Protein 1HAE (pdb70)

Nearest PDB structures (foldseek):
  1haf-assembly1_A  TM=8.073E-01  e=5.995E-12  Homo sapiens
  3u7u-assembly4_J  TM=8.120E-01  e=2.442E-07  Homo sapiens
  1hrf-assembly1_A  TM=5.792E-01  e=6.539E-08  Homo sapiens
  1hre-assembly1_A  TM=5.621E-01  e=4.535E-08  Homo sapiens
  8fqc-assembly1_H1  TM=3.188E-01  e=6.246E+00  Agrobacterium phage Milano

Organism: Homo sapiens (NCBI:txid9606)

Secondary structure (DSSP, 8-state):
-EEEEPPHHHHTTS-TT-EEEEEESSSSS--EEEE--TTEESTTS-EE--SS-TT-TTSTT--

Radius of gyration: 15.49 Å; Cα contacts (8 Å, |Δi|>4): 99; chains: 1; bounding box: 23×26×45 Å

CATH classification: 2.10.25.10

GO terms:
  GO:0005515 protein binding (F, IPI)
  GO:0016151 nickel cation binding (F, IPI)
  GO:0008270 zinc ion binding (F, IPI)
  GO:0005576 extracellular region (C, IDA)
  GO:0038130 ERBB4 signaling pathway (P, IDA)
  GO:0038133 ERBB2-ERBB3 signaling pathway (P, IDA)
  GO:0038135 ERBB2-ERBB4 signaling pathway (P, IDA)
  GO:0038138 ERBB4-ERBB4 signaling pathway (P, IDA)
  GO:0003712 transcription coregulator activity (F, IDA)
  GO:0030296 protein tyrosine kinase activator activity (F, IDA)
  GO:0045892 negative regulation of DNA-templated transcription (P, IDA)
  GO:0048018 receptor ligand activity (F, IDA)
  GO:0005178 integrin binding (F, IDA)
  GO:0043125 ErbB-3 class receptor binding (F, IDA)
  GO:0038127 ERBB signaling pathway (P, IMP)
  GO:0032148 activation of protein kinase B activity (P, IMP)
  GO:0008284 positive regulation of cell population proliferation (P, IMP)
  GO:0070374 positive regulation of ERK1 and ERK2 cascade (P, IMP)
  GO:0005576 extracellular region (C, TAS)
  GO:0003222 ventricular trabecula myocardium morphogenesis (P, IDA)

Structure (mmCIF, N/CA/C/O backbone):
data_1HAE
#
_entry.id   1HAE
#
_cell.length_a   1.000
_cell.length_b   1.000
_cell.length_c   1.000
_cell.angle_alpha   90.00
_cell.angle_beta   90.00
_cell.angle_gamma   90.00
#
_symmetry.space_group_name_H-M   'P 1'
#
loop_
_atom_site.group_PDB
_atom_site.id
_atom_site.type_symbol
_atom_site.label_atom_id
_atom_site.label_alt_id
_atom_site.label_comp_id
_atom_site.label_asym_id
_atom_site.label_entity_id
_atom_site.label_seq_id
_atom_site.pdbx_PDB_ins_code
_atom_site.Cartn_x
_atom_site.Cartn_y
_atom_site.Cartn_z
_atom_site.occupancy
_atom_site.B_iso_or_equiv
_atom_site.auth_seq_id
_atom_site.auth_comp_id
_atom_site.auth_asym_id
_atom_site.auth_atom_id
_atom_site.pdbx_PDB_model_num
ATOM 1 N N . SER A 1 1 ? -13.302 -10.703 -11.720 1.00 0.00 1 SER A N 1
ATOM 2 C CA . SER A 1 1 ? -12.736 -9.553 -10.989 1.00 0.00 1 SER A CA 1
ATOM 3 C C . SER A 1 1 ? -11.947 -10.002 -9.754 1.00 0.00 1 SER A C 1
ATOM 4 O O . SER A 1 1 ? -12.076 -9.410 -8.684 1.00 0.00 1 SER A O 1
ATOM 14 N N . HIS A 1 2 ? -11.134 -11.055 -9.903 1.00 0.00 2 HIS A N 1
ATOM 15 C CA . HIS A 1 2 ? -10.371 -11.634 -8.803 1.00 0.00 2 HIS A CA 1
ATOM 16 C C . HIS A 1 2 ? -9.079 -10.842 -8.597 1.00 0.00 2 HIS A C 1
ATOM 17 O O . HIS A 1 2 ? -8.537 -10.282 -9.546 1.00 0.00 2 HIS A O 1
ATOM 31 N N . LEU A 1 3 ? -8.578 -10.807 -7.359 1.00 0.00 3 LEU A N 1
ATOM 32 C CA . LEU A 1 3 ? -7.387 -10.062 -6.991 1.00 0.00 3 LEU A CA 1
ATOM 33 C C . LEU A 1 3 ? -6.162 -10.952 -7.187 1.00 0.00 3 LEU A C 1
ATOM 34 O O . LEU A 1 3 ? -5.727 -11.632 -6.259 1.00 0.00 3 LEU A O 1
ATOM 50 N N . VAL A 1 4 ? -5.608 -10.940 -8.404 1.00 0.00 4 VAL A N 1
ATOM 51 C CA . VAL A 1 4 ? -4.417 -11.710 -8.741 1.00 0.00 4 VAL A CA 1
ATOM 52 C C . VAL A 1 4 ? -3.194 -10.847 -8.453 1.00 0.00 4 VAL A C 1
ATOM 53 O O . VAL A 1 4 ? -3.190 -9.659 -8.770 1.00 0.00 4 VAL A O 1
ATOM 66 N N . LYS A 1 5 ? -2.167 -11.435 -7.829 1.00 0.00 5 LYS A N 1
ATOM 67 C CA . LYS A 1 5 ? -0.987 -10.706 -7.399 1.00 0.00 5 LYS A CA 1
ATOM 68 C C . LYS A 1 5 ? -0.240 -10.136 -8.605 1.00 0.00 5 LYS A C 1
ATOM 69 O O . LYS A 1 5 ? -0.088 -10.813 -9.622 1.00 0.00 5 LYS A O 1
ATOM 88 N N . CYS A 1 6 ? 0.215 -8.885 -8.485 1.00 0.00 6 CYS A N 1
ATOM 89 C CA . CYS A 1 6 ? 0.931 -8.182 -9.540 1.00 0.00 6 CYS A CA 1
ATOM 90 C C . CYS A 1 6 ? 2.245 -8.896 -9.863 1.00 0.00 6 CYS A C 1
ATOM 91 O O . CYS A 1 6 ? 2.936 -9.358 -8.956 1.00 0.00 6 CYS A O 1
ATOM 98 N N . ALA A 1 7 ? 2.591 -8.975 -11.155 1.00 0.00 7 ALA A N 1
ATOM 99 C CA . ALA A 1 7 ? 3.868 -9.523 -11.601 1.00 0.00 7 ALA A CA 1
ATOM 100 C C . ALA A 1 7 ? 4.993 -8.615 -11.099 1.00 0.00 7 ALA A C 1
ATOM 101 O O . ALA A 1 7 ? 4.732 -7.469 -10.754 1.00 0.00 7 ALA A O 1
ATOM 108 N N . GLU A 1 8 ? 6.236 -9.103 -11.047 1.00 0.00 8 GLU A N 1
ATOM 109 C CA . GLU A 1 8 ? 7.358 -8.356 -10.481 1.00 0.00 8 GLU A CA 1
ATOM 110 C C . GLU A 1 8 ? 7.544 -6.956 -11.078 1.00 0.00 8 GLU A C 1
ATOM 111 O O . GLU A 1 8 ? 7.823 -6.009 -10.344 1.00 0.00 8 GLU A O 1
ATOM 123 N N . LYS A 1 9 ? 7.372 -6.819 -12.396 1.00 0.00 9 LYS A N 1
ATOM 124 C CA . LYS A 1 9 ? 7.424 -5.537 -13.091 1.00 0.00 9 LYS A CA 1
ATOM 125 C C . LYS A 1 9 ? 6.394 -4.531 -12.549 1.00 0.00 9 LYS A C 1
ATOM 126 O O . LYS A 1 9 ? 6.618 -3.324 -12.625 1.00 0.00 9 LYS A O 1
ATOM 145 N N . GLU A 1 10 ? 5.276 -5.028 -12.006 1.00 0.00 10 GLU A N 1
ATOM 146 C CA . GLU A 1 10 ? 4.164 -4.250 -11.478 1.00 0.00 10 GLU A CA 1
ATOM 147 C C . GLU A 1 10 ? 4.091 -4.276 -9.949 1.00 0.00 10 GLU A C 1
ATOM 148 O O . GLU A 1 10 ? 3.412 -3.420 -9.393 1.00 0.00 10 GLU A O 1
ATOM 160 N N . LYS A 1 11 ? 4.737 -5.219 -9.245 1.00 0.00 11 LYS A N 1
ATOM 161 C CA . LYS A 1 11 ? 4.574 -5.306 -7.794 1.00 0.00 11 LYS A CA 1
ATOM 162 C C . LYS A 1 11 ? 5.122 -4.069 -7.077 1.00 0.00 11 LYS A C 1
ATOM 163 O O . LYS A 1 11 ? 4.727 -3.780 -5.950 1.00 0.00 11 LYS A O 1
ATOM 182 N N . THR A 1 12 ? 6.018 -3.335 -7.747 1.00 0.00 12 THR A N 1
ATOM 183 C CA . THR A 1 12 ? 6.605 -2.102 -7.251 1.00 0.00 12 THR A CA 1
ATOM 184 C C . THR A 1 12 ? 5.631 -0.924 -7.344 1.00 0.00 12 THR A C 1
ATOM 185 O O . THR A 1 12 ? 5.883 0.115 -6.738 1.00 0.00 12 THR A O 1
ATOM 196 N N . PHE A 1 13 ? 4.526 -1.080 -8.089 1.00 0.00 13 PHE A N 1
ATOM 197 C CA . PHE A 1 13 ? 3.457 -0.099 -8.213 1.00 0.00 13 PHE A CA 1
ATOM 198 C C . PHE A 1 13 ? 2.984 0.398 -6.844 1.00 0.00 13 PHE A C 1
ATOM 199 O O . PHE A 1 13 ? 2.566 1.546 -6.729 1.00 0.00 13 PHE A O 1
ATOM 216 N N . CYS A 1 14 ? 3.065 -0.454 -5.814 1.00 0.00 14 CYS A N 1
ATOM 217 C CA . CYS A 1 14 ? 2.744 -0.101 -4.440 1.00 0.00 14 CYS A CA 1
ATOM 218 C C . CYS A 1 14 ? 3.931 -0.478 -3.566 1.00 0.00 14 CYS A C 1
ATOM 219 O O . CYS A 1 14 ? 4.329 -1.640 -3.515 1.00 0.00 14 CYS A O 1
ATOM 226 N N . VAL A 1 15 ? 4.497 0.532 -2.899 1.00 0.00 15 VAL A N 1
ATOM 227 C CA . VAL A 1 15 ? 5.708 0.423 -2.102 1.00 0.00 15 VAL A CA 1
ATOM 228 C C . VAL A 1 15 ? 5.378 0.241 -0.616 1.00 0.00 15 VAL A C 1
ATOM 229 O O . VAL A 1 15 ? 4.224 0.018 -0.253 1.00 0.00 15 VAL A O 1
ATOM 242 N N . ASN A 1 16 ? 6.409 0.328 0.238 1.00 0.00 16 ASN A N 1
ATOM 243 C CA . ASN A 1 16 ? 6.320 0.195 1.689 1.00 0.00 16 ASN A CA 1
ATOM 244 C C . ASN A 1 16 ? 5.607 -1.100 2.086 1.00 0.00 16 ASN A C 1
ATOM 245 O O . ASN A 1 16 ? 4.712 -1.096 2.928 1.00 0.00 16 ASN A O 1
ATOM 256 N N . GLY A 1 17 ? 6.015 -2.212 1.461 1.00 0.00 17 GLY A N 1
ATOM 257 C CA . GLY A 1 17 ? 5.444 -3.530 1.692 1.00 0.00 17 GLY A CA 1
ATOM 258 C C . GLY A 1 17 ? 4.007 -3.660 1.181 1.00 0.00 17 GLY A C 1
ATOM 259 O O . GLY A 1 17 ? 3.303 -4.579 1.598 1.00 0.00 17 GLY A O 1
ATOM 263 N N . GLY A 1 18 ? 3.558 -2.758 0.297 1.00 0.00 18 GLY A N 1
ATOM 264 C CA . GLY A 1 18 ? 2.193 -2.762 -0.195 1.00 0.00 18 GLY A CA 1
ATOM 265 C C . GLY A 1 18 ? 1.935 -3.975 -1.085 1.00 0.00 18 GLY A C 1
ATOM 266 O O . GLY A 1 18 ? 2.589 -4.133 -2.115 1.00 0.00 18 GLY A O 1
ATOM 270 N N . GLU A 1 19 ? 0.988 -4.832 -0.682 1.00 0.00 19 GLU A N 1
ATOM 271 C CA . GLU A 1 19 ? 0.705 -6.083 -1.369 1.00 0.00 19 GLU A CA 1
ATOM 272 C C . GLU A 1 19 ? -0.159 -5.787 -2.594 1.00 0.00 19 GLU A C 1
ATOM 273 O O . GLU A 1 19 ? -1.377 -5.669 -2.487 1.00 0.00 19 GLU A O 1
ATOM 285 N N . CYS A 1 20 ? 0.493 -5.651 -3.752 1.00 0.00 20 CYS A N 1
ATOM 286 C CA . CYS A 1 20 ? -0.120 -5.266 -5.013 1.00 0.00 20 CYS A CA 1
ATOM 287 C C . CYS A 1 20 ? -0.892 -6.422 -5.645 1.00 0.00 20 CYS A C 1
ATOM 288 O O . CYS A 1 20 ? -0.345 -7.512 -5.817 1.00 0.00 20 CYS A O 1
ATOM 295 N N . PHE A 1 21 ? -2.156 -6.164 -6.000 1.00 0.00 21 PHE A N 1
ATOM 296 C CA . PHE A 1 21 ? -3.018 -7.079 -6.735 1.00 0.00 21 PHE A CA 1
ATOM 297 C C . PHE A 1 21 ? -3.628 -6.307 -7.903 1.00 0.00 21 PHE A C 1
ATOM 298 O O . PHE A 1 21 ? -3.518 -5.082 -7.974 1.00 0.00 21 PHE A O 1
ATOM 315 N N . MET A 1 22 ? -4.264 -7.037 -8.820 1.00 0.00 22 MET A N 1
ATOM 316 C CA . MET A 1 22 ? -4.867 -6.510 -10.032 1.00 0.00 22 MET A CA 1
ATOM 317 C C . MET A 1 22 ? -6.240 -7.155 -10.189 1.00 0.00 22 MET A C 1
ATOM 318 O O . MET A 1 22 ? -6.388 -8.346 -9.917 1.00 0.00 22 MET A O 1
ATOM 332 N N . VAL A 1 23 ? -7.241 -6.372 -10.609 1.00 0.00 23 VAL A N 1
ATOM 333 C CA . VAL A 1 23 ? -8.616 -6.840 -10.700 1.00 0.00 23 VAL A CA 1
ATOM 334 C C . VAL A 1 23 ? -8.783 -7.553 -12.046 1.00 0.00 23 VAL A C 1
ATOM 335 O O . VAL A 1 23 ? -9.051 -6.925 -13.070 1.00 0.00 23 VAL A O 1
ATOM 348 N N . LYS A 1 24 ? -8.602 -8.877 -12.028 1.00 0.00 24 LYS A N 1
ATOM 349 C CA . LYS A 1 24 ? -8.597 -9.741 -13.193 1.00 0.00 24 LYS A CA 1
ATOM 350 C C . LYS A 1 24 ? -10.000 -9.920 -13.781 1.00 0.00 24 LYS A C 1
ATOM 351 O O . LYS A 1 24 ? -10.770 -10.766 -13.327 1.00 0.00 24 LYS A O 1
ATOM 370 N N . ASP A 1 25 ? -10.310 -9.122 -14.807 1.00 0.00 25 ASP A N 1
ATOM 371 C CA . ASP A 1 25 ? -11.533 -9.203 -15.594 1.00 0.00 25 ASP A CA 1
ATOM 372 C C . ASP A 1 25 ? -11.260 -8.564 -16.954 1.00 0.00 25 ASP A C 1
ATOM 373 O O . ASP A 1 25 ? -10.485 -7.613 -17.049 1.00 0.00 25 ASP A O 1
ATOM 382 N N . LEU A 1 26 ? -11.890 -9.100 -18.004 1.00 0.00 26 LEU A N 1
ATOM 383 C CA . LEU A 1 26 ? -11.662 -8.685 -19.381 1.00 0.00 26 LEU A CA 1
ATOM 384 C C . LEU A 1 26 ? -12.470 -7.425 -19.699 1.00 0.00 26 LEU A C 1
ATOM 385 O O . LEU A 1 26 ? -13.412 -7.465 -20.489 1.00 0.00 26 LEU A O 1
ATOM 401 N N . SER A 1 27 ? -12.089 -6.302 -19.078 1.00 0.00 27 SER A N 1
ATOM 402 C CA . SER A 1 27 ? -12.674 -4.996 -19.340 1.00 0.00 27 SER A CA 1
ATOM 403 C C . SER A 1 27 ? -11.636 -3.903 -19.094 1.00 0.00 27 SER A C 1
ATOM 404 O O . SER A 1 27 ? -11.330 -3.120 -19.991 1.00 0.00 27 SER A O 1
ATOM 412 N N . ASN A 1 28 ? -11.097 -3.856 -17.872 1.00 0.00 28 ASN A N 1
ATOM 413 C CA . ASN A 1 28 ? -10.130 -2.851 -17.462 1.00 0.00 28 ASN A CA 1
ATOM 414 C C . ASN A 1 28 ? -8.752 -3.142 -18.073 1.00 0.00 28 ASN A C 1
ATOM 415 O O . ASN A 1 28 ? -8.461 -4.298 -18.376 1.00 0.00 28 ASN A O 1
ATOM 426 N N . PRO A 1 29 ? -7.892 -2.123 -18.246 1.00 0.00 29 PRO A N 1
ATOM 427 C CA . PRO A 1 29 ? -6.525 -2.308 -18.708 1.00 0.00 29 PRO A CA 1
ATOM 428 C C . PRO A 1 29 ? -5.736 -3.194 -17.736 1.00 0.00 29 PRO A C 1
ATOM 429 O O . PRO A 1 29 ? -5.298 -4.278 -18.115 1.00 0.00 29 PRO A O 1
ATOM 440 N N . SER A 1 30 ? -5.567 -2.722 -16.492 1.00 0.00 30 SER A N 1
ATOM 441 C CA . SER A 1 30 ? -4.825 -3.354 -15.406 1.00 0.00 30 SER A CA 1
ATOM 442 C C . SER A 1 30 ? -5.084 -2.540 -14.133 1.00 0.00 30 SER A C 1
ATOM 443 O O . SER A 1 30 ? -4.143 -2.055 -13.506 1.00 0.00 30 SER A O 1
ATOM 451 N N . ARG A 1 31 ? -6.357 -2.368 -13.750 1.00 0.00 31 ARG A N 1
ATOM 452 C CA . ARG A 1 31 ? -6.701 -1.585 -12.569 1.00 0.00 31 ARG A CA 1
ATOM 453 C C . ARG A 1 31 ? -6.192 -2.312 -11.323 1.00 0.00 31 ARG A C 1
ATOM 454 O O . ARG A 1 31 ? -6.467 -3.497 -11.130 1.00 0.00 31 ARG A O 1
ATOM 475 N N . TYR A 1 32 ? -5.425 -1.591 -10.501 1.00 0.00 32 TYR A N 1
ATOM 476 C CA . TYR A 1 32 ? -4.752 -2.130 -9.332 1.00 0.00 32 TYR A CA 1
ATOM 477 C C . TYR A 1 32 ? -5.607 -2.047 -8.072 1.00 0.00 32 TYR A C 1
ATOM 478 O O . TYR A 1 32 ? -6.514 -1.223 -7.966 1.00 0.00 32 TYR A O 1
ATOM 496 N N . LEU A 1 33 ? -5.282 -2.922 -7.116 1.00 0.00 33 LEU A N 1
ATOM 497 C CA . LEU A 1 33 ? -5.864 -2.988 -5.788 1.00 0.00 33 LEU A CA 1
ATOM 498 C C . LEU A 1 33 ? -4.729 -3.422 -4.867 1.00 0.00 33 LEU A C 1
ATOM 499 O O . LEU A 1 33 ? -4.278 -4.562 -4.952 1.00 0.00 33 LEU A O 1
ATOM 515 N N . CYS A 1 34 ? -4.251 -2.516 -4.008 1.00 0.00 34 CYS A N 1
ATOM 516 C CA . CYS A 1 34 ? -3.102 -2.763 -3.151 1.00 0.00 34 CYS A CA 1
ATOM 517 C C . CYS A 1 34 ? -3.533 -2.865 -1.692 1.00 0.00 34 CYS A C 1
ATOM 518 O O . CYS A 1 34 ? -4.041 -1.896 -1.131 1.00 0.00 34 CYS A O 1
ATOM 525 N N . LYS A 1 35 ? -3.320 -4.036 -1.080 1.00 0.00 35 LYS A N 1
ATOM 526 C CA . LYS A 1 35 ? -3.568 -4.243 0.337 1.00 0.00 35 LYS A CA 1
ATOM 527 C C . LYS A 1 35 ? -2.332 -3.707 1.057 1.00 0.00 35 LYS A C 1
ATOM 528 O O . LYS A 1 35 ? -1.400 -4.450 1.367 1.00 0.00 35 LYS A O 1
ATOM 547 N N . CYS A 1 36 ? -2.323 -2.389 1.286 1.00 0.00 36 CYS A N 1
ATOM 548 C CA . CYS A 1 36 ? -1.186 -1.688 1.854 1.00 0.00 36 CYS A CA 1
ATOM 549 C C . CYS A 1 36 ? -1.059 -1.909 3.355 1.00 0.00 36 CYS A C 1
ATOM 550 O O . CYS A 1 36 ? -2.010 -2.311 4.023 1.00 0.00 36 CYS A O 1
ATOM 557 N N . GLN A 1 37 ? 0.145 -1.644 3.871 1.00 0.00 37 GLN A N 1
ATOM 558 C CA . GLN A 1 37 ? 0.463 -1.821 5.276 1.00 0.00 37 GLN A CA 1
ATOM 559 C C . GLN A 1 37 ? -0.278 -0.760 6.096 1.00 0.00 37 GLN A C 1
ATOM 560 O O . GLN A 1 37 ? -0.547 0.327 5.582 1.00 0.00 37 GLN A O 1
ATOM 574 N N . PRO A 1 38 ? -0.633 -1.058 7.356 1.00 0.00 38 PRO A N 1
ATOM 575 C CA . PRO A 1 38 ? -1.398 -0.154 8.196 1.00 0.00 38 PRO A CA 1
ATOM 576 C C . PRO A 1 38 ? -0.583 1.104 8.490 1.00 0.00 38 PRO A C 1
ATOM 577 O O . PRO A 1 38 ? 0.439 1.039 9.171 1.00 0.00 38 PRO A O 1
ATOM 588 N N . GLY A 1 39 ? -1.049 2.242 7.964 1.00 0.00 39 GLY A N 1
ATOM 589 C CA . GLY A 1 39 ? -0.468 3.554 8.179 1.00 0.00 39 GLY A CA 1
ATOM 590 C C . GLY A 1 39 ? 0.245 4.085 6.936 1.00 0.00 39 GLY A C 1
ATOM 591 O O . GLY A 1 39 ? 1.313 4.681 7.065 1.00 0.00 39 GLY A O 1
ATOM 595 N N . PHE A 1 40 ? -0.345 3.886 5.747 1.00 0.00 40 PHE A N 1
ATOM 596 C CA . PHE A 1 40 ? 0.150 4.427 4.486 1.00 0.00 40 PHE A CA 1
ATOM 597 C C . PHE A 1 40 ? -1.011 4.969 3.656 1.00 0.00 40 PHE A C 1
ATOM 598 O O . PHE A 1 40 ? -2.148 4.524 3.803 1.00 0.00 40 PHE A O 1
ATOM 615 N N . THR A 1 41 ? -0.706 5.943 2.790 1.00 0.00 41 THR A N 1
ATOM 616 C CA . THR A 1 41 ? -1.660 6.618 1.927 1.00 0.00 41 THR A CA 1
ATOM 617 C C . THR A 1 41 ? -0.976 7.041 0.625 1.00 0.00 41 THR A C 1
ATOM 618 O O . THR A 1 41 ? 0.253 7.064 0.525 1.00 0.00 41 THR A O 1
ATOM 629 N N . GLY A 1 42 ? -1.807 7.374 -0.368 1.00 0.00 42 GLY A N 1
ATOM 630 C CA . GLY A 1 42 ? -1.404 7.701 -1.724 1.00 0.00 42 GLY A CA 1
ATOM 631 C C . GLY A 1 42 ? -1.714 6.510 -2.628 1.00 0.00 42 GLY A C 1
ATOM 632 O O . GLY A 1 42 ? -1.864 5.387 -2.145 1.00 0.00 42 GLY A O 1
ATOM 636 N N . ALA A 1 43 ? -1.810 6.754 -3.940 1.00 0.00 43 ALA A N 1
ATOM 637 C CA . ALA A 1 43 ? -2.112 5.728 -4.932 1.00 0.00 43 ALA A CA 1
ATOM 638 C C . ALA A 1 43 ? -1.140 4.549 -4.832 1.00 0.00 43 ALA A C 1
ATOM 639 O O . ALA A 1 43 ? -1.549 3.396 -4.952 1.00 0.00 43 ALA A O 1
ATOM 646 N N . ARG A 1 44 ? 0.143 4.855 -4.606 1.00 0.00 44 ARG A N 1
ATOM 647 C CA . ARG A 1 44 ? 1.218 3.883 -4.493 1.00 0.00 44 ARG A CA 1
ATOM 648 C C . ARG A 1 44 ? 1.586 3.588 -3.029 1.00 0.00 44 ARG A C 1
ATOM 649 O O . ARG A 1 44 ? 2.585 2.913 -2.789 1.00 0.00 44 ARG A O 1
ATOM 670 N N . CYS A 1 45 ? 0.802 4.079 -2.054 1.00 0.00 45 CYS A N 1
ATOM 671 C CA . CYS A 1 45 ? 1.050 3.894 -0.623 1.00 0.00 45 CYS A CA 1
ATOM 672 C C . CYS A 1 45 ? 2.473 4.323 -0.257 1.00 0.00 45 CYS A C 1
ATOM 673 O O . CYS A 1 45 ? 3.201 3.604 0.424 1.00 0.00 45 CYS A O 1
ATOM 680 N N . THR A 1 46 ? 2.850 5.512 -0.736 1.00 0.00 46 THR A N 1
ATOM 681 C CA . THR A 1 46 ? 4.170 6.104 -0.624 1.00 0.00 46 THR A CA 1
ATOM 682 C C . THR A 1 46 ? 4.296 6.897 0.674 1.00 0.00 46 THR A C 1
ATOM 683 O O . THR A 1 46 ? 5.328 6.814 1.339 1.00 0.00 46 THR A O 1
ATOM 694 N N . GLU A 1 47 ? 3.257 7.662 1.035 1.00 0.00 47 GLU A N 1
ATOM 695 C CA . GLU A 1 47 ? 3.300 8.546 2.188 1.00 0.00 47 GLU A CA 1
ATOM 696 C C . GLU A 1 47 ? 2.835 7.788 3.424 1.00 0.00 47 GLU A C 1
ATOM 697 O O . GLU A 1 47 ? 1.748 7.218 3.418 1.00 0.00 47 GLU A O 1
ATOM 709 N N . ASN A 1 48 ? 3.651 7.788 4.483 1.00 0.00 48 ASN A N 1
ATOM 710 C CA . ASN A 1 48 ? 3.278 7.203 5.761 1.00 0.00 48 ASN A CA 1
ATOM 711 C C . ASN A 1 48 ? 2.340 8.168 6.492 1.00 0.00 48 ASN A C 1
ATOM 712 O O . ASN A 1 48 ? 2.425 9.380 6.294 1.00 0.00 48 ASN A O 1
ATOM 723 N N . VAL A 1 49 ? 1.454 7.630 7.336 1.00 0.00 49 VAL A N 1
ATOM 724 C CA . VAL A 1 49 ? 0.523 8.399 8.159 1.00 0.00 49 VAL A CA 1
ATOM 725 C C . VAL A 1 49 ? 0.545 7.850 9.591 1.00 0.00 49 VAL A C 1
ATOM 726 O O . VAL A 1 49 ? 1.061 6.752 9.800 1.00 0.00 49 VAL A O 1
ATOM 739 N N . PRO A 1 50 ? 0.017 8.594 10.582 1.00 0.00 50 PRO A N 1
ATOM 740 C CA . PRO A 1 50 ? 0.081 8.228 11.990 1.00 0.00 50 PRO A CA 1
ATOM 741 C C . PRO A 1 50 ? -0.430 6.821 12.312 1.00 0.00 50 PRO A C 1
ATOM 742 O O . PRO A 1 50 ? -1.629 6.551 12.269 1.00 0.00 50 PRO A O 1
ATOM 753 N N . MET A 1 51 ? 0.512 5.935 12.642 1.00 0.00 51 MET A N 1
ATOM 754 C CA . MET A 1 51 ? 0.266 4.574 13.105 1.00 0.00 51 MET A CA 1
ATOM 755 C C . MET A 1 51 ? -0.053 4.668 14.599 1.00 0.00 51 MET A C 1
ATOM 756 O O . MET A 1 51 ? -1.002 4.064 15.093 1.00 0.00 51 MET A O 1
ATOM 770 N N . LYS A 1 52 ? 0.777 5.457 15.287 1.00 0.00 52 LYS A N 1
ATOM 771 C CA . LYS A 1 52 ? 0.685 5.837 16.688 1.00 0.00 52 LYS A CA 1
ATOM 772 C C . LYS A 1 52 ? 0.092 7.250 16.752 1.00 0.00 52 LYS A C 1
ATOM 773 O O . LYS A 1 52 ? -0.407 7.753 15.745 1.00 0.00 52 LYS A O 1
ATOM 792 N N . VAL A 1 53 ? 0.155 7.907 17.918 1.00 0.00 53 VAL A N 1
ATOM 793 C CA . VAL A 1 53 ? -0.264 9.299 18.066 1.00 0.00 53 VAL A CA 1
ATOM 794 C C . VAL A 1 53 ? 0.963 10.136 17.701 1.00 0.00 53 VAL A C 1
ATOM 795 O O . VAL A 1 53 ? 1.511 10.865 18.525 1.00 0.00 53 VAL A O 1
ATOM 808 N N . GLN A 1 54 ? 1.371 9.978 16.433 1.00 0.00 54 GLN A N 1
ATOM 809 C CA . GLN A 1 54 ? 2.553 10.516 15.777 1.00 0.00 54 GLN A CA 1
ATOM 810 C C . GLN A 1 54 ? 2.497 12.041 15.707 1.00 0.00 54 GLN A C 1
ATOM 811 O O . GLN A 1 54 ? 2.280 12.637 14.653 1.00 0.00 54 GLN A O 1
ATOM 825 N N . ASN A 1 55 ? 2.699 12.648 16.874 1.00 0.00 55 ASN A N 1
ATOM 826 C CA . ASN A 1 55 ? 2.592 14.072 17.144 1.00 0.00 55 ASN A CA 1
ATOM 827 C C . ASN A 1 55 ? 3.028 14.320 18.588 1.00 0.00 55 ASN A C 1
ATOM 828 O O . ASN A 1 55 ? 3.738 15.287 18.859 1.00 0.00 55 ASN A O 1
ATOM 839 N N . GLN A 1 56 ? 2.624 13.439 19.513 1.00 0.00 56 GLN A N 1
ATOM 840 C CA . GLN A 1 56 ? 3.049 13.472 20.902 1.00 0.00 56 GLN A CA 1
ATOM 841 C C . GLN A 1 56 ? 4.397 12.758 20.989 1.00 0.00 56 GLN A C 1
ATOM 842 O O . GLN A 1 56 ? 4.519 11.691 21.585 1.00 0.00 56 GLN A O 1
ATOM 856 N N . GLU A 1 57 ? 5.415 13.371 20.385 1.00 0.00 57 GLU A N 1
ATOM 857 C CA . GLU A 1 57 ? 6.779 12.860 20.368 1.00 0.00 57 GLU A CA 1
ATOM 858 C C . GLU A 1 57 ? 7.343 12.790 21.790 1.00 0.00 57 GLU A C 1
ATOM 859 O O . GLU A 1 57 ? 8.177 11.936 22.085 1.00 0.00 57 GLU A O 1
ATOM 871 N N . LYS A 1 58 ? 6.872 13.683 22.670 1.00 0.00 58 LYS A N 1
ATOM 872 C CA . LYS A 1 58 ? 7.210 13.699 24.083 1.00 0.00 58 LYS A CA 1
ATOM 873 C C . LYS A 1 58 ? 6.689 12.448 24.792 1.00 0.00 58 LYS A C 1
ATOM 874 O O . LYS A 1 58 ? 7.355 11.937 25.691 1.00 0.00 58 LYS A O 1
ATOM 893 N N . ALA A 1 59 ? 5.501 11.962 24.403 1.00 0.00 59 ALA A N 1
ATOM 894 C CA . ALA A 1 59 ? 4.899 10.786 25.012 1.00 0.00 59 ALA A CA 1
ATOM 895 C C . ALA A 1 59 ? 5.747 9.546 24.735 1.00 0.00 59 ALA A C 1
ATOM 896 O O . ALA A 1 59 ? 6.545 9.513 23.798 1.00 0.00 59 ALA A O 1
ATOM 903 N N . GLU A 1 60 ? 5.558 8.520 25.570 1.00 0.00 60 GLU A N 1
ATOM 904 C CA . GLU A 1 60 ? 6.329 7.284 25.560 1.00 0.00 60 GLU A CA 1
ATOM 905 C C . GLU A 1 60 ? 5.836 6.329 24.464 1.00 0.00 60 GLU A C 1
ATOM 906 O O . GLU A 1 60 ? 5.653 5.137 24.706 1.00 0.00 60 GLU A O 1
ATOM 918 N N . GLU A 1 61 ? 5.633 6.858 23.252 1.00 0.00 61 GLU A N 1
ATOM 919 C CA . GLU A 1 61 ? 5.273 6.103 22.063 1.00 0.00 61 GLU A CA 1
ATOM 920 C C . GLU A 1 61 ? 6.542 5.733 21.291 1.00 0.00 61 GLU A C 1
ATOM 921 O O . GLU A 1 61 ? 6.606 4.668 20.679 1.00 0.00 61 GLU A O 1
ATOM 933 N N . LEU A 1 62 ? 7.551 6.613 21.330 1.00 0.00 62 LEU A N 1
ATOM 934 C CA . LEU A 1 62 ? 8.841 6.406 20.693 1.00 0.00 62 LEU A CA 1
ATOM 935 C C . LEU A 1 62 ? 9.668 5.408 21.504 1.00 0.00 62 LEU A C 1
ATOM 936 O O . LEU A 1 62 ? 10.272 4.503 20.931 1.00 0.00 62 LEU A O 1
ATOM 952 N N . TYR A 1 63 ? 9.696 5.587 22.832 1.00 0.00 63 TYR A N 1
ATOM 953 C CA . TYR A 1 63 ? 10.489 4.788 23.758 1.00 0.00 63 TYR A CA 1
ATOM 954 C C . TYR A 1 63 ? 9.695 4.551 25.042 1.00 0.00 63 TYR A C 1
ATOM 955 O O . TYR A 1 63 ? 9.718 3.398 25.525 1.00 0.00 63 TYR A O 1
ATOM 974 N N . SER A 1 1 ? -12.572 -12.297 -12.964 1.00 0.00 1 SER A N 2
ATOM 975 C CA . SER A 1 1 ? -12.207 -10.905 -12.639 1.00 0.00 1 SER A CA 2
ATOM 976 C C . SER A 1 1 ? -11.820 -10.743 -11.166 1.00 0.00 1 SER A C 2
ATOM 977 O O . SER A 1 1 ? -12.212 -9.772 -10.521 1.00 0.00 1 SER A O 2
ATOM 987 N N . HIS A 1 2 ? -11.050 -11.702 -10.636 1.00 0.00 2 HIS A N 2
ATOM 988 C CA . HIS A 1 2 ? -10.621 -11.723 -9.245 1.00 0.00 2 HIS A CA 2
ATOM 989 C C . HIS A 1 2 ? -9.282 -10.992 -9.087 1.00 0.00 2 HIS A C 2
ATOM 990 O O . HIS A 1 2 ? -8.673 -10.571 -10.071 1.00 0.00 2 HIS A O 2
ATOM 1004 N N . LEU A 1 3 ? -8.826 -10.848 -7.839 1.00 0.00 3 LEU A N 2
ATOM 1005 C CA . LEU A 1 3 ? -7.597 -10.160 -7.484 1.00 0.00 3 LEU A CA 2
ATOM 1006 C C . LEU A 1 3 ? -6.449 -11.164 -7.506 1.00 0.00 3 LEU A C 2
ATOM 1007 O O . LEU A 1 3 ? -6.398 -12.062 -6.668 1.00 0.00 3 LEU A O 2
ATOM 1023 N N . VAL A 1 4 ? -5.529 -10.995 -8.462 1.00 0.00 4 VAL A N 2
ATOM 1024 C CA . VAL A 1 4 ? -4.319 -11.800 -8.586 1.00 0.00 4 VAL A CA 2
ATOM 1025 C C . VAL A 1 4 ? -3.125 -10.911 -8.266 1.00 0.00 4 VAL A C 2
ATOM 1026 O O . VAL A 1 4 ? -3.163 -9.714 -8.545 1.00 0.00 4 VAL A O 2
ATOM 1039 N N . LYS A 1 5 ? -2.073 -11.489 -7.676 1.00 0.00 5 LYS A N 2
ATOM 1040 C CA . LYS A 1 5 ? -0.886 -10.737 -7.308 1.00 0.00 5 LYS A CA 2
ATOM 1041 C C . LYS A 1 5 ? -0.216 -10.168 -8.557 1.00 0.00 5 LYS A C 2
ATOM 1042 O O . LYS A 1 5 ? -0.006 -10.883 -9.536 1.00 0.00 5 LYS A O 2
ATOM 1061 N N . CYS A 1 6 ? 0.104 -8.872 -8.503 1.00 0.00 6 CYS A N 2
ATOM 1062 C CA . CYS A 1 6 ? 0.778 -8.143 -9.573 1.00 0.00 6 CYS A CA 2
ATOM 1063 C C . CYS A 1 6 ? 2.071 -8.852 -9.989 1.00 0.00 6 CYS A C 2
ATOM 1064 O O . CYS A 1 6 ? 2.815 -9.332 -9.135 1.00 0.00 6 CYS A O 2
ATOM 1071 N N . ALA A 1 7 ? 2.341 -8.904 -11.301 1.00 0.00 7 ALA A N 2
ATOM 1072 C CA . ALA A 1 7 ? 3.582 -9.452 -11.841 1.00 0.00 7 ALA A CA 2
ATOM 1073 C C . ALA A 1 7 ? 4.773 -8.610 -11.375 1.00 0.00 7 ALA A C 2
ATOM 1074 O O . ALA A 1 7 ? 4.587 -7.484 -10.934 1.00 0.00 7 ALA A O 2
ATOM 1081 N N . GLU A 1 8 ? 5.998 -9.139 -11.464 1.00 0.00 8 GLU A N 2
ATOM 1082 C CA . GLU A 1 8 ? 7.195 -8.475 -10.958 1.00 0.00 8 GLU A CA 2
ATOM 1083 C C . GLU A 1 8 ? 7.465 -7.097 -11.574 1.00 0.00 8 GLU A C 2
ATOM 1084 O O . GLU A 1 8 ? 8.049 -6.239 -10.917 1.00 0.00 8 GLU A O 2
ATOM 1096 N N . LYS A 1 9 ? 7.045 -6.871 -12.822 1.00 0.00 9 LYS A N 2
ATOM 1097 C CA . LYS A 1 9 ? 7.154 -5.565 -13.460 1.00 0.00 9 LYS A CA 2
ATOM 1098 C C . LYS A 1 9 ? 6.216 -4.550 -12.788 1.00 0.00 9 LYS A C 2
ATOM 1099 O O . LYS A 1 9 ? 6.479 -3.350 -12.821 1.00 0.00 9 LYS A O 2
ATOM 1118 N N . GLU A 1 10 ? 5.127 -5.044 -12.188 1.00 0.00 10 GLU A N 2
ATOM 1119 C CA . GLU A 1 10 ? 4.053 -4.275 -11.581 1.00 0.00 10 GLU A CA 2
ATOM 1120 C C . GLU A 1 10 ? 4.069 -4.328 -10.051 1.00 0.00 10 GLU A C 2
ATOM 1121 O O . GLU A 1 10 ? 3.400 -3.504 -9.435 1.00 0.00 10 GLU A O 2
ATOM 1133 N N . LYS A 1 11 ? 4.784 -5.269 -9.413 1.00 0.00 11 LYS A N 2
ATOM 1134 C CA . LYS A 1 11 ? 4.738 -5.412 -7.958 1.00 0.00 11 LYS A CA 2
ATOM 1135 C C . LYS A 1 11 ? 5.244 -4.151 -7.249 1.00 0.00 11 LYS A C 2
ATOM 1136 O O . LYS A 1 11 ? 4.892 -3.900 -6.099 1.00 0.00 11 LYS A O 2
ATOM 1155 N N . THR A 1 12 ? 6.064 -3.360 -7.952 1.00 0.00 12 THR A N 2
ATOM 1156 C CA . THR A 1 12 ? 6.645 -2.121 -7.464 1.00 0.00 12 THR A CA 2
ATOM 1157 C C . THR A 1 12 ? 5.643 -0.964 -7.496 1.00 0.00 12 THR A C 2
ATOM 1158 O O . THR A 1 12 ? 5.902 0.071 -6.884 1.00 0.00 12 THR A O 2
ATOM 1169 N N . PHE A 1 13 ? 4.509 -1.131 -8.194 1.00 0.00 13 PHE A N 2
ATOM 1170 C CA . PHE A 1 13 ? 3.430 -0.156 -8.280 1.00 0.00 13 PHE A CA 2
ATOM 1171 C C . PHE A 1 13 ? 3.007 0.349 -6.897 1.00 0.00 13 PHE A C 2
ATOM 1172 O O . PHE A 1 13 ? 2.571 1.490 -6.777 1.00 0.00 13 PHE A O 2
ATOM 1189 N N . CYS A 1 14 ? 3.151 -0.486 -5.861 1.00 0.00 14 CYS A N 2
ATOM 1190 C CA . CYS A 1 14 ? 2.895 -0.117 -4.478 1.00 0.00 14 CYS A CA 2
ATOM 1191 C C . CYS A 1 14 ? 4.113 -0.496 -3.646 1.00 0.00 14 CYS A C 2
ATOM 1192 O O . CYS A 1 14 ? 4.735 -1.529 -3.892 1.00 0.00 14 CYS A O 2
ATOM 1199 N N . VAL A 1 15 ? 4.451 0.362 -2.678 1.00 0.00 15 VAL A N 2
ATOM 1200 C CA . VAL A 1 15 ? 5.645 0.243 -1.853 1.00 0.00 15 VAL A CA 2
ATOM 1201 C C . VAL A 1 15 ? 5.283 0.126 -0.367 1.00 0.00 15 VAL A C 2
ATOM 1202 O O . VAL A 1 15 ? 4.120 -0.077 -0.018 1.00 0.00 15 VAL A O 2
ATOM 1215 N N . ASN A 1 16 ? 6.298 0.242 0.502 1.00 0.00 16 ASN A N 2
ATOM 1216 C CA . ASN A 1 16 ? 6.190 0.159 1.955 1.00 0.00 16 ASN A CA 2
ATOM 1217 C C . ASN A 1 16 ? 5.452 -1.109 2.389 1.00 0.00 16 ASN A C 2
ATOM 1218 O O . ASN A 1 16 ? 4.551 -1.060 3.224 1.00 0.00 16 ASN A O 2
ATOM 1229 N N . GLY A 1 17 ? 5.848 -2.248 1.807 1.00 0.00 17 GLY A N 2
ATOM 1230 C CA . GLY A 1 17 ? 5.298 -3.557 2.120 1.00 0.00 17 GLY A CA 2
ATOM 1231 C C . GLY A 1 17 ? 3.871 -3.769 1.610 1.00 0.00 17 GLY A C 2
ATOM 1232 O O . GLY A 1 17 ? 3.280 -4.804 1.915 1.00 0.00 17 GLY A O 2
ATOM 1236 N N . GLY A 1 18 ? 3.303 -2.819 0.853 1.00 0.00 18 GLY A N 2
ATOM 1237 C CA . GLY A 1 18 ? 1.935 -2.928 0.377 1.00 0.00 18 GLY A CA 2
ATOM 1238 C C . GLY A 1 18 ? 1.841 -3.957 -0.743 1.00 0.00 18 GLY A C 2
ATOM 1239 O O . GLY A 1 18 ? 2.453 -3.774 -1.795 1.00 0.00 18 GLY A O 2
ATOM 1243 N N . GLU A 1 19 ? 1.081 -5.036 -0.513 1.00 0.00 19 GLU A N 2
ATOM 1244 C CA . GLU A 1 19 ? 1.001 -6.140 -1.460 1.00 0.00 19 GLU A CA 2
ATOM 1245 C C . GLU A 1 19 ? 0.040 -5.771 -2.591 1.00 0.00 19 GLU A C 2
ATOM 1246 O O . GLU A 1 19 ? -1.149 -5.560 -2.362 1.00 0.00 19 GLU A O 2
ATOM 1258 N N . CYS A 1 20 ? 0.585 -5.686 -3.805 1.00 0.00 20 CYS A N 2
ATOM 1259 C CA . CYS A 1 20 ? -0.097 -5.254 -5.014 1.00 0.00 20 CYS A CA 2
ATOM 1260 C C . CYS A 1 20 ? -0.888 -6.398 -5.641 1.00 0.00 20 CYS A C 2
ATOM 1261 O O . CYS A 1 20 ? -0.343 -7.481 -5.855 1.00 0.00 20 CYS A O 2
ATOM 1268 N N . PHE A 1 21 ? -2.164 -6.140 -5.951 1.00 0.00 21 PHE A N 2
ATOM 1269 C CA . PHE A 1 21 ? -3.039 -7.052 -6.674 1.00 0.00 21 PHE A CA 2
ATOM 1270 C C . PHE A 1 21 ? -3.622 -6.293 -7.862 1.00 0.00 21 PHE A C 2
ATOM 1271 O O . PHE A 1 21 ? -3.584 -5.063 -7.894 1.00 0.00 21 PHE A O 2
ATOM 1288 N N . MET A 1 22 ? -4.155 -7.033 -8.839 1.00 0.00 22 MET A N 2
ATOM 1289 C CA . MET A 1 22 ? -4.670 -6.483 -10.080 1.00 0.00 22 MET A CA 2
ATOM 1290 C C . MET A 1 22 ? -5.919 -7.250 -10.506 1.00 0.00 22 MET A C 2
ATOM 1291 O O . MET A 1 22 ? -5.993 -8.466 -10.326 1.00 0.00 22 MET A O 2
ATOM 1305 N N . VAL A 1 23 ? -6.895 -6.527 -11.069 1.00 0.00 23 VAL A N 2
ATOM 1306 C CA . VAL A 1 23 ? -8.120 -7.093 -11.608 1.00 0.00 23 VAL A CA 2
ATOM 1307 C C . VAL A 1 23 ? -7.858 -7.430 -13.075 1.00 0.00 23 VAL A C 2
ATOM 1308 O O . VAL A 1 23 ? -7.920 -6.549 -13.932 1.00 0.00 23 VAL A O 2
ATOM 1321 N N . LYS A 1 24 ? -7.561 -8.704 -13.363 1.00 0.00 24 LYS A N 2
ATOM 1322 C CA . LYS A 1 24 ? -7.184 -9.181 -14.693 1.00 0.00 24 LYS A CA 2
ATOM 1323 C C . LYS A 1 24 ? -8.379 -9.365 -15.642 1.00 0.00 24 LYS A C 2
ATOM 1324 O O . LYS A 1 24 ? -8.420 -10.300 -16.439 1.00 0.00 24 LYS A O 2
ATOM 1343 N N . ASP A 1 25 ? -9.347 -8.449 -15.572 1.00 0.00 25 ASP A N 2
ATOM 1344 C CA . ASP A 1 25 ? -10.536 -8.445 -16.409 1.00 0.00 25 ASP A CA 2
ATOM 1345 C C . ASP A 1 25 ? -10.210 -7.867 -17.789 1.00 0.00 25 ASP A C 2
ATOM 1346 O O . ASP A 1 25 ? -9.282 -7.074 -17.941 1.00 0.00 25 ASP A O 2
ATOM 1355 N N . LEU A 1 26 ? -10.989 -8.277 -18.794 1.00 0.00 26 LEU A N 2
ATOM 1356 C CA . LEU A 1 26 ? -10.841 -7.849 -20.176 1.00 0.00 26 LEU A CA 2
ATOM 1357 C C . LEU A 1 26 ? -11.146 -6.357 -20.343 1.00 0.00 26 LEU A C 2
ATOM 1358 O O . LEU A 1 26 ? -10.469 -5.678 -21.112 1.00 0.00 26 LEU A O 2
ATOM 1374 N N . SER A 1 27 ? -12.147 -5.839 -19.619 1.00 0.00 27 SER A N 2
ATOM 1375 C CA . SER A 1 27 ? -12.619 -4.468 -19.770 1.00 0.00 27 SER A CA 2
ATOM 1376 C C . SER A 1 27 ? -11.876 -3.470 -18.875 1.00 0.00 27 SER A C 2
ATOM 1377 O O . SER A 1 27 ? -12.498 -2.579 -18.299 1.00 0.00 27 SER A O 2
ATOM 1385 N N . ASN A 1 28 ? -10.548 -3.603 -18.774 1.00 0.00 28 ASN A N 2
ATOM 1386 C CA . ASN A 1 28 ? -9.679 -2.673 -18.062 1.00 0.00 28 ASN A CA 2
ATOM 1387 C C . ASN A 1 28 ? -8.215 -3.043 -18.321 1.00 0.00 28 ASN A C 2
ATOM 1388 O O . ASN A 1 28 ? -7.910 -4.226 -18.459 1.00 0.00 28 ASN A O 2
ATOM 1399 N N . PRO A 1 29 ? -7.301 -2.060 -18.393 1.00 0.00 29 PRO A N 2
ATOM 1400 C CA . PRO A 1 29 ? -5.900 -2.311 -18.685 1.00 0.00 29 PRO A CA 2
ATOM 1401 C C . PRO A 1 29 ? -5.199 -2.999 -17.511 1.00 0.00 29 PRO A C 2
ATOM 1402 O O . PRO A 1 29 ? -4.638 -4.079 -17.686 1.00 0.00 29 PRO A O 2
ATOM 1413 N N . SER A 1 30 ? -5.220 -2.375 -16.326 1.00 0.00 30 SER A N 2
ATOM 1414 C CA . SER A 1 30 ? -4.520 -2.827 -15.132 1.00 0.00 30 SER A CA 2
ATOM 1415 C C . SER A 1 30 ? -5.091 -2.081 -13.924 1.00 0.00 30 SER A C 2
ATOM 1416 O O . SER A 1 30 ? -4.404 -1.261 -13.318 1.00 0.00 30 SER A O 2
ATOM 1424 N N . ARG A 1 31 ? -6.352 -2.362 -13.571 1.00 0.00 31 ARG A N 2
ATOM 1425 C CA . ARG A 1 31 ? -6.970 -1.799 -12.377 1.00 0.00 31 ARG A CA 2
ATOM 1426 C C . ARG A 1 31 ? -6.337 -2.444 -11.146 1.00 0.00 31 ARG A C 2
ATOM 1427 O O . ARG A 1 31 ? -6.589 -3.614 -10.861 1.00 0.00 31 ARG A O 2
ATOM 1448 N N . TYR A 1 32 ? -5.512 -1.672 -10.431 1.00 0.00 32 TYR A N 2
ATOM 1449 C CA . TYR A 1 32 ? -4.760 -2.134 -9.277 1.00 0.00 32 TYR A CA 2
ATOM 1450 C C . TYR A 1 32 ? -5.553 -1.955 -7.984 1.00 0.00 32 TYR A C 2
ATOM 1451 O O . TYR A 1 32 ? -6.420 -1.089 -7.882 1.00 0.00 32 TYR A O 2
ATOM 1469 N N . LEU A 1 33 ? -5.222 -2.791 -6.996 1.00 0.00 33 LEU A N 2
ATOM 1470 C CA . LEU A 1 33 ? -5.749 -2.751 -5.642 1.00 0.00 33 LEU A CA 2
ATOM 1471 C C . LEU A 1 33 ? -4.625 -3.268 -4.752 1.00 0.00 33 LEU A C 2
ATOM 1472 O O . LEU A 1 33 ? -4.242 -4.430 -4.867 1.00 0.00 33 LEU A O 2
ATOM 1488 N N . CYS A 1 34 ? -4.084 -2.407 -3.885 1.00 0.00 34 CYS A N 2
ATOM 1489 C CA . CYS A 1 34 ? -2.950 -2.738 -3.039 1.00 0.00 34 CYS A CA 2
ATOM 1490 C C . CYS A 1 34 ? -3.390 -2.835 -1.585 1.00 0.00 34 CYS A C 2
ATOM 1491 O O . CYS A 1 34 ? -3.930 -1.875 -1.037 1.00 0.00 34 CYS A O 2
ATOM 1498 N N . LYS A 1 35 ? -3.153 -3.995 -0.963 1.00 0.00 35 LYS A N 2
ATOM 1499 C CA . LYS A 1 35 ? -3.409 -4.204 0.451 1.00 0.00 35 LYS A CA 2
ATOM 1500 C C . LYS A 1 35 ? -2.199 -3.633 1.189 1.00 0.00 35 LYS A C 2
ATOM 1501 O O . LYS A 1 35 ? -1.229 -4.340 1.465 1.00 0.00 35 LYS A O 2
ATOM 1520 N N . CYS A 1 36 ? -2.267 -2.325 1.467 1.00 0.00 36 CYS A N 2
ATOM 1521 C CA . CYS A 1 36 ? -1.185 -1.558 2.059 1.00 0.00 36 CYS A CA 2
ATOM 1522 C C . CYS A 1 36 ? -1.071 -1.783 3.561 1.00 0.00 36 CYS A C 2
ATOM 1523 O O . CYS A 1 36 ? -2.032 -2.180 4.218 1.00 0.00 36 CYS A O 2
ATOM 1530 N N . GLN A 1 37 ? 0.129 -1.528 4.091 1.00 0.00 37 GLN A N 2
ATOM 1531 C CA . GLN A 1 37 ? 0.442 -1.726 5.493 1.00 0.00 37 GLN A CA 2
ATOM 1532 C C . GLN A 1 37 ? -0.221 -0.628 6.334 1.00 0.00 37 GLN A C 2
ATOM 1533 O O . GLN A 1 37 ? -0.542 0.435 5.801 1.00 0.00 37 GLN A O 2
ATOM 1547 N N . PRO A 1 38 ? -0.434 -0.863 7.641 1.00 0.00 38 PRO A N 2
ATOM 1548 C CA . PRO A 1 38 ? -0.977 0.128 8.556 1.00 0.00 38 PRO A CA 2
ATOM 1549 C C . PRO A 1 38 ? -0.208 1.451 8.509 1.00 0.00 38 PRO A C 2
ATOM 1550 O O . PRO A 1 38 ? 1.007 1.471 8.704 1.00 0.00 38 PRO A O 2
ATOM 1561 N N . GLY A 1 39 ? -0.921 2.552 8.248 1.00 0.00 39 GLY A N 2
ATOM 1562 C CA . GLY A 1 39 ? -0.375 3.893 8.278 1.00 0.00 39 GLY A CA 2
ATOM 1563 C C . GLY A 1 39 ? 0.289 4.305 6.968 1.00 0.00 39 GLY A C 2
ATOM 1564 O O . GLY A 1 39 ? 1.401 4.827 7.005 1.00 0.00 39 GLY A O 2
ATOM 1568 N N . PHE A 1 40 ? -0.380 4.088 5.824 1.00 0.00 40 PHE A N 2
ATOM 1569 C CA . PHE A 1 40 ? 0.086 4.542 4.517 1.00 0.00 40 PHE A CA 2
ATOM 1570 C C . PHE A 1 40 ? -1.088 5.042 3.683 1.00 0.00 40 PHE A C 2
ATOM 1571 O O . PHE A 1 40 ? -2.209 4.557 3.826 1.00 0.00 40 PHE A O 2
ATOM 1588 N N . THR A 1 41 ? -0.810 6.022 2.815 1.00 0.00 41 THR A N 2
ATOM 1589 C CA . THR A 1 41 ? -1.771 6.619 1.903 1.00 0.00 41 THR A CA 2
ATOM 1590 C C . THR A 1 41 ? -1.072 7.028 0.603 1.00 0.00 41 THR A C 2
ATOM 1591 O O . THR A 1 41 ? 0.157 7.006 0.502 1.00 0.00 41 THR A O 2
ATOM 1602 N N . GLY A 1 42 ? -1.890 7.399 -0.386 1.00 0.00 42 GLY A N 2
ATOM 1603 C CA . GLY A 1 42 ? -1.473 7.716 -1.740 1.00 0.00 42 GLY A CA 2
ATOM 1604 C C . GLY A 1 42 ? -1.739 6.496 -2.620 1.00 0.00 42 GLY A C 2
ATOM 1605 O O . GLY A 1 42 ? -1.856 5.379 -2.115 1.00 0.00 42 GLY A O 2
ATOM 1609 N N . ALA A 1 43 ? -1.837 6.708 -3.938 1.00 0.00 43 ALA A N 2
ATOM 1610 C CA . ALA A 1 43 ? -2.136 5.656 -4.906 1.00 0.00 43 ALA A CA 2
ATOM 1611 C C . ALA A 1 43 ? -1.170 4.474 -4.778 1.00 0.00 43 ALA A C 2
ATOM 1612 O O . ALA A 1 43 ? -1.584 3.322 -4.887 1.00 0.00 43 ALA A O 2
ATOM 1619 N N . ARG A 1 44 ? 0.111 4.777 -4.542 1.00 0.00 44 ARG A N 2
ATOM 1620 C CA . ARG A 1 44 ? 1.185 3.803 -4.426 1.00 0.00 44 ARG A CA 2
ATOM 1621 C C . ARG A 1 44 ? 1.549 3.506 -2.961 1.00 0.00 44 ARG A C 2
ATOM 1622 O O . ARG A 1 44 ? 2.519 2.789 -2.717 1.00 0.00 44 ARG A O 2
ATOM 1643 N N . CYS A 1 45 ? 0.794 4.042 -1.987 1.00 0.00 45 CYS A N 2
ATOM 1644 C CA . CYS A 1 45 ? 1.046 3.873 -0.555 1.00 0.00 45 CYS A CA 2
ATOM 1645 C C . CYS A 1 45 ? 2.481 4.262 -0.194 1.00 0.00 45 CYS A C 2
ATOM 1646 O O . CYS A 1 45 ? 3.177 3.545 0.521 1.00 0.00 45 CYS A O 2
ATOM 1653 N N . THR A 1 46 ? 2.903 5.420 -0.712 1.00 0.00 46 THR A N 2
ATOM 1654 C CA . THR A 1 46 ? 4.220 6.010 -0.542 1.00 0.00 46 THR A CA 2
ATOM 1655 C C . THR A 1 46 ? 4.274 6.878 0.713 1.00 0.00 46 THR A C 2
ATOM 1656 O O . THR A 1 46 ? 5.297 6.900 1.396 1.00 0.00 46 THR A O 2
ATOM 1667 N N . GLU A 1 47 ? 3.180 7.588 1.017 1.00 0.00 47 GLU A N 2
ATOM 1668 C CA . GLU A 1 47 ? 3.134 8.547 2.107 1.00 0.00 47 GLU A CA 2
ATOM 1669 C C . GLU A 1 47 ? 2.713 7.865 3.403 1.00 0.00 47 GLU A C 2
ATOM 1670 O O . GLU A 1 47 ? 1.576 7.414 3.515 1.00 0.00 47 GLU A O 2
ATOM 1682 N N . ASN A 1 48 ? 3.621 7.802 4.383 1.00 0.00 48 ASN A N 2
ATOM 1683 C CA . ASN A 1 48 ? 3.316 7.279 5.707 1.00 0.00 48 ASN A CA 2
ATOM 1684 C C . ASN A 1 48 ? 2.386 8.250 6.439 1.00 0.00 48 ASN A C 2
ATOM 1685 O O . ASN A 1 48 ? 2.510 9.463 6.269 1.00 0.00 48 ASN A O 2
ATOM 1696 N N . VAL A 1 49 ? 1.461 7.721 7.251 1.00 0.00 49 VAL A N 2
ATOM 1697 C CA . VAL A 1 49 ? 0.527 8.510 8.047 1.00 0.00 49 VAL A CA 2
ATOM 1698 C C . VAL A 1 49 ? 0.297 7.859 9.417 1.00 0.00 49 VAL A C 2
ATOM 1699 O O . VAL A 1 49 ? 0.342 6.635 9.526 1.00 0.00 49 VAL A O 2
ATOM 1712 N N . PRO A 1 50 ? 0.045 8.663 10.466 1.00 0.00 50 PRO A N 2
ATOM 1713 C CA . PRO A 1 50 ? -0.210 8.185 11.814 1.00 0.00 50 PRO A CA 2
ATOM 1714 C C . PRO A 1 50 ? -1.685 7.805 11.982 1.00 0.00 50 PRO A C 2
ATOM 1715 O O . PRO A 1 50 ? -2.563 8.650 11.808 1.00 0.00 50 PRO A O 2
ATOM 1726 N N . MET A 1 51 ? -1.947 6.537 12.330 1.00 0.00 51 MET A N 2
ATOM 1727 C CA . MET A 1 51 ? -3.278 6.020 12.639 1.00 0.00 51 MET A CA 2
ATOM 1728 C C . MET A 1 51 ? -3.369 5.583 14.107 1.00 0.00 51 MET A C 2
ATOM 1729 O O . MET A 1 51 ? -4.404 5.770 14.745 1.00 0.00 51 MET A O 2
ATOM 1743 N N . LYS A 1 52 ? -2.284 5.009 14.645 1.00 0.00 52 LYS A N 2
ATOM 1744 C CA . LYS A 1 52 ? -2.209 4.543 16.023 1.00 0.00 52 LYS A CA 2
ATOM 1745 C C . LYS A 1 52 ? -2.476 5.688 16.998 1.00 0.00 52 LYS A C 2
ATOM 1746 O O . LYS A 1 52 ? -3.274 5.539 17.922 1.00 0.00 52 LYS A O 2
ATOM 1765 N N . VAL A 1 53 ? -1.809 6.829 16.784 1.00 0.00 53 VAL A N 2
ATOM 1766 C CA . VAL A 1 53 ? -1.974 8.023 17.602 1.00 0.00 53 VAL A CA 2
ATOM 1767 C C . VAL A 1 53 ? -3.029 8.940 16.977 1.00 0.00 53 VAL A C 2
ATOM 1768 O O . VAL A 1 53 ? -2.894 10.162 16.989 1.00 0.00 53 VAL A O 2
ATOM 1781 N N . GLN A 1 54 ? -4.086 8.322 16.437 1.00 0.00 54 GLN A N 2
ATOM 1782 C CA . GLN A 1 54 ? -5.196 8.986 15.767 1.00 0.00 54 GLN A CA 2
ATOM 1783 C C . GLN A 1 54 ? -6.515 8.443 16.312 1.00 0.00 54 GLN A C 2
ATOM 1784 O O . GLN A 1 54 ? -7.406 9.215 16.663 1.00 0.00 54 GLN A O 2
ATOM 1798 N N . ASN A 1 55 ? -6.623 7.109 16.402 1.00 0.00 55 ASN A N 2
ATOM 1799 C CA . ASN A 1 55 ? -7.768 6.431 17.002 1.00 0.00 55 ASN A CA 2
ATOM 1800 C C . ASN A 1 55 ? -7.977 6.837 18.468 1.00 0.00 55 ASN A C 2
ATOM 1801 O O . ASN A 1 55 ? -9.053 6.609 19.013 1.00 0.00 55 ASN A O 2
ATOM 1812 N N . GLN A 1 56 ? -6.960 7.437 19.104 1.00 0.00 56 GLN A N 2
ATOM 1813 C CA . GLN A 1 56 ? -7.019 7.963 20.461 1.00 0.00 56 GLN A CA 2
ATOM 1814 C C . GLN A 1 56 ? -8.153 8.982 20.599 1.00 0.00 56 GLN A C 2
ATOM 1815 O O . GLN A 1 56 ? -8.865 8.977 21.600 1.00 0.00 56 GLN A O 2
ATOM 1829 N N . GLU A 1 57 ? -8.314 9.852 19.593 1.00 0.00 57 GLU A N 2
ATOM 1830 C CA . GLU A 1 57 ? -9.344 10.880 19.570 1.00 0.00 57 GLU A CA 2
ATOM 1831 C C . GLU A 1 57 ? -10.737 10.245 19.542 1.00 0.00 57 GLU A C 2
ATOM 1832 O O . GLU A 1 57 ? -11.638 10.689 20.249 1.00 0.00 57 GLU A O 2
ATOM 1844 N N . LYS A 1 58 ? -10.913 9.202 18.725 1.00 0.00 58 LYS A N 2
ATOM 1845 C CA . LYS A 1 58 ? -12.174 8.485 18.610 1.00 0.00 58 LYS A CA 2
ATOM 1846 C C . LYS A 1 58 ? -12.473 7.782 19.938 1.00 0.00 58 LYS A C 2
ATOM 1847 O O . LYS A 1 58 ? -13.592 7.853 20.441 1.00 0.00 58 LYS A O 2
ATOM 1866 N N . ALA A 1 59 ? -11.457 7.124 20.511 1.00 0.00 59 ALA A N 2
ATOM 1867 C CA . ALA A 1 59 ? -11.529 6.427 21.788 1.00 0.00 59 ALA A CA 2
ATOM 1868 C C . ALA A 1 59 ? -11.235 7.364 22.969 1.00 0.00 59 ALA A C 2
ATOM 1869 O O . ALA A 1 59 ? -10.714 6.918 23.989 1.00 0.00 59 ALA A O 2
ATOM 1876 N N . GLU A 1 60 ? -11.572 8.656 22.846 1.00 0.00 60 GLU A N 2
ATOM 1877 C CA . GLU A 1 60 ? -11.415 9.632 23.916 1.00 0.00 60 GLU A CA 2
ATOM 1878 C C . GLU A 1 60 ? -12.536 9.422 24.928 1.00 0.00 60 GLU A C 2
ATOM 1879 O O . GLU A 1 60 ? -12.304 9.140 26.102 1.00 0.00 60 GLU A O 2
ATOM 1891 N N . GLU A 1 61 ? -13.756 9.583 24.416 1.00 0.00 61 GLU A N 2
ATOM 1892 C CA . GLU A 1 61 ? -15.042 9.565 25.079 1.00 0.00 61 GLU A CA 2
ATOM 1893 C C . GLU A 1 61 ? -16.029 9.732 23.924 1.00 0.00 61 GLU A C 2
ATOM 1894 O O . GLU A 1 61 ? -15.669 10.282 22.881 1.00 0.00 61 GLU A O 2
ATOM 1906 N N . LEU A 1 62 ? -17.263 9.257 24.079 1.00 0.00 62 LEU A N 2
ATOM 1907 C CA . LEU A 1 62 ? -18.277 9.398 23.049 1.00 0.00 62 LEU A CA 2
ATOM 1908 C C . LEU A 1 62 ? -18.860 10.812 23.115 1.00 0.00 62 LEU A C 2
ATOM 1909 O O . LEU A 1 62 ? -20.013 10.994 23.502 1.00 0.00 62 LEU A O 2
ATOM 1925 N N . TYR A 1 63 ? -18.054 11.811 22.722 1.00 0.00 63 TYR A N 2
ATOM 1926 C CA . TYR A 1 63 ? -18.457 13.214 22.743 1.00 0.00 63 TYR A CA 2
ATOM 1927 C C . TYR A 1 63 ? -19.135 13.593 21.424 1.00 0.00 63 TYR A C 2
ATOM 1928 O O . TYR A 1 63 ? -19.952 14.539 21.463 1.00 0.00 63 TYR A O 2
ATOM 1947 N N . SER A 1 1 ? -12.978 -8.898 -11.491 1.00 0.00 1 SER A N 3
ATOM 1948 C CA . SER A 1 1 ? -13.539 -10.211 -11.134 1.00 0.00 1 SER A CA 3
ATOM 1949 C C . SER A 1 1 ? -12.670 -10.933 -10.103 1.00 0.00 1 SER A C 3
ATOM 1950 O O . SER A 1 1 ? -13.191 -11.432 -9.108 1.00 0.00 1 SER A O 3
ATOM 1960 N N . HIS A 1 2 ? -11.353 -10.985 -10.346 1.00 0.00 2 HIS A N 3
ATOM 1961 C CA . HIS A 1 2 ? -10.392 -11.673 -9.494 1.00 0.00 2 HIS A CA 3
ATOM 1962 C C . HIS A 1 2 ? -9.178 -10.773 -9.267 1.00 0.00 2 HIS A C 3
ATOM 1963 O O . HIS A 1 2 ? -8.638 -10.213 -10.218 1.00 0.00 2 HIS A O 3
ATOM 1977 N N . LEU A 1 3 ? -8.740 -10.649 -8.009 1.00 0.00 3 LEU A N 3
ATOM 1978 C CA . LEU A 1 3 ? -7.542 -9.910 -7.644 1.00 0.00 3 LEU A CA 3
ATOM 1979 C C . LEU A 1 3 ? -6.366 -10.879 -7.713 1.00 0.00 3 LEU A C 3
ATOM 1980 O O . LEU A 1 3 ? -6.194 -11.709 -6.822 1.00 0.00 3 LEU A O 3
ATOM 1996 N N . VAL A 1 4 ? -5.564 -10.761 -8.777 1.00 0.00 4 VAL A N 3
ATOM 1997 C CA . VAL A 1 4 ? -4.365 -11.562 -8.982 1.00 0.00 4 VAL A CA 3
ATOM 1998 C C . VAL A 1 4 ? -3.161 -10.738 -8.536 1.00 0.00 4 VAL A C 3
ATOM 1999 O O . VAL A 1 4 ? -3.095 -9.547 -8.830 1.00 0.00 4 VAL A O 3
ATOM 2012 N N . LYS A 1 5 ? -2.220 -11.356 -7.813 1.00 0.00 5 LYS A N 3
ATOM 2013 C CA . LYS A 1 5 ? -1.060 -10.662 -7.272 1.00 0.00 5 LYS A CA 3
ATOM 2014 C C . LYS A 1 5 ? -0.227 -10.103 -8.431 1.00 0.00 5 LYS A C 3
ATOM 2015 O O . LYS A 1 5 ? 0.139 -10.849 -9.338 1.00 0.00 5 LYS A O 3
ATOM 2034 N N . CYS A 1 6 ? 0.046 -8.791 -8.402 1.00 0.00 6 CYS A N 3
ATOM 2035 C CA . CYS A 1 6 ? 0.814 -8.079 -9.420 1.00 0.00 6 CYS A CA 3
ATOM 2036 C C . CYS A 1 6 ? 2.130 -8.803 -9.718 1.00 0.00 6 CYS A C 3
ATOM 2037 O O . CYS A 1 6 ? 2.846 -9.189 -8.794 1.00 0.00 6 CYS A O 3
ATOM 2044 N N . ALA A 1 7 ? 2.448 -8.975 -11.007 1.00 0.00 7 ALA A N 3
ATOM 2045 C CA . ALA A 1 7 ? 3.712 -9.553 -11.449 1.00 0.00 7 ALA A CA 3
ATOM 2046 C C . ALA A 1 7 ? 4.878 -8.661 -11.016 1.00 0.00 7 ALA A C 3
ATOM 2047 O O . ALA A 1 7 ? 4.672 -7.501 -10.678 1.00 0.00 7 ALA A O 3
ATOM 2054 N N . GLU A 1 8 ? 6.103 -9.199 -11.023 1.00 0.00 8 GLU A N 3
ATOM 2055 C CA . GLU A 1 8 ? 7.298 -8.516 -10.537 1.00 0.00 8 GLU A CA 3
ATOM 2056 C C . GLU A 1 8 ? 7.567 -7.147 -11.174 1.00 0.00 8 GLU A C 3
ATOM 2057 O O . GLU A 1 8 ? 8.220 -6.310 -10.554 1.00 0.00 8 GLU A O 3
ATOM 2069 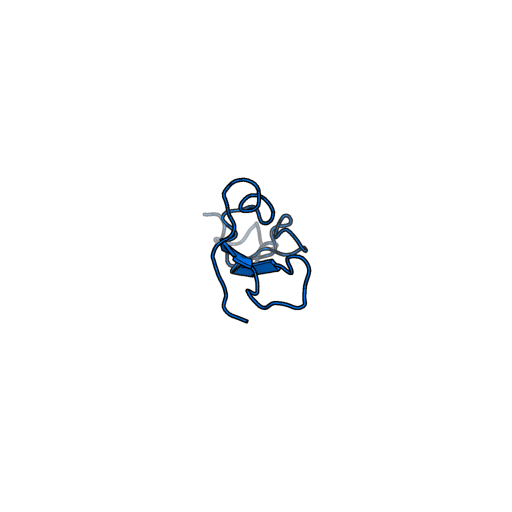N N . LYS A 1 9 ? 7.075 -6.903 -12.393 1.00 0.00 9 LYS A N 3
ATOM 2070 C CA . LYS A 1 9 ? 7.185 -5.595 -13.030 1.00 0.00 9 LYS A CA 3
ATOM 2071 C C . LYS A 1 9 ? 6.375 -4.556 -12.249 1.00 0.00 9 LYS A C 3
ATOM 2072 O O . LYS A 1 9 ? 6.795 -3.407 -12.125 1.00 0.00 9 LYS A O 3
ATOM 2091 N N . GLU A 1 10 ? 5.213 -4.977 -11.736 1.00 0.00 10 GLU A N 3
ATOM 2092 C CA . GLU A 1 10 ? 4.239 -4.136 -11.055 1.00 0.00 10 GLU A CA 3
ATOM 2093 C C . GLU A 1 10 ? 4.119 -4.406 -9.553 1.00 0.00 10 GLU A C 3
ATOM 2094 O O . GLU A 1 10 ? 3.339 -3.712 -8.906 1.00 0.00 10 GLU A O 3
ATOM 2106 N N . LYS A 1 11 ? 4.856 -5.359 -8.960 1.00 0.00 11 LYS A N 3
ATOM 2107 C CA . LYS A 1 11 ? 4.816 -5.535 -7.508 1.00 0.00 11 LYS A CA 3
ATOM 2108 C C . LYS A 1 11 ? 5.245 -4.247 -6.790 1.00 0.00 11 LYS A C 3
ATOM 2109 O O . LYS A 1 11 ? 4.814 -3.985 -5.669 1.00 0.00 11 LYS A O 3
ATOM 2128 N N . THR A 1 12 ? 6.086 -3.446 -7.457 1.00 0.00 12 THR A N 3
ATOM 2129 C CA . THR A 1 12 ? 6.611 -2.184 -6.967 1.00 0.00 12 THR A CA 3
ATOM 2130 C C . THR A 1 12 ? 5.602 -1.040 -7.092 1.00 0.00 12 THR A C 3
ATOM 2131 O O . THR A 1 12 ? 5.818 0.009 -6.487 1.00 0.00 12 THR A O 3
ATOM 2142 N N . PHE A 1 13 ? 4.515 -1.222 -7.860 1.00 0.00 13 PHE A N 3
ATOM 2143 C CA . PHE A 1 13 ? 3.456 -0.230 -8.025 1.00 0.00 13 PHE A CA 3
ATOM 2144 C C . PHE A 1 13 ? 2.960 0.296 -6.675 1.00 0.00 13 PHE A C 3
ATOM 2145 O O . PHE A 1 13 ? 2.553 1.450 -6.584 1.00 0.00 13 PHE A O 3
ATOM 2162 N N . CYS A 1 14 ? 3.008 -0.542 -5.634 1.00 0.00 14 CYS A N 3
ATOM 2163 C CA . CYS A 1 14 ? 2.677 -0.172 -4.269 1.00 0.00 14 CYS A CA 3
ATOM 2164 C C . CYS A 1 14 ? 3.879 -0.532 -3.412 1.00 0.00 14 CYS A C 3
ATOM 2165 O O . CYS A 1 14 ? 4.279 -1.693 -3.343 1.00 0.00 14 CYS A O 3
ATOM 2172 N N . VAL A 1 15 ? 4.452 0.492 -2.777 1.00 0.00 15 VAL A N 3
ATOM 2173 C CA . VAL A 1 15 ? 5.680 0.389 -2.008 1.00 0.00 15 VAL A CA 3
ATOM 2174 C C . VAL A 1 15 ? 5.408 0.039 -0.537 1.00 0.00 15 VAL A C 3
ATOM 2175 O O . VAL A 1 15 ? 4.336 -0.466 -0.207 1.00 0.00 15 VAL A O 3
ATOM 2188 N N . ASN A 1 16 ? 6.401 0.278 0.337 1.00 0.00 16 ASN A N 3
ATOM 2189 C CA . ASN A 1 16 ? 6.432 -0.063 1.763 1.00 0.00 16 ASN A CA 3
ATOM 2190 C C . ASN A 1 16 ? 6.217 -1.569 1.995 1.00 0.00 16 ASN A C 3
ATOM 2191 O O . ASN A 1 16 ? 5.932 -1.985 3.115 1.00 0.00 16 ASN A O 3
ATOM 2202 N N . GLY A 1 17 ? 6.360 -2.394 0.949 1.00 0.00 17 GLY A N 3
ATOM 2203 C CA . GLY A 1 17 ? 6.076 -3.817 1.004 1.00 0.00 17 GLY A CA 3
ATOM 2204 C C . GLY A 1 17 ? 4.566 -4.067 1.041 1.00 0.00 17 GLY A C 3
ATOM 2205 O O . GLY A 1 17 ? 4.117 -4.981 1.728 1.00 0.00 17 GLY A O 3
ATOM 2209 N N . GLY A 1 18 ? 3.784 -3.264 0.305 1.00 0.00 18 GLY A N 3
ATOM 2210 C CA . GLY A 1 18 ? 2.348 -3.445 0.167 1.00 0.00 18 GLY A CA 3
ATOM 2211 C C . GLY A 1 18 ? 2.038 -4.621 -0.759 1.00 0.00 18 GLY A C 3
ATOM 2212 O O . GLY A 1 18 ? 2.733 -4.822 -1.755 1.00 0.00 18 GLY A O 3
ATOM 2216 N N . GLU A 1 19 ? 0.995 -5.397 -0.435 1.00 0.00 19 GLU A N 3
ATOM 2217 C CA . GLU A 1 19 ? 0.594 -6.551 -1.232 1.00 0.00 19 GLU A CA 3
ATOM 2218 C C . GLU A 1 19 ? -0.230 -6.060 -2.423 1.00 0.00 19 GLU A C 3
ATOM 2219 O O . GLU A 1 19 ? -1.430 -5.842 -2.295 1.00 0.00 19 GLU A O 3
ATOM 2231 N N . CYS A 1 20 ? 0.419 -5.881 -3.577 1.00 0.00 20 CYS A N 3
ATOM 2232 C CA . CYS A 1 20 ? -0.197 -5.370 -4.794 1.00 0.00 20 CYS A CA 3
ATOM 2233 C C . CYS A 1 20 ? -1.001 -6.453 -5.508 1.00 0.00 20 CYS A C 3
ATOM 2234 O O . CYS A 1 20 ? -0.489 -7.552 -5.717 1.00 0.00 20 CYS A O 3
ATOM 2241 N N . PHE A 1 21 ? -2.246 -6.139 -5.892 1.00 0.00 21 PHE A N 3
ATOM 2242 C CA . PHE A 1 21 ? -3.093 -7.006 -6.699 1.00 0.00 21 PHE A CA 3
ATOM 2243 C C . PHE A 1 21 ? -3.618 -6.193 -7.879 1.00 0.00 21 PHE A C 3
ATOM 2244 O O . PHE A 1 21 ? -3.601 -4.963 -7.857 1.00 0.00 21 PHE A O 3
ATOM 2261 N N . MET A 1 22 ? -4.080 -6.905 -8.908 1.00 0.00 22 MET A N 3
ATOM 2262 C CA . MET A 1 22 ? -4.589 -6.356 -10.149 1.00 0.00 22 MET A CA 3
ATOM 2263 C C . MET A 1 22 ? -5.974 -6.948 -10.378 1.00 0.00 22 MET A C 3
ATOM 2264 O O . MET A 1 22 ? -6.141 -8.165 -10.304 1.00 0.00 22 MET A O 3
ATOM 2278 N N . VAL A 1 23 ? -6.960 -6.086 -10.644 1.00 0.00 23 VAL A N 3
ATOM 2279 C CA . VAL A 1 23 ? -8.339 -6.486 -10.863 1.00 0.00 23 VAL A CA 3
ATOM 2280 C C . VAL A 1 23 ? -8.441 -7.080 -12.266 1.00 0.00 23 VAL A C 3
ATOM 2281 O O . VAL A 1 23 ? -8.670 -6.364 -13.240 1.00 0.00 23 VAL A O 3
ATOM 2294 N N . LYS A 1 24 ? -8.263 -8.402 -12.357 1.00 0.00 24 LYS A N 3
ATOM 2295 C CA . LYS A 1 24 ? -8.426 -9.165 -13.570 1.00 0.00 24 LYS A CA 3
ATOM 2296 C C . LYS A 1 24 ? -9.921 -9.133 -13.883 1.00 0.00 24 LYS A C 3
ATOM 2297 O O . LYS A 1 24 ? -10.710 -9.846 -13.264 1.00 0.00 24 LYS A O 3
ATOM 2316 N N . ASP A 1 25 ? -10.297 -8.274 -14.835 1.00 0.00 25 ASP A N 3
ATOM 2317 C CA . ASP A 1 25 ? -11.656 -8.117 -15.316 1.00 0.00 25 ASP A CA 3
ATOM 2318 C C . ASP A 1 25 ? -11.591 -7.645 -16.764 1.00 0.00 25 ASP A C 3
ATOM 2319 O O . ASP A 1 25 ? -10.723 -6.844 -17.111 1.00 0.00 25 ASP A O 3
ATOM 2328 N N . LEU A 1 26 ? -12.510 -8.129 -17.607 1.00 0.00 26 LEU A N 3
ATOM 2329 C CA . LEU A 1 26 ? -12.554 -7.791 -19.023 1.00 0.00 26 LEU A CA 3
ATOM 2330 C C . LEU A 1 26 ? -13.300 -6.462 -19.217 1.00 0.00 26 LEU A C 3
ATOM 2331 O O . LEU A 1 26 ? -14.160 -6.346 -20.089 1.00 0.00 26 LEU A O 3
ATOM 2347 N N . SER A 1 27 ? -12.967 -5.452 -18.401 1.00 0.00 27 SER A N 3
ATOM 2348 C CA . SER A 1 27 ? -13.507 -4.102 -18.503 1.00 0.00 27 SER A CA 3
ATOM 2349 C C . SER A 1 27 ? -12.503 -3.056 -18.004 1.00 0.00 27 SER A C 3
ATOM 2350 O O . SER A 1 27 ? -12.906 -1.947 -17.658 1.00 0.00 27 SER A O 3
ATOM 2358 N N . ASN A 1 28 ? -11.204 -3.388 -17.970 1.00 0.00 28 ASN A N 3
ATOM 2359 C CA . ASN A 1 28 ? -10.153 -2.464 -17.567 1.00 0.00 28 ASN A CA 3
ATOM 2360 C C . ASN A 1 28 ? -8.780 -2.996 -17.996 1.00 0.00 28 ASN A C 3
ATOM 2361 O O . ASN A 1 28 ? -8.595 -4.212 -18.017 1.00 0.00 28 ASN A O 3
ATOM 2372 N N . PRO A 1 29 ? -7.807 -2.124 -18.327 1.00 0.00 29 PRO A N 3
ATOM 2373 C CA . PRO A 1 29 ? -6.446 -2.538 -18.639 1.00 0.00 29 PRO A CA 3
ATOM 2374 C C . PRO A 1 29 ? -5.796 -3.295 -17.476 1.00 0.00 29 PRO A C 3
ATOM 2375 O O . PRO A 1 29 ? -5.403 -4.448 -17.637 1.00 0.00 29 PRO A O 3
ATOM 2386 N N . SER A 1 30 ? -5.683 -2.640 -16.311 1.00 0.00 30 SER A N 3
ATOM 2387 C CA . SER A 1 30 ? -4.996 -3.169 -15.142 1.00 0.00 30 SER A CA 3
ATOM 2388 C C . SER A 1 30 ? -5.249 -2.266 -13.930 1.00 0.00 30 SER A C 3
ATOM 2389 O O . SER A 1 30 ? -4.308 -1.747 -13.331 1.00 0.00 30 SER A O 3
ATOM 2397 N N . ARG A 1 31 ? -6.522 -2.080 -13.554 1.00 0.00 31 ARG A N 3
ATOM 2398 C CA . ARG A 1 31 ? -6.874 -1.331 -12.353 1.00 0.00 31 ARG A CA 3
ATOM 2399 C C . ARG A 1 31 ? -6.317 -2.069 -11.136 1.00 0.00 31 ARG A C 3
ATOM 2400 O O . ARG A 1 31 ? -6.650 -3.230 -10.918 1.00 0.00 31 ARG A O 3
ATOM 2421 N N . TYR A 1 32 ? -5.458 -1.398 -10.363 1.00 0.00 32 TYR A N 3
ATOM 2422 C CA . TYR A 1 32 ? -4.762 -1.993 -9.233 1.00 0.00 32 TYR A CA 3
ATOM 2423 C C . TYR A 1 32 ? -5.539 -1.803 -7.931 1.00 0.00 32 TYR A C 3
ATOM 2424 O O . TYR A 1 32 ? -6.288 -0.841 -7.775 1.00 0.00 32 TYR A O 3
ATOM 2442 N N . LEU A 1 33 ? -5.334 -2.740 -7.001 1.00 0.00 33 LEU A N 3
ATOM 2443 C CA . LEU A 1 33 ? -5.873 -2.724 -5.650 1.00 0.00 33 LEU A CA 3
ATOM 2444 C C . LEU A 1 33 ? -4.776 -3.302 -4.763 1.00 0.00 33 LEU A C 3
ATOM 2445 O O . LEU A 1 33 ? -4.388 -4.454 -4.943 1.00 0.00 33 LEU A O 3
ATOM 2461 N N . CYS A 1 34 ? -4.263 -2.501 -3.823 1.00 0.00 34 CYS A N 3
ATOM 2462 C CA . CYS A 1 34 ? -3.137 -2.874 -2.982 1.00 0.00 34 CYS A CA 3
ATOM 2463 C C . CYS A 1 34 ? -3.529 -2.963 -1.512 1.00 0.00 34 CYS A C 3
ATOM 2464 O O . CYS A 1 34 ? -4.097 -2.023 -0.958 1.00 0.00 34 CYS A O 3
ATOM 2471 N N . LYS A 1 35 ? -3.201 -4.097 -0.885 1.00 0.00 35 LYS A N 3
ATOM 2472 C CA . LYS A 1 35 ? -3.376 -4.323 0.537 1.00 0.00 35 LYS A CA 3
ATOM 2473 C C . LYS A 1 35 ? -2.129 -3.729 1.199 1.00 0.00 35 LYS A C 3
ATOM 2474 O O . LYS A 1 35 ? -1.224 -4.452 1.615 1.00 0.00 35 LYS A O 3
ATOM 2493 N N . CYS A 1 36 ? -2.075 -2.393 1.253 1.00 0.00 36 CYS A N 3
ATOM 2494 C CA . CYS A 1 36 ? -0.920 -1.660 1.750 1.00 0.00 36 CYS A CA 3
ATOM 2495 C C . CYS A 1 36 ? -0.750 -1.865 3.250 1.00 0.00 36 CYS A C 3
ATOM 2496 O O . CYS A 1 36 ? -1.673 -2.298 3.940 1.00 0.00 36 CYS A O 3
ATOM 2503 N N . GLN A 1 37 ? 0.453 -1.566 3.748 1.00 0.00 37 GLN A N 3
ATOM 2504 C CA . GLN A 1 37 ? 0.804 -1.817 5.132 1.00 0.00 37 GLN A CA 3
ATOM 2505 C C . GLN A 1 37 ? 0.153 -0.767 6.041 1.00 0.00 37 GLN A C 3
ATOM 2506 O O . GLN A 1 37 ? -0.209 0.307 5.561 1.00 0.00 37 GLN A O 3
ATOM 2520 N N . PRO A 1 38 ? -0.018 -1.059 7.342 1.00 0.00 38 PRO A N 3
ATOM 2521 C CA . PRO A 1 38 ? -0.630 -0.144 8.289 1.00 0.00 38 PRO A CA 3
ATOM 2522 C C . PRO A 1 38 ? 0.061 1.221 8.321 1.00 0.00 38 PRO A C 3
ATOM 2523 O O . PRO A 1 38 ? 1.240 1.316 8.656 1.00 0.00 38 PRO A O 3
ATOM 2534 N N . GLY A 1 39 ? -0.687 2.270 7.966 1.00 0.00 39 GLY A N 3
ATOM 2535 C CA . GLY A 1 39 ? -0.243 3.647 8.044 1.00 0.00 39 GLY A CA 3
ATOM 2536 C C . GLY A 1 39 ? 0.351 4.164 6.739 1.00 0.00 39 GLY A C 3
ATOM 2537 O O . GLY A 1 39 ? 1.420 4.770 6.772 1.00 0.00 39 GLY A O 3
ATOM 2541 N N . PHE A 1 40 ? -0.332 3.946 5.604 1.00 0.00 40 PHE A N 3
ATOM 2542 C CA . PHE A 1 40 ? 0.067 4.489 4.309 1.00 0.00 40 PHE A CA 3
ATOM 2543 C C . PHE A 1 40 ? -1.158 4.912 3.504 1.00 0.00 40 PHE A C 3
ATOM 2544 O O . PHE A 1 40 ? -2.228 4.319 3.635 1.00 0.00 40 PHE A O 3
ATOM 2561 N N . THR A 1 41 ? -0.981 5.942 2.668 1.00 0.00 41 THR A N 3
ATOM 2562 C CA . THR A 1 41 ? -1.995 6.456 1.761 1.00 0.00 41 THR A CA 3
ATOM 2563 C C . THR A 1 41 ? -1.332 6.978 0.482 1.00 0.00 41 THR A C 3
ATOM 2564 O O . THR A 1 41 ? -0.105 7.047 0.387 1.00 0.00 41 THR A O 3
ATOM 2575 N N . GLY A 1 42 ? -2.165 7.336 -0.500 1.00 0.00 42 GLY A N 3
ATOM 2576 C CA . GLY A 1 42 ? -1.751 7.750 -1.831 1.00 0.00 42 GLY A CA 3
ATOM 2577 C C . GLY A 1 42 ? -1.906 6.572 -2.793 1.00 0.00 42 GLY A C 3
ATOM 2578 O O . GLY A 1 42 ? -2.032 5.427 -2.361 1.00 0.00 42 GLY A O 3
ATOM 2582 N N . ALA A 1 43 ? -1.900 6.857 -4.102 1.00 0.00 43 ALA A N 3
ATOM 2583 C CA . ALA A 1 43 ? -2.112 5.867 -5.154 1.00 0.00 43 ALA A CA 3
ATOM 2584 C C . ALA A 1 43 ? -1.166 4.672 -5.016 1.00 0.00 43 ALA A C 3
ATOM 2585 O O . ALA A 1 43 ? -1.600 3.525 -5.109 1.00 0.00 43 ALA A O 3
ATOM 2592 N N . ARG A 1 44 ? 0.123 4.953 -4.788 1.00 0.00 44 ARG A N 3
ATOM 2593 C CA . ARG A 1 44 ? 1.168 3.952 -4.626 1.00 0.00 44 ARG A CA 3
ATOM 2594 C C . ARG A 1 44 ? 1.513 3.714 -3.146 1.00 0.00 44 ARG A C 3
ATOM 2595 O O . ARG A 1 44 ? 2.520 3.068 -2.855 1.00 0.00 44 ARG A O 3
ATOM 2616 N N . CYS A 1 45 ? 0.688 4.225 -2.215 1.00 0.00 45 CYS A N 3
ATOM 2617 C CA . CYS A 1 45 ? 0.861 4.073 -0.773 1.00 0.00 45 CYS A CA 3
ATOM 2618 C C . CYS A 1 45 ? 2.216 4.597 -0.295 1.00 0.00 45 CYS A C 3
ATOM 2619 O O . CYS A 1 45 ? 2.799 4.026 0.615 1.00 0.00 45 CYS A O 3
ATOM 2626 N N . THR A 1 46 ? 2.738 5.679 -0.883 1.00 0.00 46 THR A N 3
ATOM 2627 C CA . THR A 1 46 ? 4.058 6.187 -0.527 1.00 0.00 46 THR A CA 3
ATOM 2628 C C . THR A 1 46 ? 4.006 7.103 0.697 1.00 0.00 46 THR A C 3
ATOM 2629 O O . THR A 1 46 ? 5.007 7.234 1.399 1.00 0.00 46 THR A O 3
ATOM 2640 N N . GLU A 1 47 ? 2.852 7.729 0.960 1.00 0.00 47 GLU A N 3
ATOM 2641 C CA . GLU A 1 47 ? 2.717 8.719 2.013 1.00 0.00 47 GLU A CA 3
ATOM 2642 C C . GLU A 1 47 ? 2.354 8.043 3.329 1.00 0.00 47 GLU A C 3
ATOM 2643 O O . GLU A 1 47 ? 1.226 7.587 3.500 1.00 0.00 47 GLU A O 3
ATOM 2655 N N . ASN A 1 48 ? 3.314 7.993 4.259 1.00 0.00 48 ASN A N 3
ATOM 2656 C CA . ASN A 1 48 ? 3.101 7.454 5.592 1.00 0.00 48 ASN A CA 3
ATOM 2657 C C . ASN A 1 48 ? 2.112 8.326 6.369 1.00 0.00 48 ASN A C 3
ATOM 2658 O O . ASN A 1 48 ? 2.149 9.552 6.265 1.00 0.00 48 ASN A O 3
ATOM 2669 N N . VAL A 1 49 ? 1.231 7.685 7.143 1.00 0.00 49 VAL A N 3
ATOM 2670 C CA . VAL A 1 49 ? 0.227 8.331 7.980 1.00 0.00 49 VAL A CA 3
ATOM 2671 C C . VAL A 1 49 ? 0.097 7.549 9.292 1.00 0.00 49 VAL A C 3
ATOM 2672 O O . VAL A 1 49 ? 0.370 6.351 9.315 1.00 0.00 49 VAL A O 3
ATOM 2685 N N . PRO A 1 50 ? -0.314 8.202 10.393 1.00 0.00 50 PRO A N 3
ATOM 2686 C CA . PRO A 1 50 ? -0.461 7.566 11.695 1.00 0.00 50 PRO A CA 3
ATOM 2687 C C . PRO A 1 50 ? -1.726 6.701 11.790 1.00 0.00 50 PRO A C 3
ATOM 2688 O O . PRO A 1 50 ? -1.844 5.914 12.727 1.00 0.00 50 PRO A O 3
ATOM 2699 N N . MET A 1 51 ? -2.665 6.855 10.843 1.00 0.00 51 MET A N 3
ATOM 2700 C CA . MET A 1 51 ? -3.969 6.207 10.833 1.00 0.00 51 MET A CA 3
ATOM 2701 C C . MET A 1 51 ? -4.765 6.725 12.036 1.00 0.00 51 MET A C 3
ATOM 2702 O O . MET A 1 51 ? -5.329 5.956 12.813 1.00 0.00 51 MET A O 3
ATOM 2716 N N . LYS A 1 52 ? -4.781 8.056 12.181 1.00 0.00 52 LYS A N 3
ATOM 2717 C CA . LYS A 1 52 ? -5.378 8.761 13.301 1.00 0.00 52 LYS A CA 3
ATOM 2718 C C . LYS A 1 52 ? -5.372 10.261 13.017 1.00 0.00 52 LYS A C 3
ATOM 2719 O O . LYS A 1 52 ? -4.718 10.719 12.079 1.00 0.00 52 LYS A O 3
ATOM 2738 N N . VAL A 1 53 ? -6.092 11.019 13.850 1.00 0.00 53 VAL A N 3
ATOM 2739 C CA . VAL A 1 53 ? -6.102 12.470 13.803 1.00 0.00 53 VAL A CA 3
ATOM 2740 C C . VAL A 1 53 ? -5.020 12.907 14.795 1.00 0.00 53 VAL A C 3
ATOM 2741 O O . VAL A 1 53 ? -5.116 12.605 15.985 1.00 0.00 53 VAL A O 3
ATOM 2754 N N . GLN A 1 54 ? -3.984 13.586 14.292 1.00 0.00 54 GLN A N 3
ATOM 2755 C CA . GLN A 1 54 ? -2.799 13.998 15.038 1.00 0.00 54 GLN A CA 3
ATOM 2756 C C . GLN A 1 54 ? -3.116 15.013 16.142 1.00 0.00 54 GLN A C 3
ATOM 2757 O O . GLN A 1 54 ? -2.916 16.213 15.973 1.00 0.00 54 GLN A O 3
ATOM 2771 N N . ASN A 1 55 ? -3.593 14.493 17.278 1.00 0.00 55 ASN A N 3
ATOM 2772 C CA . ASN A 1 55 ? -3.901 15.198 18.519 1.00 0.00 55 ASN A CA 3
ATOM 2773 C C . ASN A 1 55 ? -4.396 14.192 19.564 1.00 0.00 55 ASN A C 3
ATOM 2774 O O . ASN A 1 55 ? -4.102 14.348 20.747 1.00 0.00 55 ASN A O 3
ATOM 2785 N N . GLN A 1 56 ? -5.145 13.168 19.117 1.00 0.00 56 GLN A N 3
ATOM 2786 C CA . GLN A 1 56 ? -5.800 12.162 19.947 1.00 0.00 56 GLN A CA 3
ATOM 2787 C C . GLN A 1 56 ? -4.844 11.438 20.898 1.00 0.00 56 GLN A C 3
ATOM 2788 O O . GLN A 1 56 ? -5.295 10.903 21.909 1.00 0.00 56 GLN A O 3
ATOM 2802 N N . GLU A 1 57 ? -3.540 11.419 20.588 1.00 0.00 57 GLU A N 3
ATOM 2803 C CA . GLU A 1 57 ? -2.508 10.865 21.455 1.00 0.00 57 GLU A CA 3
ATOM 2804 C C . GLU A 1 57 ? -2.633 11.454 22.865 1.00 0.00 57 GLU A C 3
ATOM 2805 O O . GLU A 1 57 ? -2.516 10.727 23.849 1.00 0.00 57 GLU A O 3
ATOM 2817 N N . LYS A 1 58 ? -2.881 12.768 22.948 1.00 0.00 58 LYS A N 3
ATOM 2818 C CA . LYS A 1 58 ? -3.145 13.478 24.190 1.00 0.00 58 LYS A CA 3
ATOM 2819 C C . LYS A 1 58 ? -4.662 13.601 24.353 1.00 0.00 58 LYS A C 3
ATOM 2820 O O . LYS A 1 58 ? -5.200 13.204 25.384 1.00 0.00 58 LYS A O 3
ATOM 2839 N N . ALA A 1 59 ? -5.333 14.164 23.334 1.00 0.00 59 ALA A N 3
ATOM 2840 C CA . ALA A 1 59 ? -6.766 14.446 23.259 1.00 0.00 59 ALA A CA 3
ATOM 2841 C C . ALA A 1 59 ? -7.165 15.627 24.148 1.00 0.00 59 ALA A C 3
ATOM 2842 O O . ALA A 1 59 ? -7.815 16.560 23.680 1.00 0.00 59 ALA A O 3
ATOM 2849 N N . GLU A 1 60 ? -6.761 15.594 25.425 1.00 0.00 60 GLU A N 3
ATOM 2850 C CA . GLU A 1 60 ? -6.982 16.655 26.399 1.00 0.00 60 GLU A CA 3
ATOM 2851 C C . GLU A 1 60 ? -6.415 18.004 25.939 1.00 0.00 60 GLU A C 3
ATOM 2852 O O . GLU A 1 60 ? -6.834 19.039 26.451 1.00 0.00 60 GLU A O 3
ATOM 2864 N N . GLU A 1 61 ? -5.476 18.006 24.980 1.00 0.00 61 GLU A N 3
ATOM 2865 C CA . GLU A 1 61 ? -4.948 19.228 24.388 1.00 0.00 61 GLU A CA 3
ATOM 2866 C C . GLU A 1 61 ? -6.063 20.098 23.789 1.00 0.00 61 GLU A C 3
ATOM 2867 O O . GLU A 1 61 ? -5.937 21.321 23.774 1.00 0.00 61 GLU A O 3
ATOM 2879 N N . LEU A 1 62 ? -7.152 19.477 23.312 1.00 0.00 62 LEU A N 3
ATOM 2880 C CA . LEU A 1 62 ? -8.321 20.189 22.818 1.00 0.00 62 LEU A CA 3
ATOM 2881 C C . LEU A 1 62 ? -9.022 20.913 23.970 1.00 0.00 62 LEU A C 3
ATOM 2882 O O . LEU A 1 62 ? -9.288 22.109 23.871 1.00 0.00 62 LEU A O 3
ATOM 2898 N N . TYR A 1 63 ? -9.327 20.179 25.051 1.00 0.00 63 TYR A N 3
ATOM 2899 C CA . TYR A 1 63 ? -10.059 20.681 26.207 1.00 0.00 63 TYR A CA 3
ATOM 2900 C C . TYR A 1 63 ? -9.551 19.989 27.472 1.00 0.00 63 TYR A C 3
ATOM 2901 O O . TYR A 1 63 ? -9.052 20.714 28.360 1.00 0.00 63 TYR A O 3
ATOM 2920 N N . SER A 1 1 ? -13.779 -10.764 -10.694 1.00 0.00 1 SER A N 4
ATOM 2921 C CA . SER A 1 1 ? -12.989 -9.720 -10.015 1.00 0.00 1 SER A CA 4
ATOM 2922 C C . SER A 1 1 ? -11.952 -10.307 -9.049 1.00 0.00 1 SER A C 4
ATOM 2923 O O . SER A 1 1 ? -11.710 -9.749 -7.980 1.00 0.00 1 SER A O 4
ATOM 2933 N N . HIS A 1 2 ? -11.335 -11.433 -9.432 1.00 0.00 2 HIS A N 4
ATOM 2934 C CA . HIS A 1 2 ? -10.288 -12.088 -8.663 1.00 0.00 2 HIS A CA 4
ATOM 2935 C C . HIS A 1 2 ? -9.070 -11.168 -8.559 1.00 0.00 2 HIS A C 4
ATOM 2936 O O . HIS A 1 2 ? -8.626 -10.607 -9.559 1.00 0.00 2 HIS A O 4
ATOM 2950 N N . LEU A 1 3 ? -8.539 -11.026 -7.340 1.00 0.00 3 LEU A N 4
ATOM 2951 C CA . LEU A 1 3 ? -7.375 -10.214 -7.043 1.00 0.00 3 LEU A CA 4
ATOM 2952 C C . LEU A 1 3 ? -6.127 -11.082 -7.201 1.00 0.00 3 LEU A C 4
ATOM 2953 O O . LEU A 1 3 ? -5.731 -11.781 -6.270 1.00 0.00 3 LEU A O 4
ATOM 2969 N N . VAL A 1 4 ? -5.515 -11.033 -8.389 1.00 0.00 4 VAL A N 4
ATOM 2970 C CA . VAL A 1 4 ? -4.296 -11.773 -8.697 1.00 0.00 4 VAL A CA 4
ATOM 2971 C C . VAL A 1 4 ? -3.103 -10.881 -8.381 1.00 0.00 4 VAL A C 4
ATOM 2972 O O . VAL A 1 4 ? -3.170 -9.678 -8.620 1.00 0.00 4 VAL A O 4
ATOM 2985 N N . LYS A 1 5 ? -2.016 -11.444 -7.844 1.00 0.00 5 LYS A N 4
ATOM 2986 C CA . LYS A 1 5 ? -0.856 -10.636 -7.508 1.00 0.00 5 LYS A CA 4
ATOM 2987 C C . LYS A 1 5 ? -0.215 -10.042 -8.758 1.00 0.00 5 LYS A C 4
ATOM 2988 O O . LYS A 1 5 ? -0.087 -10.702 -9.789 1.00 0.00 5 LYS A O 4
ATOM 3007 N N . CYS A 1 6 ? 0.177 -8.773 -8.629 1.00 0.00 6 CYS A N 4
ATOM 3008 C CA . CYS A 1 6 ? 0.850 -8.002 -9.665 1.00 0.00 6 CYS A CA 4
ATOM 3009 C C . CYS A 1 6 ? 2.150 -8.684 -10.092 1.00 0.00 6 CYS A C 4
ATOM 3010 O O . CYS A 1 6 ? 2.888 -9.194 -9.249 1.00 0.00 6 CYS A O 4
ATOM 3017 N N . ALA A 1 7 ? 2.432 -8.681 -11.402 1.00 0.00 7 ALA A N 4
ATOM 3018 C CA . ALA A 1 7 ? 3.684 -9.193 -11.946 1.00 0.00 7 ALA A CA 4
ATOM 3019 C C . ALA A 1 7 ? 4.849 -8.374 -11.388 1.00 0.00 7 ALA A C 4
ATOM 3020 O O . ALA A 1 7 ? 4.651 -7.233 -10.987 1.00 0.00 7 ALA A O 4
ATOM 3027 N N . GLU A 1 8 ? 6.056 -8.946 -11.357 1.00 0.00 8 GLU A N 4
ATOM 3028 C CA . GLU A 1 8 ? 7.239 -8.339 -10.757 1.00 0.00 8 GLU A CA 4
ATOM 3029 C C . GLU A 1 8 ? 7.524 -6.897 -11.188 1.00 0.00 8 GLU A C 4
ATOM 3030 O O . GLU A 1 8 ? 7.924 -6.084 -10.357 1.00 0.00 8 GLU A O 4
ATOM 3042 N N . LYS A 1 9 ? 7.316 -6.566 -12.466 1.00 0.00 9 LYS A N 4
ATOM 3043 C CA . LYS A 1 9 ? 7.452 -5.197 -12.949 1.00 0.00 9 LYS A CA 4
ATOM 3044 C C . LYS A 1 9 ? 6.539 -4.261 -12.148 1.00 0.00 9 LYS A C 4
ATOM 3045 O O . LYS A 1 9 ? 6.945 -3.162 -11.776 1.00 0.00 9 LYS A O 4
ATOM 3064 N N . GLU A 1 10 ? 5.310 -4.717 -11.882 1.00 0.00 10 GLU A N 4
ATOM 3065 C CA . GLU A 1 10 ? 4.261 -3.952 -11.232 1.00 0.00 10 GLU A CA 4
ATOM 3066 C C . GLU A 1 10 ? 4.106 -4.249 -9.740 1.00 0.00 10 GLU A C 4
ATOM 3067 O O . GLU A 1 10 ? 3.320 -3.554 -9.103 1.00 0.00 10 GLU A O 4
ATOM 3079 N N . LYS A 1 11 ? 4.814 -5.223 -9.145 1.00 0.00 11 LYS A N 4
ATOM 3080 C CA . LYS A 1 11 ? 4.720 -5.402 -7.698 1.00 0.00 11 LYS A CA 4
ATOM 3081 C C . LYS A 1 11 ? 5.255 -4.163 -6.969 1.00 0.00 11 LYS A C 4
ATOM 3082 O O . LYS A 1 11 ? 4.886 -3.906 -5.825 1.00 0.00 11 LYS A O 4
ATOM 3101 N N . THR A 1 12 ? 6.108 -3.388 -7.654 1.00 0.00 12 THR A N 4
ATOM 3102 C CA . THR A 1 12 ? 6.663 -2.136 -7.170 1.00 0.00 12 THR A CA 4
ATOM 3103 C C . THR A 1 12 ? 5.652 -0.987 -7.223 1.00 0.00 12 THR A C 4
ATOM 3104 O O . THR A 1 12 ? 5.888 0.041 -6.591 1.00 0.00 12 THR A O 4
ATOM 3115 N N . PHE A 1 13 ? 4.543 -1.144 -7.965 1.00 0.00 13 PHE A N 4
ATOM 3116 C CA . PHE A 1 13 ? 3.491 -0.139 -8.078 1.00 0.00 13 PHE A CA 4
ATOM 3117 C C . PHE A 1 13 ? 3.024 0.347 -6.703 1.00 0.00 13 PHE A C 4
ATOM 3118 O O . PHE A 1 13 ? 2.618 1.497 -6.576 1.00 0.00 13 PHE A O 4
ATOM 3135 N N . CYS A 1 14 ? 3.092 -0.517 -5.684 1.00 0.00 14 CYS A N 4
ATOM 3136 C CA . CYS A 1 14 ? 2.739 -0.180 -4.314 1.00 0.00 14 CYS A CA 4
ATOM 3137 C C . CYS A 1 14 ? 3.896 -0.581 -3.413 1.00 0.00 14 CYS A C 4
ATOM 3138 O O . CYS A 1 14 ? 4.195 -1.763 -3.254 1.00 0.00 14 CYS A O 4
ATOM 3145 N N . VAL A 1 15 ? 4.548 0.436 -2.843 1.00 0.00 15 VAL A N 4
ATOM 3146 C CA . VAL A 1 15 ? 5.750 0.306 -2.040 1.00 0.00 15 VAL A CA 4
ATOM 3147 C C . VAL A 1 15 ? 5.409 0.126 -0.555 1.00 0.00 15 VAL A C 4
ATOM 3148 O O . VAL A 1 15 ? 4.247 -0.067 -0.197 1.00 0.00 15 VAL A O 4
ATOM 3161 N N . ASN A 1 16 ? 6.437 0.180 0.304 1.00 0.00 16 ASN A N 4
ATOM 3162 C CA . ASN A 1 16 ? 6.338 0.053 1.755 1.00 0.00 16 ASN A CA 4
ATOM 3163 C C . ASN A 1 16 ? 5.589 -1.220 2.158 1.00 0.00 16 ASN A C 4
ATOM 3164 O O . ASN A 1 16 ? 4.699 -1.189 3.007 1.00 0.00 16 ASN A O 4
ATOM 3175 N N . GLY A 1 17 ? 5.960 -2.344 1.533 1.00 0.00 17 GLY A N 4
ATOM 3176 C CA . GLY A 1 17 ? 5.353 -3.644 1.774 1.00 0.00 17 GLY A CA 4
ATOM 3177 C C . GLY A 1 17 ? 3.909 -3.733 1.276 1.00 0.00 17 GLY A C 4
ATOM 3178 O O . GLY A 1 17 ? 3.182 -4.629 1.701 1.00 0.00 17 GLY A O 4
ATOM 3182 N N . GLY A 1 18 ? 3.480 -2.821 0.391 1.00 0.00 18 GLY A N 4
ATOM 3183 C CA . GLY A 1 18 ? 2.115 -2.798 -0.097 1.00 0.00 18 GLY A CA 4
ATOM 3184 C C . GLY A 1 18 ? 1.846 -3.984 -1.019 1.00 0.00 18 GLY A C 4
ATOM 3185 O O . GLY A 1 18 ? 2.507 -4.129 -2.046 1.00 0.00 18 GLY A O 4
ATOM 3189 N N . GLU A 1 19 ? 0.880 -4.833 -0.647 1.00 0.00 19 GLU A N 4
ATOM 3190 C CA . GLU A 1 19 ? 0.582 -6.058 -1.374 1.00 0.00 19 GLU A CA 4
ATOM 3191 C C . GLU A 1 19 ? -0.263 -5.718 -2.600 1.00 0.00 19 GLU A C 4
ATOM 3192 O O . GLU A 1 19 ? -1.478 -5.566 -2.497 1.00 0.00 19 GLU A O 4
ATOM 3204 N N . CYS A 1 20 ? 0.398 -5.589 -3.755 1.00 0.00 20 CYS A N 4
ATOM 3205 C CA . CYS A 1 20 ? -0.209 -5.189 -5.014 1.00 0.00 20 CYS A CA 4
ATOM 3206 C C . CYS A 1 20 ? -0.983 -6.344 -5.648 1.00 0.00 20 CYS A C 4
ATOM 3207 O O . CYS A 1 20 ? -0.431 -7.431 -5.823 1.00 0.00 20 CYS A O 4
ATOM 3214 N N . PHE A 1 21 ? -2.251 -6.094 -6.001 1.00 0.00 21 PHE A N 4
ATOM 3215 C CA . PHE A 1 21 ? -3.092 -7.030 -6.735 1.00 0.00 21 PHE A CA 4
ATOM 3216 C C . PHE A 1 21 ? -3.702 -6.296 -7.928 1.00 0.00 21 PHE A C 4
ATOM 3217 O O . PHE A 1 21 ? -3.739 -5.067 -7.952 1.00 0.00 21 PHE A O 4
ATOM 3234 N N . MET A 1 22 ? -4.177 -7.069 -8.909 1.00 0.00 22 MET A N 4
ATOM 3235 C CA . MET A 1 22 ? -4.833 -6.600 -10.119 1.00 0.00 22 MET A CA 4
ATOM 3236 C C . MET A 1 22 ? -6.199 -7.272 -10.181 1.00 0.00 22 MET A C 4
ATOM 3237 O O . MET A 1 22 ? -6.312 -8.449 -9.841 1.00 0.00 22 MET A O 4
ATOM 3251 N N . VAL A 1 23 ? -7.232 -6.535 -10.603 1.00 0.00 23 VAL A N 4
ATOM 3252 C CA . VAL A 1 23 ? -8.591 -7.068 -10.616 1.00 0.00 23 VAL A CA 4
ATOM 3253 C C . VAL A 1 23 ? -8.797 -7.835 -11.922 1.00 0.00 23 VAL A C 4
ATOM 3254 O O . VAL A 1 23 ? -8.364 -7.372 -12.973 1.00 0.00 23 VAL A O 4
ATOM 3267 N N . LYS A 1 24 ? -9.454 -8.999 -11.878 1.00 0.00 24 LYS A N 4
ATOM 3268 C CA . LYS A 1 24 ? -9.797 -9.751 -13.075 1.00 0.00 24 LYS A CA 4
ATOM 3269 C C . LYS A 1 24 ? -10.995 -9.075 -13.754 1.00 0.00 24 LYS A C 4
ATOM 3270 O O . LYS A 1 24 ? -12.136 -9.495 -13.571 1.00 0.00 24 LYS A O 4
ATOM 3289 N N . ASP A 1 25 ? -10.723 -8.014 -14.524 1.00 0.00 25 ASP A N 4
ATOM 3290 C CA . ASP A 1 25 ? -11.730 -7.179 -15.164 1.00 0.00 25 ASP A CA 4
ATOM 3291 C C . ASP A 1 25 ? -11.200 -6.674 -16.506 1.00 0.00 25 ASP A C 4
ATOM 3292 O O . ASP A 1 25 ? -10.473 -5.685 -16.554 1.00 0.00 25 ASP A O 4
ATOM 3301 N N . LEU A 1 26 ? -11.581 -7.343 -17.600 1.00 0.00 26 LEU A N 4
ATOM 3302 C CA . LEU A 1 26 ? -11.204 -6.942 -18.948 1.00 0.00 26 LEU A CA 4
ATOM 3303 C C . LEU A 1 26 ? -12.026 -5.717 -19.360 1.00 0.00 26 LEU A C 4
ATOM 3304 O O . LEU A 1 26 ? -13.017 -5.829 -20.079 1.00 0.00 26 LEU A O 4
ATOM 3320 N N . SER A 1 27 ? -11.600 -4.543 -18.884 1.00 0.00 27 SER A N 4
ATOM 3321 C CA . SER A 1 27 ? -12.198 -3.252 -19.190 1.00 0.00 27 SER A CA 4
ATOM 3322 C C . SER A 1 27 ? -11.103 -2.187 -19.156 1.00 0.00 27 SER A C 4
ATOM 3323 O O . SER A 1 27 ? -10.913 -1.461 -20.129 1.00 0.00 27 SER A O 4
ATOM 3331 N N . ASN A 1 28 ? -10.378 -2.117 -18.033 1.00 0.00 28 ASN A N 4
ATOM 3332 C CA . ASN A 1 28 ? -9.222 -1.241 -17.849 1.00 0.00 28 ASN A CA 4
ATOM 3333 C C . ASN A 1 28 ? -7.961 -2.059 -18.185 1.00 0.00 28 ASN A C 4
ATOM 3334 O O . ASN A 1 28 ? -8.073 -3.265 -18.403 1.00 0.00 28 ASN A O 4
ATOM 3345 N N . PRO A 1 29 ? -6.761 -1.458 -18.245 1.00 0.00 29 PRO A N 4
ATOM 3346 C CA . PRO A 1 29 ? -5.547 -2.147 -18.673 1.00 0.00 29 PRO A CA 4
ATOM 3347 C C . PRO A 1 29 ? -4.852 -2.967 -17.580 1.00 0.00 29 PRO A C 4
ATOM 3348 O O . PRO A 1 29 ? -4.183 -3.948 -17.897 1.00 0.00 29 PRO A O 4
ATOM 3359 N N . SER A 1 30 ? -4.988 -2.563 -16.312 1.00 0.00 30 SER A N 4
ATOM 3360 C CA . SER A 1 30 ? -4.315 -3.147 -15.160 1.00 0.00 30 SER A CA 4
ATOM 3361 C C . SER A 1 30 ? -4.778 -2.327 -13.965 1.00 0.00 30 SER A C 4
ATOM 3362 O O . SER A 1 30 ? -4.081 -1.444 -13.470 1.00 0.00 30 SER A O 4
ATOM 3370 N N . ARG A 1 31 ? -6.003 -2.622 -13.548 1.00 0.00 31 ARG A N 4
ATOM 3371 C CA . ARG A 1 31 ? -6.723 -1.927 -12.507 1.00 0.00 31 ARG A CA 4
ATOM 3372 C C . ARG A 1 31 ? -6.212 -2.494 -11.184 1.00 0.00 31 ARG A C 4
ATOM 3373 O O . ARG A 1 31 ? -6.476 -3.645 -10.843 1.00 0.00 31 ARG A O 4
ATOM 3394 N N . TYR A 1 32 ? -5.465 -1.668 -10.450 1.00 0.00 32 TYR A N 4
ATOM 3395 C CA . TYR A 1 32 ? -4.783 -2.064 -9.230 1.00 0.00 32 TYR A CA 4
ATOM 3396 C C . TYR A 1 32 ? -5.640 -1.898 -7.981 1.00 0.00 32 TYR A C 4
ATOM 3397 O O . TYR A 1 32 ? -6.467 -0.993 -7.885 1.00 0.00 32 TYR A O 4
ATOM 3415 N N . LEU A 1 33 ? -5.402 -2.801 -7.024 1.00 0.00 33 LEU A N 4
ATOM 3416 C CA . LEU A 1 33 ? -5.988 -2.816 -5.697 1.00 0.00 33 LEU A CA 4
ATOM 3417 C C . LEU A 1 33 ? -4.870 -3.300 -4.778 1.00 0.00 33 LEU A C 4
ATOM 3418 O O . LEU A 1 33 ? -4.504 -4.473 -4.818 1.00 0.00 33 LEU A O 4
ATOM 3434 N N . CYS A 1 34 ? -4.310 -2.387 -3.977 1.00 0.00 34 CYS A N 4
ATOM 3435 C CA . CYS A 1 34 ? -3.167 -2.665 -3.124 1.00 0.00 34 CYS A CA 4
ATOM 3436 C C . CYS A 1 34 ? -3.600 -2.749 -1.666 1.00 0.00 34 CYS A C 4
ATOM 3437 O O . CYS A 1 34 ? -4.102 -1.770 -1.114 1.00 0.00 34 CYS A O 4
ATOM 3444 N N . LYS A 1 35 ? -3.395 -3.914 -1.042 1.00 0.00 35 LYS A N 4
ATOM 3445 C CA . LYS A 1 35 ? -3.650 -4.108 0.376 1.00 0.00 35 LYS A CA 4
ATOM 3446 C C . LYS A 1 35 ? -2.403 -3.612 1.106 1.00 0.00 35 LYS A C 4
ATOM 3447 O O . LYS A 1 35 ? -1.491 -4.383 1.407 1.00 0.00 35 LYS A O 4
ATOM 3466 N N . CYS A 1 36 ? -2.364 -2.298 1.353 1.00 0.00 36 CYS A N 4
ATOM 3467 C CA . CYS A 1 36 ? -1.214 -1.625 1.934 1.00 0.00 36 CYS A CA 4
ATOM 3468 C C . CYS A 1 36 ? -1.144 -1.795 3.445 1.00 0.00 36 CYS A C 4
ATOM 3469 O O . CYS A 1 36 ? -2.135 -2.121 4.097 1.00 0.00 36 CYS A O 4
ATOM 3476 N N . GLN A 1 37 ? 0.057 -1.575 3.991 1.00 0.00 37 GLN A N 4
ATOM 3477 C CA . GLN A 1 37 ? 0.332 -1.749 5.407 1.00 0.00 37 GLN A CA 4
ATOM 3478 C C . GLN A 1 37 ? -0.367 -0.635 6.195 1.00 0.00 37 GLN A C 4
ATOM 3479 O O . GLN A 1 37 ? -0.513 0.472 5.675 1.00 0.00 37 GLN A O 4
ATOM 3493 N N . PRO A 1 38 ? -0.819 -0.907 7.432 1.00 0.00 38 PRO A N 4
ATOM 3494 C CA . PRO A 1 38 ? -1.589 0.038 8.224 1.00 0.00 38 PRO A CA 4
ATOM 3495 C C . PRO A 1 38 ? -0.734 1.232 8.642 1.00 0.00 38 PRO A C 4
ATOM 3496 O O . PRO A 1 38 ? 0.026 1.164 9.607 1.00 0.00 38 PRO A O 4
ATOM 3507 N N . GLY A 1 39 ? -0.888 2.324 7.887 1.00 0.00 39 GLY A N 4
ATOM 3508 C CA . GLY A 1 39 ? -0.204 3.590 8.083 1.00 0.00 39 GLY A CA 4
ATOM 3509 C C . GLY A 1 39 ? 0.482 4.071 6.807 1.00 0.00 39 GLY A C 4
ATOM 3510 O O . GLY A 1 39 ? 1.597 4.580 6.879 1.00 0.00 39 GLY A O 4
ATOM 3514 N N . PHE A 1 40 ? -0.184 3.923 5.652 1.00 0.00 40 PHE A N 4
ATOM 3515 C CA . PHE A 1 40 ? 0.281 4.427 4.366 1.00 0.00 40 PHE A CA 4
ATOM 3516 C C . PHE A 1 40 ? -0.911 4.904 3.543 1.00 0.00 40 PHE A C 4
ATOM 3517 O O . PHE A 1 40 ? -2.004 4.352 3.653 1.00 0.00 40 PHE A O 4
ATOM 3534 N N . THR A 1 41 ? -0.682 5.934 2.721 1.00 0.00 41 THR A N 4
ATOM 3535 C CA . THR A 1 41 ? -1.675 6.515 1.833 1.00 0.00 41 THR A CA 4
ATOM 3536 C C . THR A 1 41 ? -1.003 6.981 0.538 1.00 0.00 41 THR A C 4
ATOM 3537 O O . THR A 1 41 ? 0.224 7.076 0.451 1.00 0.00 41 THR A O 4
ATOM 3548 N N . GLY A 1 42 ? -1.841 7.258 -0.466 1.00 0.00 42 GLY A N 4
ATOM 3549 C CA . GLY A 1 42 ? -1.446 7.608 -1.819 1.00 0.00 42 GLY A CA 4
ATOM 3550 C C . GLY A 1 42 ? -1.704 6.409 -2.728 1.00 0.00 42 GLY A C 4
ATOM 3551 O O . GLY A 1 42 ? -1.812 5.280 -2.251 1.00 0.00 42 GLY A O 4
ATOM 3555 N N . ALA A 1 43 ? -1.801 6.655 -4.040 1.00 0.00 43 ALA A N 4
ATOM 3556 C CA . ALA A 1 43 ? -2.061 5.623 -5.039 1.00 0.00 43 ALA A CA 4
ATOM 3557 C C . ALA A 1 43 ? -1.060 4.468 -4.932 1.00 0.00 43 ALA A C 4
ATOM 3558 O O . ALA A 1 43 ? -1.438 3.307 -5.078 1.00 0.00 43 ALA A O 4
ATOM 3565 N N . ARG A 1 44 ? 0.209 4.804 -4.670 1.00 0.00 44 ARG A N 4
ATOM 3566 C CA . ARG A 1 44 ? 1.307 3.859 -4.550 1.00 0.00 44 ARG A CA 4
ATOM 3567 C C . ARG A 1 44 ? 1.698 3.595 -3.087 1.00 0.00 44 ARG A C 4
ATOM 3568 O O . ARG A 1 44 ? 2.723 2.959 -2.847 1.00 0.00 44 ARG A O 4
ATOM 3589 N N . CYS A 1 45 ? 0.905 4.066 -2.110 1.00 0.00 45 CYS A N 4
ATOM 3590 C CA . CYS A 1 45 ? 1.152 3.873 -0.679 1.00 0.00 45 CYS A CA 4
ATOM 3591 C C . CYS A 1 45 ? 2.569 4.305 -0.291 1.00 0.00 45 CYS A C 4
ATOM 3592 O O . CYS A 1 45 ? 3.278 3.596 0.420 1.00 0.00 45 CYS A O 4
ATOM 3599 N N . THR A 1 46 ? 2.964 5.483 -0.781 1.00 0.00 46 THR A N 4
ATOM 3600 C CA . THR A 1 46 ? 4.277 6.083 -0.603 1.00 0.00 46 THR A CA 4
ATOM 3601 C C . THR A 1 46 ? 4.325 6.930 0.666 1.00 0.00 46 THR A C 4
ATOM 3602 O O . THR A 1 46 ? 5.341 6.932 1.360 1.00 0.00 46 THR A O 4
ATOM 3613 N N . GLU A 1 47 ? 3.233 7.642 0.972 1.00 0.00 47 GLU A N 4
ATOM 3614 C CA . GLU A 1 47 ? 3.192 8.580 2.079 1.00 0.00 47 GLU A CA 4
ATOM 3615 C C . GLU A 1 47 ? 2.759 7.873 3.358 1.00 0.00 47 GLU A C 4
ATOM 3616 O O . GLU A 1 47 ? 1.600 7.490 3.492 1.00 0.00 47 GLU A O 4
ATOM 3628 N N . ASN A 1 48 ? 3.697 7.710 4.298 1.00 0.00 48 ASN A N 4
ATOM 3629 C CA . ASN A 1 48 ? 3.415 7.153 5.613 1.00 0.00 48 ASN A CA 4
ATOM 3630 C C . ASN A 1 48 ? 2.471 8.077 6.386 1.00 0.00 48 ASN A C 4
ATOM 3631 O O . ASN A 1 48 ? 2.564 9.298 6.259 1.00 0.00 48 ASN A O 4
ATOM 3642 N N . VAL A 1 49 ? 1.570 7.494 7.184 1.00 0.00 49 VAL A N 4
ATOM 3643 C CA . VAL A 1 49 ? 0.628 8.227 8.020 1.00 0.00 49 VAL A CA 4
ATOM 3644 C C . VAL A 1 49 ? 0.343 7.448 9.305 1.00 0.00 49 VAL A C 4
ATOM 3645 O O . VAL A 1 49 ? 0.481 6.227 9.329 1.00 0.00 49 VAL A O 4
ATOM 3658 N N . PRO A 1 50 ? -0.069 8.143 10.377 1.00 0.00 50 PRO A N 4
ATOM 3659 C CA . PRO A 1 50 ? -0.483 7.519 11.618 1.00 0.00 50 PRO A CA 4
ATOM 3660 C C . PRO A 1 50 ? -1.918 7.005 11.459 1.00 0.00 50 PRO A C 4
ATOM 3661 O O . PRO A 1 50 ? -2.874 7.710 11.771 1.00 0.00 50 PRO A O 4
ATOM 3672 N N . MET A 1 51 ? -2.071 5.772 10.970 1.00 0.00 51 MET A N 4
ATOM 3673 C CA . MET A 1 51 ? -3.370 5.118 10.858 1.00 0.00 51 MET A CA 4
ATOM 3674 C C . MET A 1 51 ? -3.696 4.473 12.203 1.00 0.00 51 MET A C 4
ATOM 3675 O O . MET A 1 51 ? -4.590 4.928 12.912 1.00 0.00 51 MET A O 4
ATOM 3689 N N . LYS A 1 52 ? -2.950 3.419 12.553 1.00 0.00 52 LYS A N 4
ATOM 3690 C CA . LYS A 1 52 ? -3.054 2.754 13.843 1.00 0.00 52 LYS A CA 4
ATOM 3691 C C . LYS A 1 52 ? -2.374 3.563 14.953 1.00 0.00 52 LYS A C 4
ATOM 3692 O O . LYS A 1 52 ? -2.689 3.357 16.124 1.00 0.00 52 LYS A O 4
ATOM 3711 N N . VAL A 1 53 ? -1.453 4.478 14.603 1.00 0.00 53 VAL A N 4
ATOM 3712 C CA . VAL A 1 53 ? -0.715 5.289 15.566 1.00 0.00 53 VAL A CA 4
ATOM 3713 C C . VAL A 1 53 ? -1.573 6.495 15.971 1.00 0.00 53 VAL A C 4
ATOM 3714 O O . VAL A 1 53 ? -1.150 7.645 15.894 1.00 0.00 53 VAL A O 4
ATOM 3727 N N . GLN A 1 54 ? -2.796 6.199 16.418 1.00 0.00 54 GLN A N 4
ATOM 3728 C CA . GLN A 1 54 ? -3.768 7.129 16.960 1.00 0.00 54 GLN A CA 4
ATOM 3729 C C . GLN A 1 54 ? -4.217 6.647 18.344 1.00 0.00 54 GLN A C 4
ATOM 3730 O O . GLN A 1 54 ? -5.042 7.305 18.972 1.00 0.00 54 GLN A O 4
ATOM 3744 N N . ASN A 1 55 ? -3.689 5.507 18.825 1.00 0.00 55 ASN A N 4
ATOM 3745 C CA . ASN A 1 55 ? -4.066 4.939 20.112 1.00 0.00 55 ASN A CA 4
ATOM 3746 C C . ASN A 1 55 ? -2.909 4.144 20.723 1.00 0.00 55 ASN A C 4
ATOM 3747 O O . ASN A 1 55 ? -2.949 2.917 20.787 1.00 0.00 55 ASN A O 4
ATOM 3758 N N . GLN A 1 56 ? -1.879 4.861 21.191 1.00 0.00 56 GLN A N 4
ATOM 3759 C CA . GLN A 1 56 ? -0.752 4.268 21.898 1.00 0.00 56 GLN A CA 4
ATOM 3760 C C . GLN A 1 56 ? -1.167 4.011 23.349 1.00 0.00 56 GLN A C 4
ATOM 3761 O O . GLN A 1 56 ? -1.285 2.861 23.766 1.00 0.00 56 GLN A O 4
ATOM 3775 N N . GLU A 1 57 ? -1.389 5.096 24.104 1.00 0.00 57 GLU A N 4
ATOM 3776 C CA . GLU A 1 57 ? -1.829 5.079 25.494 1.00 0.00 57 GLU A CA 4
ATOM 3777 C C . GLU A 1 57 ? -2.795 6.246 25.710 1.00 0.00 57 GLU A C 4
ATOM 3778 O O . GLU A 1 57 ? -3.960 6.035 26.039 1.00 0.00 57 GLU A O 4
ATOM 3790 N N . LYS A 1 58 ? -2.303 7.476 25.509 1.00 0.00 58 LYS A N 4
ATOM 3791 C CA . LYS A 1 58 ? -3.090 8.700 25.578 1.00 0.00 58 LYS A CA 4
ATOM 3792 C C . LYS A 1 58 ? -4.222 8.677 24.550 1.00 0.00 58 LYS A C 4
ATOM 3793 O O . LYS A 1 58 ? -5.358 9.014 24.875 1.00 0.00 58 LYS A O 4
ATOM 3812 N N . ALA A 1 59 ? -3.896 8.286 23.312 1.00 0.00 59 ALA A N 4
ATOM 3813 C CA . ALA A 1 59 ? -4.820 8.212 22.191 1.00 0.00 59 ALA A CA 4
ATOM 3814 C C . ALA A 1 59 ? -5.401 9.589 21.867 1.00 0.00 59 ALA A C 4
ATOM 3815 O O . ALA A 1 59 ? -6.607 9.810 21.963 1.00 0.00 59 ALA A O 4
ATOM 3822 N N . GLU A 1 60 ? -4.510 10.509 21.479 1.00 0.00 60 GLU A N 4
ATOM 3823 C CA . GLU A 1 60 ? -4.821 11.874 21.077 1.00 0.00 60 GLU A CA 4
ATOM 3824 C C . GLU A 1 60 ? -5.523 12.664 22.188 1.00 0.00 60 GLU A C 4
ATOM 3825 O O . GLU A 1 60 ? -6.403 13.476 21.908 1.00 0.00 60 GLU A O 4
ATOM 3837 N N . GLU A 1 61 ? -5.129 12.433 23.448 1.00 0.00 61 GLU A N 4
ATOM 3838 C CA . GLU A 1 61 ? -5.685 13.124 24.605 1.00 0.00 61 GLU A CA 4
ATOM 3839 C C . GLU A 1 61 ? -5.362 14.616 24.525 1.00 0.00 61 GLU A C 4
ATOM 3840 O O . GLU A 1 61 ? -6.260 15.454 24.589 1.00 0.00 61 GLU A O 4
ATOM 3852 N N . LEU A 1 62 ? -4.070 14.935 24.394 1.00 0.00 62 LEU A N 4
ATOM 3853 C CA . LEU A 1 62 ? -3.571 16.300 24.370 1.00 0.00 62 LEU A CA 4
ATOM 3854 C C . LEU A 1 62 ? -3.902 16.954 23.029 1.00 0.00 62 LEU A C 4
ATOM 3855 O O . LEU A 1 62 ? -4.461 18.049 22.999 1.00 0.00 62 LEU A O 4
ATOM 3871 N N . TYR A 1 63 ? -3.550 16.278 21.927 1.00 0.00 63 TYR A N 4
ATOM 3872 C CA . TYR A 1 63 ? -3.767 16.746 20.565 1.00 0.00 63 TYR A CA 4
ATOM 3873 C C . TYR A 1 63 ? -4.052 15.546 19.664 1.00 0.00 63 TYR A C 4
ATOM 3874 O O . TYR A 1 63 ? -5.079 15.594 18.952 1.00 0.00 63 TYR A O 4
ATOM 3893 N N . SER A 1 1 ? -14.895 -10.612 -9.139 1.00 0.00 1 SER A N 5
ATOM 3894 C CA . SER A 1 1 ? -13.558 -10.053 -9.396 1.00 0.00 1 SER A CA 5
ATOM 3895 C C . SER A 1 1 ? -12.461 -10.942 -8.809 1.00 0.00 1 SER A C 5
ATOM 3896 O O . SER A 1 1 ? -12.311 -11.011 -7.591 1.00 0.00 1 SER A O 5
ATOM 3906 N N . HIS A 1 2 ? -11.696 -11.613 -9.676 1.00 0.00 2 HIS A N 5
ATOM 3907 C CA . HIS A 1 2 ? -10.548 -12.413 -9.285 1.00 0.00 2 HIS A CA 5
ATOM 3908 C C . HIS A 1 2 ? -9.353 -11.482 -9.080 1.00 0.00 2 HIS A C 5
ATOM 3909 O O . HIS A 1 2 ? -8.893 -10.851 -10.031 1.00 0.00 2 HIS A O 5
ATOM 3923 N N . LEU A 1 3 ? -8.847 -11.415 -7.842 1.00 0.00 3 LEU A N 5
ATOM 3924 C CA . LEU A 1 3 ? -7.655 -10.659 -7.489 1.00 0.00 3 LEU A CA 5
ATOM 3925 C C . LEU A 1 3 ? -6.469 -11.617 -7.466 1.00 0.00 3 LEU A C 5
ATOM 3926 O O . LEU A 1 3 ? -6.461 -12.558 -6.674 1.00 0.00 3 LEU A O 5
ATOM 3942 N N . VAL A 1 4 ? -5.477 -11.369 -8.328 1.00 0.00 4 VAL A N 5
ATOM 3943 C CA . VAL A 1 4 ? -4.226 -12.122 -8.361 1.00 0.00 4 VAL A CA 5
ATOM 3944 C C . VAL A 1 4 ? -3.090 -11.144 -8.083 1.00 0.00 4 VAL A C 5
ATOM 3945 O O . VAL A 1 4 ? -3.199 -9.973 -8.437 1.00 0.00 4 VAL A O 5
ATOM 3958 N N . LYS A 1 5 ? -2.013 -11.600 -7.432 1.00 0.00 5 LYS A N 5
ATOM 3959 C CA . LYS A 1 5 ? -0.901 -10.735 -7.080 1.00 0.00 5 LYS A CA 5
ATOM 3960 C C . LYS A 1 5 ? -0.225 -10.204 -8.347 1.00 0.00 5 LYS A C 5
ATOM 3961 O O . LYS A 1 5 ? -0.036 -10.950 -9.308 1.00 0.00 5 LYS A O 5
ATOM 3980 N N . CYS A 1 6 ? 0.124 -8.913 -8.347 1.00 0.00 6 CYS A N 5
ATOM 3981 C CA . CYS A 1 6 ? 0.765 -8.253 -9.480 1.00 0.00 6 CYS A CA 5
ATOM 3982 C C . CYS A 1 6 ? 2.106 -8.915 -9.804 1.00 0.00 6 CYS A C 5
ATOM 3983 O O . CYS A 1 6 ? 2.830 -9.327 -8.898 1.00 0.00 6 CYS A O 5
ATOM 3990 N N . ALA A 1 7 ? 2.439 -9.004 -11.100 1.00 0.00 7 ALA A N 5
ATOM 3991 C CA . ALA A 1 7 ? 3.726 -9.510 -11.565 1.00 0.00 7 ALA A CA 5
ATOM 3992 C C . ALA A 1 7 ? 4.855 -8.632 -11.023 1.00 0.00 7 ALA A C 5
ATOM 3993 O O . ALA A 1 7 ? 4.627 -7.465 -10.729 1.00 0.00 7 ALA A O 5
ATOM 4000 N N . GLU A 1 8 ? 6.065 -9.184 -10.889 1.00 0.00 8 GLU A N 5
ATOM 4001 C CA . GLU A 1 8 ? 7.220 -8.522 -10.287 1.00 0.00 8 GLU A CA 5
ATOM 4002 C C . GLU A 1 8 ? 7.527 -7.117 -10.817 1.00 0.00 8 GLU A C 5
ATOM 4003 O O . GLU A 1 8 ? 7.932 -6.252 -10.045 1.00 0.00 8 GLU A O 5
ATOM 4015 N N . LYS A 1 9 ? 7.343 -6.874 -12.118 1.00 0.00 9 LYS A N 5
ATOM 4016 C CA . LYS A 1 9 ? 7.503 -5.541 -12.686 1.00 0.00 9 LYS A CA 5
ATOM 4017 C C . LYS A 1 9 ? 6.534 -4.565 -12.008 1.00 0.00 9 LYS A C 5
ATOM 4018 O O . LYS A 1 9 ? 6.906 -3.444 -11.667 1.00 0.00 9 LYS A O 5
ATOM 4037 N N . GLU A 1 10 ? 5.292 -5.017 -11.814 1.00 0.00 10 GLU A N 5
ATOM 4038 C CA . GLU A 1 10 ? 4.185 -4.238 -11.294 1.00 0.00 10 GLU A CA 5
ATOM 4039 C C . GLU A 1 10 ? 3.978 -4.390 -9.784 1.00 0.00 10 GLU A C 5
ATOM 4040 O O . GLU A 1 10 ? 3.189 -3.627 -9.236 1.00 0.00 10 GLU A O 5
ATOM 4052 N N . LYS A 1 11 ? 4.651 -5.318 -9.082 1.00 0.00 11 LYS A N 5
ATOM 4053 C CA . LYS A 1 11 ? 4.504 -5.381 -7.627 1.00 0.00 11 LYS A CA 5
ATOM 4054 C C . LYS A 1 11 ? 5.058 -4.113 -6.964 1.00 0.00 11 LYS A C 5
ATOM 4055 O O . LYS A 1 11 ? 4.697 -3.799 -5.832 1.00 0.00 11 LYS A O 5
ATOM 4074 N N . THR A 1 12 ? 5.917 -3.380 -7.686 1.00 0.00 12 THR A N 5
ATOM 4075 C CA . THR A 1 12 ? 6.478 -2.110 -7.256 1.00 0.00 12 THR A CA 5
ATOM 4076 C C . THR A 1 12 ? 5.453 -0.974 -7.321 1.00 0.00 12 THR A C 5
ATOM 4077 O O . THR A 1 12 ? 5.681 0.072 -6.717 1.00 0.00 12 THR A O 5
ATOM 4088 N N . PHE A 1 13 ? 4.338 -1.172 -8.044 1.00 0.00 13 PHE A N 5
ATOM 4089 C CA . PHE A 1 13 ? 3.268 -0.198 -8.226 1.00 0.00 13 PHE A CA 5
ATOM 4090 C C . PHE A 1 13 ? 2.793 0.405 -6.900 1.00 0.00 13 PHE A C 5
ATOM 4091 O O . PHE A 1 13 ? 2.325 1.540 -6.885 1.00 0.00 13 PHE A O 5
ATOM 4108 N N . CYS A 1 14 ? 2.924 -0.339 -5.796 1.00 0.00 14 CYS A N 5
ATOM 4109 C CA . CYS A 1 14 ? 2.619 0.132 -4.455 1.00 0.00 14 CYS A CA 5
ATOM 4110 C C . CYS A 1 14 ? 3.806 -0.212 -3.567 1.00 0.00 14 CYS A C 5
ATOM 4111 O O . CYS A 1 14 ? 4.160 -1.379 -3.415 1.00 0.00 14 CYS A O 5
ATOM 4118 N N . VAL A 1 15 ? 4.424 0.830 -3.003 1.00 0.00 15 VAL A N 5
ATOM 4119 C CA . VAL A 1 15 ? 5.644 0.734 -2.221 1.00 0.00 15 VAL A CA 5
ATOM 4120 C C . VAL A 1 15 ? 5.345 0.511 -0.734 1.00 0.00 15 VAL A C 5
ATOM 4121 O O . VAL A 1 15 ? 4.199 0.268 -0.356 1.00 0.00 15 VAL A O 5
ATOM 4134 N N . ASN A 1 16 ? 6.392 0.575 0.102 1.00 0.00 16 ASN A N 5
ATOM 4135 C CA . ASN A 1 16 ? 6.342 0.346 1.543 1.00 0.00 16 ASN A CA 5
ATOM 4136 C C . ASN A 1 16 ? 5.655 -0.981 1.875 1.00 0.00 16 ASN A C 5
ATOM 4137 O O . ASN A 1 16 ? 4.801 -1.051 2.757 1.00 0.00 16 ASN A O 5
ATOM 4148 N N . GLY A 1 17 ? 6.039 -2.037 1.148 1.00 0.00 17 GLY A N 5
ATOM 4149 C CA . GLY A 1 17 ? 5.489 -3.373 1.306 1.00 0.00 17 GLY A CA 5
ATOM 4150 C C . GLY A 1 17 ? 4.027 -3.473 0.867 1.00 0.00 17 GLY A C 5
ATOM 4151 O O . GLY A 1 17 ? 3.338 -4.398 1.293 1.00 0.00 17 GLY A O 5
ATOM 4155 N N . GLY A 1 18 ? 3.540 -2.542 0.034 1.00 0.00 18 GLY A N 5
ATOM 4156 C CA . GLY A 1 18 ? 2.158 -2.548 -0.409 1.00 0.00 18 GLY A CA 5
ATOM 4157 C C . GLY A 1 18 ? 1.886 -3.749 -1.311 1.00 0.00 18 GLY A C 5
ATOM 4158 O O . GLY A 1 18 ? 2.481 -3.865 -2.381 1.00 0.00 18 GLY A O 5
ATOM 4162 N N . GLU A 1 19 ? 0.991 -4.645 -0.873 1.00 0.00 19 GLU A N 5
ATOM 4163 C CA . GLU A 1 19 ? 0.708 -5.893 -1.567 1.00 0.00 19 GLU A CA 5
ATOM 4164 C C . GLU A 1 19 ? -0.235 -5.622 -2.738 1.00 0.00 19 GLU A C 5
ATOM 4165 O O . GLU A 1 19 ? -1.449 -5.569 -2.565 1.00 0.00 19 GLU A O 5
ATOM 4177 N N . CYS A 1 20 ? 0.343 -5.440 -3.928 1.00 0.00 20 CYS A N 5
ATOM 4178 C CA . CYS A 1 20 ? -0.365 -5.131 -5.161 1.00 0.00 20 CYS A CA 5
ATOM 4179 C C . CYS A 1 20 ? -1.083 -6.364 -5.706 1.00 0.00 20 CYS A C 5
ATOM 4180 O O . CYS A 1 20 ? -0.484 -7.434 -5.807 1.00 0.00 20 CYS A O 5
ATOM 4187 N N . PHE A 1 21 ? -2.361 -6.196 -6.068 1.00 0.00 21 PHE A N 5
ATOM 4188 C CA . PHE A 1 21 ? -3.181 -7.204 -6.728 1.00 0.00 21 PHE A CA 5
ATOM 4189 C C . PHE A 1 21 ? -3.823 -6.551 -7.949 1.00 0.00 21 PHE A C 5
ATOM 4190 O O . PHE A 1 21 ? -3.868 -5.324 -8.033 1.00 0.00 21 PHE A O 5
ATOM 4207 N N . MET A 1 22 ? -4.309 -7.368 -8.890 1.00 0.00 22 MET A N 5
ATOM 4208 C CA . MET A 1 22 ? -4.857 -6.910 -10.161 1.00 0.00 22 MET A CA 5
ATOM 4209 C C . MET A 1 22 ? -6.158 -7.650 -10.476 1.00 0.00 22 MET A C 5
ATOM 4210 O O . MET A 1 22 ? -6.251 -8.863 -10.272 1.00 0.00 22 MET A O 5
ATOM 4224 N N . VAL A 1 23 ? -7.148 -6.892 -10.967 1.00 0.00 23 VAL A N 5
ATOM 4225 C CA . VAL A 1 23 ? -8.452 -7.370 -11.400 1.00 0.00 23 VAL A CA 5
ATOM 4226 C C . VAL A 1 23 ? -8.370 -7.588 -12.912 1.00 0.00 23 VAL A C 5
ATOM 4227 O O . VAL A 1 23 ? -8.723 -6.704 -13.693 1.00 0.00 23 VAL A O 5
ATOM 4240 N N . LYS A 1 24 ? -7.892 -8.771 -13.313 1.00 0.00 24 LYS A N 5
ATOM 4241 C CA . LYS A 1 24 ? -7.653 -9.139 -14.708 1.00 0.00 24 LYS A CA 5
ATOM 4242 C C . LYS A 1 24 ? -8.835 -9.920 -15.290 1.00 0.00 24 LYS A C 5
ATOM 4243 O O . LYS A 1 24 ? -8.664 -10.858 -16.068 1.00 0.00 24 LYS A O 5
ATOM 4262 N N . ASP A 1 25 ? -10.046 -9.517 -14.902 1.00 0.00 25 ASP A N 5
ATOM 4263 C CA . ASP A 1 25 ? -11.291 -10.178 -15.261 1.00 0.00 25 ASP A CA 5
ATOM 4264 C C . ASP A 1 25 ? -11.797 -9.676 -16.613 1.00 0.00 25 ASP A C 5
ATOM 4265 O O . ASP A 1 25 ? -11.280 -8.700 -17.154 1.00 0.00 25 ASP A O 5
ATOM 4274 N N . LEU A 1 26 ? -12.827 -10.345 -17.147 1.00 0.00 26 LEU A N 5
ATOM 4275 C CA . LEU A 1 26 ? -13.499 -9.964 -18.382 1.00 0.00 26 LEU A CA 5
ATOM 4276 C C . LEU A 1 26 ? -14.442 -8.797 -18.071 1.00 0.00 26 LEU A C 5
ATOM 4277 O O . LEU A 1 26 ? -15.664 -8.927 -18.130 1.00 0.00 26 LEU A O 5
ATOM 4293 N N . SER A 1 27 ? -13.845 -7.655 -17.716 1.00 0.00 27 SER A N 5
ATOM 4294 C CA . SER A 1 27 ? -14.523 -6.446 -17.276 1.00 0.00 27 SER A CA 5
ATOM 4295 C C . SER A 1 27 ? -13.687 -5.226 -17.661 1.00 0.00 27 SER A C 5
ATOM 4296 O O . SER A 1 27 ? -14.218 -4.253 -18.191 1.00 0.00 27 SER A O 5
ATOM 4304 N N . ASN A 1 28 ? -12.378 -5.287 -17.385 1.00 0.00 28 ASN A N 5
ATOM 4305 C CA . ASN A 1 28 ? -11.419 -4.227 -17.659 1.00 0.00 28 ASN A CA 5
ATOM 4306 C C . ASN A 1 28 ? -10.050 -4.858 -17.963 1.00 0.00 28 ASN A C 5
ATOM 4307 O O . ASN A 1 28 ? -9.894 -6.064 -17.776 1.00 0.00 28 ASN A O 5
ATOM 4318 N N . PRO A 1 29 ? -9.051 -4.073 -18.407 1.00 0.00 29 PRO A N 5
ATOM 4319 C CA . PRO A 1 29 ? -7.697 -4.553 -18.649 1.00 0.00 29 PRO A CA 5
ATOM 4320 C C . PRO A 1 29 ? -7.062 -5.207 -17.411 1.00 0.00 29 PRO A C 5
ATOM 4321 O O . PRO A 1 29 ? -6.960 -6.430 -17.367 1.00 0.00 29 PRO A O 5
ATOM 4332 N N . SER A 1 30 ? -6.632 -4.406 -16.423 1.00 0.00 30 SER A N 5
ATOM 4333 C CA . SER A 1 30 ? -5.920 -4.846 -15.223 1.00 0.00 30 SER A CA 5
ATOM 4334 C C . SER A 1 30 ? -5.814 -3.675 -14.238 1.00 0.00 30 SER A C 5
ATOM 4335 O O . SER A 1 30 ? -4.721 -3.173 -13.975 1.00 0.00 30 SER A O 5
ATOM 4343 N N . ARG A 1 31 ? -6.951 -3.242 -13.684 1.00 0.00 31 ARG A N 5
ATOM 4344 C CA . ARG A 1 31 ? -6.992 -2.213 -12.653 1.00 0.00 31 ARG A CA 5
ATOM 4345 C C . ARG A 1 31 ? -6.445 -2.798 -11.353 1.00 0.00 31 ARG A C 5
ATOM 4346 O O . ARG A 1 31 ? -6.761 -3.934 -10.999 1.00 0.00 31 ARG A O 5
ATOM 4367 N N . TYR A 1 32 ? -5.608 -2.020 -10.661 1.00 0.00 32 TYR A N 5
ATOM 4368 C CA . TYR A 1 32 ? -4.908 -2.462 -9.468 1.00 0.00 32 TYR A CA 5
ATOM 4369 C C . TYR A 1 32 ? -5.680 -2.167 -8.184 1.00 0.00 32 TYR A C 5
ATOM 4370 O O . TYR A 1 32 ? -6.445 -1.208 -8.106 1.00 0.00 32 TYR A O 5
ATOM 4388 N N . LEU A 1 33 ? -5.447 -3.020 -7.181 1.00 0.00 33 LEU A N 5
ATOM 4389 C CA . LEU A 1 33 ? -5.985 -2.930 -5.833 1.00 0.00 33 LEU A CA 5
ATOM 4390 C C . LEU A 1 33 ? -4.848 -3.339 -4.901 1.00 0.00 33 LEU A C 5
ATOM 4391 O O . LEU A 1 33 ? -4.437 -4.498 -4.908 1.00 0.00 33 LEU A O 5
ATOM 4407 N N . CYS A 1 34 ? -4.326 -2.387 -4.120 1.00 0.00 34 CYS A N 5
ATOM 4408 C CA . CYS A 1 34 ? -3.173 -2.604 -3.261 1.00 0.00 34 CYS A CA 5
ATOM 4409 C C . CYS A 1 34 ? -3.586 -2.726 -1.800 1.00 0.00 34 CYS A C 5
ATOM 4410 O O . CYS A 1 34 ? -4.109 -1.774 -1.221 1.00 0.00 34 CYS A O 5
ATOM 4417 N N . LYS A 1 35 ? -3.336 -3.897 -1.207 1.00 0.00 35 LYS A N 5
ATOM 4418 C CA . LYS A 1 35 ? -3.554 -4.138 0.208 1.00 0.00 35 LYS A CA 5
ATOM 4419 C C . LYS A 1 35 ? -2.316 -3.594 0.921 1.00 0.00 35 LYS A C 5
ATOM 4420 O O . LYS A 1 35 ? -1.369 -4.328 1.203 1.00 0.00 35 LYS A O 5
ATOM 4439 N N . CYS A 1 36 ? -2.318 -2.280 1.172 1.00 0.00 36 CYS A N 5
ATOM 4440 C CA . CYS A 1 36 ? -1.176 -1.588 1.743 1.00 0.00 36 CYS A CA 5
ATOM 4441 C C . CYS A 1 36 ? -1.072 -1.819 3.243 1.00 0.00 36 CYS A C 5
ATOM 4442 O O . CYS A 1 36 ? -2.060 -2.125 3.907 1.00 0.00 36 CYS A O 5
ATOM 4449 N N . GLN A 1 37 ? 0.150 -1.681 3.766 1.00 0.00 37 GLN A N 5
ATOM 4450 C CA . GLN A 1 37 ? 0.446 -1.933 5.165 1.00 0.00 37 GLN A CA 5
ATOM 4451 C C . GLN A 1 37 ? -0.215 -0.851 6.028 1.00 0.00 37 GLN A C 5
ATOM 4452 O O . GLN A 1 37 ? -0.401 0.271 5.554 1.00 0.00 37 GLN A O 5
ATOM 4466 N N . PRO A 1 38 ? -0.593 -1.169 7.278 1.00 0.00 38 PRO A N 5
ATOM 4467 C CA . PRO A 1 38 ? -1.314 -0.253 8.144 1.00 0.00 38 PRO A CA 5
ATOM 4468 C C . PRO A 1 38 ? -0.451 0.965 8.464 1.00 0.00 38 PRO A C 5
ATOM 4469 O O . PRO A 1 38 ? 0.544 0.857 9.179 1.00 0.00 38 PRO A O 5
ATOM 4480 N N . GLY A 1 39 ? -0.849 2.117 7.917 1.00 0.00 39 GLY A N 5
ATOM 4481 C CA . GLY A 1 39 ? -0.192 3.395 8.114 1.00 0.00 39 GLY A CA 5
ATOM 4482 C C . GLY A 1 39 ? 0.489 3.887 6.845 1.00 0.00 39 GLY A C 5
ATOM 4483 O O . GLY A 1 39 ? 1.603 4.400 6.922 1.00 0.00 39 GLY A O 5
ATOM 4487 N N . PHE A 1 40 ? -0.173 3.749 5.687 1.00 0.00 40 PHE A N 5
ATOM 4488 C CA . PHE A 1 40 ? 0.309 4.276 4.418 1.00 0.00 40 PHE A CA 5
ATOM 4489 C C . PHE A 1 40 ? -0.857 4.786 3.582 1.00 0.00 40 PHE A C 5
ATOM 4490 O O . PHE A 1 40 ? -1.942 4.206 3.600 1.00 0.00 40 PHE A O 5
ATOM 4507 N N . THR A 1 41 ? -0.612 5.879 2.853 1.00 0.00 41 THR A N 5
ATOM 4508 C CA . THR A 1 41 ? -1.568 6.506 1.955 1.00 0.00 41 THR A CA 5
ATOM 4509 C C . THR A 1 41 ? -0.817 7.168 0.797 1.00 0.00 41 THR A C 5
ATOM 4510 O O . THR A 1 41 ? 0.413 7.145 0.745 1.00 0.00 41 THR A O 5
ATOM 4521 N N . GLY A 1 42 ? -1.574 7.753 -0.135 1.00 0.00 42 GLY A N 5
ATOM 4522 C CA . GLY A 1 42 ? -1.064 8.335 -1.364 1.00 0.00 42 GLY A CA 5
ATOM 4523 C C . GLY A 1 42 ? -1.300 7.363 -2.518 1.00 0.00 42 GLY A C 5
ATOM 4524 O O . GLY A 1 42 ? -1.663 6.207 -2.296 1.00 0.00 42 GLY A O 5
ATOM 4528 N N . ALA A 1 43 ? -1.092 7.840 -3.752 1.00 0.00 43 ALA A N 5
ATOM 4529 C CA . ALA A 1 43 ? -1.366 7.102 -4.981 1.00 0.00 43 ALA A CA 5
ATOM 4530 C C . ALA A 1 43 ? -0.766 5.693 -4.978 1.00 0.00 43 ALA A C 5
ATOM 4531 O O . ALA A 1 43 ? -1.414 4.755 -5.437 1.00 0.00 43 ALA A O 5
ATOM 4538 N N . ARG A 1 44 ? 0.464 5.555 -4.467 1.00 0.00 44 ARG A N 5
ATOM 4539 C CA . ARG A 1 44 ? 1.203 4.300 -4.436 1.00 0.00 44 ARG A CA 5
ATOM 4540 C C . ARG A 1 44 ? 1.597 3.923 -3.000 1.00 0.00 44 ARG A C 5
ATOM 4541 O O . ARG A 1 44 ? 2.588 3.221 -2.810 1.00 0.00 44 ARG A O 5
ATOM 4562 N N . CYS A 1 45 ? 0.832 4.374 -1.991 1.00 0.00 45 CYS A N 5
ATOM 4563 C CA . CYS A 1 45 ? 1.080 4.083 -0.576 1.00 0.00 45 CYS A CA 5
ATOM 4564 C C . CYS A 1 45 ? 2.491 4.518 -0.165 1.00 0.00 45 CYS A C 5
ATOM 4565 O O . CYS A 1 45 ? 3.230 3.760 0.459 1.00 0.00 45 CYS A O 5
ATOM 4572 N N . THR A 1 46 ? 2.849 5.753 -0.534 1.00 0.00 46 THR A N 5
ATOM 4573 C CA . THR A 1 46 ? 4.163 6.351 -0.352 1.00 0.00 46 THR A CA 5
ATOM 4574 C C . THR A 1 46 ? 4.265 7.097 0.979 1.00 0.00 46 THR A C 5
ATOM 4575 O O . THR A 1 46 ? 5.314 7.059 1.620 1.00 0.00 46 THR A O 5
ATOM 4586 N N . GLU A 1 47 ? 3.182 7.768 1.392 1.00 0.00 47 GLU A N 5
ATOM 4587 C CA . GLU A 1 47 ? 3.172 8.620 2.569 1.00 0.00 47 GLU A CA 5
ATOM 4588 C C . GLU A 1 47 ? 2.807 7.820 3.816 1.00 0.00 47 GLU A C 5
ATOM 4589 O O . GLU A 1 47 ? 1.679 7.350 3.937 1.00 0.00 47 GLU A O 5
ATOM 4601 N N . ASN A 1 48 ? 3.764 7.685 4.742 1.00 0.00 48 ASN A N 5
ATOM 4602 C CA . ASN A 1 48 ? 3.550 7.04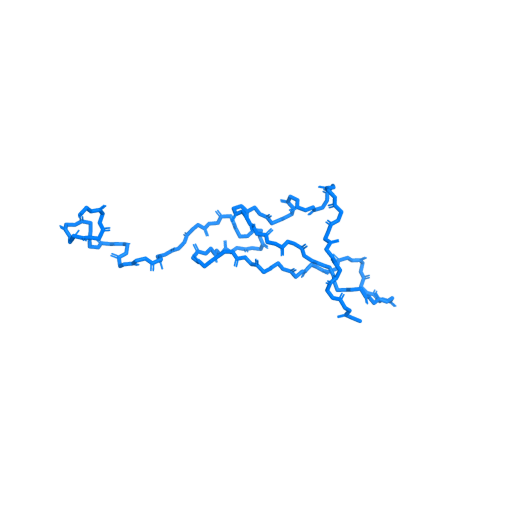7 6.031 1.00 0.00 48 ASN A CA 5
ATOM 4603 C C . ASN A 1 48 ? 2.633 7.919 6.892 1.00 0.00 48 ASN A C 5
ATOM 4604 O O . ASN A 1 48 ? 2.817 9.134 6.950 1.00 0.00 48 ASN A O 5
ATOM 4615 N N . VAL A 1 49 ? 1.650 7.296 7.552 1.00 0.00 49 VAL A N 5
ATOM 4616 C CA . VAL A 1 49 ? 0.651 7.960 8.381 1.00 0.00 49 VAL A CA 5
ATOM 4617 C C . VAL A 1 49 ? 0.291 7.065 9.574 1.00 0.00 49 VAL A C 5
ATOM 4618 O O . VAL A 1 49 ? 0.504 5.858 9.504 1.00 0.00 49 VAL A O 5
ATOM 4631 N N . PRO A 1 50 ? -0.249 7.627 10.670 1.00 0.00 50 PRO A N 5
ATOM 4632 C CA . PRO A 1 50 ? -0.728 6.864 11.812 1.00 0.00 50 PRO A CA 5
ATOM 4633 C C . PRO A 1 50 ? -2.169 6.408 11.538 1.00 0.00 50 PRO A C 5
ATOM 4634 O O . PRO A 1 50 ? -2.366 5.606 10.627 1.00 0.00 50 PRO A O 5
ATOM 4645 N N . MET A 1 51 ? -3.157 6.905 12.305 1.00 0.00 51 MET A N 5
ATOM 4646 C CA . MET A 1 51 ? -4.575 6.560 12.223 1.00 0.00 51 MET A CA 5
ATOM 4647 C C . MET A 1 51 ? -4.775 5.070 11.937 1.00 0.00 51 MET A C 5
ATOM 4648 O O . MET A 1 51 ? -5.293 4.692 10.889 1.00 0.00 51 MET A O 5
ATOM 4662 N N . LYS A 1 52 ? -4.370 4.221 12.891 1.00 0.00 52 LYS A N 5
ATOM 4663 C CA . LYS A 1 52 ? -4.361 2.765 12.758 1.00 0.00 52 LYS A CA 5
ATOM 4664 C C . LYS A 1 52 ? -5.739 2.109 12.867 1.00 0.00 52 LYS A C 5
ATOM 4665 O O . LYS A 1 52 ? -5.859 0.978 13.336 1.00 0.00 52 LYS A O 5
ATOM 4684 N N . VAL A 1 53 ? -6.776 2.807 12.398 1.00 0.00 53 VAL A N 5
ATOM 4685 C CA . VAL A 1 53 ? -8.138 2.300 12.298 1.00 0.00 53 VAL A CA 5
ATOM 4686 C C . VAL A 1 53 ? -8.216 1.692 10.890 1.00 0.00 53 VAL A C 5
ATOM 4687 O O . VAL A 1 53 ? -9.074 2.035 10.079 1.00 0.00 53 VAL A O 5
ATOM 4700 N N . GLN A 1 54 ? -7.264 0.791 10.620 1.00 0.00 54 GLN A N 5
ATOM 4701 C CA . GLN A 1 54 ? -7.007 0.131 9.352 1.00 0.00 54 GLN A CA 5
ATOM 4702 C C . GLN A 1 54 ? -7.033 -1.374 9.597 1.00 0.00 54 GLN A C 5
ATOM 4703 O O . GLN A 1 54 ? -7.711 -2.109 8.885 1.00 0.00 54 GLN A O 5
ATOM 4717 N N . ASN A 1 55 ? -6.295 -1.814 10.624 1.00 0.00 55 ASN A N 5
ATOM 4718 C CA . ASN A 1 55 ? -6.256 -3.191 11.101 1.00 0.00 55 ASN A CA 5
ATOM 4719 C C . ASN A 1 55 ? -7.313 -3.381 12.197 1.00 0.00 55 ASN A C 5
ATOM 4720 O O . ASN A 1 55 ? -6.984 -3.755 13.322 1.00 0.00 55 ASN A O 5
ATOM 4731 N N . GLN A 1 56 ? -8.589 -3.118 11.880 1.00 0.00 56 GLN A N 5
ATOM 4732 C CA . GLN A 1 56 ? -9.659 -3.158 12.873 1.00 0.00 56 GLN A CA 5
ATOM 4733 C C . GLN A 1 56 ? -9.913 -4.601 13.316 1.00 0.00 56 GLN A C 5
ATOM 4734 O O . GLN A 1 56 ? -9.750 -4.929 14.489 1.00 0.00 56 GLN A O 5
ATOM 4748 N N . GLU A 1 57 ? -10.310 -5.451 12.362 1.00 0.00 57 GLU A N 5
ATOM 4749 C CA . GLU A 1 57 ? -10.578 -6.866 12.568 1.00 0.00 57 GLU A CA 5
ATOM 4750 C C . GLU A 1 57 ? -10.641 -7.531 11.194 1.00 0.00 57 GLU A C 5
ATOM 4751 O O . GLU A 1 57 ? -9.754 -8.303 10.834 1.00 0.00 57 GLU A O 5
ATOM 4763 N N . LYS A 1 58 ? -11.682 -7.206 10.418 1.00 0.00 58 LYS A N 5
ATOM 4764 C CA . LYS A 1 58 ? -11.901 -7.676 9.062 1.00 0.00 58 LYS A CA 5
ATOM 4765 C C . LYS A 1 58 ? -11.063 -6.863 8.064 1.00 0.00 58 LYS A C 5
ATOM 4766 O O . LYS A 1 58 ? -11.570 -6.414 7.038 1.00 0.00 58 LYS A O 5
ATOM 4785 N N . ALA A 1 59 ? -9.777 -6.671 8.376 1.00 0.00 59 ALA A N 5
ATOM 4786 C CA . ALA A 1 59 ? -8.866 -5.841 7.608 1.00 0.00 59 ALA A CA 5
ATOM 4787 C C . ALA A 1 59 ? -8.221 -6.659 6.493 1.00 0.00 59 ALA A C 5
ATOM 4788 O O . ALA A 1 59 ? -8.413 -6.357 5.317 1.00 0.00 59 ALA A O 5
ATOM 4795 N N . GLU A 1 60 ? -7.452 -7.690 6.872 1.00 0.00 60 GLU A N 5
ATOM 4796 C CA . GLU A 1 60 ? -6.742 -8.593 5.969 1.00 0.00 60 GLU A CA 5
ATOM 4797 C C . GLU A 1 60 ? -5.758 -7.863 5.041 1.00 0.00 60 GLU A C 5
ATOM 4798 O O . GLU A 1 60 ? -5.337 -8.418 4.027 1.00 0.00 60 GLU A O 5
ATOM 4810 N N . GLU A 1 61 ? -5.377 -6.627 5.390 1.00 0.00 61 GLU A N 5
ATOM 4811 C CA . GLU A 1 61 ? -4.483 -5.795 4.597 1.00 0.00 61 GLU A CA 5
ATOM 4812 C C . GLU A 1 61 ? -3.058 -6.359 4.572 1.00 0.00 61 GLU A C 5
ATOM 4813 O O . GLU A 1 61 ? -2.308 -6.106 3.633 1.00 0.00 61 GLU A O 5
ATOM 4825 N N . LEU A 1 62 ? -2.699 -7.135 5.603 1.00 0.00 62 LEU A N 5
ATOM 4826 C CA . LEU A 1 62 ? -1.432 -7.843 5.707 1.00 0.00 62 LEU A CA 5
ATOM 4827 C C . LEU A 1 62 ? -1.346 -9.022 4.730 1.00 0.00 62 LEU A C 5
ATOM 4828 O O . LEU A 1 62 ? -0.285 -9.638 4.633 1.00 0.00 62 LEU A O 5
ATOM 4844 N N . TYR A 1 63 ? -2.440 -9.345 4.023 1.00 0.00 63 TYR A N 5
ATOM 4845 C CA . TYR A 1 63 ? -2.525 -10.474 3.105 1.00 0.00 63 TYR A CA 5
ATOM 4846 C C . TYR A 1 63 ? -2.923 -9.976 1.712 1.00 0.00 63 TYR A C 5
ATOM 4847 O O . TYR A 1 63 ? -2.504 -8.850 1.364 1.00 0.00 63 TYR A O 5
ATOM 4866 N N . SER A 1 1 ? -11.932 -10.353 -12.805 1.00 0.00 1 SER A N 6
ATOM 4867 C CA . SER A 1 1 ? -12.340 -11.676 -12.300 1.00 0.00 1 SER A CA 6
ATOM 4868 C C . SER A 1 1 ? -11.999 -11.835 -10.820 1.00 0.00 1 SER A C 6
ATOM 4869 O O . SER A 1 1 ? -12.896 -12.040 -10.004 1.00 0.00 1 SER A O 6
ATOM 4879 N N . HIS A 1 2 ? -10.708 -11.735 -10.476 1.00 0.00 2 HIS A N 6
ATOM 4880 C CA . HIS A 1 2 ? -10.252 -11.765 -9.094 1.00 0.00 2 HIS A CA 6
ATOM 4881 C C . HIS A 1 2 ? -8.931 -11.005 -8.951 1.00 0.00 2 HIS A C 6
ATOM 4882 O O . HIS A 1 2 ? -8.352 -10.557 -9.939 1.00 0.00 2 HIS A O 6
ATOM 4896 N N . LEU A 1 3 ? -8.473 -10.884 -7.701 1.00 0.00 3 LEU A N 6
ATOM 4897 C CA . LEU A 1 3 ? -7.307 -10.126 -7.285 1.00 0.00 3 LEU A CA 6
ATOM 4898 C C . LEU A 1 3 ? -6.065 -11.014 -7.328 1.00 0.00 3 LEU A C 6
ATOM 4899 O O . LEU A 1 3 ? -5.717 -11.642 -6.328 1.00 0.00 3 LEU A O 6
ATOM 4915 N N . VAL A 1 4 ? -5.393 -11.066 -8.482 1.00 0.00 4 VAL A N 6
ATOM 4916 C CA . VAL A 1 4 ? -4.187 -11.869 -8.652 1.00 0.00 4 VAL A CA 6
ATOM 4917 C C . VAL A 1 4 ? -2.970 -11.011 -8.310 1.00 0.00 4 VAL A C 6
ATOM 4918 O O . VAL A 1 4 ? -2.959 -9.820 -8.611 1.00 0.00 4 VAL A O 6
ATOM 4931 N N . LYS A 1 5 ? -1.955 -11.609 -7.677 1.00 0.00 5 LYS A N 6
ATOM 4932 C CA . LYS A 1 5 ? -0.742 -10.916 -7.263 1.00 0.00 5 LYS A CA 6
ATOM 4933 C C . LYS A 1 5 ? -0.076 -10.239 -8.466 1.00 0.00 5 LYS A C 6
ATOM 4934 O O . LYS A 1 5 ? 0.100 -10.869 -9.508 1.00 0.00 5 LYS A O 6
ATOM 4953 N N . CYS A 1 6 ? 0.284 -8.957 -8.318 1.00 0.00 6 CYS A N 6
ATOM 4954 C CA . CYS A 1 6 ? 0.958 -8.190 -9.358 1.00 0.00 6 CYS A CA 6
ATOM 4955 C C . CYS A 1 6 ? 2.283 -8.858 -9.732 1.00 0.00 6 CYS A C 6
ATOM 4956 O O . CYS A 1 6 ? 3.049 -9.245 -8.849 1.00 0.00 6 CYS A O 6
ATOM 4963 N N . ALA A 1 7 ? 2.553 -8.984 -11.038 1.00 0.00 7 ALA A N 6
ATOM 4964 C CA . ALA A 1 7 ? 3.819 -9.500 -11.546 1.00 0.00 7 ALA A CA 6
ATOM 4965 C C . ALA A 1 7 ? 4.958 -8.551 -11.164 1.00 0.00 7 ALA A C 6
ATOM 4966 O O . ALA A 1 7 ? 4.706 -7.412 -10.790 1.00 0.00 7 ALA A O 6
ATOM 4973 N N . GLU A 1 8 ? 6.210 -9.013 -11.251 1.00 0.00 8 GLU A N 6
ATOM 4974 C CA . GLU A 1 8 ? 7.389 -8.266 -10.822 1.00 0.00 8 GLU A CA 6
ATOM 4975 C C . GLU A 1 8 ? 7.526 -6.869 -11.440 1.00 0.00 8 GLU A C 6
ATOM 4976 O O . GLU A 1 8 ? 8.055 -5.969 -10.793 1.00 0.00 8 GLU A O 6
ATOM 4988 N N . LYS A 1 9 ? 7.057 -6.674 -12.677 1.00 0.00 9 LYS A N 6
ATOM 4989 C CA . LYS A 1 9 ? 7.043 -5.358 -13.306 1.00 0.00 9 LYS A CA 6
ATOM 4990 C C . LYS A 1 9 ? 6.149 -4.384 -12.528 1.00 0.00 9 LYS A C 6
ATOM 4991 O O . LYS A 1 9 ? 6.430 -3.188 -12.492 1.0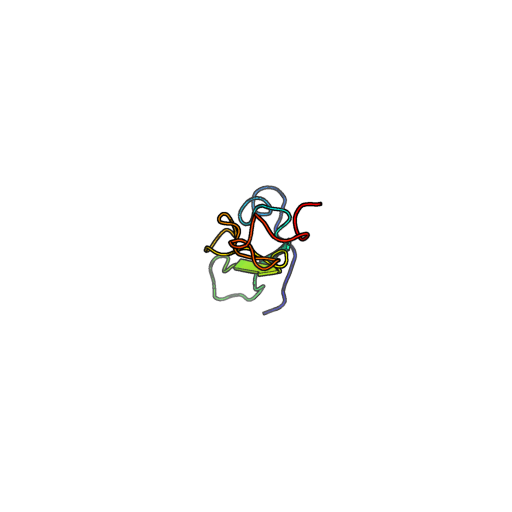0 0.00 9 LYS A O 6
ATOM 5010 N N . GLU A 1 10 ? 5.076 -4.902 -11.917 1.00 0.00 10 GLU A N 6
ATOM 5011 C CA . GLU A 1 10 ? 4.052 -4.138 -11.225 1.00 0.00 10 GLU A CA 6
ATOM 5012 C C . GLU A 1 10 ? 4.031 -4.347 -9.708 1.00 0.00 10 GLU A C 6
ATOM 5013 O O . GLU A 1 10 ? 3.269 -3.650 -9.044 1.00 0.00 10 GLU A O 6
ATOM 5025 N N . LYS A 1 11 ? 4.828 -5.258 -9.126 1.00 0.00 11 LYS A N 6
ATOM 5026 C CA . LYS A 1 11 ? 4.842 -5.417 -7.671 1.00 0.00 11 LYS A CA 6
ATOM 5027 C C . LYS A 1 11 ? 5.256 -4.113 -6.977 1.00 0.00 11 LYS A C 6
ATOM 5028 O O . LYS A 1 11 ? 4.884 -3.873 -5.830 1.00 0.00 11 LYS A O 6
ATOM 5047 N N . THR A 1 12 ? 6.016 -3.272 -7.689 1.00 0.00 12 THR A N 6
ATOM 5048 C CA . THR A 1 12 ? 6.506 -1.989 -7.217 1.00 0.00 12 THR A CA 6
ATOM 5049 C C . THR A 1 12 ? 5.447 -0.888 -7.304 1.00 0.00 12 THR A C 6
ATOM 5050 O O . THR A 1 12 ? 5.641 0.169 -6.707 1.00 0.00 12 THR A O 6
ATOM 5061 N N . PHE A 1 13 ? 4.344 -1.116 -8.035 1.00 0.00 13 PHE A N 6
ATOM 5062 C CA . PHE A 1 13 ? 3.245 -0.166 -8.187 1.00 0.00 13 PHE A CA 6
ATOM 5063 C C . PHE A 1 13 ? 2.771 0.372 -6.833 1.00 0.00 13 PHE A C 6
ATOM 5064 O O . PHE A 1 13 ? 2.333 1.516 -6.752 1.00 0.00 13 PHE A O 6
ATOM 5081 N N . CYS A 1 14 ? 2.879 -0.444 -5.777 1.00 0.00 14 CYS A N 6
ATOM 5082 C CA . CYS A 1 14 ? 2.574 -0.056 -4.410 1.00 0.00 14 CYS A CA 6
ATOM 5083 C C . CYS A 1 14 ? 3.752 -0.466 -3.540 1.00 0.00 14 CYS A C 6
ATOM 5084 O O . CYS A 1 14 ? 4.058 -1.650 -3.411 1.00 0.00 14 CYS A O 6
ATOM 5091 N N . VAL A 1 15 ? 4.414 0.540 -2.964 1.00 0.00 15 VAL A N 6
ATOM 5092 C CA . VAL A 1 15 ? 5.634 0.388 -2.191 1.00 0.00 15 VAL A CA 6
ATOM 5093 C C . VAL A 1 15 ? 5.330 0.158 -0.704 1.00 0.00 15 VAL A C 6
ATOM 5094 O O . VAL A 1 15 ? 4.180 -0.061 -0.324 1.00 0.00 15 VAL A O 6
ATOM 5107 N N . ASN A 1 16 ? 6.380 0.197 0.129 1.00 0.00 16 ASN A N 6
ATOM 5108 C CA . ASN A 1 16 ? 6.323 0.037 1.579 1.00 0.00 16 ASN A CA 6
ATOM 5109 C C . ASN A 1 16 ? 5.582 -1.241 1.981 1.00 0.00 16 ASN A C 6
ATOM 5110 O O . ASN A 1 16 ? 4.734 -1.225 2.872 1.00 0.00 16 ASN A O 6
ATOM 5121 N N . GLY A 1 17 ? 5.913 -2.351 1.311 1.00 0.00 17 GLY A N 6
ATOM 5122 C CA . GLY A 1 17 ? 5.319 -3.655 1.560 1.00 0.00 17 GLY A CA 6
ATOM 5123 C C . GLY A 1 17 ? 3.849 -3.737 1.144 1.00 0.00 17 GLY A C 6
ATOM 5124 O O . GLY A 1 17 ? 3.147 -4.637 1.602 1.00 0.00 17 GLY A O 6
ATOM 5128 N N . GLY A 1 18 ? 3.371 -2.816 0.294 1.00 0.00 18 GLY A N 6
ATOM 5129 C CA . GLY A 1 18 ? 1.984 -2.802 -0.135 1.00 0.00 18 GLY A CA 6
ATOM 5130 C C . GLY A 1 18 ? 1.663 -4.033 -0.979 1.00 0.00 18 GLY A C 6
ATOM 5131 O O . GLY A 1 18 ? 2.323 -4.277 -1.988 1.00 0.00 18 GLY A O 6
ATOM 5135 N N . GLU A 1 19 ? 0.656 -4.811 -0.559 1.00 0.00 19 GLU A N 6
ATOM 5136 C CA . GLU A 1 19 ? 0.303 -6.068 -1.203 1.00 0.00 19 GLU A CA 6
ATOM 5137 C C . GLU A 1 19 ? -0.516 -5.782 -2.452 1.00 0.00 19 GLU A C 6
ATOM 5138 O O . GLU A 1 19 ? -1.741 -5.709 -2.411 1.00 0.00 19 GLU A O 6
ATOM 5150 N N . CYS A 1 20 ? 0.205 -5.615 -3.558 1.00 0.00 20 CYS A N 6
ATOM 5151 C CA . CYS A 1 20 ? -0.331 -5.256 -4.860 1.00 0.00 20 CYS A CA 6
ATOM 5152 C C . CYS A 1 20 ? -1.051 -6.436 -5.504 1.00 0.00 20 CYS A C 6
ATOM 5153 O O . CYS A 1 20 ? -0.474 -7.516 -5.631 1.00 0.00 20 CYS A O 6
ATOM 5160 N N . PHE A 1 21 ? -2.303 -6.216 -5.918 1.00 0.00 21 PHE A N 6
ATOM 5161 C CA . PHE A 1 21 ? -3.097 -7.175 -6.671 1.00 0.00 21 PHE A CA 6
ATOM 5162 C C . PHE A 1 21 ? -3.648 -6.463 -7.902 1.00 0.00 21 PHE A C 6
ATOM 5163 O O . PHE A 1 21 ? -3.660 -5.234 -7.964 1.00 0.00 21 PHE A O 6
ATOM 5180 N N . MET A 1 22 ? -4.097 -7.253 -8.878 1.00 0.00 22 MET A N 6
ATOM 5181 C CA . MET A 1 22 ? -4.565 -6.804 -10.176 1.00 0.00 22 MET A CA 6
ATOM 5182 C C . MET A 1 22 ? -5.875 -7.520 -10.479 1.00 0.00 22 MET A C 6
ATOM 5183 O O . MET A 1 22 ? -5.962 -8.733 -10.287 1.00 0.00 22 MET A O 6
ATOM 5197 N N . VAL A 1 23 ? -6.890 -6.784 -10.948 1.00 0.00 23 VAL A N 6
ATOM 5198 C CA . VAL A 1 23 ? -8.151 -7.395 -11.338 1.00 0.00 23 VAL A CA 6
ATOM 5199 C C . VAL A 1 23 ? -7.986 -7.990 -12.736 1.00 0.00 23 VAL A C 6
ATOM 5200 O O . VAL A 1 23 ? -7.673 -7.261 -13.677 1.00 0.00 23 VAL A O 6
ATOM 5213 N N . LYS A 1 24 ? -8.210 -9.303 -12.877 1.00 0.00 24 LYS A N 6
ATOM 5214 C CA . LYS A 1 24 ? -8.175 -9.990 -14.168 1.00 0.00 24 LYS A CA 6
ATOM 5215 C C . LYS A 1 24 ? -9.509 -9.798 -14.893 1.00 0.00 24 LYS A C 6
ATOM 5216 O O . LYS A 1 24 ? -10.219 -10.754 -15.194 1.00 0.00 24 LYS A O 6
ATOM 5235 N N . ASP A 1 25 ? -9.830 -8.531 -15.160 1.00 0.00 25 ASP A N 6
ATOM 5236 C CA . ASP A 1 25 ? -11.074 -8.074 -15.761 1.00 0.00 25 ASP A CA 6
ATOM 5237 C C . ASP A 1 25 ? -10.824 -7.669 -17.214 1.00 0.00 25 ASP A C 6
ATOM 5238 O O . ASP A 1 25 ? -9.995 -6.799 -17.478 1.00 0.00 25 ASP A O 6
ATOM 5247 N N . LEU A 1 26 ? -11.558 -8.290 -18.147 1.00 0.00 26 LEU A N 6
ATOM 5248 C CA . LEU A 1 26 ? -11.440 -8.039 -19.578 1.00 0.00 26 LEU A CA 6
ATOM 5249 C C . LEU A 1 26 ? -12.295 -6.827 -19.975 1.00 0.00 26 LEU A C 6
ATOM 5250 O O . LEU A 1 26 ? -13.208 -6.931 -20.792 1.00 0.00 26 LEU A O 6
ATOM 5266 N N . SER A 1 27 ? -11.994 -5.671 -19.374 1.00 0.00 27 SER A N 6
ATOM 5267 C CA . SER A 1 27 ? -12.604 -4.384 -19.688 1.00 0.00 27 SER A CA 6
ATOM 5268 C C . SER A 1 27 ? -11.576 -3.296 -19.385 1.00 0.00 27 SER A C 6
ATOM 5269 O O . SER A 1 27 ? -11.234 -2.499 -20.257 1.00 0.00 27 SER A O 6
ATOM 5277 N N . ASN A 1 28 ? -11.071 -3.281 -18.145 1.00 0.00 28 ASN A N 6
ATOM 5278 C CA . ASN A 1 28 ? -10.003 -2.387 -17.728 1.00 0.00 28 ASN A CA 6
ATOM 5279 C C . ASN A 1 28 ? -8.689 -2.836 -18.371 1.00 0.00 28 ASN A C 6
ATOM 5280 O O . ASN A 1 28 ? -8.540 -4.014 -18.698 1.00 0.00 28 ASN A O 6
ATOM 5291 N N . PRO A 1 29 ? -7.723 -1.921 -18.543 1.00 0.00 29 PRO A N 6
ATOM 5292 C CA . PRO A 1 29 ? -6.399 -2.257 -19.039 1.00 0.00 29 PRO A CA 6
ATOM 5293 C C . PRO A 1 29 ? -5.676 -3.195 -18.066 1.00 0.00 29 PRO A C 6
ATOM 5294 O O . PRO A 1 29 ? -4.946 -4.070 -18.520 1.00 0.00 29 PRO A O 6
ATOM 5305 N N . SER A 1 30 ? -5.899 -3.003 -16.753 1.00 0.00 30 SER A N 6
ATOM 5306 C CA . SER A 1 30 ? -5.363 -3.749 -15.615 1.00 0.00 30 SER A CA 6
ATOM 5307 C C . SER A 1 30 ? -5.450 -2.828 -14.398 1.00 0.00 30 SER A C 6
ATOM 5308 O O . SER A 1 30 ? -4.434 -2.301 -13.948 1.00 0.00 30 SER A O 6
ATOM 5316 N N . ARG A 1 31 ? -6.661 -2.622 -13.862 1.00 0.00 31 ARG A N 6
ATOM 5317 C CA . ARG A 1 31 ? -6.818 -1.819 -12.658 1.00 0.00 31 ARG A CA 6
ATOM 5318 C C . ARG A 1 31 ? -6.258 -2.589 -11.460 1.00 0.00 31 ARG A C 6
ATOM 5319 O O . ARG A 1 31 ? -6.405 -3.809 -11.376 1.00 0.00 31 ARG A O 6
ATOM 5340 N N . TYR A 1 32 ? -5.599 -1.862 -10.552 1.00 0.00 32 TYR A N 6
ATOM 5341 C CA . TYR A 1 32 ? -4.902 -2.423 -9.406 1.00 0.00 32 TYR A CA 6
ATOM 5342 C C . TYR A 1 32 ? -5.671 -2.182 -8.110 1.00 0.00 32 TYR A C 6
ATOM 5343 O O . TYR A 1 32 ? -6.470 -1.252 -8.009 1.00 0.00 32 TYR A O 6
ATOM 5361 N N . LEU A 1 33 ? -5.404 -3.041 -7.122 1.00 0.00 33 LEU A N 6
ATOM 5362 C CA . LEU A 1 33 ? -5.957 -2.980 -5.778 1.00 0.00 33 LEU A CA 6
ATOM 5363 C C . LEU A 1 33 ? -4.835 -3.397 -4.833 1.00 0.00 33 LEU A C 6
ATOM 5364 O O . LEU A 1 33 ? -4.382 -4.539 -4.890 1.00 0.00 33 LEU A O 6
ATOM 5380 N N . CYS A 1 34 ? -4.379 -2.470 -3.984 1.00 0.00 34 CYS A N 6
ATOM 5381 C CA . CYS A 1 34 ? -3.244 -2.678 -3.098 1.00 0.00 34 CYS A CA 6
ATOM 5382 C C . CYS A 1 34 ? -3.686 -2.734 -1.641 1.00 0.00 34 CYS A C 6
ATOM 5383 O O . CYS A 1 34 ? -4.204 -1.749 -1.114 1.00 0.00 34 CYS A O 6
ATOM 5390 N N . LYS A 1 35 ? -3.467 -3.881 -0.988 1.00 0.00 35 LYS A N 6
ATOM 5391 C CA . LYS A 1 35 ? -3.723 -4.050 0.433 1.00 0.00 35 LYS A CA 6
ATOM 5392 C C . LYS A 1 35 ? -2.504 -3.490 1.165 1.00 0.00 35 LYS A C 6
ATOM 5393 O O . LYS A 1 35 ? -1.611 -4.230 1.579 1.00 0.00 35 LYS A O 6
ATOM 5412 N N . CYS A 1 36 ? -2.463 -2.159 1.293 1.00 0.00 36 CYS A N 6
ATOM 5413 C CA . CYS A 1 36 ? -1.326 -1.455 1.864 1.00 0.00 36 CYS A CA 6
ATOM 5414 C C . CYS A 1 36 ? -1.235 -1.659 3.370 1.00 0.00 36 CYS A C 6
ATOM 5415 O O . CYS A 1 36 ? -2.226 -1.957 4.034 1.00 0.00 36 CYS A O 6
ATOM 5422 N N . GLN A 1 37 ? -0.016 -1.508 3.894 1.00 0.00 37 GLN A N 6
ATOM 5423 C CA . GLN A 1 37 ? 0.286 -1.764 5.291 1.00 0.00 37 GLN A CA 6
ATOM 5424 C C . GLN A 1 37 ? -0.349 -0.663 6.148 1.00 0.00 37 GLN A C 6
ATOM 5425 O O . GLN A 1 37 ? -0.479 0.468 5.678 1.00 0.00 37 GLN A O 6
ATOM 5439 N N . PRO A 1 38 ? -0.768 -0.973 7.387 1.00 0.00 38 PRO A N 6
ATOM 5440 C CA . PRO A 1 38 ? -1.478 -0.038 8.244 1.00 0.00 38 PRO A CA 6
ATOM 5441 C C . PRO A 1 38 ? -0.575 1.133 8.627 1.00 0.00 38 PRO A C 6
ATOM 5442 O O . PRO A 1 38 ? 0.296 1.005 9.485 1.00 0.00 38 PRO A O 6
ATOM 5453 N N . GLY A 1 39 ? -0.808 2.269 7.965 1.00 0.00 39 GLY A N 6
ATOM 5454 C CA . GLY A 1 39 ? -0.097 3.520 8.165 1.00 0.00 39 GLY A CA 6
ATOM 5455 C C . GLY A 1 39 ? 0.547 4.023 6.876 1.00 0.00 39 GLY A C 6
ATOM 5456 O O . GLY A 1 39 ? 1.671 4.518 6.922 1.00 0.00 39 GLY A O 6
ATOM 5460 N N . PHE A 1 40 ? -0.157 3.913 5.739 1.00 0.00 40 PHE A N 6
ATOM 5461 C CA . PHE A 1 40 ? 0.284 4.451 4.459 1.00 0.00 40 PHE A CA 6
ATOM 5462 C C . PHE A 1 40 ? -0.907 5.003 3.685 1.00 0.00 40 PHE A C 6
ATOM 5463 O O . PHE A 1 40 ? -2.022 4.497 3.806 1.00 0.00 40 PHE A O 6
ATOM 5480 N N . THR A 1 41 ? -0.651 6.047 2.889 1.00 0.00 41 THR A N 6
ATOM 5481 C CA . THR A 1 41 ? -1.621 6.678 2.010 1.00 0.00 41 THR A CA 6
ATOM 5482 C C . THR A 1 41 ? -0.919 7.171 0.741 1.00 0.00 41 THR A C 6
ATOM 5483 O O . THR A 1 41 ? 0.302 7.073 0.612 1.00 0.00 41 THR A O 6
ATOM 5494 N N . GLY A 1 42 ? -1.714 7.698 -0.194 1.00 0.00 42 GLY A N 6
ATOM 5495 C CA . GLY A 1 42 ? -1.269 8.119 -1.511 1.00 0.00 42 GLY A CA 6
ATOM 5496 C C . GLY A 1 42 ? -1.522 6.985 -2.504 1.00 0.00 42 GLY A C 6
ATOM 5497 O O . GLY A 1 42 ? -1.693 5.833 -2.104 1.00 0.00 42 GLY A O 6
ATOM 5501 N N . ALA A 1 43 ? -1.554 7.318 -3.800 1.00 0.00 43 ALA A N 6
ATOM 5502 C CA . ALA A 1 43 ? -1.886 6.392 -4.879 1.00 0.00 43 ALA A CA 6
ATOM 5503 C C . ALA A 1 43 ? -1.074 5.095 -4.808 1.00 0.00 43 ALA A C 6
ATOM 5504 O O . ALA A 1 43 ? -1.630 4.012 -4.978 1.00 0.00 43 ALA A O 6
ATOM 5511 N N . ARG A 1 44 ? 0.235 5.218 -4.557 1.00 0.00 44 ARG A N 6
ATOM 5512 C CA . ARG A 1 44 ? 1.171 4.103 -4.503 1.00 0.00 44 ARG A CA 6
ATOM 5513 C C . ARG A 1 44 ? 1.593 3.775 -3.063 1.00 0.00 44 ARG A C 6
ATOM 5514 O O . ARG A 1 44 ? 2.588 3.078 -2.870 1.00 0.00 44 ARG A O 6
ATOM 5535 N N . CYS A 1 45 ? 0.852 4.261 -2.053 1.00 0.00 45 CYS A N 6
ATOM 5536 C CA . CYS A 1 45 ? 1.117 4.006 -0.637 1.00 0.00 45 CYS A CA 6
ATOM 5537 C C . CYS A 1 45 ? 2.551 4.387 -0.257 1.00 0.00 45 CYS A C 6
ATOM 5538 O O . CYS A 1 45 ? 3.257 3.631 0.407 1.00 0.00 45 CYS A O 6
ATOM 5545 N N . THR A 1 46 ? 2.963 5.579 -0.700 1.00 0.00 46 THR A N 6
ATOM 5546 C CA . THR A 1 46 ? 4.286 6.157 -0.522 1.00 0.00 46 THR A CA 6
ATOM 5547 C C . THR A 1 46 ? 4.367 6.983 0.762 1.00 0.00 46 THR A C 6
ATOM 5548 O O . THR A 1 46 ? 5.409 6.997 1.417 1.00 0.00 46 THR A O 6
ATOM 5559 N N . GLU A 1 47 ? 3.273 7.664 1.125 1.00 0.00 47 GLU A N 6
ATOM 5560 C CA . GLU A 1 47 ? 3.237 8.586 2.246 1.00 0.00 47 GLU A CA 6
ATOM 5561 C C . GLU A 1 47 ? 2.874 7.845 3.529 1.00 0.00 47 GLU A C 6
ATOM 5562 O O . GLU A 1 47 ? 1.723 7.459 3.712 1.00 0.00 47 GLU A O 6
ATOM 5574 N N . ASN A 1 48 ? 3.858 7.660 4.417 1.00 0.00 48 ASN A N 6
ATOM 5575 C CA . ASN A 1 48 ? 3.639 7.068 5.730 1.00 0.00 48 ASN A CA 6
ATOM 5576 C C . ASN A 1 48 ? 2.768 7.995 6.582 1.00 0.00 48 ASN A C 6
ATOM 5577 O O . ASN A 1 48 ? 2.933 9.214 6.531 1.00 0.00 48 ASN A O 6
ATOM 5588 N N . VAL A 1 49 ? 1.841 7.418 7.353 1.00 0.00 49 VAL A N 6
ATOM 5589 C CA . VAL A 1 49 ? 0.894 8.148 8.188 1.00 0.00 49 VAL A CA 6
ATOM 5590 C C . VAL A 1 49 ? 0.494 7.294 9.396 1.00 0.00 49 VAL A C 6
ATOM 5591 O O . VAL A 1 49 ? 0.702 6.084 9.374 1.00 0.00 49 VAL A O 6
ATOM 5604 N N . PRO A 1 50 ? -0.085 7.889 10.454 1.00 0.00 50 PRO A N 6
ATOM 5605 C CA . PRO A 1 50 ? -0.607 7.140 11.590 1.00 0.00 50 PRO A CA 6
ATOM 5606 C C . PRO A 1 50 ? -1.850 6.330 11.184 1.00 0.00 50 PRO A C 6
ATOM 5607 O O . PRO A 1 50 ? -2.057 5.227 11.687 1.00 0.00 50 PRO A O 6
ATOM 5618 N N . MET A 1 51 ? -2.662 6.894 10.274 1.00 0.00 51 MET A N 6
ATOM 5619 C CA . MET A 1 51 ? -3.840 6.301 9.646 1.00 0.00 51 MET A CA 6
ATOM 5620 C C . MET A 1 51 ? -5.005 6.111 10.619 1.00 0.00 51 MET A C 6
ATOM 5621 O O . MET A 1 51 ? -6.008 6.811 10.500 1.00 0.00 51 MET A O 6
ATOM 5635 N N . LYS A 1 52 ? -4.891 5.176 11.569 1.00 0.00 52 LYS A N 6
ATOM 5636 C CA . LYS A 1 52 ? -5.935 4.959 12.561 1.00 0.00 52 LYS A CA 6
ATOM 5637 C C . LYS A 1 52 ? -5.816 5.936 13.730 1.00 0.00 52 LYS A C 6
ATOM 5638 O O . LYS A 1 52 ? -6.842 6.311 14.297 1.00 0.00 52 LYS A O 6
ATOM 5657 N N . VAL A 1 53 ? -4.592 6.368 14.083 1.00 0.00 53 VAL A N 6
ATOM 5658 C CA . VAL A 1 53 ? -4.363 7.382 15.112 1.00 0.00 53 VAL A CA 6
ATOM 5659 C C . VAL A 1 53 ? -4.578 8.757 14.471 1.00 0.00 53 VAL A C 6
ATOM 5660 O O . VAL A 1 53 ? -3.692 9.609 14.438 1.00 0.00 53 VAL A O 6
ATOM 5673 N N . GLN A 1 54 ? -5.791 8.934 13.946 1.00 0.00 54 GLN A N 6
ATOM 5674 C CA . GLN A 1 54 ? -6.320 10.132 13.327 1.00 0.00 54 GLN A CA 6
ATOM 5675 C C . GLN A 1 54 ? -7.691 10.437 13.932 1.00 0.00 54 GLN A C 6
ATOM 5676 O O . GLN A 1 54 ? -8.103 11.593 13.930 1.00 0.00 54 GLN A O 6
ATOM 5690 N N . ASN A 1 55 ? -8.403 9.418 14.445 1.00 0.00 55 ASN A N 6
ATOM 5691 C CA . ASN A 1 55 ? -9.765 9.596 14.939 1.00 0.00 55 ASN A CA 6
ATOM 5692 C C . ASN A 1 55 ? -10.180 8.472 15.896 1.00 0.00 55 ASN A C 6
ATOM 5693 O O . ASN A 1 55 ? -11.277 7.929 15.781 1.00 0.00 55 ASN A O 6
ATOM 5704 N N . GLN A 1 56 ? -9.309 8.123 16.850 1.00 0.00 56 GLN A N 6
ATOM 5705 C CA . GLN A 1 56 ? -9.625 7.155 17.892 1.00 0.00 56 GLN A CA 6
ATOM 5706 C C . GLN A 1 56 ? -10.534 7.845 18.911 1.00 0.00 56 GLN A C 6
ATOM 5707 O O . GLN A 1 56 ? -11.690 7.465 19.079 1.00 0.00 56 GLN A O 6
ATOM 5721 N N . GLU A 1 57 ? -9.985 8.867 19.578 1.00 0.00 57 GLU A N 6
ATOM 5722 C CA . GLU A 1 57 ? -10.634 9.693 20.573 1.00 0.00 57 GLU A CA 6
ATOM 5723 C C . GLU A 1 57 ? -10.332 11.163 20.250 1.00 0.00 57 GLU A C 6
ATOM 5724 O O . GLU A 1 57 ? -10.770 11.657 19.213 1.00 0.00 57 GLU A O 6
ATOM 5736 N N . LYS A 1 58 ? -9.569 11.852 21.108 1.00 0.00 58 LYS A N 6
ATOM 5737 C CA . LYS A 1 58 ? -9.111 13.222 20.913 1.00 0.00 58 LYS A CA 6
ATOM 5738 C C . LYS A 1 58 ? -8.214 13.381 19.676 1.00 0.00 58 LYS A C 6
ATOM 5739 O O . LYS A 1 58 ? -7.942 14.509 19.272 1.00 0.00 58 LYS A O 6
ATOM 5758 N N . ALA A 1 59 ? -7.761 12.273 19.070 1.00 0.00 59 ALA A N 6
ATOM 5759 C CA . ALA A 1 59 ? -6.988 12.258 17.835 1.00 0.00 59 ALA A CA 6
ATOM 5760 C C . ALA A 1 59 ? -7.613 13.139 16.748 1.00 0.00 59 ALA A C 6
ATOM 5761 O O . ALA A 1 59 ? -6.889 13.794 16.008 1.00 0.00 59 ALA A O 6
ATOM 5768 N N . GLU A 1 60 ? -8.949 13.168 16.651 1.00 0.00 60 GLU A N 6
ATOM 5769 C CA . GLU A 1 60 ? -9.654 13.986 15.671 1.00 0.00 60 GLU A CA 6
ATOM 5770 C C . GLU A 1 60 ? -9.385 15.484 15.837 1.00 0.00 60 GLU A C 6
ATOM 5771 O O . GLU A 1 60 ? -9.364 16.212 14.848 1.00 0.00 60 GLU A O 6
ATOM 5783 N N . GLU A 1 61 ? -9.170 15.947 17.074 1.00 0.00 61 GLU A N 6
ATOM 5784 C CA . GLU A 1 61 ? -8.812 17.333 17.348 1.00 0.00 61 GLU A CA 6
ATOM 5785 C C . GLU A 1 61 ? -7.429 17.631 16.765 1.00 0.00 61 GLU A C 6
ATOM 5786 O O . GLU A 1 61 ? -7.204 18.713 16.226 1.00 0.00 61 GLU A O 6
ATOM 5798 N N . LEU A 1 62 ? -6.512 16.661 16.866 1.00 0.00 62 LEU A N 6
ATOM 5799 C CA . LEU A 1 62 ? -5.173 16.747 16.304 1.00 0.00 62 LEU A CA 6
ATOM 5800 C C . LEU A 1 62 ? -5.193 16.587 14.780 1.00 0.00 62 LEU A C 6
ATOM 5801 O O . LEU A 1 62 ? -4.322 17.137 14.109 1.00 0.00 62 LEU A O 6
ATOM 5817 N N . TYR A 1 63 ? -6.163 15.835 14.235 1.00 0.00 63 TYR A N 6
ATOM 5818 C CA . TYR A 1 63 ? -6.241 15.513 12.817 1.00 0.00 63 TYR A CA 6
ATOM 5819 C C . TYR A 1 63 ? -7.680 15.683 12.329 1.00 0.00 63 TYR A C 6
ATOM 5820 O O . TYR A 1 63 ? -8.022 16.833 11.975 1.00 0.00 63 TYR A O 6
ATOM 5839 N N . SER A 1 1 ? -12.253 -12.107 -13.252 1.00 0.00 1 SER A N 7
ATOM 5840 C CA . SER A 1 1 ? -12.480 -10.797 -12.618 1.00 0.00 1 SER A CA 7
ATOM 5841 C C . SER A 1 1 ? -12.285 -10.879 -11.104 1.00 0.00 1 SER A C 7
ATOM 5842 O O . SER A 1 1 ? -13.255 -10.920 -10.348 1.00 0.00 1 SER A O 7
ATOM 5852 N N . HIS A 1 2 ? -11.021 -10.911 -10.665 1.00 0.00 2 HIS A N 7
ATOM 5853 C CA . HIS A 1 2 ? -10.661 -11.004 -9.257 1.00 0.00 2 HIS A CA 7
ATOM 5854 C C . HIS A 1 2 ? -9.256 -10.434 -9.049 1.00 0.00 2 HIS A C 7
ATOM 5855 O O . HIS A 1 2 ? -8.566 -10.100 -10.012 1.00 0.00 2 HIS A O 7
ATOM 5869 N N . LEU A 1 3 ? -8.838 -10.339 -7.783 1.00 0.00 3 LEU A N 7
ATOM 5870 C CA . LEU A 1 3 ? -7.572 -9.764 -7.367 1.00 0.00 3 LEU A CA 7
ATOM 5871 C C . LEU A 1 3 ? -6.494 -10.842 -7.365 1.00 0.00 3 LEU A C 7
ATOM 5872 O O . LEU A 1 3 ? -6.426 -11.652 -6.442 1.00 0.00 3 LEU A O 7
ATOM 5888 N N . VAL A 1 4 ? -5.650 -10.833 -8.401 1.00 0.00 4 VAL A N 7
ATOM 5889 C CA . VAL A 1 4 ? -4.495 -11.716 -8.510 1.00 0.00 4 VAL A CA 7
ATOM 5890 C C . VAL A 1 4 ? -3.248 -10.878 -8.249 1.00 0.00 4 VAL A C 7
ATOM 5891 O O . VAL A 1 4 ? -3.222 -9.695 -8.589 1.00 0.00 4 VAL A O 7
ATOM 5904 N N . LYS A 1 5 ? -2.225 -11.489 -7.642 1.00 0.00 5 LYS A N 7
ATOM 5905 C CA . LYS A 1 5 ? -0.978 -10.827 -7.304 1.00 0.00 5 LYS A CA 7
ATOM 5906 C C . LYS A 1 5 ? -0.326 -10.267 -8.571 1.00 0.00 5 LYS A C 7
ATOM 5907 O O . LYS A 1 5 ? -0.189 -10.980 -9.564 1.00 0.00 5 LYS A O 7
ATOM 5926 N N . CYS A 1 6 ? 0.064 -8.988 -8.532 1.00 0.00 6 CYS A N 7
ATOM 5927 C CA . CYS A 1 6 ? 0.690 -8.303 -9.658 1.00 0.00 6 CYS A CA 7
ATOM 5928 C C . CYS A 1 6 ? 2.000 -8.987 -10.051 1.00 0.00 6 CYS A C 7
ATOM 5929 O O . CYS A 1 6 ? 2.737 -9.462 -9.186 1.00 0.00 6 CYS A O 7
ATOM 5936 N N . ALA A 1 7 ? 2.294 -9.026 -11.357 1.00 0.00 7 ALA A N 7
ATOM 5937 C CA . ALA A 1 7 ? 3.558 -9.540 -11.870 1.00 0.00 7 ALA A CA 7
ATOM 5938 C C . ALA A 1 7 ? 4.688 -8.634 -11.377 1.00 0.00 7 ALA A C 7
ATOM 5939 O O . ALA A 1 7 ? 4.441 -7.476 -11.066 1.00 0.00 7 ALA A O 7
ATOM 5946 N N . GLU A 1 8 ? 5.922 -9.141 -11.306 1.00 0.00 8 GLU A N 7
ATOM 5947 C CA . GLU A 1 8 ? 7.055 -8.413 -10.742 1.00 0.00 8 GLU A CA 7
ATOM 5948 C C . GLU A 1 8 ? 7.250 -6.985 -11.264 1.00 0.00 8 GLU A C 7
ATOM 5949 O O . GLU A 1 8 ? 7.449 -6.079 -10.457 1.00 0.00 8 GLU A O 7
ATOM 5961 N N . LYS A 1 9 ? 7.187 -6.758 -12.583 1.00 0.00 9 LYS A N 7
ATOM 5962 C CA . LYS A 1 9 ? 7.350 -5.410 -13.126 1.00 0.00 9 LYS A CA 7
ATOM 5963 C C . LYS A 1 9 ? 6.245 -4.451 -12.661 1.00 0.00 9 LYS A C 7
ATOM 5964 O O . LYS A 1 9 ? 6.451 -3.240 -12.646 1.00 0.00 9 LYS A O 7
ATOM 5983 N N . GLU A 1 10 ? 5.084 -4.997 -12.278 1.00 0.00 10 GLU A N 7
ATOM 5984 C CA . GLU A 1 10 ? 3.938 -4.264 -11.764 1.00 0.00 10 GLU A CA 7
ATOM 5985 C C . GLU A 1 10 ? 3.887 -4.255 -10.235 1.00 0.00 10 GLU A C 7
ATOM 5986 O O . GLU A 1 10 ? 3.281 -3.343 -9.683 1.00 0.00 10 GLU A O 7
ATOM 5998 N N . LYS A 1 11 ? 4.474 -5.235 -9.529 1.00 0.00 11 LYS A N 7
ATOM 5999 C CA . LYS A 1 11 ? 4.332 -5.292 -8.076 1.00 0.00 11 LYS A CA 7
ATOM 6000 C C . LYS A 1 11 ? 5.032 -4.121 -7.383 1.00 0.00 11 LYS A C 7
ATOM 6001 O O . LYS A 1 11 ? 4.727 -3.808 -6.233 1.00 0.00 11 LYS A O 7
ATOM 6020 N N . THR A 1 12 ? 5.951 -3.464 -8.099 1.00 0.00 12 THR A N 7
ATOM 6021 C CA . THR A 1 12 ? 6.646 -2.268 -7.652 1.00 0.00 12 THR A CA 7
ATOM 6022 C C . THR A 1 12 ? 5.710 -1.057 -7.597 1.00 0.00 12 THR A C 7
ATOM 6023 O O . THR A 1 12 ? 6.033 -0.072 -6.935 1.00 0.00 12 THR A O 7
ATOM 6034 N N . PHE A 1 13 ? 4.559 -1.130 -8.282 1.00 0.00 13 PHE A N 7
ATOM 6035 C CA . PHE A 1 13 ? 3.520 -0.110 -8.289 1.00 0.00 13 PHE A CA 7
ATOM 6036 C C . PHE A 1 13 ? 3.128 0.330 -6.875 1.00 0.00 13 PHE A C 7
ATOM 6037 O O . PHE A 1 13 ? 2.699 1.466 -6.700 1.00 0.00 13 PHE A O 7
ATOM 6054 N N . CYS A 1 14 ? 3.278 -0.547 -5.875 1.00 0.00 14 CYS A N 7
ATOM 6055 C CA . CYS A 1 14 ? 3.011 -0.234 -4.480 1.00 0.00 14 CYS A CA 7
ATOM 6056 C C . CYS A 1 14 ? 4.245 -0.579 -3.659 1.00 0.00 14 CYS A C 7
ATOM 6057 O O . CYS A 1 14 ? 4.878 -1.608 -3.889 1.00 0.00 14 CYS A O 7
ATOM 6064 N N . VAL A 1 15 ? 4.583 0.309 -2.718 1.00 0.00 15 VAL A N 7
ATOM 6065 C CA . VAL A 1 15 ? 5.788 0.231 -1.906 1.00 0.00 15 VAL A CA 7
ATOM 6066 C C . VAL A 1 15 ? 5.447 0.088 -0.418 1.00 0.00 15 VAL A C 7
ATOM 6067 O O . VAL A 1 15 ? 4.288 -0.108 -0.053 1.00 0.00 15 VAL A O 7
ATOM 6080 N N . ASN A 1 16 ? 6.478 0.181 0.434 1.00 0.00 16 ASN A N 7
ATOM 6081 C CA . ASN A 1 16 ? 6.389 0.099 1.887 1.00 0.00 16 ASN A CA 7
ATOM 6082 C C . ASN A 1 16 ? 5.661 -1.170 2.333 1.00 0.00 16 ASN A C 7
ATOM 6083 O O . ASN A 1 16 ? 4.788 -1.123 3.197 1.00 0.00 16 ASN A O 7
ATOM 6094 N N . GLY A 1 17 ? 6.028 -2.309 1.731 1.00 0.00 17 GLY A N 7
ATOM 6095 C CA . GLY A 1 17 ? 5.467 -3.613 2.047 1.00 0.00 17 GLY A CA 7
ATOM 6096 C C . GLY A 1 17 ? 4.036 -3.813 1.539 1.00 0.00 17 GLY A C 7
ATOM 6097 O O . GLY A 1 17 ? 3.462 -4.873 1.782 1.00 0.00 17 GLY A O 7
ATOM 6101 N N . GLY A 1 18 ? 3.448 -2.825 0.847 1.00 0.00 18 GLY A N 7
ATOM 6102 C CA . GLY A 1 18 ? 2.086 -2.924 0.352 1.00 0.00 18 GLY A CA 7
ATOM 6103 C C . GLY A 1 18 ? 2.028 -3.904 -0.813 1.00 0.00 18 GLY A C 7
ATOM 6104 O O . GLY A 1 18 ? 2.635 -3.652 -1.853 1.00 0.00 18 GLY A O 7
ATOM 6108 N N . GLU A 1 19 ? 1.311 -5.022 -0.634 1.00 0.00 19 GLU A N 7
ATOM 6109 C CA . GLU A 1 19 ? 1.275 -6.081 -1.634 1.00 0.00 19 GLU A CA 7
ATOM 6110 C C . GLU A 1 19 ? 0.260 -5.730 -2.717 1.00 0.00 19 GLU A C 7
ATOM 6111 O O . GLU A 1 19 ? -0.900 -5.462 -2.420 1.00 0.00 19 GLU A O 7
ATOM 6123 N N . CYS A 1 20 ? 0.717 -5.736 -3.970 1.00 0.00 20 CYS A N 7
ATOM 6124 C CA . CYS A 1 20 ? -0.043 -5.326 -5.139 1.00 0.00 20 CYS A CA 7
ATOM 6125 C C . CYS A 1 20 ? -0.884 -6.465 -5.706 1.00 0.00 20 CYS A C 7
ATOM 6126 O O . CYS A 1 20 ? -0.395 -7.585 -5.855 1.00 0.00 20 CYS A O 7
ATOM 6133 N N . PHE A 1 21 ? -2.145 -6.154 -6.035 1.00 0.00 21 PHE A N 7
ATOM 6134 C CA . PHE A 1 21 ? -3.069 -7.050 -6.715 1.00 0.00 21 PHE A CA 7
ATOM 6135 C C . PHE A 1 21 ? -3.737 -6.249 -7.829 1.00 0.00 21 PHE A C 7
ATOM 6136 O O . PHE A 1 21 ? -3.736 -5.017 -7.786 1.00 0.00 21 PHE A O 7
ATOM 6153 N N . MET A 1 22 ? -4.299 -6.937 -8.829 1.00 0.00 22 MET A N 7
ATOM 6154 C CA . MET A 1 22 ? -4.960 -6.278 -9.946 1.00 0.00 22 MET A CA 7
ATOM 6155 C C . MET A 1 22 ? -6.161 -7.075 -10.448 1.00 0.00 22 MET A C 7
ATOM 6156 O O . MET A 1 22 ? -6.242 -8.286 -10.239 1.00 0.00 22 MET A O 7
ATOM 6170 N N . VAL A 1 23 ? -7.095 -6.364 -11.093 1.00 0.00 23 VAL A N 7
ATOM 6171 C CA . VAL A 1 23 ? -8.366 -6.907 -11.560 1.00 0.00 23 VAL A CA 7
ATOM 6172 C C . VAL A 1 23 ? -8.130 -7.693 -12.853 1.00 0.00 23 VAL A C 7
ATOM 6173 O O . VAL A 1 23 ? -8.041 -7.110 -13.933 1.00 0.00 23 VAL A O 7
ATOM 6186 N N . LYS A 1 24 ? -8.029 -9.022 -12.736 1.00 0.00 24 LYS A N 7
ATOM 6187 C CA . LYS A 1 24 ? -7.692 -9.910 -13.835 1.00 0.00 24 LYS A CA 7
ATOM 6188 C C . LYS A 1 24 ? -8.892 -10.272 -14.715 1.00 0.00 24 LYS A C 7
ATOM 6189 O O . LYS A 1 24 ? -9.588 -11.249 -14.443 1.00 0.00 24 LYS A O 7
ATOM 6208 N N . ASP A 1 25 ? -9.114 -9.491 -15.780 1.00 0.00 25 ASP A N 7
ATOM 6209 C CA . ASP A 1 25 ? -10.123 -9.745 -16.804 1.00 0.00 25 ASP A CA 7
ATOM 6210 C C . ASP A 1 25 ? -9.854 -8.852 -18.015 1.00 0.00 25 ASP A C 7
ATOM 6211 O O . ASP A 1 25 ? -9.130 -7.863 -17.917 1.00 0.00 25 ASP A O 7
ATOM 6220 N N . LEU A 1 26 ? -10.442 -9.216 -19.160 1.00 0.00 26 LEU A N 7
ATOM 6221 C CA . LEU A 1 26 ? -10.243 -8.533 -20.431 1.00 0.00 26 LEU A CA 7
ATOM 6222 C C . LEU A 1 26 ? -11.029 -7.220 -20.523 1.00 0.00 26 LEU A C 7
ATOM 6223 O O . LEU A 1 26 ? -10.758 -6.419 -21.416 1.00 0.00 26 LEU A O 7
ATOM 6239 N N . SER A 1 27 ? -11.990 -6.985 -19.618 1.00 0.00 27 SER A N 7
ATOM 6240 C CA . SER A 1 27 ? -12.877 -5.828 -19.662 1.00 0.00 27 SER A CA 7
ATOM 6241 C C . SER A 1 27 ? -12.310 -4.621 -18.907 1.00 0.00 27 SER A C 7
ATOM 6242 O O . SER A 1 27 ? -13.064 -3.717 -18.551 1.00 0.00 27 SER A O 7
ATOM 6250 N N . ASN A 1 28 ? -10.992 -4.590 -18.674 1.00 0.00 28 ASN A N 7
ATOM 6251 C CA . ASN A 1 28 ? -10.291 -3.476 -18.054 1.00 0.00 28 ASN A CA 7
ATOM 6252 C C . ASN A 1 28 ? -8.786 -3.725 -18.100 1.00 0.00 28 ASN A C 7
ATOM 6253 O O . ASN A 1 28 ? -8.364 -4.868 -18.274 1.00 0.00 28 ASN A O 7
ATOM 6264 N N . PRO A 1 29 ? -7.966 -2.677 -17.928 1.00 0.00 29 PRO A N 7
ATOM 6265 C CA . PRO A 1 29 ? -6.526 -2.820 -17.825 1.00 0.00 29 PRO A CA 7
ATOM 6266 C C . PRO A 1 29 ? -6.197 -3.329 -16.409 1.00 0.00 29 PRO A C 7
ATOM 6267 O O . PRO A 1 29 ? -7.046 -3.898 -15.721 1.00 0.00 29 PRO A O 7
ATOM 6278 N N . SER A 1 30 ? -4.956 -3.117 -15.973 1.00 0.00 30 SER A N 7
ATOM 6279 C CA . SER A 1 30 ? -4.429 -3.547 -14.690 1.00 0.00 30 SER A CA 7
ATOM 6280 C C . SER A 1 30 ? -4.840 -2.552 -13.609 1.00 0.00 30 SER A C 7
ATOM 6281 O O . SER A 1 30 ? -4.001 -1.840 -13.062 1.00 0.00 30 SER A O 7
ATOM 6289 N N . ARG A 1 31 ? -6.142 -2.510 -13.306 1.00 0.00 31 ARG A N 7
ATOM 6290 C CA . ARG A 1 31 ? -6.682 -1.699 -12.227 1.00 0.00 31 ARG A CA 7
ATOM 6291 C C . ARG A 1 31 ? -6.068 -2.222 -10.937 1.00 0.00 31 ARG A C 7
ATOM 6292 O O . ARG A 1 31 ? -6.320 -3.364 -10.557 1.00 0.00 31 ARG A O 7
ATOM 6313 N N . TYR A 1 32 ? -5.265 -1.383 -10.282 1.00 0.00 32 TYR A N 7
ATOM 6314 C CA . TYR A 1 32 ? -4.501 -1.762 -9.107 1.00 0.00 32 TYR A CA 7
ATOM 6315 C C . TYR A 1 32 ? -5.263 -1.552 -7.806 1.00 0.00 32 TYR A C 7
ATOM 6316 O O . TYR A 1 32 ? -5.907 -0.524 -7.603 1.00 0.00 32 TYR A O 7
ATOM 6334 N N . LEU A 1 33 ? -5.156 -2.555 -6.930 1.00 0.00 33 LEU A N 7
ATOM 6335 C CA . LEU A 1 33 ? -5.685 -2.555 -5.578 1.00 0.00 33 LEU A CA 7
ATOM 6336 C C . LEU A 1 33 ? -4.608 -3.217 -4.723 1.00 0.00 33 LEU A C 7
ATOM 6337 O O . LEU A 1 33 ? -4.321 -4.401 -4.895 1.00 0.00 33 LEU A O 7
ATOM 6353 N N . CYS A 1 34 ? -3.997 -2.440 -3.824 1.00 0.00 34 CYS A N 7
ATOM 6354 C CA . CYS A 1 34 ? -2.876 -2.876 -3.008 1.00 0.00 34 CYS A CA 7
ATOM 6355 C C . CYS A 1 34 ? -3.286 -3.013 -1.547 1.00 0.00 34 CYS A C 7
ATOM 6356 O O . CYS A 1 34 ? -3.893 -2.105 -0.982 1.00 0.00 34 CYS A O 7
ATOM 6363 N N . LYS A 1 35 ? -2.939 -4.153 -0.939 1.00 0.00 35 LYS A N 7
ATOM 6364 C CA . LYS A 1 35 ? -3.142 -4.408 0.475 1.00 0.00 35 LYS A CA 7
ATOM 6365 C C . LYS A 1 35 ? -1.967 -3.746 1.193 1.00 0.00 35 LYS A C 7
ATOM 6366 O O . LYS A 1 35 ? -0.947 -4.382 1.468 1.00 0.00 35 LYS A O 7
ATOM 6385 N N . CYS A 1 36 ? -2.121 -2.443 1.455 1.00 0.00 36 CYS A N 7
ATOM 6386 C CA . CYS A 1 36 ? -1.086 -1.605 2.033 1.00 0.00 36 CYS A CA 7
ATOM 6387 C C . CYS A 1 36 ? -0.980 -1.820 3.535 1.00 0.00 36 CYS A C 7
ATOM 6388 O O . CYS A 1 36 ? -1.935 -2.244 4.185 1.00 0.00 36 CYS A O 7
ATOM 6395 N N . GLN A 1 37 ? 0.208 -1.535 4.075 1.00 0.00 37 GLN A N 7
ATOM 6396 C CA . GLN A 1 37 ? 0.530 -1.780 5.467 1.00 0.00 37 GLN A CA 7
ATOM 6397 C C . GLN A 1 37 ? -0.093 -0.690 6.349 1.00 0.00 37 GLN A C 7
ATOM 6398 O O . GLN A 1 37 ? -0.500 0.351 5.833 1.00 0.00 37 GLN A O 7
ATOM 6412 N N . PRO A 1 38 ? -0.192 -0.911 7.671 1.00 0.00 38 PRO A N 7
ATOM 6413 C CA . PRO A 1 38 ? -0.793 0.037 8.594 1.00 0.00 38 PRO A CA 7
ATOM 6414 C C . PRO A 1 38 ? -0.129 1.417 8.558 1.00 0.00 38 PRO A C 7
ATOM 6415 O O . PRO A 1 38 ? 1.067 1.546 8.816 1.00 0.00 38 PRO A O 7
ATOM 6426 N N . GLY A 1 39 ? -0.924 2.444 8.238 1.00 0.00 39 GLY A N 7
ATOM 6427 C CA . GLY A 1 39 ? -0.510 3.835 8.263 1.00 0.00 39 GLY A CA 7
ATOM 6428 C C . GLY A 1 39 ? 0.158 4.321 6.979 1.00 0.00 39 GLY A C 7
ATOM 6429 O O . GLY A 1 39 ? 1.181 4.999 7.061 1.00 0.00 39 GLY A O 7
ATOM 6433 N N . PHE A 1 40 ? -0.418 4.008 5.807 1.00 0.00 40 PHE A N 7
ATOM 6434 C CA . PHE A 1 40 ? 0.060 4.513 4.522 1.00 0.00 40 PHE A CA 7
ATOM 6435 C C . PHE A 1 40 ? -1.093 5.045 3.673 1.00 0.00 40 PHE A C 7
ATOM 6436 O O . PHE A 1 40 ? -2.242 4.647 3.854 1.00 0.00 40 PHE A O 7
ATOM 6453 N N . THR A 1 41 ? -0.763 5.957 2.749 1.00 0.00 41 THR A N 7
ATOM 6454 C CA . THR A 1 41 ? -1.697 6.598 1.837 1.00 0.00 41 THR A CA 7
ATOM 6455 C C . THR A 1 41 ? -0.999 6.938 0.518 1.00 0.00 41 THR A C 7
ATOM 6456 O O . THR A 1 41 ? 0.232 6.994 0.439 1.00 0.00 41 THR A O 7
ATOM 6467 N N . GLY A 1 42 ? -1.823 7.164 -0.510 1.00 0.00 42 GLY A N 7
ATOM 6468 C CA . GLY A 1 42 ? -1.418 7.399 -1.884 1.00 0.00 42 GLY A CA 7
ATOM 6469 C C . GLY A 1 42 ? -1.746 6.158 -2.710 1.00 0.00 42 GLY A C 7
ATOM 6470 O O . GLY A 1 42 ? -1.869 5.063 -2.160 1.00 0.00 42 GLY A O 7
ATOM 6474 N N . ALA A 1 43 ? -1.880 6.324 -4.031 1.00 0.00 43 ALA A N 7
ATOM 6475 C CA . ALA A 1 43 ? -2.149 5.224 -4.953 1.00 0.00 43 ALA A CA 7
ATOM 6476 C C . ALA A 1 43 ? -1.095 4.122 -4.819 1.00 0.00 43 ALA A C 7
ATOM 6477 O O . ALA A 1 43 ? -1.419 2.939 -4.896 1.00 0.00 43 ALA A O 7
ATOM 6484 N N . ARG A 1 44 ? 0.162 4.531 -4.609 1.00 0.00 44 ARG A N 7
ATOM 6485 C CA . ARG A 1 44 ? 1.308 3.652 -4.452 1.00 0.00 44 ARG A CA 7
ATOM 6486 C C . ARG A 1 44 ? 1.647 3.388 -2.975 1.00 0.00 44 ARG A C 7
ATOM 6487 O O . ARG A 1 44 ? 2.610 2.673 -2.699 1.00 0.00 44 ARG A O 7
ATOM 6508 N N . CYS A 1 45 ? 0.880 3.951 -2.026 1.00 0.00 45 CYS A N 7
ATOM 6509 C CA . CYS A 1 45 ? 1.100 3.812 -0.586 1.00 0.00 45 CYS A CA 7
ATOM 6510 C C . CYS A 1 45 ? 2.526 4.214 -0.202 1.00 0.00 45 CYS A C 7
ATOM 6511 O O . CYS A 1 45 ? 3.232 3.485 0.492 1.00 0.00 45 CYS A O 7
ATOM 6518 N N . THR A 1 46 ? 2.929 5.397 -0.677 1.00 0.00 46 THR A N 7
ATOM 6519 C CA . THR A 1 46 ? 4.244 5.988 -0.505 1.00 0.00 46 THR A CA 7
ATOM 6520 C C . THR A 1 46 ? 4.305 6.826 0.770 1.00 0.00 46 THR A C 7
ATOM 6521 O O . THR A 1 46 ? 5.303 6.774 1.486 1.00 0.00 46 THR A O 7
ATOM 6532 N N . GLU A 1 47 ? 3.245 7.597 1.048 1.00 0.00 47 GLU A N 7
ATOM 6533 C CA . GLU A 1 47 ? 3.218 8.534 2.161 1.00 0.00 47 GLU A CA 7
ATOM 6534 C C . GLU A 1 47 ? 2.699 7.854 3.423 1.00 0.00 47 GLU A C 7
ATOM 6535 O O . GLU A 1 47 ? 1.829 6.993 3.341 1.00 0.00 47 GLU A O 7
ATOM 6547 N N . ASN A 1 48 ? 3.232 8.254 4.584 1.00 0.00 48 ASN A N 7
ATOM 6548 C CA . ASN A 1 48 ? 2.811 7.768 5.892 1.00 0.00 48 ASN A CA 7
ATOM 6549 C C . ASN A 1 48 ? 1.630 8.591 6.408 1.00 0.00 48 ASN A C 7
ATOM 6550 O O . ASN A 1 48 ? 1.518 9.773 6.086 1.00 0.00 48 ASN A O 7
ATOM 6561 N N . VAL A 1 49 ? 0.767 7.968 7.222 1.00 0.00 49 VAL A N 7
ATOM 6562 C CA . VAL A 1 49 ? -0.351 8.622 7.898 1.00 0.00 49 VAL A CA 7
ATOM 6563 C C . VAL A 1 49 ? -0.484 8.068 9.322 1.00 0.00 49 VAL A C 7
ATOM 6564 O O . VAL A 1 49 ? -0.137 6.910 9.560 1.00 0.00 49 VAL A O 7
ATOM 6577 N N . PRO A 1 50 ? -0.974 8.880 10.278 1.00 0.00 50 PRO A N 7
ATOM 6578 C CA . PRO A 1 50 ? -1.050 8.522 11.685 1.00 0.00 50 PRO A CA 7
ATOM 6579 C C . PRO A 1 50 ? -2.226 7.586 11.979 1.00 0.00 50 PRO A C 7
ATOM 6580 O O . PRO A 1 50 ? -3.297 8.022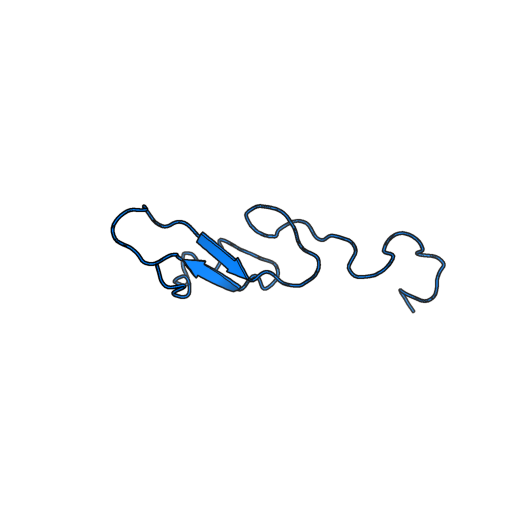 12.397 1.00 0.00 50 PRO A O 7
ATOM 6591 N N . MET A 1 51 ? -1.997 6.290 11.762 1.00 0.00 51 MET A N 7
ATOM 6592 C CA . MET A 1 51 ? -2.915 5.200 12.076 1.00 0.00 51 MET A CA 7
ATOM 6593 C C . MET A 1 51 ? -2.163 4.289 13.044 1.00 0.00 51 MET A C 7
ATOM 6594 O O . MET A 1 51 ? -2.603 4.055 14.168 1.00 0.00 51 MET A O 7
ATOM 6608 N N . LYS A 1 52 ? -1.008 3.796 12.585 1.00 0.00 52 LYS A N 7
ATOM 6609 C CA . LYS A 1 52 ? -0.057 3.009 13.349 1.00 0.00 52 LYS A CA 7
ATOM 6610 C C . LYS A 1 52 ? 0.924 3.995 13.983 1.00 0.00 52 LYS A C 7
ATOM 6611 O O . LYS A 1 52 ? 1.200 5.046 13.403 1.00 0.00 52 LYS A O 7
ATOM 6630 N N . VAL A 1 53 ? 1.458 3.658 15.164 1.00 0.00 53 VAL A N 7
ATOM 6631 C CA . VAL A 1 53 ? 2.488 4.439 15.829 1.00 0.00 53 VAL A CA 7
ATOM 6632 C C . VAL A 1 53 ? 3.829 4.140 15.146 1.00 0.00 53 VAL A C 7
ATOM 6633 O O . VAL A 1 53 ? 4.736 3.556 15.737 1.00 0.00 53 VAL A O 7
ATOM 6646 N N . GLN A 1 54 ? 3.938 4.549 13.876 1.00 0.00 54 GLN A N 7
ATOM 6647 C CA . GLN A 1 54 ? 5.151 4.476 13.071 1.00 0.00 54 GLN A CA 7
ATOM 6648 C C . GLN A 1 54 ? 6.171 5.485 13.604 1.00 0.00 54 GLN A C 7
ATOM 6649 O O . GLN A 1 54 ? 7.367 5.367 13.345 1.00 0.00 54 GLN A O 7
ATOM 6663 N N . ASN A 1 55 ? 5.672 6.483 14.340 1.00 0.00 55 ASN A N 7
ATOM 6664 C CA . ASN A 1 55 ? 6.409 7.610 14.865 1.00 0.00 55 ASN A CA 7
ATOM 6665 C C . ASN A 1 55 ? 5.646 8.168 16.061 1.00 0.00 55 ASN A C 7
ATOM 6666 O O . ASN A 1 55 ? 4.435 7.983 16.180 1.00 0.00 55 ASN A O 7
ATOM 6677 N N . GLN A 1 56 ? 6.368 8.864 16.938 1.00 0.00 56 GLN A N 7
ATOM 6678 C CA . GLN A 1 56 ? 5.802 9.563 18.081 1.00 0.00 56 GLN A CA 7
ATOM 6679 C C . GLN A 1 56 ? 4.976 10.739 17.557 1.00 0.00 56 GLN A C 7
ATOM 6680 O O . GLN A 1 56 ? 3.796 10.861 17.879 1.00 0.00 56 GLN A O 7
ATOM 6694 N N . GLU A 1 57 ? 5.610 11.587 16.737 1.00 0.00 57 GLU A N 7
ATOM 6695 C CA . GLU A 1 57 ? 4.982 12.704 16.047 1.00 0.00 57 GLU A CA 7
ATOM 6696 C C . GLU A 1 57 ? 5.541 12.751 14.624 1.00 0.00 57 GLU A C 7
ATOM 6697 O O . GLU A 1 57 ? 4.825 12.462 13.669 1.00 0.00 57 GLU A O 7
ATOM 6709 N N . LYS A 1 58 ? 6.824 13.114 14.496 1.00 0.00 58 LYS A N 7
ATOM 6710 C CA . LYS A 1 58 ? 7.552 13.171 13.237 1.00 0.00 58 LYS A CA 7
ATOM 6711 C C . LYS A 1 58 ? 8.508 11.979 13.185 1.00 0.00 58 LYS A C 7
ATOM 6712 O O . LYS A 1 58 ? 8.367 11.110 12.328 1.00 0.00 58 LYS A O 7
ATOM 6731 N N . ALA A 1 59 ? 9.478 11.957 14.111 1.00 0.00 59 ALA A N 7
ATOM 6732 C CA . ALA A 1 59 ? 10.525 10.948 14.219 1.00 0.00 59 ALA A CA 7
ATOM 6733 C C . ALA A 1 59 ? 11.310 10.827 12.910 1.00 0.00 59 ALA A C 7
ATOM 6734 O O . ALA A 1 59 ? 11.387 9.756 12.310 1.00 0.00 59 ALA A O 7
ATOM 6741 N N . GLU A 1 60 ? 11.897 11.950 12.478 1.00 0.00 60 GLU A N 7
ATOM 6742 C CA . GLU A 1 60 ? 12.636 12.060 11.227 1.00 0.00 60 GLU A CA 7
ATOM 6743 C C . GLU A 1 60 ? 13.842 11.120 11.182 1.00 0.00 60 GLU A C 7
ATOM 6744 O O . GLU A 1 60 ? 14.195 10.637 10.109 1.00 0.00 60 GLU A O 7
ATOM 6756 N N . GLU A 1 61 ? 14.464 10.864 12.342 1.00 0.00 61 GLU A N 7
ATOM 6757 C CA . GLU A 1 61 ? 15.609 9.975 12.498 1.00 0.00 61 GLU A CA 7
ATOM 6758 C C . GLU A 1 61 ? 15.353 8.594 11.881 1.00 0.00 61 GLU A C 7
ATOM 6759 O O . GLU A 1 61 ? 16.267 7.994 11.321 1.00 0.00 61 GLU A O 7
ATOM 6771 N N . LEU A 1 62 ? 14.113 8.096 11.979 1.00 0.00 62 LEU A N 7
ATOM 6772 C CA . LEU A 1 62 ? 13.718 6.809 11.420 1.00 0.00 62 LEU A CA 7
ATOM 6773 C C . LEU A 1 62 ? 13.870 6.773 9.896 1.00 0.00 62 LEU A C 7
ATOM 6774 O O . LEU A 1 62 ? 14.112 5.705 9.337 1.00 0.00 62 LEU A O 7
ATOM 6790 N N . TYR A 1 63 ? 13.721 7.924 9.228 1.00 0.00 63 TYR A N 7
ATOM 6791 C CA . TYR A 1 63 ? 13.729 8.023 7.775 1.00 0.00 63 TYR A CA 7
ATOM 6792 C C . TYR A 1 63 ? 15.132 8.358 7.269 1.00 0.00 63 TYR A C 7
ATOM 6793 O O . TYR A 1 63 ? 15.534 7.740 6.259 1.00 0.00 63 TYR A O 7
ATOM 6812 N N . SER A 1 1 ? -14.124 -12.944 -13.253 1.00 0.00 1 SER A N 8
ATOM 6813 C CA . SER A 1 1 ? -13.098 -11.970 -12.839 1.00 0.00 1 SER A CA 8
ATOM 6814 C C . SER A 1 1 ? -12.713 -12.142 -11.369 1.00 0.00 1 SER A C 8
ATOM 6815 O O . SER A 1 1 ? -13.522 -12.619 -10.574 1.00 0.00 1 SER A O 8
ATOM 6825 N N . HIS A 1 2 ? -11.480 -11.760 -11.011 1.00 0.00 2 HIS A N 8
ATOM 6826 C CA . HIS A 1 2 ? -10.939 -11.941 -9.666 1.00 0.00 2 HIS A CA 8
ATOM 6827 C C . HIS A 1 2 ? -9.708 -11.054 -9.455 1.00 0.00 2 HIS A C 8
ATOM 6828 O O . HIS A 1 2 ? -9.315 -10.317 -10.356 1.00 0.00 2 HIS A O 8
ATOM 6842 N N . LEU A 1 3 ? -9.098 -11.143 -8.265 1.00 0.00 3 LEU A N 8
ATOM 6843 C CA . LEU A 1 3 ? -7.856 -10.462 -7.916 1.00 0.00 3 LEU A CA 8
ATOM 6844 C C . LEU A 1 3 ? -6.708 -11.467 -7.989 1.00 0.00 3 LEU A C 8
ATOM 6845 O O . LEU A 1 3 ? -6.828 -12.578 -7.474 1.00 0.00 3 LEU A O 8
ATOM 6861 N N . VAL A 1 4 ? -5.602 -11.066 -8.625 1.00 0.00 4 VAL A N 8
ATOM 6862 C CA . VAL A 1 4 ? -4.378 -11.849 -8.739 1.00 0.00 4 VAL A CA 8
ATOM 6863 C C . VAL A 1 4 ? -3.207 -10.943 -8.367 1.00 0.00 4 VAL A C 8
ATOM 6864 O O . VAL A 1 4 ? -3.259 -9.745 -8.632 1.00 0.00 4 VAL A O 8
ATOM 6877 N N . LYS A 1 5 ? -2.157 -11.495 -7.747 1.00 0.00 5 LYS A N 8
ATOM 6878 C CA . LYS A 1 5 ? -0.986 -10.714 -7.372 1.00 0.00 5 LYS A CA 8
ATOM 6879 C C . LYS A 1 5 ? -0.340 -10.096 -8.613 1.00 0.00 5 LYS A C 8
ATOM 6880 O O . LYS A 1 5 ? -0.223 -10.750 -9.648 1.00 0.00 5 LYS A O 8
ATOM 6899 N N . CYS A 1 6 ? 0.070 -8.829 -8.493 1.00 0.00 6 CYS A N 8
ATOM 6900 C CA . CYS A 1 6 ? 0.727 -8.086 -9.561 1.00 0.00 6 CYS A CA 8
ATOM 6901 C C . CYS A 1 6 ? 1.998 -8.804 -10.019 1.00 0.00 6 CYS A C 8
ATOM 6902 O O . CYS A 1 6 ? 2.750 -9.321 -9.192 1.00 0.00 6 CYS A O 8
ATOM 6909 N N . ALA A 1 7 ? 2.243 -8.825 -11.337 1.00 0.00 7 ALA A N 8
ATOM 6910 C CA . ALA A 1 7 ? 3.467 -9.375 -11.909 1.00 0.00 7 ALA A CA 8
ATOM 6911 C C . ALA A 1 7 ? 4.660 -8.530 -11.456 1.00 0.00 7 ALA A C 8
ATOM 6912 O O . ALA A 1 7 ? 4.475 -7.395 -11.040 1.00 0.00 7 ALA A O 8
ATOM 6919 N N . GLU A 1 8 ? 5.881 -9.068 -11.522 1.00 0.00 8 GLU A N 8
ATOM 6920 C CA . GLU A 1 8 ? 7.086 -8.411 -11.024 1.00 0.00 8 GLU A CA 8
ATOM 6921 C C . GLU A 1 8 ? 7.295 -6.976 -11.524 1.00 0.00 8 GLU A C 8
ATOM 6922 O O . GLU A 1 8 ? 7.669 -6.106 -10.740 1.00 0.00 8 GLU A O 8
ATOM 6934 N N . LYS A 1 9 ? 7.050 -6.718 -12.813 1.00 0.00 9 LYS A N 8
ATOM 6935 C CA . LYS A 1 9 ? 7.121 -5.376 -13.385 1.00 0.00 9 LYS A CA 8
ATOM 6936 C C . LYS A 1 9 ? 6.172 -4.413 -12.661 1.00 0.00 9 LYS A C 8
ATOM 6937 O O . LYS A 1 9 ? 6.472 -3.228 -12.529 1.00 0.00 9 LYS A O 8
ATOM 6956 N N . GLU A 1 10 ? 5.030 -4.934 -12.200 1.00 0.00 10 GLU A N 8
ATOM 6957 C CA . GLU A 1 10 ? 3.953 -4.196 -11.568 1.00 0.00 10 GLU A CA 8
ATOM 6958 C C . GLU A 1 10 ? 3.981 -4.276 -10.040 1.00 0.00 10 GLU A C 8
ATOM 6959 O O . GLU A 1 10 ? 3.346 -3.437 -9.409 1.00 0.00 10 GLU A O 8
ATOM 6971 N N . LYS A 1 11 ? 4.665 -5.250 -9.417 1.00 0.00 11 LYS A N 8
ATOM 6972 C CA . LYS A 1 11 ? 4.598 -5.394 -7.964 1.00 0.00 11 LYS A CA 8
ATOM 6973 C C . LYS A 1 11 ? 5.210 -4.196 -7.230 1.00 0.00 11 LYS A C 8
ATOM 6974 O O . LYS A 1 11 ? 4.926 -3.981 -6.054 1.00 0.00 11 LYS A O 8
ATOM 6993 N N . THR A 1 12 ? 6.034 -3.413 -7.937 1.00 0.00 12 THR A N 8
ATOM 6994 C CA . THR A 1 12 ? 6.657 -2.200 -7.435 1.00 0.00 12 THR A CA 8
ATOM 6995 C C . THR A 1 12 ? 5.693 -1.009 -7.450 1.00 0.00 12 THR A C 8
ATOM 6996 O O . THR A 1 12 ? 5.985 0.009 -6.825 1.00 0.00 12 THR A O 8
ATOM 7007 N N . PHE A 1 13 ? 4.554 -1.130 -8.151 1.00 0.00 13 PHE A N 8
ATOM 7008 C CA . PHE A 1 13 ? 3.505 -0.121 -8.216 1.00 0.00 13 PHE A CA 8
ATOM 7009 C C . PHE A 1 13 ? 3.096 0.367 -6.824 1.00 0.00 13 PHE A C 8
ATOM 7010 O O . PHE A 1 13 ? 2.699 1.519 -6.681 1.00 0.00 13 PHE A O 8
ATOM 7027 N N . CYS A 1 14 ? 3.202 -0.496 -5.806 1.00 0.00 14 CYS A N 8
ATOM 7028 C CA . CYS A 1 14 ? 2.937 -0.147 -4.419 1.00 0.00 14 CYS A CA 8
ATOM 7029 C C . CYS A 1 14 ? 4.159 -0.509 -3.586 1.00 0.00 14 CYS A C 8
ATOM 7030 O O . CYS A 1 14 ? 4.767 -1.557 -3.798 1.00 0.00 14 CYS A O 8
ATOM 7037 N N . VAL A 1 15 ? 4.516 0.383 -2.655 1.00 0.00 15 VAL A N 8
ATOM 7038 C CA . VAL A 1 15 ? 5.716 0.286 -1.836 1.00 0.00 15 VAL A CA 8
ATOM 7039 C C . VAL A 1 15 ? 5.363 0.194 -0.347 1.00 0.00 15 VAL A C 8
ATOM 7040 O O . VAL A 1 15 ? 4.204 -0.018 0.009 1.00 0.00 15 VAL A O 8
ATOM 7053 N N . ASN A 1 16 ? 6.379 0.341 0.517 1.00 0.00 16 ASN A N 8
ATOM 7054 C CA . ASN A 1 16 ? 6.276 0.259 1.970 1.00 0.00 16 ASN A CA 8
ATOM 7055 C C . ASN A 1 16 ? 5.571 -1.028 2.403 1.00 0.00 16 ASN A C 8
ATOM 7056 O O . ASN A 1 16 ? 4.666 -1.000 3.233 1.00 0.00 16 ASN A O 8
ATOM 7067 N N . GLY A 1 17 ? 5.994 -2.158 1.823 1.00 0.00 17 GLY A N 8
ATOM 7068 C CA . GLY A 1 17 ? 5.464 -3.478 2.128 1.00 0.00 17 GLY A CA 8
ATOM 7069 C C . GLY A 1 17 ? 4.037 -3.705 1.621 1.00 0.00 17 GLY A C 8
ATOM 7070 O O . GLY A 1 17 ? 3.443 -4.728 1.957 1.00 0.00 17 GLY A O 8
ATOM 7074 N N . GLY A 1 18 ? 3.472 -2.777 0.836 1.00 0.00 18 GLY A N 8
ATOM 7075 C CA . GLY A 1 18 ? 2.100 -2.884 0.374 1.00 0.00 18 GLY A CA 8
ATOM 7076 C C . GLY A 1 18 ? 1.979 -3.945 -0.715 1.00 0.00 18 GLY A C 8
ATOM 7077 O O . GLY A 1 18 ? 2.624 -3.833 -1.757 1.00 0.00 18 GLY A O 8
ATOM 7081 N N . GLU A 1 19 ? 1.158 -4.974 -0.468 1.00 0.00 19 GLU A N 8
ATOM 7082 C CA . GLU A 1 19 ? 1.029 -6.110 -1.368 1.00 0.00 19 GLU A CA 8
ATOM 7083 C C . GLU A 1 19 ? 0.082 -5.753 -2.509 1.00 0.00 19 GLU A C 8
ATOM 7084 O O . GLU A 1 19 ? -1.109 -5.543 -2.299 1.00 0.00 19 GLU A O 8
ATOM 7096 N N . CYS A 1 20 ? 0.642 -5.687 -3.715 1.00 0.00 20 CYS A N 8
ATOM 7097 C CA . CYS A 1 20 ? -0.029 -5.264 -4.934 1.00 0.00 20 CYS A CA 8
ATOM 7098 C C . CYS A 1 20 ? -0.831 -6.406 -5.555 1.00 0.00 20 CYS A C 8
ATOM 7099 O O . CYS A 1 20 ? -0.289 -7.489 -5.777 1.00 0.00 20 CYS A O 8
ATOM 7106 N N . PHE A 1 21 ? -2.115 -6.151 -5.843 1.00 0.00 21 PHE A N 8
ATOM 7107 C CA . PHE A 1 21 ? -2.988 -7.066 -6.561 1.00 0.00 21 PHE A CA 8
ATOM 7108 C C . PHE A 1 21 ? -3.566 -6.295 -7.743 1.00 0.00 21 PHE A C 8
ATOM 7109 O O . PHE A 1 21 ? -3.573 -5.064 -7.749 1.00 0.00 21 PHE A O 8
ATOM 7126 N N . MET A 1 22 ? -4.035 -7.036 -8.746 1.00 0.00 22 MET A N 8
ATOM 7127 C CA . MET A 1 22 ? -4.527 -6.518 -10.006 1.00 0.00 22 MET A CA 8
ATOM 7128 C C . MET A 1 22 ? -5.851 -7.205 -10.311 1.00 0.00 22 MET A C 8
ATOM 7129 O O . MET A 1 22 ? -5.968 -8.420 -10.147 1.00 0.00 22 MET A O 8
ATOM 7143 N N . VAL A 1 23 ? -6.847 -6.423 -10.740 1.00 0.00 23 VAL A N 8
ATOM 7144 C CA . VAL A 1 23 ? -8.177 -6.921 -11.036 1.00 0.00 23 VAL A CA 8
ATOM 7145 C C . VAL A 1 23 ? -8.137 -7.590 -12.408 1.00 0.00 23 VAL A C 8
ATOM 7146 O O . VAL A 1 23 ? -8.210 -6.919 -13.439 1.00 0.00 23 VAL A O 8
ATOM 7159 N N . LYS A 1 24 ? -8.015 -8.922 -12.400 1.00 0.00 24 LYS A N 8
ATOM 7160 C CA . LYS A 1 24 ? -8.064 -9.768 -13.576 1.00 0.00 24 LYS A CA 8
ATOM 7161 C C . LYS A 1 24 ? -9.493 -9.692 -14.107 1.00 0.00 24 LYS A C 8
ATOM 7162 O O . LYS A 1 24 ? -10.386 -10.367 -13.600 1.00 0.00 24 LYS A O 8
ATOM 7181 N N . ASP A 1 25 ? -9.693 -8.837 -15.114 1.00 0.00 25 ASP A N 8
ATOM 7182 C CA . ASP A 1 25 ? -10.984 -8.527 -15.700 1.00 0.00 25 ASP A CA 8
ATOM 7183 C C . ASP A 1 25 ? -10.734 -7.941 -17.086 1.00 0.00 25 ASP A C 8
ATOM 7184 O O . ASP A 1 25 ? -9.871 -7.077 -17.239 1.00 0.00 25 ASP A O 8
ATOM 7193 N N . LEU A 1 26 ? -11.483 -8.410 -18.091 1.00 0.00 26 LEU A N 8
ATOM 7194 C CA . LEU A 1 26 ? -11.323 -7.991 -19.477 1.00 0.00 26 LEU A CA 8
ATOM 7195 C C . LEU A 1 26 ? -12.082 -6.678 -19.714 1.00 0.00 26 LEU A C 8
ATOM 7196 O O . LEU A 1 26 ? -12.938 -6.591 -20.592 1.00 0.00 26 LEU A O 8
ATOM 7212 N N . SER A 1 27 ? -11.764 -5.653 -18.914 1.00 0.00 27 SER A N 8
ATOM 7213 C CA . SER A 1 27 ? -12.297 -4.305 -19.055 1.00 0.00 27 SER A CA 8
ATOM 7214 C C . SER A 1 27 ? -11.294 -3.261 -18.546 1.00 0.00 27 SER A C 8
ATOM 7215 O O . SER A 1 27 ? -11.691 -2.149 -18.201 1.00 0.00 27 SER A O 8
ATOM 7223 N N . ASN A 1 28 ? -10.001 -3.608 -18.491 1.00 0.00 28 ASN A N 8
ATOM 7224 C CA . ASN A 1 28 ? -8.959 -2.752 -17.943 1.00 0.00 28 ASN A CA 8
ATOM 7225 C C . ASN A 1 28 ? -7.583 -3.346 -18.246 1.00 0.00 28 ASN A C 8
ATOM 7226 O O . ASN A 1 28 ? -7.456 -4.567 -18.327 1.00 0.00 28 ASN A O 8
ATOM 7237 N N . PRO A 1 29 ? -6.545 -2.507 -18.402 1.00 0.00 29 PRO A N 8
ATOM 7238 C CA . PRO A 1 29 ? -5.181 -2.966 -18.594 1.00 0.00 29 PRO A CA 8
ATOM 7239 C C . PRO A 1 29 ? -4.621 -3.549 -17.293 1.00 0.00 29 PRO A C 8
ATOM 7240 O O . PRO A 1 29 ? -4.067 -4.646 -17.306 1.00 0.00 29 PRO A O 8
ATOM 7251 N N . SER A 1 30 ? -4.763 -2.820 -16.177 1.00 0.00 30 SER A N 8
ATOM 7252 C CA . SER A 1 30 ? -4.191 -3.196 -14.895 1.00 0.00 30 SER A CA 8
ATOM 7253 C C . SER A 1 30 ? -4.787 -2.341 -13.773 1.00 0.00 30 SER A C 8
ATOM 7254 O O . SER A 1 30 ? -4.082 -1.534 -13.170 1.00 0.00 30 SER A O 8
ATOM 7262 N N . ARG A 1 31 ? -6.085 -2.513 -13.488 1.00 0.00 31 ARG A N 8
ATOM 7263 C CA . ARG A 1 31 ? -6.727 -1.837 -12.365 1.00 0.00 31 ARG A CA 8
ATOM 7264 C C . ARG A 1 31 ? -6.135 -2.416 -11.081 1.00 0.00 31 ARG A C 8
ATOM 7265 O O . ARG A 1 31 ? -6.335 -3.593 -10.793 1.00 0.00 31 ARG A O 8
ATOM 7286 N N . TYR A 1 32 ? -5.402 -1.595 -10.322 1.00 0.00 32 TYR A N 8
ATOM 7287 C CA . TYR A 1 32 ? -4.685 -2.034 -9.135 1.00 0.00 32 TYR A CA 8
ATOM 7288 C C . TYR A 1 32 ? -5.538 -1.936 -7.873 1.00 0.00 32 TYR A C 8
ATOM 7289 O O . TYR A 1 32 ? -6.432 -1.097 -7.771 1.00 0.00 32 TYR A O 8
ATOM 7307 N N . LEU A 1 33 ? -5.228 -2.812 -6.912 1.00 0.00 33 LEU A N 8
ATOM 7308 C CA . LEU A 1 33 ? -5.813 -2.860 -5.583 1.00 0.00 33 LEU A CA 8
ATOM 7309 C C . LEU A 1 33 ? -4.702 -3.362 -4.664 1.00 0.00 33 LEU A C 8
ATOM 7310 O O . LEU A 1 33 ? -4.392 -4.551 -4.661 1.00 0.00 33 LEU A O 8
ATOM 7326 N N . CYS A 1 34 ? -4.081 -2.456 -3.903 1.00 0.00 34 CYS A N 8
ATOM 7327 C CA . CYS A 1 34 ? -2.947 -2.784 -3.053 1.00 0.00 34 CYS A CA 8
ATOM 7328 C C . CYS A 1 34 ? -3.388 -2.905 -1.599 1.00 0.00 34 CYS A C 8
ATOM 7329 O O . CYS A 1 34 ? -3.920 -1.950 -1.033 1.00 0.00 34 CYS A O 8
ATOM 7336 N N . LYS A 1 35 ? -3.159 -4.078 -0.999 1.00 0.00 35 LYS A N 8
ATOM 7337 C CA . LYS A 1 35 ? -3.409 -4.312 0.413 1.00 0.00 35 LYS A CA 8
ATOM 7338 C C . LYS A 1 35 ? -2.206 -3.722 1.147 1.00 0.00 35 LYS A C 8
ATOM 7339 O O . LYS A 1 35 ? -1.250 -4.428 1.473 1.00 0.00 35 LYS A O 8
ATOM 7358 N N . CYS A 1 36 ? -2.256 -2.403 1.367 1.00 0.00 36 CYS A N 8
ATOM 7359 C CA . CYS A 1 36 ? -1.160 -1.647 1.948 1.00 0.00 36 CYS A CA 8
ATOM 7360 C C . CYS A 1 36 ? -1.015 -1.906 3.440 1.00 0.00 36 CYS A C 8
ATOM 7361 O O . CYS A 1 36 ? -1.953 -2.348 4.104 1.00 0.00 36 CYS A O 8
ATOM 7368 N N . GLN A 1 37 ? 0.181 -1.617 3.959 1.00 0.00 37 GLN A N 8
ATOM 7369 C CA . GLN A 1 37 ? 0.476 -1.717 5.375 1.00 0.00 37 GLN A CA 8
ATOM 7370 C C . GLN A 1 37 ? -0.293 -0.614 6.106 1.00 0.00 37 GLN A C 8
ATOM 7371 O O . GLN A 1 37 ? -0.604 0.415 5.504 1.00 0.00 37 GLN A O 8
ATOM 7385 N N . PRO A 1 38 ? -0.621 -0.808 7.392 1.00 0.00 38 PRO A N 8
ATOM 7386 C CA . PRO A 1 38 ? -1.342 0.184 8.166 1.00 0.00 38 PRO A CA 8
ATOM 7387 C C . PRO A 1 38 ? -0.499 1.453 8.294 1.00 0.00 38 PRO A C 8
ATOM 7388 O O . PRO A 1 38 ? 0.711 1.388 8.503 1.00 0.00 38 PRO A O 8
ATOM 7399 N N . GLY A 1 39 ? -1.154 2.607 8.149 1.00 0.00 39 GLY A N 8
ATOM 7400 C CA . GLY A 1 39 ? -0.536 3.912 8.278 1.00 0.00 39 GLY A CA 8
ATOM 7401 C C . GLY A 1 39 ? 0.168 4.353 6.996 1.00 0.00 39 GLY A C 8
ATOM 7402 O O . GLY A 1 39 ? 1.247 4.935 7.078 1.00 0.00 39 GLY A O 8
ATOM 7406 N N . PHE A 1 40 ? -0.432 4.087 5.824 1.00 0.00 40 PHE A N 8
ATOM 7407 C CA . PHE A 1 40 ? 0.069 4.552 4.533 1.00 0.00 40 PHE A CA 8
ATOM 7408 C C . PHE A 1 40 ? -1.073 5.089 3.677 1.00 0.00 40 PHE A C 8
ATOM 7409 O O . PHE A 1 40 ? -2.225 4.692 3.846 1.00 0.00 40 PHE A O 8
ATOM 7426 N N . THR A 1 41 ? -0.733 6.006 2.765 1.00 0.00 41 THR A N 8
ATOM 7427 C CA . THR A 1 41 ? -1.664 6.666 1.865 1.00 0.00 41 THR A CA 8
ATOM 7428 C C . THR A 1 41 ? -0.961 7.032 0.555 1.00 0.00 41 THR A C 8
ATOM 7429 O O . THR A 1 41 ? 0.271 7.027 0.461 1.00 0.00 41 THR A O 8
ATOM 7440 N N . GLY A 1 42 ? -1.784 7.350 -0.449 1.00 0.00 42 GLY A N 8
ATOM 7441 C CA . GLY A 1 42 ? -1.382 7.622 -1.816 1.00 0.00 42 GLY A CA 8
ATOM 7442 C C . GLY A 1 42 ? -1.703 6.393 -2.664 1.00 0.00 42 GLY A C 8
ATOM 7443 O O . GLY A 1 42 ? -1.829 5.289 -2.133 1.00 0.00 42 GLY A O 8
ATOM 7447 N N . ALA A 1 43 ? -1.833 6.579 -3.983 1.00 0.00 43 ALA A N 8
ATOM 7448 C CA . ALA A 1 43 ? -2.130 5.500 -4.921 1.00 0.00 43 ALA A CA 8
ATOM 7449 C C . ALA A 1 43 ? -1.123 4.353 -4.794 1.00 0.00 43 ALA A C 8
ATOM 7450 O O . ALA A 1 43 ? -1.495 3.186 -4.902 1.00 0.00 43 ALA A O 8
ATOM 7457 N N . ARG A 1 44 ? 0.147 4.702 -4.560 1.00 0.00 44 ARG A N 8
ATOM 7458 C CA . ARG A 1 44 ? 1.255 3.771 -4.426 1.00 0.00 44 ARG A CA 8
ATOM 7459 C C . ARG A 1 44 ? 1.601 3.476 -2.956 1.00 0.00 44 ARG A C 8
ATOM 7460 O O . ARG A 1 44 ? 2.567 2.758 -2.702 1.00 0.00 44 ARG A O 8
ATOM 7481 N N . CYS A 1 45 ? 0.840 4.015 -1.988 1.00 0.00 45 CYS A N 8
ATOM 7482 C CA . CYS A 1 45 ? 1.092 3.855 -0.554 1.00 0.00 45 CYS A CA 8
ATOM 7483 C C . CYS A 1 45 ? 2.535 4.228 -0.211 1.00 0.00 45 CYS A C 8
ATOM 7484 O O . CYS A 1 45 ? 3.251 3.475 0.446 1.00 0.00 45 CYS A O 8
ATOM 7491 N N . THR A 1 46 ? 2.944 5.410 -0.683 1.00 0.00 46 THR A N 8
ATOM 7492 C CA . THR A 1 46 ? 4.280 5.970 -0.560 1.00 0.00 46 THR A CA 8
ATOM 7493 C C . THR A 1 46 ? 4.383 6.816 0.704 1.00 0.00 46 THR A C 8
ATOM 7494 O O . THR A 1 46 ? 5.406 6.781 1.387 1.00 0.00 46 THR A O 8
ATOM 7505 N N . GLU A 1 47 ? 3.324 7.575 1.006 1.00 0.00 47 GLU A N 8
ATOM 7506 C CA . GLU A 1 47 ? 3.308 8.520 2.105 1.00 0.00 47 GLU A CA 8
ATOM 7507 C C . GLU A 1 47 ? 2.825 7.819 3.370 1.00 0.00 47 GLU A C 8
ATOM 7508 O O . GLU A 1 47 ? 1.768 7.196 3.360 1.00 0.00 47 GLU A O 8
ATOM 7520 N N . ASN A 1 48 ? 3.600 7.929 4.455 1.00 0.00 48 ASN A N 8
ATOM 7521 C CA . ASN A 1 48 ? 3.235 7.402 5.761 1.00 0.00 48 ASN A CA 8
ATOM 7522 C C . ASN A 1 48 ? 2.286 8.371 6.471 1.00 0.00 48 ASN A C 8
ATOM 7523 O O . ASN A 1 48 ? 2.377 9.583 6.282 1.00 0.00 48 ASN A O 8
ATOM 7534 N N . VAL A 1 49 ? 1.379 7.831 7.293 1.00 0.00 49 VAL A N 8
ATOM 7535 C CA . VAL A 1 49 ? 0.414 8.587 8.082 1.00 0.00 49 VAL A CA 8
ATOM 7536 C C . VAL A 1 49 ? 0.192 7.885 9.424 1.00 0.00 49 VAL A C 8
ATOM 7537 O O . VAL A 1 49 ? 0.428 6.681 9.527 1.00 0.00 49 VAL A O 8
ATOM 7550 N N . PRO A 1 50 ? -0.263 8.614 10.458 1.00 0.00 50 PRO A N 8
ATOM 7551 C CA . PRO A 1 50 ? -0.614 8.028 11.741 1.00 0.00 50 PRO A CA 8
ATOM 7552 C C . PRO A 1 50 ? -1.793 7.073 11.548 1.00 0.00 50 PRO A C 8
ATOM 7553 O O . PRO A 1 50 ? -2.795 7.451 10.945 1.00 0.00 50 PRO A O 8
ATOM 7564 N N . MET A 1 51 ? -1.658 5.838 12.048 1.00 0.00 51 MET A N 8
ATOM 7565 C CA . MET A 1 51 ? -2.649 4.780 11.894 1.00 0.00 51 MET A CA 8
ATOM 7566 C C . MET A 1 51 ? -4.003 5.247 12.432 1.00 0.00 51 MET A C 8
ATOM 7567 O O . MET A 1 51 ? -4.955 5.409 11.670 1.00 0.00 51 MET A O 8
ATOM 7581 N N . LYS A 1 52 ? -4.069 5.471 13.748 1.00 0.00 52 LYS A N 8
ATOM 7582 C CA . LYS A 1 52 ? -5.232 5.984 14.446 1.00 0.00 52 LYS A CA 8
ATOM 7583 C C . LYS A 1 52 ? -4.857 6.938 15.586 1.00 0.00 52 LYS A C 8
ATOM 7584 O O . LYS A 1 52 ? -5.726 7.291 16.384 1.00 0.00 52 LYS A O 8
ATOM 7603 N N . VAL A 1 53 ? -3.588 7.367 15.675 1.00 0.00 53 VAL A N 8
ATOM 7604 C CA . VAL A 1 53 ? -3.152 8.341 16.671 1.00 0.00 53 VAL A CA 8
ATOM 7605 C C . VAL A 1 53 ? -3.487 9.752 16.175 1.00 0.00 53 VAL A C 8
ATOM 7606 O O . VAL A 1 53 ? -2.618 10.607 16.020 1.00 0.00 53 VAL A O 8
ATOM 7619 N N . GLN A 1 54 ? -4.785 9.963 15.926 1.00 0.00 54 GLN A N 8
ATOM 7620 C CA . GLN A 1 54 ? -5.384 11.174 15.394 1.00 0.00 54 GLN A CA 8
ATOM 7621 C C . GLN A 1 54 ? -6.373 11.689 16.437 1.00 0.00 54 GLN A C 8
ATOM 7622 O O . GLN A 1 54 ? -6.215 12.790 16.961 1.00 0.00 54 GLN A O 8
ATOM 7636 N N . ASN A 1 55 ? -7.385 10.866 16.744 1.00 0.00 55 ASN A N 8
ATOM 7637 C CA . ASN A 1 55 ? -8.361 11.138 17.793 1.00 0.00 55 ASN A CA 8
ATOM 7638 C C . ASN A 1 55 ? -7.684 11.099 19.165 1.00 0.00 55 ASN A C 8
ATOM 7639 O O . ASN A 1 55 ? -8.057 11.851 20.064 1.00 0.00 55 ASN A O 8
ATOM 7650 N N . GLN A 1 56 ? -6.682 10.221 19.310 1.00 0.00 56 GLN A N 8
ATOM 7651 C CA . GLN A 1 56 ? -5.869 10.084 20.503 1.00 0.00 56 GLN A CA 8
ATOM 7652 C C . GLN A 1 56 ? -4.883 11.251 20.566 1.00 0.00 56 GLN A C 8
ATOM 7653 O O . GLN A 1 56 ? -3.701 11.096 20.272 1.00 0.00 56 GLN A O 8
ATOM 7667 N N . GLU A 1 57 ? -5.388 12.424 20.949 1.00 0.00 57 GLU A N 8
ATOM 7668 C CA . GLU A 1 57 ? -4.599 13.631 21.122 1.00 0.00 57 GLU A CA 8
ATOM 7669 C C . GLU A 1 57 ? -4.076 13.658 22.557 1.00 0.00 57 GLU A C 8
ATOM 7670 O O . GLU A 1 57 ? -2.874 13.551 22.783 1.00 0.00 57 GLU A O 8
ATOM 7682 N N . LYS A 1 58 ? -4.992 13.785 23.523 1.00 0.00 58 LYS A N 8
ATOM 7683 C CA . LYS A 1 58 ? -4.674 13.841 24.941 1.00 0.00 58 LYS A CA 8
ATOM 7684 C C . LYS A 1 58 ? -4.075 12.518 25.426 1.00 0.00 58 LYS A C 8
ATOM 7685 O O . LYS A 1 58 ? -3.187 12.521 26.276 1.00 0.00 58 LYS A O 8
ATOM 7704 N N . ALA A 1 59 ? -4.564 11.394 24.886 1.00 0.00 59 ALA A N 8
ATOM 7705 C CA . ALA A 1 59 ? -4.094 10.058 25.224 1.00 0.00 59 ALA A CA 8
ATOM 7706 C C . ALA A 1 59 ? -2.604 9.887 24.913 1.00 0.00 59 ALA A C 8
ATOM 7707 O O . ALA A 1 59 ? -1.876 9.310 25.720 1.00 0.00 59 ALA A O 8
ATOM 7714 N N . GLU A 1 60 ? -2.145 10.388 23.758 1.00 0.00 60 GLU A N 8
ATOM 7715 C CA . GLU A 1 60 ? -0.734 10.360 23.399 1.00 0.00 60 GLU A CA 8
ATOM 7716 C C . GLU A 1 60 ? 0.059 11.326 24.275 1.00 0.00 60 GLU A C 8
ATOM 7717 O O . GLU A 1 60 ? -0.443 12.377 24.671 1.00 0.00 60 GLU A O 8
ATOM 7729 N N . GLU A 1 61 ? 1.314 10.961 24.559 1.00 0.00 61 GLU A N 8
ATOM 7730 C CA . GLU A 1 61 ? 2.259 11.801 25.275 1.00 0.00 61 GLU A CA 8
ATOM 7731 C C . GLU A 1 61 ? 2.850 12.727 24.212 1.00 0.00 61 GLU A C 8
ATOM 7732 O O . GLU A 1 61 ? 3.979 12.533 23.769 1.00 0.00 61 GLU A O 8
ATOM 7744 N N . LEU A 1 62 ? 2.040 13.711 23.800 1.00 0.00 62 LEU A N 8
ATOM 7745 C CA . LEU A 1 62 ? 2.293 14.664 22.726 1.00 0.00 62 LEU A CA 8
ATOM 7746 C C . LEU A 1 62 ? 3.734 15.174 22.717 1.00 0.00 62 LEU A C 8
ATOM 7747 O O . LEU A 1 62 ? 4.107 16.016 23.532 1.00 0.00 62 LEU A O 8
ATOM 7763 N N . TYR A 1 63 ? 4.527 14.658 21.771 1.00 0.00 63 TYR A N 8
ATOM 7764 C CA . TYR A 1 63 ? 5.920 15.040 21.581 1.00 0.00 63 TYR A CA 8
ATOM 7765 C C . TYR A 1 63 ? 6.000 16.219 20.612 1.00 0.00 63 TYR A C 8
ATOM 7766 O O . TYR A 1 63 ? 6.558 17.259 21.025 1.00 0.00 63 TYR A O 8
ATOM 7785 N N . SER A 1 1 ? -12.549 -11.096 -13.482 1.00 0.00 1 SER A N 9
ATOM 7786 C CA . SER A 1 1 ? -12.252 -10.026 -12.511 1.00 0.00 1 SER A CA 9
ATOM 7787 C C . SER A 1 1 ? -11.674 -10.571 -11.200 1.00 0.00 1 SER A C 9
ATOM 7788 O O . SER A 1 1 ? -12.083 -10.164 -10.113 1.00 0.00 1 SER A O 9
ATOM 7798 N N . HIS A 1 2 ? -10.707 -11.490 -11.308 1.00 0.00 2 HIS A N 9
ATOM 7799 C CA . HIS A 1 2 ? -10.056 -12.124 -10.169 1.00 0.00 2 HIS A CA 9
ATOM 7800 C C . HIS A 1 2 ? -8.848 -11.286 -9.751 1.00 0.00 2 HIS A C 9
ATOM 7801 O O . HIS A 1 2 ? -8.049 -10.909 -10.602 1.00 0.00 2 HIS A O 9
ATOM 7815 N N . LEU A 1 3 ? -8.690 -11.020 -8.449 1.00 0.00 3 LEU A N 9
ATOM 7816 C CA . LEU A 1 3 ? -7.558 -10.258 -7.945 1.00 0.00 3 LEU A CA 9
ATOM 7817 C C . LEU A 1 3 ? -6.429 -11.247 -7.678 1.00 0.00 3 LEU A C 9
ATOM 7818 O O . LEU A 1 3 ? -6.505 -12.049 -6.749 1.00 0.00 3 LEU A O 9
ATOM 7834 N N . VAL A 1 4 ? -5.390 -11.170 -8.514 1.00 0.00 4 VAL A N 9
ATOM 7835 C CA . VAL A 1 4 ? -4.192 -11.993 -8.429 1.00 0.00 4 VAL A CA 9
ATOM 7836 C C . VAL A 1 4 ? -3.035 -11.081 -8.043 1.00 0.00 4 VAL A C 9
ATOM 7837 O O . VAL A 1 4 ? -3.032 -9.915 -8.431 1.00 0.00 4 VAL A O 9
ATOM 7850 N N . LYS A 1 5 ? -2.066 -11.593 -7.276 1.00 0.00 5 LYS A N 9
ATOM 7851 C CA . LYS A 1 5 ? -0.934 -10.793 -6.835 1.00 0.00 5 LYS A CA 9
ATOM 7852 C C . LYS A 1 5 ? -0.130 -10.336 -8.055 1.00 0.00 5 LYS A C 9
ATOM 7853 O O . LYS A 1 5 ? 0.196 -11.144 -8.923 1.00 0.00 5 LYS A O 9
ATOM 7872 N N . CYS A 1 6 ? 0.165 -9.034 -8.115 1.00 0.00 6 CYS A N 9
ATOM 7873 C CA . CYS A 1 6 ? 0.870 -8.406 -9.224 1.00 0.00 6 CYS A CA 9
ATOM 7874 C C . CYS A 1 6 ? 2.240 -9.050 -9.445 1.00 0.00 6 CYS A C 9
ATOM 7875 O O . CYS A 1 6 ? 2.929 -9.387 -8.483 1.00 0.00 6 CYS A O 9
ATOM 7882 N N . ALA A 1 7 ? 2.635 -9.211 -10.716 1.00 0.00 7 ALA A N 9
ATOM 7883 C CA . ALA A 1 7 ? 3.960 -9.704 -11.076 1.00 0.00 7 ALA A CA 9
ATOM 7884 C C . ALA A 1 7 ? 5.004 -8.680 -10.619 1.00 0.00 7 ALA A C 9
ATOM 7885 O O . ALA A 1 7 ? 4.662 -7.522 -10.416 1.00 0.00 7 ALA A O 9
ATOM 7892 N N . GLU A 1 8 ? 6.269 -9.080 -10.462 1.00 0.00 8 GLU A N 9
ATOM 7893 C CA . GLU A 1 8 ? 7.318 -8.224 -9.912 1.00 0.00 8 GLU A CA 9
ATOM 7894 C C . GLU A 1 8 ? 7.430 -6.825 -10.529 1.00 0.00 8 GLU A C 9
ATOM 7895 O O . GLU A 1 8 ? 7.500 -5.846 -9.787 1.00 0.00 8 GLU A O 9
ATOM 7907 N N . LYS A 1 9 ? 7.437 -6.710 -11.861 1.00 0.00 9 LYS A N 9
ATOM 7908 C CA . LYS A 1 9 ? 7.523 -5.416 -12.532 1.00 0.00 9 LYS A CA 9
ATOM 7909 C C . LYS A 1 9 ? 6.324 -4.509 -12.212 1.00 0.00 9 LYS A C 9
ATOM 7910 O O . LYS A 1 9 ? 6.429 -3.290 -12.324 1.00 0.00 9 LYS A O 9
ATOM 7929 N N . GLU A 1 10 ? 5.197 -5.108 -11.810 1.00 0.00 10 GLU A N 9
ATOM 7930 C CA . GLU A 1 10 ? 3.971 -4.428 -11.426 1.00 0.00 10 GLU A CA 9
ATOM 7931 C C . GLU A 1 10 ? 3.828 -4.299 -9.909 1.00 0.00 10 GLU A C 9
ATOM 7932 O O . GLU A 1 10 ? 3.139 -3.386 -9.467 1.00 0.00 10 GLU A O 9
ATOM 7944 N N . LYS A 1 11 ? 4.432 -5.179 -9.094 1.00 0.00 11 LYS A N 9
ATOM 7945 C CA . LYS A 1 11 ? 4.210 -5.131 -7.651 1.00 0.00 11 LYS A CA 9
ATOM 7946 C C . LYS A 1 11 ? 4.819 -3.876 -7.023 1.00 0.00 11 LYS A C 9
ATOM 7947 O O . LYS A 1 11 ? 4.443 -3.490 -5.918 1.00 0.00 11 LYS A O 9
ATOM 7966 N N . THR A 1 12 ? 5.739 -3.230 -7.747 1.00 0.00 12 THR A N 9
ATOM 7967 C CA . THR A 1 12 ? 6.346 -1.967 -7.362 1.00 0.00 12 THR A CA 9
ATOM 7968 C C . THR A 1 12 ? 5.353 -0.806 -7.472 1.00 0.00 12 THR A C 9
ATOM 7969 O O . THR A 1 12 ? 5.595 0.250 -6.891 1.00 0.00 12 THR A O 9
ATOM 7980 N N . PHE A 1 13 ? 4.243 -1.000 -8.202 1.00 0.00 13 PHE A N 9
ATOM 7981 C CA . PHE A 1 13 ? 3.151 -0.045 -8.336 1.00 0.00 13 PHE A CA 9
ATOM 7982 C C . PHE A 1 13 ? 2.674 0.475 -6.976 1.00 0.00 13 PHE A C 9
ATOM 7983 O O . PHE A 1 13 ? 2.186 1.598 -6.896 1.00 0.00 13 PHE A O 9
ATOM 8000 N N . CYS A 1 14 ? 2.824 -0.327 -5.914 1.00 0.00 14 CYS A N 9
ATOM 8001 C CA . CYS A 1 14 ? 2.520 0.065 -4.547 1.00 0.00 14 CYS A CA 9
ATOM 8002 C C . CYS A 1 14 ? 3.726 -0.287 -3.690 1.00 0.00 14 CYS A C 9
ATOM 8003 O O . CYS A 1 14 ? 4.079 -1.456 -3.550 1.00 0.00 14 CYS A O 9
ATOM 8010 N N . VAL A 1 15 ? 4.358 0.750 -3.134 1.00 0.00 15 VAL A N 9
ATOM 8011 C CA . VAL A 1 15 ? 5.597 0.648 -2.383 1.00 0.00 15 VAL A CA 9
ATOM 8012 C C . VAL A 1 15 ? 5.337 0.415 -0.890 1.00 0.00 15 VAL A C 9
ATOM 8013 O O . VAL A 1 15 ? 4.202 0.174 -0.481 1.00 0.00 15 VAL A O 9
ATOM 8026 N N . ASN A 1 16 ? 6.408 0.471 -0.084 1.00 0.00 16 ASN A N 9
ATOM 8027 C CA . ASN A 1 16 ? 6.400 0.245 1.358 1.00 0.00 16 ASN A CA 9
ATOM 8028 C C . ASN A 1 16 ? 5.715 -1.078 1.716 1.00 0.00 16 ASN A C 9
ATOM 8029 O O . ASN A 1 16 ? 4.894 -1.138 2.630 1.00 0.00 16 ASN A O 9
ATOM 8040 N N . GLY A 1 17 ? 6.063 -2.140 0.980 1.00 0.00 17 GLY A N 9
ATOM 8041 C CA . GLY A 1 17 ? 5.509 -3.470 1.167 1.00 0.00 17 GLY A CA 9
ATOM 8042 C C . GLY A 1 17 ? 4.029 -3.562 0.791 1.00 0.00 17 GLY A C 9
ATOM 8043 O O . GLY A 1 17 ? 3.353 -4.485 1.240 1.00 0.00 17 GLY A O 9
ATOM 8047 N N . GLY A 1 18 ? 3.515 -2.623 -0.017 1.00 0.00 18 GLY A N 9
ATOM 8048 C CA . GLY A 1 18 ? 2.116 -2.613 -0.405 1.00 0.00 18 GLY A CA 9
ATOM 8049 C C . GLY A 1 18 ? 1.780 -3.846 -1.240 1.00 0.00 18 GLY A C 9
ATOM 8050 O O . GLY A 1 18 ? 2.381 -4.053 -2.293 1.00 0.00 18 GLY A O 9
ATOM 8054 N N . GLU A 1 19 ? 0.831 -4.667 -0.769 1.00 0.00 19 GLU A N 9
ATOM 8055 C CA . GLU A 1 19 ? 0.499 -5.928 -1.416 1.00 0.00 19 GLU A CA 9
ATOM 8056 C C . GLU A 1 19 ? -0.408 -5.646 -2.612 1.00 0.00 19 GLU A C 9
ATOM 8057 O O . GLU A 1 19 ? -1.624 -5.561 -2.471 1.00 0.00 19 GLU A O 9
ATOM 8069 N N . CYS A 1 20 ? 0.205 -5.488 -3.787 1.00 0.00 20 CYS A N 9
ATOM 8070 C CA . CYS A 1 20 ? -0.458 -5.161 -5.039 1.00 0.00 20 CYS A CA 9
ATOM 8071 C C . CYS A 1 20 ? -1.190 -6.371 -5.608 1.00 0.00 20 CYS A C 9
ATOM 8072 O O . CYS A 1 20 ? -0.610 -7.453 -5.697 1.00 0.00 20 CYS A O 9
ATOM 8079 N N . PHE A 1 21 ? -2.456 -6.177 -6.000 1.00 0.00 21 PHE A N 9
ATOM 8080 C CA . PHE A 1 21 ? -3.264 -7.168 -6.691 1.00 0.00 21 PHE A CA 9
ATOM 8081 C C . PHE A 1 21 ? -3.825 -6.480 -7.932 1.00 0.00 21 PHE A C 9
ATOM 8082 O O . PHE A 1 21 ? -3.970 -5.258 -7.949 1.00 0.00 21 PHE A O 9
ATOM 8099 N N . MET A 1 22 ? -4.121 -7.265 -8.969 1.00 0.00 22 MET A N 9
ATOM 8100 C CA . MET A 1 22 ? -4.563 -6.765 -10.261 1.00 0.00 22 MET A CA 9
ATOM 8101 C C . MET A 1 22 ? -5.785 -7.556 -10.717 1.00 0.00 22 MET A C 9
ATOM 8102 O O . MET A 1 22 ? -5.803 -8.783 -10.620 1.00 0.00 22 MET A O 9
ATOM 8116 N N . VAL A 1 23 ? -6.806 -6.836 -11.197 1.00 0.00 23 VAL A N 9
ATOM 8117 C CA . VAL A 1 23 ? -8.068 -7.402 -11.643 1.00 0.00 23 VAL A CA 9
ATOM 8118 C C . VAL A 1 23 ? -7.852 -8.102 -12.986 1.00 0.00 23 VAL A C 9
ATOM 8119 O O . VAL A 1 23 ? -7.900 -7.465 -14.035 1.00 0.00 23 VAL A O 9
ATOM 8132 N N . LYS A 1 24 ? -7.616 -9.415 -12.955 1.00 0.00 24 LYS A N 9
ATOM 8133 C CA . LYS A 1 24 ? -7.500 -10.247 -14.135 1.00 0.00 24 LYS A CA 9
ATOM 8134 C C . LYS A 1 24 ? -8.913 -10.433 -14.691 1.00 0.00 24 LYS A C 9
ATOM 8135 O O . LYS A 1 24 ? -9.675 -11.256 -14.184 1.00 0.00 24 LYS A O 9
ATOM 8154 N N . ASP A 1 25 ? -9.251 -9.654 -15.727 1.00 0.00 25 ASP A N 9
ATOM 8155 C CA . ASP A 1 25 ? -10.530 -9.704 -16.421 1.00 0.00 25 ASP A CA 9
ATOM 8156 C C . ASP A 1 25 ? -10.294 -9.795 -17.931 1.00 0.00 25 ASP A C 9
ATOM 8157 O O . ASP A 1 25 ? -9.249 -9.379 -18.429 1.00 0.00 25 ASP A O 9
ATOM 8166 N N . LEU A 1 26 ? -11.274 -10.355 -18.650 1.00 0.00 26 LEU A N 9
ATOM 8167 C CA . LEU A 1 26 ? -11.195 -10.629 -20.078 1.00 0.00 26 LEU A CA 9
ATOM 8168 C C . LEU A 1 26 ? -11.694 -9.451 -20.924 1.00 0.00 26 LEU A C 9
ATOM 8169 O O . LEU A 1 26 ? -11.320 -9.354 -22.092 1.00 0.00 26 LEU A O 9
ATOM 8185 N N . SER A 1 27 ? -12.525 -8.563 -20.362 1.00 0.00 27 SER A N 9
ATOM 8186 C CA . SER A 1 27 ? -13.142 -7.468 -21.103 1.00 0.00 27 SER A CA 9
ATOM 8187 C C . SER A 1 27 ? -12.229 -6.243 -21.069 1.00 0.00 27 SER A C 9
ATOM 8188 O O . SER A 1 27 ? -11.924 -5.680 -22.119 1.00 0.00 27 SER A O 9
ATOM 8196 N N . ASN A 1 28 ? -11.795 -5.840 -19.868 1.00 0.00 28 ASN A N 9
ATOM 8197 C CA . ASN A 1 28 ? -10.838 -4.762 -19.647 1.00 0.00 28 ASN A CA 9
ATOM 8198 C C . ASN A 1 28 ? -9.549 -5.378 -19.077 1.00 0.00 28 ASN A C 9
ATOM 8199 O O . ASN A 1 28 ? -9.634 -6.347 -18.324 1.00 0.00 28 ASN A O 9
ATOM 8210 N N . PRO A 1 29 ? -8.362 -4.842 -19.420 1.00 0.00 29 PRO A N 9
ATOM 8211 C CA . PRO A 1 29 ? -7.061 -5.402 -19.060 1.00 0.00 29 PRO A CA 9
ATOM 8212 C C . PRO A 1 29 ? -6.818 -5.575 -17.557 1.00 0.00 29 PRO A C 9
ATOM 8213 O O . PRO A 1 29 ? -6.979 -6.682 -17.045 1.00 0.00 29 PRO A O 9
ATOM 8224 N N . SER A 1 30 ? -6.417 -4.510 -16.849 1.00 0.00 30 SER A N 9
ATOM 8225 C CA . SER A 1 30 ? -6.053 -4.584 -15.439 1.00 0.00 30 SER A CA 9
ATOM 8226 C C . SER A 1 30 ? -6.330 -3.266 -14.722 1.00 0.00 30 SER A C 9
ATOM 8227 O O . SER A 1 30 ? -6.090 -2.191 -15.271 1.00 0.00 30 SER A O 9
ATOM 8235 N N . ARG A 1 31 ? -6.833 -3.378 -13.489 1.00 0.00 31 ARG A N 9
ATOM 8236 C CA . ARG A 1 31 ? -7.075 -2.290 -12.556 1.00 0.00 31 ARG A CA 9
ATOM 8237 C C . ARG A 1 31 ? -6.400 -2.726 -11.259 1.00 0.00 31 ARG A C 9
ATOM 8238 O O . ARG A 1 31 ? -6.579 -3.869 -10.839 1.00 0.00 31 ARG A O 9
ATOM 8259 N N . TYR A 1 32 ? -5.613 -1.843 -10.638 1.00 0.00 32 TYR A N 9
ATOM 8260 C CA . TYR A 1 32 ? -4.838 -2.189 -9.457 1.00 0.00 32 TYR A CA 9
ATOM 8261 C C . TYR A 1 32 ? -5.634 -1.940 -8.178 1.00 0.00 32 TYR A C 9
ATOM 8262 O O . TYR A 1 32 ? -6.365 -0.957 -8.069 1.00 0.00 32 TYR A O 9
ATOM 8280 N N . LEU A 1 33 ? -5.466 -2.849 -7.212 1.00 0.00 33 LEU A N 9
ATOM 8281 C CA . LEU A 1 33 ? -6.027 -2.782 -5.872 1.00 0.00 33 LEU A CA 9
ATOM 8282 C C . LEU A 1 33 ? -4.925 -3.269 -4.939 1.00 0.00 33 LEU A C 9
ATOM 8283 O O . LEU A 1 33 ? -4.530 -4.431 -5.014 1.00 0.00 33 LEU A O 9
ATOM 8299 N N . CYS A 1 34 ? -4.419 -2.379 -4.078 1.00 0.00 34 CYS A N 9
ATOM 8300 C CA . CYS A 1 34 ? -3.291 -2.663 -3.206 1.00 0.00 34 CYS A CA 9
ATOM 8301 C C . CYS A 1 34 ? -3.712 -2.725 -1.743 1.00 0.00 34 CYS A C 9
ATOM 8302 O O . CYS A 1 34 ? -4.190 -1.732 -1.197 1.00 0.00 34 CYS A O 9
ATOM 8309 N N . LYS A 1 35 ? -3.521 -3.889 -1.107 1.00 0.00 35 LYS A N 9
ATOM 8310 C CA . LYS A 1 35 ? -3.757 -4.052 0.317 1.00 0.00 35 LYS A CA 9
ATOM 8311 C C . LYS A 1 35 ? -2.478 -3.560 0.995 1.00 0.00 35 LYS A C 9
ATOM 8312 O O . LYS A 1 35 ? -1.566 -4.337 1.281 1.00 0.00 35 LYS A O 9
ATOM 8331 N N . CYS A 1 36 ? -2.402 -2.243 1.214 1.00 0.00 36 CYS A N 9
ATOM 8332 C CA . CYS A 1 36 ? -1.212 -1.603 1.745 1.00 0.00 36 CYS A CA 9
ATOM 8333 C C . CYS A 1 36 ? -1.044 -1.858 3.237 1.00 0.00 36 CYS A C 9
ATOM 8334 O O . CYS A 1 36 ? -1.995 -2.214 3.933 1.00 0.00 36 CYS A O 9
ATOM 8341 N N . GLN A 1 37 ? 0.191 -1.678 3.717 1.00 0.00 37 GLN A N 9
ATOM 8342 C CA . GLN A 1 37 ? 0.547 -1.921 5.103 1.00 0.00 37 GLN A CA 9
ATOM 8343 C C . GLN A 1 37 ? -0.134 -0.874 5.991 1.00 0.00 37 GLN A C 9
ATOM 8344 O O . GLN A 1 37 ? -0.371 0.246 5.536 1.00 0.00 37 GLN A O 9
ATOM 8358 N N . PRO A 1 38 ? -0.474 -1.221 7.243 1.00 0.00 38 PRO A N 9
ATOM 8359 C CA . PRO A 1 38 ? -1.197 -0.338 8.141 1.00 0.00 38 PRO A CA 9
ATOM 8360 C C . PRO A 1 38 ? -0.345 0.887 8.475 1.00 0.00 38 PRO A C 9
ATOM 8361 O O . PRO A 1 38 ? 0.667 0.775 9.165 1.00 0.00 38 PRO A O 9
ATOM 8372 N N . GLY A 1 39 ? -0.772 2.049 7.970 1.00 0.00 39 GLY A N 9
ATOM 8373 C CA . GLY A 1 39 ? -0.133 3.332 8.196 1.00 0.00 39 GLY A CA 9
ATOM 8374 C C . GLY A 1 39 ? 0.545 3.868 6.938 1.00 0.00 39 GLY A C 9
ATOM 8375 O O . GLY A 1 39 ? 1.658 4.384 7.026 1.00 0.00 39 GLY A O 9
ATOM 8379 N N . PHE A 1 40 ? -0.121 3.761 5.779 1.00 0.00 40 PHE A N 9
ATOM 8380 C CA . PHE A 1 40 ? 0.345 4.324 4.517 1.00 0.00 40 PHE A CA 9
ATOM 8381 C C . PHE A 1 40 ? -0.830 4.904 3.738 1.00 0.00 40 PHE A C 9
ATOM 8382 O O . PHE A 1 40 ? -1.959 4.430 3.858 1.00 0.00 40 PHE A O 9
ATOM 8399 N N . THR A 1 41 ? -0.543 5.939 2.942 1.00 0.00 41 THR A N 9
ATOM 8400 C CA . THR A 1 41 ? -1.501 6.628 2.096 1.00 0.00 41 THR A CA 9
ATOM 8401 C C . THR A 1 41 ? -0.790 7.180 0.857 1.00 0.00 41 THR A C 9
ATOM 8402 O O . THR A 1 41 ? 0.434 7.098 0.734 1.00 0.00 41 THR A O 9
ATOM 8413 N N . GLY A 1 42 ? -1.584 7.739 -0.060 1.00 0.00 42 GLY A N 9
ATOM 8414 C CA . GLY A 1 42 ? -1.142 8.222 -1.356 1.00 0.00 42 GLY A CA 9
ATOM 8415 C C . GLY A 1 42 ? -1.472 7.174 -2.416 1.00 0.00 42 GLY A C 9
ATOM 8416 O O . GLY A 1 42 ? -1.729 6.015 -2.088 1.00 0.00 42 GLY A O 9
ATOM 8420 N N . ALA A 1 43 ? -1.469 7.590 -3.688 1.00 0.00 43 ALA A N 9
ATOM 8421 C CA . ALA A 1 43 ? -1.846 6.761 -4.828 1.00 0.00 43 ALA A CA 9
ATOM 8422 C C . ALA A 1 43 ? -1.133 5.406 -4.832 1.00 0.00 43 ALA A C 9
ATOM 8423 O O . ALA A 1 43 ? -1.749 4.390 -5.149 1.00 0.00 43 ALA A O 9
ATOM 8430 N N . ARG A 1 44 ? 0.159 5.403 -4.480 1.00 0.00 44 ARG A N 9
ATOM 8431 C CA . ARG A 1 44 ? 1.011 4.222 -4.480 1.00 0.00 44 ARG A CA 9
ATOM 8432 C C . ARG A 1 44 ? 1.481 3.861 -3.061 1.00 0.00 44 ARG A C 9
ATOM 8433 O O . ARG A 1 44 ? 2.479 3.157 -2.920 1.00 0.00 44 ARG A O 9
ATOM 8454 N N . CYS A 1 45 ? 0.775 4.324 -2.015 1.00 0.00 45 CYS A N 9
ATOM 8455 C CA . CYS A 1 45 ? 1.092 4.034 -0.614 1.00 0.00 45 CYS A CA 9
ATOM 8456 C C . CYS A 1 45 ? 2.539 4.417 -0.291 1.00 0.00 45 CYS A C 9
ATOM 8457 O O . CYS A 1 45 ? 3.300 3.618 0.251 1.00 0.00 45 CYS A O 9
ATOM 8464 N N . THR A 1 46 ? 2.902 5.655 -0.641 1.00 0.00 46 THR A N 9
ATOM 8465 C CA . THR A 1 46 ? 4.240 6.217 -0.540 1.00 0.00 46 THR A CA 9
ATOM 8466 C C . THR A 1 46 ? 4.432 6.932 0.794 1.00 0.00 46 THR A C 9
ATOM 8467 O O . THR A 1 46 ? 5.481 6.801 1.423 1.00 0.00 46 THR A O 9
ATOM 8478 N N . GLU A 1 47 ? 3.413 7.687 1.214 1.00 0.00 47 GLU A N 9
ATOM 8479 C CA . GLU A 1 47 ? 3.457 8.531 2.391 1.00 0.00 47 GLU A CA 9
ATOM 8480 C C . GLU A 1 47 ? 3.018 7.736 3.616 1.00 0.00 47 GLU A C 9
ATOM 8481 O O . GLU A 1 47 ? 1.896 7.238 3.659 1.00 0.00 47 GLU A O 9
ATOM 8493 N N . ASN A 1 48 ? 3.904 7.630 4.612 1.00 0.00 48 ASN A N 9
ATOM 8494 C CA . ASN A 1 48 ? 3.605 6.998 5.888 1.00 0.00 48 ASN A CA 9
ATOM 8495 C C . ASN A 1 48 ? 2.693 7.900 6.724 1.00 0.00 48 ASN A C 9
ATOM 8496 O O . ASN A 1 48 ? 2.822 9.123 6.684 1.00 0.00 48 ASN A O 9
ATOM 8507 N N . VAL A 1 49 ? 1.775 7.290 7.480 1.00 0.00 49 VAL A N 9
ATOM 8508 C CA . VAL A 1 49 ? 0.830 7.973 8.356 1.00 0.00 49 VAL A CA 9
ATOM 8509 C C . VAL A 1 49 ? 0.556 7.098 9.583 1.00 0.00 49 VAL A C 9
ATOM 8510 O O . VAL A 1 49 ? 0.736 5.884 9.513 1.00 0.00 49 VAL A O 9
ATOM 8523 N N . PRO A 1 50 ? 0.114 7.684 10.708 1.00 0.00 50 PRO A N 9
ATOM 8524 C CA . PRO A 1 50 ? -0.276 6.930 11.889 1.00 0.00 50 PRO A CA 9
ATOM 8525 C C . PRO A 1 50 ? -1.548 6.117 11.621 1.00 0.00 50 PRO A C 9
ATOM 8526 O O . PRO A 1 50 ? -1.614 4.949 11.999 1.00 0.00 50 PRO A O 9
ATOM 8537 N N . MET A 1 51 ? -2.542 6.737 10.967 1.00 0.00 51 MET A N 9
ATOM 8538 C CA . MET A 1 51 ? -3.810 6.149 10.547 1.00 0.00 51 MET A CA 9
ATOM 8539 C C . MET A 1 51 ? -4.737 5.852 11.731 1.00 0.00 51 MET A C 9
ATOM 8540 O O . MET A 1 51 ? -5.812 6.441 11.823 1.00 0.00 51 MET A O 9
ATOM 8554 N N . LYS A 1 52 ? -4.327 4.943 12.624 1.00 0.00 52 LYS A N 9
ATOM 8555 C CA . LYS A 1 52 ? -5.074 4.544 13.810 1.00 0.00 52 LYS A CA 9
ATOM 8556 C C . LYS A 1 52 ? -4.300 4.815 15.097 1.00 0.00 52 LYS A C 9
ATOM 8557 O O . LYS A 1 52 ? -4.931 4.928 16.146 1.00 0.00 52 LYS A O 9
ATOM 8576 N N . VAL A 1 53 ? -2.965 4.957 15.055 1.00 0.00 53 VAL A N 9
ATOM 8577 C CA . VAL A 1 53 ? -2.194 5.330 16.243 1.00 0.00 53 VAL A CA 9
ATOM 8578 C C . VAL A 1 53 ? -2.228 6.858 16.436 1.00 0.00 53 VAL A C 9
ATOM 8579 O O . VAL A 1 53 ? -1.221 7.495 16.734 1.00 0.00 53 VAL A O 9
ATOM 8592 N N . GLN A 1 54 ? -3.424 7.439 16.267 1.00 0.00 54 GLN A N 9
ATOM 8593 C CA . GLN A 1 54 ? -3.758 8.835 16.444 1.00 0.00 54 GLN A CA 9
ATOM 8594 C C . GLN A 1 54 ? -4.974 8.944 17.364 1.00 0.00 54 GLN A C 9
ATOM 8595 O O . GLN A 1 54 ? -4.971 9.725 18.315 1.00 0.00 54 GLN A O 9
ATOM 8609 N N . ASN A 1 55 ? -6.010 8.142 17.084 1.00 0.00 55 ASN A N 9
ATOM 8610 C CA . ASN A 1 55 ? -7.250 8.084 17.848 1.00 0.00 55 ASN A CA 9
ATOM 8611 C C . ASN A 1 55 ? -7.050 7.143 19.036 1.00 0.00 55 ASN A C 9
ATOM 8612 O O . ASN A 1 55 ? -7.734 6.131 19.172 1.00 0.00 55 ASN A O 9
ATOM 8623 N N . GLN A 1 56 ? -6.088 7.509 19.890 1.00 0.00 56 GLN A N 9
ATOM 8624 C CA . GLN A 1 56 ? -5.690 6.787 21.087 1.00 0.00 56 GLN A CA 9
ATOM 8625 C C . GLN A 1 56 ? -5.548 7.804 22.217 1.00 0.00 56 GLN A C 9
ATOM 8626 O O . GLN A 1 56 ? -6.215 7.691 23.242 1.00 0.00 56 GLN A O 9
ATOM 8640 N N . GLU A 1 57 ? -4.683 8.806 22.015 1.00 0.00 57 GLU A N 9
ATOM 8641 C CA . GLU A 1 57 ? -4.417 9.864 22.979 1.00 0.00 57 GLU A CA 9
ATOM 8642 C C . GLU A 1 57 ? -5.701 10.644 23.262 1.00 0.00 57 GLU A C 9
ATOM 8643 O O . GLU A 1 57 ? -6.161 10.683 24.400 1.00 0.00 57 GLU A O 9
ATOM 8655 N N . LYS A 1 58 ? -6.286 11.248 22.220 1.00 0.00 58 LYS A N 9
ATOM 8656 C CA . LYS A 1 58 ? -7.553 11.952 22.307 1.00 0.00 58 LYS A CA 9
ATOM 8657 C C . LYS A 1 58 ? -8.713 11.011 22.654 1.00 0.00 58 LYS A C 9
ATOM 8658 O O . LYS A 1 58 ? -9.665 11.432 23.309 1.00 0.00 58 LYS A O 9
ATOM 8677 N N . ALA A 1 59 ? -8.634 9.743 22.228 1.00 0.00 59 ALA A N 9
ATOM 8678 C CA . ALA A 1 59 ? -9.650 8.732 22.486 1.00 0.00 59 ALA A CA 9
ATOM 8679 C C . ALA A 1 59 ? -9.464 8.144 23.890 1.00 0.00 59 ALA A C 9
ATOM 8680 O O . ALA A 1 59 ? -9.207 6.952 24.048 1.00 0.00 59 ALA A O 9
ATOM 8687 N N . GLU A 1 60 ? -9.596 8.993 24.916 1.00 0.00 60 GLU A N 9
ATOM 8688 C CA . GLU A 1 60 ? -9.353 8.623 26.303 1.00 0.00 60 GLU A CA 9
ATOM 8689 C C . GLU A 1 60 ? -10.348 7.582 26.811 1.00 0.00 60 GLU A C 9
ATOM 8690 O O . GLU A 1 60 ? -9.977 6.747 27.632 1.00 0.00 60 GLU A O 9
ATOM 8702 N N . GLU A 1 61 ? -11.599 7.635 26.333 1.00 0.00 61 GLU A N 9
ATOM 8703 C CA . GLU A 1 61 ? -12.675 6.737 26.740 1.00 0.00 61 GLU A CA 9
ATOM 8704 C C . GLU A 1 61 ? -12.346 5.255 26.520 1.00 0.00 61 GLU A C 9
ATOM 8705 O O . GLU A 1 61 ? -12.953 4.402 27.164 1.00 0.00 61 GLU A O 9
ATOM 8717 N N . LEU A 1 62 ? -11.392 4.944 25.629 1.00 0.00 62 LEU A N 9
ATOM 8718 C CA . LEU A 1 62 ? -10.913 3.583 25.417 1.00 0.00 62 LEU A CA 9
ATOM 8719 C C . LEU A 1 62 ? -10.319 3.004 26.709 1.00 0.00 62 LEU A C 9
ATOM 8720 O O . LEU A 1 62 ? -10.368 1.793 26.913 1.00 0.00 62 LEU A O 9
ATOM 8736 N N . TYR A 1 63 ? -9.764 3.867 27.572 1.00 0.00 63 TYR A N 9
ATOM 8737 C CA . TYR A 1 63 ? -9.180 3.512 28.859 1.00 0.00 63 TYR A CA 9
ATOM 8738 C C . TYR A 1 63 ? -9.689 4.480 29.936 1.00 0.00 63 TYR A C 9
ATOM 8739 O O . TYR A 1 63 ? -10.846 4.936 29.796 1.00 0.00 63 TYR A O 9
ATOM 8758 N N . SER A 1 1 ? -12.291 -11.774 -13.719 1.00 0.00 1 SER A N 10
ATOM 8759 C CA . SER A 1 1 ? -12.278 -10.778 -12.634 1.00 0.00 1 SER A CA 10
ATOM 8760 C C . SER A 1 1 ? -11.892 -11.417 -11.301 1.00 0.00 1 SER A C 10
ATOM 8761 O O . SER A 1 1 ? -12.761 -11.847 -10.544 1.00 0.00 1 SER A O 10
ATOM 8771 N N . HIS A 1 2 ? -10.585 -11.476 -11.021 1.00 0.00 2 HIS A N 10
ATOM 8772 C CA . HIS A 1 2 ? -10.045 -12.011 -9.779 1.00 0.00 2 HIS A CA 10
ATOM 8773 C C . HIS A 1 2 ? -8.777 -11.240 -9.415 1.00 0.00 2 HIS A C 10
ATOM 8774 O O . HIS A 1 2 ? -8.054 -10.787 -10.300 1.00 0.00 2 HIS A O 10
ATOM 8788 N N . LEU A 1 3 ? -8.511 -11.095 -8.113 1.00 0.00 3 LEU A N 10
ATOM 8789 C CA . LEU A 1 3 ? -7.409 -10.303 -7.590 1.00 0.00 3 LEU A CA 10
ATOM 8790 C C . LEU A 1 3 ? -6.176 -11.191 -7.483 1.00 0.00 3 LEU A C 10
ATOM 8791 O O . LEU A 1 3 ? -5.954 -11.841 -6.463 1.00 0.00 3 LEU A O 10
ATOM 8807 N N . VAL A 1 4 ? -5.380 -11.203 -8.556 1.00 0.00 4 VAL A N 10
ATOM 8808 C CA . VAL A 1 4 ? -4.138 -11.957 -8.638 1.00 0.00 4 VAL A CA 10
ATOM 8809 C C . VAL A 1 4 ? -2.999 -11.013 -8.275 1.00 0.00 4 VAL A C 10
ATOM 8810 O O . VAL A 1 4 ? -3.065 -9.829 -8.600 1.00 0.00 4 VAL A O 10
ATOM 8823 N N . LYS A 1 5 ? -1.966 -11.528 -7.598 1.00 0.00 5 LYS A N 10
ATOM 8824 C CA . LYS A 1 5 ? -0.832 -10.722 -7.179 1.00 0.00 5 LYS A CA 10
ATOM 8825 C C . LYS A 1 5 ? -0.141 -10.129 -8.409 1.00 0.00 5 LYS A C 10
ATOM 8826 O O . LYS A 1 5 ? 0.050 -10.822 -9.409 1.00 0.00 5 LYS A O 10
ATOM 8845 N N . CYS A 1 6 ? 0.225 -8.847 -8.330 1.00 0.00 6 CYS A N 10
ATOM 8846 C CA . CYS A 1 6 ? 0.932 -8.146 -9.390 1.00 0.00 6 CYS A CA 10
ATOM 8847 C C . CYS A 1 6 ? 2.260 -8.845 -9.684 1.00 0.00 6 CYS A C 10
ATOM 8848 O O . CYS A 1 6 ? 2.967 -9.241 -8.757 1.00 0.00 6 CYS A O 10
ATOM 8855 N N . ALA A 1 7 ? 2.600 -8.992 -10.971 1.00 0.00 7 ALA A N 10
ATOM 8856 C CA . ALA A 1 7 ? 3.884 -9.539 -11.398 1.00 0.00 7 ALA A CA 10
ATOM 8857 C C . ALA A 1 7 ? 5.009 -8.602 -10.950 1.00 0.00 7 ALA A C 10
ATOM 8858 O O . ALA A 1 7 ? 4.740 -7.462 -10.591 1.00 0.00 7 ALA A O 10
ATOM 8865 N N . GLU A 1 8 ? 6.265 -9.060 -10.961 1.00 0.00 8 GLU A N 10
ATOM 8866 C CA . GLU A 1 8 ? 7.397 -8.279 -10.468 1.00 0.00 8 GLU A CA 10
ATOM 8867 C C . GLU A 1 8 ? 7.559 -6.919 -11.159 1.00 0.00 8 GLU A C 10
ATOM 8868 O O . GLU A 1 8 ? 7.976 -5.953 -10.524 1.00 0.00 8 GLU A O 10
ATOM 8880 N N . LYS A 1 9 ? 7.219 -6.836 -12.449 1.00 0.00 9 LYS A N 10
ATOM 8881 C CA . LYS A 1 9 ? 7.217 -5.585 -13.200 1.00 0.00 9 LYS A CA 10
ATOM 8882 C C . LYS A 1 9 ? 6.224 -4.563 -12.620 1.00 0.00 9 LYS A C 10
ATOM 8883 O O . LYS A 1 9 ? 6.405 -3.361 -12.807 1.00 0.00 9 LYS A O 10
ATOM 8902 N N . GLU A 1 10 ? 5.182 -5.040 -11.926 1.00 0.00 10 GLU A N 10
ATOM 8903 C CA . GLU A 1 10 ? 4.083 -4.258 -11.377 1.00 0.00 10 GLU A CA 10
ATOM 8904 C C . GLU A 1 10 ? 4.046 -4.268 -9.844 1.00 0.00 10 GLU A C 10
ATOM 8905 O O . GLU A 1 10 ? 3.334 -3.443 -9.279 1.00 0.00 10 GLU A O 10
ATOM 8917 N N . LYS A 1 11 ? 4.762 -5.166 -9.149 1.00 0.00 11 LYS A N 10
ATOM 8918 C CA . LYS A 1 11 ? 4.682 -5.240 -7.689 1.00 0.00 11 LYS A CA 10
ATOM 8919 C C . LYS A 1 11 ? 5.148 -3.937 -7.032 1.00 0.00 11 LYS A C 10
ATOM 8920 O O . LYS A 1 11 ? 4.750 -3.627 -5.911 1.00 0.00 11 LYS A O 10
ATOM 8939 N N . THR A 1 12 ? 5.984 -3.175 -7.747 1.00 0.00 12 THR A N 10
ATOM 8940 C CA . THR A 1 12 ? 6.519 -1.897 -7.312 1.00 0.00 12 THR A CA 10
ATOM 8941 C C . THR A 1 12 ? 5.470 -0.785 -7.368 1.00 0.00 12 THR A C 10
ATOM 8942 O O . THR A 1 12 ? 5.667 0.255 -6.741 1.00 0.00 12 THR A O 10
ATOM 8953 N N . PHE A 1 13 ? 4.368 -0.995 -8.103 1.00 0.00 13 PHE A N 10
ATOM 8954 C CA . PHE A 1 13 ? 3.262 -0.054 -8.236 1.00 0.00 13 PHE A CA 10
ATOM 8955 C C . PHE A 1 13 ? 2.777 0.453 -6.875 1.00 0.00 13 PHE A C 10
ATOM 8956 O O . PHE A 1 13 ? 2.304 1.581 -6.782 1.00 0.00 13 PHE A O 10
ATOM 8973 N N . CYS A 1 14 ? 2.910 -0.369 -5.827 1.00 0.00 14 CYS A N 10
ATOM 8974 C CA . CYS A 1 14 ? 2.596 0.001 -4.456 1.00 0.00 14 CYS A CA 10
ATOM 8975 C C . CYS A 1 14 ? 3.775 -0.404 -3.584 1.00 0.00 14 CYS A C 10
ATOM 8976 O O . CYS A 1 14 ? 4.127 -1.579 -3.510 1.00 0.00 14 CYS A O 10
ATOM 8983 N N . VAL A 1 15 ? 4.384 0.596 -2.941 1.00 0.00 15 VAL A N 10
ATOM 8984 C CA . VAL A 1 15 ? 5.597 0.453 -2.154 1.00 0.00 15 VAL A CA 10
ATOM 8985 C C . VAL A 1 15 ? 5.279 0.263 -0.665 1.00 0.00 15 VAL A C 10
ATOM 8986 O O . VAL A 1 15 ? 4.124 0.052 -0.295 1.00 0.00 15 VAL A O 10
ATOM 8999 N N . ASN A 1 16 ? 6.318 0.324 0.180 1.00 0.00 16 ASN A N 10
ATOM 9000 C CA . ASN A 1 16 ? 6.245 0.154 1.628 1.00 0.00 16 ASN A CA 10
ATOM 9001 C C . ASN A 1 16 ? 5.515 -1.138 2.003 1.00 0.00 16 ASN A C 10
ATOM 9002 O O . ASN A 1 16 ? 4.635 -1.141 2.863 1.00 0.00 16 ASN A O 10
ATOM 9013 N N . GLY A 1 17 ? 5.889 -2.239 1.341 1.00 0.00 17 GLY A N 10
ATOM 9014 C CA . GLY A 1 17 ? 5.302 -3.553 1.551 1.00 0.00 17 GLY A CA 10
ATOM 9015 C C . GLY A 1 17 ? 3.852 -3.647 1.071 1.00 0.00 17 GLY A C 10
ATOM 9016 O O . GLY A 1 17 ? 3.140 -4.557 1.493 1.00 0.00 17 GLY A O 10
ATOM 9020 N N . GLY A 1 18 ? 3.401 -2.725 0.208 1.00 0.00 18 GLY A N 10
ATOM 9021 C CA . GLY A 1 18 ? 2.029 -2.707 -0.265 1.00 0.00 18 GLY A CA 10
ATOM 9022 C C . GLY A 1 18 ? 1.724 -3.948 -1.099 1.00 0.00 18 GLY A C 10
ATOM 9023 O O . GLY A 1 18 ? 2.372 -4.178 -2.120 1.00 0.00 18 GLY A O 10
ATOM 9027 N N . GLU A 1 19 ? 0.745 -4.751 -0.660 1.00 0.00 19 GLU A N 10
ATOM 9028 C CA . GLU A 1 19 ? 0.419 -6.021 -1.292 1.00 0.00 19 GLU A CA 10
ATOM 9029 C C . GLU A 1 19 ? -0.433 -5.754 -2.533 1.00 0.00 19 GLU A C 10
ATOM 9030 O O . GLU A 1 19 ? -1.655 -5.666 -2.452 1.00 0.00 19 GLU A O 10
ATOM 9042 N N . CYS A 1 20 ? 0.242 -5.607 -3.676 1.00 0.00 20 CYS A N 10
ATOM 9043 C CA . CYS A 1 20 ? -0.347 -5.245 -4.955 1.00 0.00 20 CYS A CA 10
ATOM 9044 C C . CYS A 1 20 ? -1.049 -6.436 -5.602 1.00 0.00 20 CYS A C 10
ATOM 9045 O O . CYS A 1 20 ? -0.446 -7.498 -5.756 1.00 0.00 20 CYS A O 10
ATOM 9052 N N . PHE A 1 21 ? -2.317 -6.243 -5.986 1.00 0.00 21 PHE A N 10
ATOM 9053 C CA . PHE A 1 21 ? -3.110 -7.203 -6.742 1.00 0.00 21 PHE A CA 10
ATOM 9054 C C . PHE A 1 21 ? -3.718 -6.452 -7.923 1.00 0.00 21 PHE A C 10
ATOM 9055 O O . PHE A 1 21 ? -3.675 -5.222 -7.966 1.00 0.00 21 PHE A O 10
ATOM 9072 N N . MET A 1 22 ? -4.288 -7.193 -8.877 1.00 0.00 22 MET A N 10
ATOM 9073 C CA . MET A 1 22 ? -4.885 -6.617 -10.070 1.00 0.00 22 MET A CA 10
ATOM 9074 C C . MET A 1 22 ? -6.039 -7.487 -10.560 1.00 0.00 22 MET A C 10
ATOM 9075 O O . MET A 1 22 ? -5.996 -8.710 -10.427 1.00 0.00 22 MET A O 10
ATOM 9089 N N . VAL A 1 23 ? -7.071 -6.836 -11.112 1.00 0.00 23 VAL A N 10
ATOM 9090 C CA . VAL A 1 23 ? -8.300 -7.477 -11.559 1.00 0.00 23 VAL A CA 10
ATOM 9091 C C . VAL A 1 23 ? -8.042 -8.178 -12.894 1.00 0.00 23 VAL A C 10
ATOM 9092 O O . VAL A 1 23 ? -8.160 -7.571 -13.958 1.00 0.00 23 VAL A O 10
ATOM 9105 N N . LYS A 1 24 ? -7.685 -9.464 -12.826 1.00 0.00 24 LYS A N 10
ATOM 9106 C CA . LYS A 1 24 ? -7.395 -10.293 -13.976 1.00 0.00 24 LYS A CA 10
ATOM 9107 C C . LYS A 1 24 ? -8.681 -10.584 -14.749 1.00 0.00 24 LYS A C 10
ATOM 9108 O O . LYS A 1 24 ? -9.426 -11.498 -14.397 1.00 0.00 24 LYS A O 10
ATOM 9127 N N . ASP A 1 25 ? -8.928 -9.802 -15.805 1.00 0.00 25 ASP A N 10
ATOM 9128 C CA . ASP A 1 25 ? -10.040 -9.994 -16.721 1.00 0.00 25 ASP A CA 10
ATOM 9129 C C . ASP A 1 25 ? -9.662 -9.403 -18.075 1.00 0.00 25 ASP A C 10
ATOM 9130 O O . ASP A 1 25 ? -8.977 -8.382 -18.133 1.00 0.00 25 ASP A O 10
ATOM 9139 N N . LEU A 1 26 ? -10.119 -10.040 -19.159 1.00 0.00 26 LEU A N 10
ATOM 9140 C CA . LEU A 1 26 ? -9.878 -9.591 -20.522 1.00 0.00 26 LEU A CA 10
ATOM 9141 C C . LEU A 1 26 ? -10.880 -8.482 -20.858 1.00 0.00 26 LEU A C 10
ATOM 9142 O O . LEU A 1 26 ? -11.735 -8.648 -21.726 1.00 0.00 26 LEU A O 10
ATOM 9158 N N . SER A 1 27 ? -10.761 -7.348 -20.156 1.00 0.00 27 SER A N 10
ATOM 9159 C CA . SER A 1 27 ? -11.571 -6.155 -20.356 1.00 0.00 27 SER A CA 10
ATOM 9160 C C . SER A 1 27 ? -10.746 -4.926 -19.982 1.00 0.00 27 SER A C 10
ATOM 9161 O O . SER A 1 27 ? -10.512 -4.053 -20.816 1.00 0.00 27 SER A O 10
ATOM 9169 N N . ASN A 1 28 ? -10.308 -4.871 -18.721 1.00 0.00 28 ASN A N 10
ATOM 9170 C CA . ASN A 1 28 ? -9.494 -3.792 -18.185 1.00 0.00 28 ASN A CA 10
ATOM 9171 C C . ASN A 1 28 ? -8.014 -4.065 -18.484 1.00 0.00 28 ASN A C 10
ATOM 9172 O O . ASN A 1 28 ? -7.633 -5.228 -18.621 1.00 0.00 28 ASN A O 10
ATOM 9183 N N . PRO A 1 29 ? -7.169 -3.025 -18.579 1.00 0.00 29 PRO A N 10
ATOM 9184 C CA . PRO A 1 29 ? -5.741 -3.192 -18.785 1.00 0.00 29 PRO A CA 10
ATOM 9185 C C . PRO A 1 29 ? -5.092 -3.839 -17.556 1.00 0.00 29 PRO A C 10
ATOM 9186 O O . PRO A 1 29 ? -4.608 -4.965 -17.649 1.00 0.00 29 PRO A O 10
ATOM 9197 N N . SER A 1 30 ? -5.082 -3.137 -16.415 1.00 0.00 30 SER A N 10
ATOM 9198 C CA . SER A 1 30 ? -4.528 -3.602 -15.149 1.00 0.00 30 SER A CA 10
ATOM 9199 C C . SER A 1 30 ? -5.074 -2.720 -14.023 1.00 0.00 30 SER A C 10
ATOM 9200 O O . SER A 1 30 ? -4.337 -1.919 -13.451 1.00 0.00 30 SER A O 10
ATOM 9208 N N . ARG A 1 31 ? -6.365 -2.863 -13.700 1.00 0.00 31 ARG A N 10
ATOM 9209 C CA . ARG A 1 31 ? -6.972 -2.161 -12.575 1.00 0.00 31 ARG A CA 10
ATOM 9210 C C . ARG A 1 31 ? -6.379 -2.727 -11.289 1.00 0.00 31 ARG A C 10
ATOM 9211 O O . ARG A 1 31 ? -6.598 -3.895 -10.974 1.00 0.00 31 ARG A O 10
ATOM 9232 N N . TYR A 1 32 ? -5.630 -1.893 -10.559 1.00 0.00 32 TYR A N 10
ATOM 9233 C CA . TYR A 1 32 ? -4.900 -2.293 -9.369 1.00 0.00 32 TYR A CA 10
ATOM 9234 C C . TYR A 1 32 ? -5.741 -2.152 -8.105 1.00 0.00 32 TYR A C 10
ATOM 9235 O O . TYR A 1 32 ? -6.635 -1.311 -8.023 1.00 0.00 32 TYR A O 10
ATOM 9253 N N . LEU A 1 33 ? -5.417 -2.991 -7.117 1.00 0.00 33 LEU A N 10
ATOM 9254 C CA . LEU A 1 33 ? -5.991 -2.977 -5.782 1.00 0.00 33 LEU A CA 10
ATOM 9255 C C . LEU A 1 33 ? -4.865 -3.400 -4.844 1.00 0.00 33 LEU A C 10
ATOM 9256 O O . LEU A 1 33 ? -4.454 -4.559 -4.857 1.00 0.00 33 LEU A O 10
ATOM 9272 N N . CYS A 1 34 ? -4.354 -2.451 -4.053 1.00 0.00 34 CYS A N 10
ATOM 9273 C CA . CYS A 1 34 ? -3.217 -2.661 -3.175 1.00 0.00 34 CYS A CA 10
ATOM 9274 C C . CYS A 1 34 ? -3.671 -2.726 -1.723 1.00 0.00 34 CYS A C 10
ATOM 9275 O O . CYS A 1 34 ? -4.149 -1.731 -1.180 1.00 0.00 34 CYS A O 10
ATOM 9282 N N . LYS A 1 35 ? -3.514 -3.897 -1.095 1.00 0.00 35 LYS A N 10
ATOM 9283 C CA . LYS A 1 35 ? -3.791 -4.078 0.320 1.00 0.00 35 LYS A CA 10
ATOM 9284 C C . LYS A 1 35 ? -2.546 -3.575 1.050 1.00 0.00 35 LYS A C 10
ATOM 9285 O O . LYS A 1 35 ? -1.643 -4.345 1.380 1.00 0.00 35 LYS A O 10
ATOM 9304 N N . CYS A 1 36 ? -2.492 -2.257 1.265 1.00 0.00 36 CYS A N 10
ATOM 9305 C CA . CYS A 1 36 ? -1.332 -1.599 1.839 1.00 0.00 36 CYS A CA 10
ATOM 9306 C C . CYS A 1 36 ? -1.179 -1.878 3.325 1.00 0.00 36 CYS A C 10
ATOM 9307 O O . CYS A 1 36 ? -2.136 -2.238 4.010 1.00 0.00 36 CYS A O 10
ATOM 9314 N N . GLN A 1 37 ? 0.053 -1.702 3.810 1.00 0.00 37 GLN A N 10
ATOM 9315 C CA . GLN A 1 37 ? 0.387 -1.856 5.212 1.00 0.00 37 GLN A CA 10
ATOM 9316 C C . GLN A 1 37 ? -0.292 -0.732 5.998 1.00 0.00 37 GLN A C 10
ATOM 9317 O O . GLN A 1 37 ? -0.553 0.333 5.437 1.00 0.00 37 GLN A O 10
ATOM 9331 N N . PRO A 1 38 ? -0.600 -0.947 7.286 1.00 0.00 38 PRO A N 10
ATOM 9332 C CA . PRO A 1 38 ? -1.243 0.059 8.110 1.00 0.00 38 PRO A CA 10
ATOM 9333 C C . PRO A 1 38 ? -0.338 1.283 8.235 1.00 0.00 38 PRO A C 10
ATOM 9334 O O . PRO A 1 38 ? 0.875 1.156 8.394 1.00 0.00 38 PRO A O 10
ATOM 9345 N N . GLY A 1 39 ? -0.941 2.471 8.149 1.00 0.00 39 GLY A N 10
ATOM 9346 C CA . GLY A 1 39 ? -0.248 3.737 8.281 1.00 0.00 39 GLY A CA 10
ATOM 9347 C C . GLY A 1 39 ? 0.428 4.164 6.982 1.00 0.00 39 GLY A C 10
ATOM 9348 O O . GLY A 1 39 ? 1.539 4.685 7.029 1.00 0.00 39 GLY A O 10
ATOM 9352 N N . PHE A 1 40 ? -0.227 3.953 5.831 1.00 0.00 40 PHE A N 10
ATOM 9353 C CA . PHE A 1 40 ? 0.249 4.417 4.534 1.00 0.00 40 PHE A CA 10
ATOM 9354 C C . PHE A 1 40 ? -0.906 5.000 3.731 1.00 0.00 40 PHE A C 10
ATOM 9355 O O . PHE A 1 40 ? -2.047 4.557 3.862 1.00 0.00 40 PHE A O 10
ATOM 9372 N N . THR A 1 41 ? -0.591 6.004 2.907 1.00 0.00 41 THR A N 10
ATOM 9373 C CA . THR A 1 41 ? -1.541 6.694 2.052 1.00 0.00 41 THR A CA 10
ATOM 9374 C C . THR A 1 41 ? -0.842 7.174 0.778 1.00 0.00 41 THR A C 10
ATOM 9375 O O . THR A 1 41 ? 0.382 7.099 0.654 1.00 0.00 41 THR A O 10
ATOM 9386 N N . GLY A 1 42 ? -1.650 7.664 -0.166 1.00 0.00 42 GLY A N 10
ATOM 9387 C CA . GLY A 1 42 ? -1.228 8.069 -1.494 1.00 0.00 42 GLY A CA 10
ATOM 9388 C C . GLY A 1 42 ? -1.562 6.946 -2.474 1.00 0.00 42 GLY A C 10
ATOM 9389 O O . GLY A 1 42 ? -1.777 5.805 -2.064 1.00 0.00 42 GLY A O 10
ATOM 9393 N N . ALA A 1 43 ? -1.607 7.274 -3.771 1.00 0.00 43 ALA A N 10
ATOM 9394 C CA . ALA A 1 43 ? -1.967 6.343 -4.836 1.00 0.00 43 ALA A CA 10
ATOM 9395 C C . ALA A 1 43 ? -1.150 5.049 -4.775 1.00 0.00 43 ALA A C 10
ATOM 9396 O O . ALA A 1 43 ? -1.689 3.969 -5.009 1.00 0.00 43 ALA A O 10
ATOM 9403 N N . ARG A 1 44 ? 0.145 5.172 -4.459 1.00 0.00 44 ARG A N 10
ATOM 9404 C CA . ARG A 1 44 ? 1.093 4.068 -4.408 1.00 0.00 44 ARG A CA 10
ATOM 9405 C C . ARG A 1 44 ? 1.502 3.729 -2.965 1.00 0.00 44 ARG A C 10
ATOM 9406 O O . ARG A 1 44 ? 2.496 3.029 -2.774 1.00 0.00 44 ARG A O 10
ATOM 9427 N N . CYS A 1 45 ? 0.754 4.206 -1.955 1.00 0.00 45 CYS A N 10
ATOM 9428 C CA . CYS A 1 45 ? 1.033 3.962 -0.538 1.00 0.00 45 CYS A CA 10
ATOM 9429 C C . CYS A 1 45 ? 2.475 4.339 -0.194 1.00 0.00 45 CYS A C 10
ATOM 9430 O O . CYS A 1 45 ? 3.201 3.577 0.441 1.00 0.00 45 CYS A O 10
ATOM 9437 N N . THR A 1 46 ? 2.870 5.535 -0.641 1.00 0.00 46 THR A N 10
ATOM 9438 C CA . THR A 1 46 ? 4.204 6.098 -0.549 1.00 0.00 46 THR A CA 10
ATOM 9439 C C . THR A 1 46 ? 4.389 6.858 0.763 1.00 0.00 46 THR A C 10
ATOM 9440 O O . THR A 1 46 ? 5.449 6.753 1.379 1.00 0.00 46 THR A O 10
ATOM 9451 N N . GLU A 1 47 ? 3.371 7.616 1.191 1.00 0.00 47 GLU A N 10
ATOM 9452 C CA . GLU A 1 47 ? 3.470 8.474 2.361 1.00 0.00 47 GLU A CA 10
ATOM 9453 C C . GLU A 1 47 ? 3.067 7.715 3.620 1.00 0.00 47 GLU A C 10
ATOM 9454 O O . GLU A 1 47 ? 1.935 7.249 3.720 1.00 0.00 47 GLU A O 10
ATOM 9466 N N . ASN A 1 48 ? 3.997 7.613 4.578 1.00 0.00 48 ASN A N 10
ATOM 9467 C CA . ASN A 1 48 ? 3.751 7.025 5.886 1.00 0.00 48 ASN A CA 10
ATOM 9468 C C . ASN A 1 48 ? 2.953 8.022 6.728 1.00 0.00 48 ASN A C 10
ATOM 9469 O O . ASN A 1 48 ? 3.220 9.222 6.686 1.00 0.00 48 ASN A O 10
ATOM 9480 N N . VAL A 1 49 ? 1.972 7.518 7.482 1.00 0.00 49 VAL A N 10
ATOM 9481 C CA . VAL A 1 49 ? 1.033 8.301 8.272 1.00 0.00 49 VAL A CA 10
ATOM 9482 C C . VAL A 1 49 ? 0.674 7.526 9.542 1.00 0.00 49 VAL A C 10
ATOM 9483 O O . VAL A 1 49 ? 0.869 6.312 9.588 1.00 0.00 49 VAL A O 10
ATOM 9496 N N . PRO A 1 50 ? 0.149 8.203 10.579 1.00 0.00 50 PRO A N 10
ATOM 9497 C CA . PRO A 1 50 ? -0.309 7.559 11.800 1.00 0.00 50 PRO A CA 10
ATOM 9498 C C . PRO A 1 50 ? -1.388 6.514 11.503 1.00 0.00 50 PRO A C 10
ATOM 9499 O O . PRO A 1 50 ? -2.417 6.820 10.904 1.00 0.00 50 PRO A O 10
ATOM 9510 N N . MET A 1 51 ? -1.125 5.279 11.944 1.00 0.00 51 MET A N 10
ATOM 9511 C CA . MET A 1 51 ? -1.991 4.110 11.821 1.00 0.00 51 MET A CA 10
ATOM 9512 C C . MET A 1 51 ? -3.345 4.393 12.467 1.00 0.00 51 MET A C 10
ATOM 9513 O O . MET A 1 51 ? -4.385 3.997 11.948 1.00 0.00 51 MET A O 10
ATOM 9527 N N . LYS A 1 52 ? -3.293 5.090 13.607 1.00 0.00 52 LYS A N 10
ATOM 9528 C CA . LYS A 1 52 ? -4.402 5.597 14.392 1.00 0.00 52 LYS A CA 10
ATOM 9529 C C . LYS A 1 52 ? -5.572 6.072 13.527 1.00 0.00 52 LYS A C 10
ATOM 9530 O O . LYS A 1 52 ? -6.676 5.554 13.662 1.00 0.00 52 LYS A O 10
ATOM 9549 N N . VAL A 1 53 ? -5.336 7.061 12.655 1.00 0.00 53 VAL A N 10
ATOM 9550 C CA . VAL A 1 53 ? -6.371 7.645 11.806 1.00 0.00 53 VAL A CA 10
ATOM 9551 C C . VAL A 1 53 ? -6.244 7.107 10.377 1.00 0.00 53 VAL A C 10
ATOM 9552 O O . VAL A 1 53 ? -6.432 7.824 9.398 1.00 0.00 53 VAL A O 10
ATOM 9565 N N . GLN A 1 54 ? -5.936 5.809 10.284 1.00 0.00 54 GLN A N 10
ATOM 9566 C CA . GLN A 1 54 ? -5.862 5.040 9.051 1.00 0.00 54 GLN A CA 10
ATOM 9567 C C . GLN A 1 54 ? -6.717 3.784 9.193 1.00 0.00 54 GLN A C 10
ATOM 9568 O O . GLN A 1 54 ? -7.482 3.456 8.288 1.00 0.00 54 GLN A O 10
ATOM 9582 N N . ASN A 1 55 ? -6.600 3.091 10.333 1.00 0.00 55 ASN A N 10
ATOM 9583 C CA . ASN A 1 55 ? -7.445 1.937 10.626 1.00 0.00 55 ASN A CA 10
ATOM 9584 C C . ASN A 1 55 ? -8.876 2.398 10.920 1.00 0.00 55 ASN A C 10
ATOM 9585 O O . ASN A 1 55 ? -9.821 1.657 10.662 1.00 0.00 55 ASN A O 10
ATOM 9596 N N . GLN A 1 56 ? -9.025 3.618 11.458 1.00 0.00 56 GLN A N 10
ATOM 9597 C CA . GLN A 1 56 ? -10.301 4.210 11.824 1.00 0.00 56 GLN A CA 10
ATOM 9598 C C . GLN A 1 56 ? -11.065 4.683 10.588 1.00 0.00 56 GLN A C 10
ATOM 9599 O O . GLN A 1 56 ? -11.188 5.880 10.335 1.00 0.00 56 GLN A O 10
ATOM 9613 N N . GLU A 1 57 ? -11.588 3.718 9.830 1.00 0.00 57 GLU A N 10
ATOM 9614 C CA . GLU A 1 57 ? -12.444 3.947 8.677 1.00 0.00 57 GLU A CA 10
ATOM 9615 C C . GLU A 1 57 ? -13.860 4.167 9.210 1.00 0.00 57 GLU A C 10
ATOM 9616 O O . GLU A 1 57 ? -14.447 5.226 9.005 1.00 0.00 57 GLU A O 10
ATOM 9628 N N . LYS A 1 58 ? -14.386 3.155 9.910 1.00 0.00 58 LYS A N 10
ATOM 9629 C CA . LYS A 1 58 ? -15.664 3.189 10.603 1.00 0.00 58 LYS A CA 10
ATOM 9630 C C . LYS A 1 58 ? -15.429 3.503 12.086 1.00 0.00 58 LYS A C 10
ATOM 9631 O O . LYS A 1 58 ? -16.260 4.159 12.712 1.00 0.00 58 LYS A O 10
ATOM 9650 N N . ALA A 1 59 ? -14.295 3.036 12.632 1.00 0.00 59 ALA A N 10
ATOM 9651 C CA . ALA A 1 59 ? -13.814 3.286 13.985 1.00 0.00 59 ALA A CA 10
ATOM 9652 C C . ALA A 1 59 ? -14.664 2.572 15.034 1.00 0.00 59 ALA A C 10
ATOM 9653 O O . ALA A 1 59 ? -14.237 1.561 15.582 1.00 0.00 59 ALA A O 10
ATOM 9660 N N . GLU A 1 60 ? -15.862 3.090 15.319 1.00 0.00 60 GLU A N 10
ATOM 9661 C CA . GLU A 1 60 ? -16.736 2.561 16.356 1.00 0.00 60 GLU A CA 10
ATOM 9662 C C . GLU A 1 60 ? -17.163 1.131 16.037 1.00 0.00 60 GLU A C 10
ATOM 9663 O O . GLU A 1 60 ? -17.123 0.267 16.909 1.00 0.00 60 GLU A O 10
ATOM 9675 N N . GLU A 1 61 ? -17.569 0.888 14.785 1.00 0.00 61 GLU A N 10
ATOM 9676 C CA . GLU A 1 61 ? -17.993 -0.427 14.323 1.00 0.00 61 GLU A CA 10
ATOM 9677 C C . GLU A 1 61 ? -16.840 -1.428 14.424 1.00 0.00 61 GLU A C 10
ATOM 9678 O O . GLU A 1 61 ? -17.064 -2.599 14.725 1.00 0.00 61 GLU A O 10
ATOM 9690 N N . LEU A 1 62 ? -15.609 -0.959 14.183 1.00 0.00 62 LEU A N 10
ATOM 9691 C CA . LEU A 1 62 ? -14.402 -1.755 14.342 1.00 0.00 62 LEU A CA 10
ATOM 9692 C C . LEU A 1 62 ? -14.139 -2.027 15.826 1.00 0.00 62 LEU A C 10
ATOM 9693 O O . LEU A 1 62 ? -13.650 -3.101 16.168 1.00 0.00 62 LEU A O 10
ATOM 9709 N N . TYR A 1 63 ? -14.458 -1.058 16.698 1.00 0.00 63 TYR A N 10
ATOM 9710 C CA . TYR A 1 63 ? -14.234 -1.151 18.134 1.00 0.00 63 TYR A CA 10
ATOM 9711 C C . TYR A 1 63 ? -15.528 -1.602 18.820 1.00 0.00 63 TYR A C 10
ATOM 9712 O O . TYR A 1 63 ? -15.997 -0.876 19.724 1.00 0.00 63 TYR A O 10
ATOM 9731 N N . SER A 1 1 ? -12.070 -12.443 -13.543 1.00 0.00 1 SER A N 11
ATOM 9732 C CA . SER A 1 1 ? -11.064 -11.385 -13.344 1.00 0.00 1 SER A CA 11
ATOM 9733 C C . SER A 1 1 ? -10.902 -11.052 -11.858 1.00 0.00 1 SER A C 11
ATOM 9734 O O . SER A 1 1 ? -11.388 -10.023 -11.393 1.00 0.00 1 SER A O 11
ATOM 9744 N N . HIS A 1 2 ? -10.228 -11.937 -11.112 1.00 0.00 2 HIS A N 11
ATOM 9745 C CA . HIS A 1 2 ? -10.067 -11.817 -9.666 1.00 0.00 2 HIS A CA 11
ATOM 9746 C C . HIS A 1 2 ? -8.842 -10.964 -9.308 1.00 0.00 2 HIS A C 11
ATOM 9747 O O . HIS A 1 2 ? -8.196 -10.395 -10.184 1.00 0.00 2 HIS A O 11
ATOM 9761 N N . LEU A 1 3 ? -8.514 -10.903 -8.013 1.00 0.00 3 LEU A N 11
ATOM 9762 C CA . LEU A 1 3 ? -7.400 -10.138 -7.474 1.00 0.00 3 LEU A CA 11
ATOM 9763 C C . LEU A 1 3 ? -6.144 -11.005 -7.480 1.00 0.00 3 LEU A C 11
ATOM 9764 O O . LEU A 1 3 ? -5.847 -11.682 -6.496 1.00 0.00 3 LEU A O 11
ATOM 9780 N N . VAL A 1 4 ? -5.406 -10.984 -8.594 1.00 0.00 4 VAL A N 11
ATOM 9781 C CA . VAL A 1 4 ? -4.186 -11.766 -8.741 1.00 0.00 4 VAL A CA 11
ATOM 9782 C C . VAL A 1 4 ? -3.009 -10.907 -8.296 1.00 0.00 4 VAL A C 11
ATOM 9783 O O . VAL A 1 4 ? -2.994 -9.707 -8.564 1.00 0.00 4 VAL A O 11
ATOM 9796 N N . LYS A 1 5 ? -2.034 -11.513 -7.610 1.00 0.00 5 LYS A N 11
ATOM 9797 C CA . LYS A 1 5 ? -0.856 -10.806 -7.131 1.00 0.00 5 LYS A CA 11
ATOM 9798 C C . LYS A 1 5 ? -0.100 -10.198 -8.311 1.00 0.00 5 LYS A C 11
ATOM 9799 O O . LYS A 1 5 ? 0.112 -10.862 -9.325 1.00 0.00 5 LYS A O 11
ATOM 9818 N N . CYS A 1 6 ? 0.292 -8.928 -8.169 1.00 0.00 6 CYS A N 11
ATOM 9819 C CA . CYS A 1 6 ? 1.011 -8.179 -9.188 1.00 0.00 6 CYS A CA 11
ATOM 9820 C C . CYS A 1 6 ? 2.322 -8.881 -9.549 1.00 0.00 6 CYS A C 11
ATOM 9821 O O . CYS A 1 6 ? 3.100 -9.229 -8.661 1.00 0.00 6 CYS A O 11
ATOM 9828 N N . ALA A 1 7 ? 2.567 -9.078 -10.851 1.00 0.00 7 ALA A N 11
ATOM 9829 C CA . ALA A 1 7 ? 3.822 -9.631 -11.352 1.00 0.00 7 ALA A CA 11
ATOM 9830 C C . ALA A 1 7 ? 4.961 -8.654 -11.046 1.00 0.00 7 ALA A C 11
ATOM 9831 O O . ALA A 1 7 ? 4.699 -7.506 -10.708 1.00 0.00 7 ALA A O 11
ATOM 9838 N N . GLU A 1 8 ? 6.222 -9.086 -11.156 1.00 0.00 8 GLU A N 11
ATOM 9839 C CA . GLU A 1 8 ? 7.371 -8.266 -10.781 1.00 0.00 8 GLU A CA 11
ATOM 9840 C C . GLU A 1 8 ? 7.440 -6.903 -11.482 1.00 0.00 8 GLU A C 11
ATOM 9841 O O . GLU A 1 8 ? 7.951 -5.946 -10.904 1.00 0.00 8 GLU A O 11
ATOM 9853 N N . LYS A 1 9 ? 6.925 -6.798 -12.711 1.00 0.00 9 LYS A N 11
ATOM 9854 C CA . LYS A 1 9 ? 6.824 -5.550 -13.437 1.00 0.00 9 LYS A CA 11
ATOM 9855 C C . LYS A 1 9 ? 5.919 -4.572 -12.678 1.00 0.00 9 LYS A C 11
ATOM 9856 O O . LYS A 1 9 ? 6.195 -3.375 -12.624 1.00 0.00 9 LYS A O 11
ATOM 9875 N N . GLU A 1 10 ? 4.839 -5.105 -12.098 1.00 0.00 10 GLU A N 11
ATOM 9876 C CA . GLU A 1 10 ? 3.781 -4.379 -11.419 1.00 0.00 10 GLU A CA 11
ATOM 9877 C C . GLU A 1 10 ? 3.944 -4.316 -9.897 1.00 0.00 10 GLU A C 11
ATOM 9878 O O . GLU A 1 10 ? 3.323 -3.449 -9.287 1.00 0.00 10 GLU A O 11
ATOM 9890 N N . LYS A 1 11 ? 4.728 -5.202 -9.260 1.00 0.00 11 LYS A N 11
ATOM 9891 C CA . LYS A 1 11 ? 4.814 -5.239 -7.799 1.00 0.00 11 LYS A CA 11
ATOM 9892 C C . LYS A 1 11 ? 5.314 -3.915 -7.213 1.00 0.00 11 LYS A C 11
ATOM 9893 O O . LYS A 1 11 ? 5.034 -3.600 -6.059 1.00 0.00 11 LYS A O 11
ATOM 9912 N N . THR A 1 12 ? 6.047 -3.143 -8.023 1.00 0.00 12 THR A N 11
ATOM 9913 C CA . THR A 1 12 ? 6.601 -1.853 -7.655 1.00 0.00 12 THR A CA 11
ATOM 9914 C C . THR A 1 12 ? 5.525 -0.770 -7.566 1.00 0.00 12 THR A C 11
ATOM 9915 O O . THR A 1 12 ? 5.733 0.226 -6.875 1.00 0.00 12 THR A O 11
ATOM 9926 N N . PHE A 1 13 ? 4.392 -0.959 -8.259 1.00 0.00 13 PHE A N 11
ATOM 9927 C CA . PHE A 1 13 ? 3.281 -0.018 -8.323 1.00 0.00 13 PHE A CA 11
ATOM 9928 C C . PHE A 1 13 ? 2.841 0.459 -6.936 1.00 0.00 13 PHE A C 11
ATOM 9929 O O . PHE A 1 13 ? 2.353 1.578 -6.808 1.00 0.00 13 PHE A O 11
ATOM 9946 N N . CYS A 1 14 ? 3.025 -0.374 -5.905 1.00 0.00 14 CYS A N 11
ATOM 9947 C CA . CYS A 1 14 ? 2.736 -0.030 -4.521 1.00 0.00 14 CYS A CA 11
ATOM 9948 C C . CYS A 1 14 ? 3.929 -0.432 -3.666 1.00 0.00 14 CYS A C 11
ATOM 9949 O O . CYS A 1 14 ? 4.325 -1.596 -3.650 1.00 0.00 14 CYS A O 11
ATOM 9956 N N . VAL A 1 15 ? 4.498 0.557 -2.971 1.00 0.00 15 VAL A N 11
ATOM 9957 C CA . VAL A 1 15 ? 5.711 0.423 -2.183 1.00 0.00 15 VAL A CA 11
ATOM 9958 C C . VAL A 1 15 ? 5.390 0.158 -0.706 1.00 0.00 15 VAL A C 11
ATOM 9959 O O . VAL A 1 15 ? 4.239 -0.092 -0.348 1.00 0.00 15 VAL A O 11
ATOM 9972 N N . ASN A 1 16 ? 6.426 0.204 0.145 1.00 0.00 16 ASN A N 11
ATOM 9973 C CA . ASN A 1 16 ? 6.351 0.026 1.592 1.00 0.00 16 ASN A CA 11
ATOM 9974 C C . ASN A 1 16 ? 5.624 -1.265 1.977 1.00 0.00 16 ASN A C 11
ATOM 9975 O O . ASN A 1 16 ? 4.784 -1.273 2.876 1.00 0.00 16 ASN A O 11
ATOM 9986 N N . GLY A 1 17 ? 5.958 -2.360 1.285 1.00 0.00 17 GLY A N 11
ATOM 9987 C CA . GLY A 1 17 ? 5.379 -3.672 1.522 1.00 0.00 17 GLY A CA 11
ATOM 9988 C C . GLY A 1 17 ? 3.898 -3.751 1.146 1.00 0.00 17 GLY A C 11
ATOM 9989 O O . GLY A 1 17 ? 3.204 -4.644 1.629 1.00 0.00 17 GLY A O 11
ATOM 9993 N N . GLY A 1 18 ? 3.402 -2.835 0.301 1.00 0.00 18 GLY A N 11
ATOM 9994 C CA . GLY A 1 18 ? 2.004 -2.823 -0.089 1.00 0.00 18 GLY A CA 11
ATOM 9995 C C . GLY A 1 18 ? 1.659 -4.071 -0.897 1.00 0.00 18 GLY A C 11
ATOM 9996 O O . GLY A 1 18 ? 2.322 -4.357 -1.894 1.00 0.00 18 GLY A O 11
ATOM 10000 N N . GLU A 1 19 ? 0.633 -4.818 -0.464 1.00 0.00 19 GLU A N 11
ATOM 10001 C CA . GLU A 1 19 ? 0.269 -6.088 -1.077 1.00 0.00 19 GLU A CA 11
ATOM 10002 C C . GLU A 1 19 ? -0.535 -5.811 -2.346 1.00 0.00 19 GLU A C 11
ATOM 10003 O O . GLU A 1 19 ? -1.761 -5.735 -2.319 1.00 0.00 19 GLU A O 11
ATOM 10015 N N . CYS A 1 20 ? 0.193 -5.645 -3.452 1.00 0.00 20 CYS A N 11
ATOM 10016 C CA . CYS A 1 20 ? -0.323 -5.270 -4.756 1.00 0.00 20 CYS A CA 11
ATOM 10017 C C . CYS A 1 20 ? -1.050 -6.432 -5.429 1.00 0.00 20 CYS A C 11
ATOM 10018 O O . CYS A 1 20 ? -0.480 -7.512 -5.586 1.00 0.00 20 CYS A O 11
ATOM 10025 N N . PHE A 1 21 ? -2.303 -6.189 -5.832 1.00 0.00 21 PHE A N 11
ATOM 10026 C CA . PHE A 1 21 ? -3.119 -7.107 -6.612 1.00 0.00 21 PHE A CA 11
ATOM 10027 C C . PHE A 1 21 ? -3.600 -6.351 -7.845 1.00 0.00 21 PHE A C 11
ATOM 10028 O O . PHE A 1 21 ? -3.507 -5.124 -7.911 1.00 0.00 21 PHE A O 11
ATOM 10045 N N . MET A 1 22 ? -4.116 -7.100 -8.820 1.00 0.00 22 MET A N 11
ATOM 10046 C CA . MET A 1 22 ? -4.539 -6.583 -10.105 1.00 0.00 22 MET A CA 11
ATOM 10047 C C . MET A 1 22 ? -5.770 -7.370 -10.549 1.00 0.00 22 MET A C 11
ATOM 10048 O O . MET A 1 22 ? -5.834 -8.581 -10.339 1.00 0.00 22 MET A O 11
ATOM 10062 N N . VAL A 1 23 ? -6.753 -6.681 -11.139 1.00 0.00 23 VAL A N 11
ATOM 10063 C CA . VAL A 1 23 ? -7.976 -7.290 -11.642 1.00 0.00 23 VAL A CA 11
ATOM 10064 C C . VAL A 1 23 ? -7.626 -8.070 -12.906 1.00 0.00 23 VAL A C 11
ATOM 10065 O O . VAL A 1 23 ? -7.557 -7.462 -13.972 1.00 0.00 23 VAL A O 11
ATOM 10078 N N . LYS A 1 24 ? -7.402 -9.387 -12.763 1.00 0.00 24 LYS A N 11
ATOM 10079 C CA . LYS A 1 24 ? -6.956 -10.329 -13.778 1.00 0.00 24 LYS A CA 11
ATOM 10080 C C . LYS A 1 24 ? -7.552 -10.025 -15.152 1.00 0.00 24 LYS A C 11
ATOM 10081 O O . LYS A 1 24 ? -8.618 -10.517 -15.517 1.00 0.00 24 LYS A O 11
ATOM 10100 N N . ASP A 1 25 ? -6.812 -9.199 -15.893 1.00 0.00 25 ASP A N 11
ATOM 10101 C CA . ASP A 1 25 ? -7.151 -8.644 -17.186 1.00 0.00 25 ASP A CA 11
ATOM 10102 C C . ASP A 1 25 ? -7.760 -9.640 -18.167 1.00 0.00 25 ASP A C 11
ATOM 10103 O O . ASP A 1 25 ? -7.410 -10.819 -18.200 1.00 0.00 25 ASP A O 11
ATOM 10112 N N . LEU A 1 26 ? -8.688 -9.103 -18.959 1.00 0.00 26 LEU A N 11
ATOM 10113 C CA . LEU A 1 26 ? -9.528 -9.791 -19.924 1.00 0.00 26 LEU A CA 11
ATOM 10114 C C . LEU A 1 26 ? -10.344 -8.722 -20.648 1.00 0.00 26 LEU A C 11
ATOM 10115 O O . LEU A 1 26 ? -10.441 -8.730 -21.873 1.00 0.00 26 LEU A O 11
ATOM 10131 N N . SER A 1 27 ? -10.914 -7.801 -19.861 1.00 0.00 27 SER A N 11
ATOM 10132 C CA . SER A 1 27 ? -11.704 -6.665 -20.316 1.00 0.00 27 SER A CA 11
ATOM 10133 C C . SER A 1 27 ? -10.986 -5.354 -19.990 1.00 0.00 27 SER A C 11
ATOM 10134 O O . SER A 1 27 ? -11.007 -4.422 -20.791 1.00 0.00 27 SER A O 11
ATOM 10142 N N . ASN A 1 28 ? -10.358 -5.291 -18.809 1.00 0.00 28 ASN A N 11
ATOM 10143 C CA . ASN A 1 28 ? -9.638 -4.127 -18.310 1.00 0.00 28 ASN A CA 11
ATOM 10144 C C . ASN A 1 28 ? -8.141 -4.286 -18.597 1.00 0.00 28 ASN A C 11
ATOM 10145 O O . ASN A 1 28 ? -7.679 -5.418 -18.735 1.00 0.00 28 ASN A O 11
ATOM 10156 N N . PRO A 1 29 ? -7.370 -3.189 -18.677 1.00 0.00 29 PRO A N 11
ATOM 10157 C CA . PRO A 1 29 ? -5.929 -3.251 -18.865 1.00 0.00 29 PRO A CA 11
ATOM 10158 C C . PRO A 1 29 ? -5.239 -3.851 -17.635 1.00 0.00 29 PRO A C 11
ATOM 10159 O O . PRO A 1 29 ? -4.621 -4.907 -17.746 1.00 0.00 29 PRO A O 11
ATOM 10170 N N . SER A 1 30 ? -5.342 -3.187 -16.476 1.00 0.00 30 SER A N 11
ATOM 10171 C CA . SER A 1 30 ? -4.726 -3.617 -15.225 1.00 0.00 30 SER A CA 11
ATOM 10172 C C . SER A 1 30 ? -5.186 -2.704 -14.085 1.00 0.00 30 SER A C 11
ATOM 10173 O O . SER A 1 30 ? -4.416 -1.867 -13.615 1.00 0.00 30 SER A O 11
ATOM 10181 N N . ARG A 1 31 ? -6.436 -2.859 -13.630 1.00 0.00 31 ARG A N 11
ATOM 10182 C CA . ARG A 1 31 ? -6.937 -2.107 -12.482 1.00 0.00 31 ARG A CA 11
ATOM 10183 C C . ARG A 1 31 ? -6.228 -2.617 -11.229 1.00 0.00 31 ARG A C 11
ATOM 10184 O O . ARG A 1 31 ? -6.348 -3.795 -10.903 1.00 0.00 31 ARG A O 11
ATOM 10205 N N . TYR A 1 32 ? -5.494 -1.743 -10.536 1.00 0.00 32 TYR A N 11
ATOM 10206 C CA . TYR A 1 32 ? -4.719 -2.115 -9.362 1.00 0.00 32 TYR A CA 11
ATOM 10207 C C . TYR A 1 32 ? -5.540 -1.978 -8.083 1.00 0.00 32 TYR A C 11
ATOM 10208 O O . TYR A 1 32 ? -6.410 -1.114 -7.980 1.00 0.00 32 TYR A O 11
ATOM 10226 N N . LEU A 1 33 ? -5.239 -2.843 -7.109 1.00 0.00 33 LEU A N 11
ATOM 10227 C CA . LEU A 1 33 ? -5.816 -2.824 -5.775 1.00 0.00 33 LEU A CA 11
ATOM 10228 C C . LEU A 1 33 ? -4.719 -3.275 -4.817 1.00 0.00 33 LEU A C 11
ATOM 10229 O O . LEU A 1 33 ? -4.305 -4.431 -4.866 1.00 0.00 33 LEU A O 11
ATOM 10245 N N . CYS A 1 34 ? -4.245 -2.366 -3.961 1.00 0.00 34 CYS A N 11
ATOM 10246 C CA . CYS A 1 34 ? -3.130 -2.619 -3.064 1.00 0.00 34 CYS A CA 11
ATOM 10247 C C . CYS A 1 34 ? -3.609 -2.654 -1.618 1.00 0.00 34 CYS A C 11
ATOM 10248 O O . CYS A 1 34 ? -4.033 -1.630 -1.084 1.00 0.00 34 CYS A O 11
ATOM 10255 N N . LYS A 1 35 ? -3.535 -3.831 -0.986 1.00 0.00 35 LYS A N 11
ATOM 10256 C CA . LYS A 1 35 ? -3.847 -3.993 0.426 1.00 0.00 35 LYS A CA 11
ATOM 10257 C C . LYS A 1 35 ? -2.595 -3.549 1.183 1.00 0.00 35 LYS A C 11
ATOM 10258 O O . LYS A 1 35 ? -1.753 -4.361 1.567 1.00 0.00 35 LYS A O 11
ATOM 10277 N N . CYS A 1 36 ? -2.470 -2.231 1.361 1.00 0.00 36 CYS A N 11
ATOM 10278 C CA . CYS A 1 36 ? -1.298 -1.608 1.949 1.00 0.00 36 CYS A CA 11
ATOM 10279 C C . CYS A 1 36 ? -1.203 -1.803 3.456 1.00 0.00 36 CYS A C 11
ATOM 10280 O O . CYS A 1 36 ? -2.186 -2.119 4.126 1.00 0.00 36 CYS A O 11
ATOM 10287 N N . GLN A 1 37 ? 0.016 -1.617 3.972 1.00 0.00 37 GLN A N 11
ATOM 10288 C CA . GLN A 1 37 ? 0.346 -1.812 5.373 1.00 0.00 37 GLN A CA 11
ATOM 10289 C C . GLN A 1 37 ? -0.317 -0.715 6.214 1.00 0.00 37 GLN A C 11
ATOM 10290 O O . GLN A 1 37 ? -0.565 0.378 5.701 1.00 0.00 37 GLN A O 11
ATOM 10304 N N . PRO A 1 38 ? -0.627 -0.987 7.493 1.00 0.00 38 PRO A N 11
ATOM 10305 C CA . PRO A 1 38 ? -1.329 -0.051 8.356 1.00 0.00 38 PRO A CA 11
ATOM 10306 C C . PRO A 1 38 ? -0.476 1.192 8.608 1.00 0.00 38 PRO A C 11
ATOM 10307 O O . PRO A 1 38 ? 0.536 1.128 9.303 1.00 0.00 38 PRO A O 11
ATOM 10318 N N . GLY A 1 39 ? -0.908 2.317 8.029 1.00 0.00 39 GLY A N 11
ATOM 10319 C CA . GLY A 1 39 ? -0.296 3.622 8.179 1.00 0.00 39 GLY A CA 11
ATOM 10320 C C . GLY A 1 39 ? 0.366 4.094 6.890 1.00 0.00 39 GLY A C 11
ATOM 10321 O O . GLY A 1 39 ? 1.470 4.627 6.940 1.00 0.00 39 GLY A O 11
ATOM 10325 N N . PHE A 1 40 ? -0.308 3.919 5.745 1.00 0.00 40 PHE A N 11
ATOM 10326 C CA . PHE A 1 40 ? 0.151 4.417 4.456 1.00 0.00 40 PHE A CA 11
ATOM 10327 C C . PHE A 1 40 ? -1.023 4.965 3.655 1.00 0.00 40 PHE A C 11
ATOM 10328 O O . PHE A 1 40 ? -2.132 4.438 3.734 1.00 0.00 40 PHE A O 11
ATOM 10345 N N . THR A 1 41 ? -0.761 6.027 2.883 1.00 0.00 41 THR A N 11
ATOM 10346 C CA . THR A 1 41 ? -1.719 6.639 1.977 1.00 0.00 41 THR A CA 11
ATOM 10347 C C . THR A 1 41 ? -1.012 7.084 0.695 1.00 0.00 41 THR A C 11
ATOM 10348 O O . THR A 1 41 ? 0.211 6.984 0.574 1.00 0.00 41 THR A O 11
ATOM 10359 N N . GLY A 1 42 ? -1.807 7.576 -0.259 1.00 0.00 42 GLY A N 11
ATOM 10360 C CA . GLY A 1 42 ? -1.365 7.948 -1.591 1.00 0.00 42 GLY A CA 11
ATOM 10361 C C . GLY A 1 42 ? -1.611 6.771 -2.533 1.00 0.00 42 GLY A C 11
ATOM 10362 O O . GLY A 1 42 ? -1.726 5.629 -2.085 1.00 0.00 42 GLY A O 11
ATOM 10366 N N . ALA A 1 43 ? -1.698 7.051 -3.839 1.00 0.00 43 ALA A N 11
ATOM 10367 C CA . ALA A 1 43 ? -2.010 6.064 -4.868 1.00 0.00 43 ALA A CA 11
ATOM 10368 C C . ALA A 1 43 ? -1.109 4.828 -4.781 1.00 0.00 43 ALA A C 11
ATOM 10369 O O . ALA A 1 43 ? -1.586 3.706 -4.935 1.00 0.00 43 ALA A O 11
ATOM 10376 N N . ARG A 1 44 ? 0.188 5.048 -4.532 1.00 0.00 44 ARG A N 11
ATOM 10377 C CA . ARG A 1 44 ? 1.202 4.006 -4.470 1.00 0.00 44 ARG A CA 11
ATOM 10378 C C . ARG A 1 44 ? 1.620 3.685 -3.026 1.00 0.00 44 ARG A C 11
ATOM 10379 O O . ARG A 1 44 ? 2.625 3.005 -2.828 1.00 0.00 44 ARG A O 11
ATOM 10400 N N . CYS A 1 45 ? 0.864 4.154 -2.019 1.00 0.00 45 CYS A N 11
ATOM 10401 C CA . CYS A 1 45 ? 1.118 3.895 -0.602 1.00 0.00 45 CYS A CA 11
ATOM 10402 C C . CYS A 1 45 ? 2.536 4.312 -0.199 1.00 0.00 45 CYS A C 11
ATOM 10403 O O . CYS A 1 45 ? 3.262 3.558 0.446 1.00 0.00 45 CYS A O 11
ATOM 10410 N N . THR A 1 46 ? 2.912 5.531 -0.597 1.00 0.00 46 THR A N 11
ATOM 10411 C CA . THR A 1 46 ? 4.221 6.135 -0.404 1.00 0.00 46 THR A CA 11
ATOM 10412 C C . THR A 1 46 ? 4.290 6.945 0.892 1.00 0.00 46 THR A C 11
ATOM 10413 O O . THR A 1 46 ? 5.333 6.967 1.544 1.00 0.00 46 THR A O 11
ATOM 10424 N N . GLU A 1 47 ? 3.186 7.604 1.267 1.00 0.00 47 GLU A N 11
ATOM 10425 C CA . GLU A 1 47 ? 3.141 8.514 2.400 1.00 0.00 47 GLU A CA 11
ATOM 10426 C C . GLU A 1 47 ? 2.796 7.774 3.690 1.00 0.00 47 GLU A C 11
ATOM 10427 O O . GLU A 1 47 ? 1.646 7.395 3.895 1.00 0.00 47 GLU A O 11
ATOM 10439 N N . ASN A 1 48 ? 3.800 7.591 4.558 1.00 0.00 48 ASN A N 11
ATOM 10440 C CA . ASN A 1 48 ? 3.654 6.955 5.858 1.00 0.00 48 ASN A CA 11
ATOM 10441 C C . ASN A 1 48 ? 2.920 7.893 6.821 1.00 0.00 48 ASN A C 11
ATOM 10442 O O . ASN A 1 48 ? 3.517 8.836 7.337 1.00 0.00 48 ASN A O 11
ATOM 1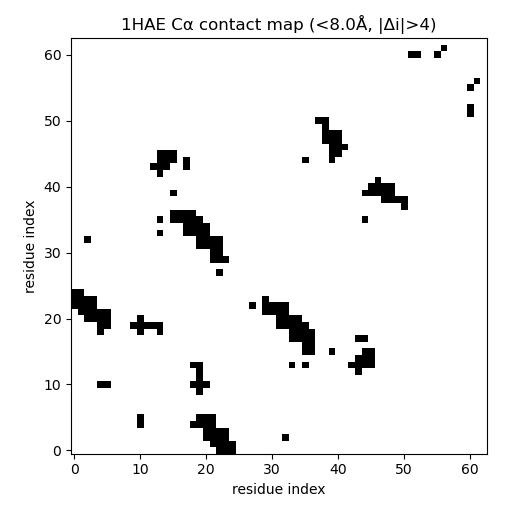0453 N N . VAL A 1 49 ? 1.629 7.633 7.062 1.00 0.00 49 VAL A N 11
ATOM 10454 C CA . VAL A 1 49 ? 0.791 8.434 7.952 1.00 0.00 49 VAL A CA 11
ATOM 10455 C C . VAL A 1 49 ? 0.903 7.915 9.393 1.00 0.00 49 VAL A C 11
ATOM 10456 O O . VAL A 1 49 ? 1.209 6.739 9.593 1.00 0.00 49 VAL A O 11
ATOM 10469 N N . PRO A 1 50 ? 0.674 8.781 10.401 1.00 0.00 50 PRO A N 11
ATOM 10470 C CA . PRO A 1 50 ? 0.850 8.463 11.811 1.00 0.00 50 PRO A CA 11
ATOM 10471 C C . PRO A 1 50 ? -0.263 7.564 12.358 1.00 0.00 50 PRO A C 11
ATOM 10472 O O . PRO A 1 50 ? -1.157 8.005 13.078 1.00 0.00 50 PRO A O 11
ATOM 10483 N N . MET A 1 51 ? -0.163 6.285 12.003 1.00 0.00 51 MET A N 11
ATOM 10484 C CA . MET A 1 51 ? -0.995 5.175 12.452 1.00 0.00 51 MET A CA 11
ATOM 10485 C C . MET A 1 51 ? -0.035 4.064 12.884 1.00 0.00 51 MET A C 11
ATOM 10486 O O . MET A 1 51 ? -0.191 3.472 13.950 1.00 0.00 51 MET A O 11
ATOM 10500 N N . LYS A 1 52 ? 0.971 3.808 12.034 1.00 0.00 52 LYS A N 11
ATOM 10501 C CA . LYS A 1 52 ? 2.068 2.883 12.266 1.00 0.00 52 LYS A CA 11
ATOM 10502 C C . LYS A 1 52 ? 2.886 3.336 13.477 1.00 0.00 52 LYS A C 11
ATOM 10503 O O . LYS A 1 52 ? 2.837 4.502 13.870 1.00 0.00 52 LYS A O 11
ATOM 10522 N N . VAL A 1 53 ? 3.651 2.409 14.060 1.00 0.00 53 VAL A N 11
ATOM 10523 C CA . VAL A 1 53 ? 4.577 2.706 15.140 1.00 0.00 53 VAL A CA 11
ATOM 10524 C C . VAL A 1 53 ? 5.784 3.427 14.532 1.00 0.00 53 VAL A C 11
ATOM 10525 O O . VAL A 1 53 ? 6.800 2.804 14.228 1.00 0.00 53 VAL A O 11
ATOM 10538 N N . GLN A 1 54 ? 5.660 4.751 14.349 1.00 0.00 54 GLN A N 11
ATOM 10539 C CA . GLN A 1 54 ? 6.693 5.630 13.807 1.00 0.00 54 GLN A CA 11
ATOM 10540 C C . GLN A 1 54 ? 7.750 5.907 14.881 1.00 0.00 54 GLN A C 11
ATOM 10541 O O . GLN A 1 54 ? 7.994 7.053 15.256 1.00 0.00 54 GLN A O 11
ATOM 10555 N N . ASN A 1 55 ? 8.370 4.831 15.373 1.00 0.00 55 ASN A N 11
ATOM 10556 C CA . ASN A 1 55 ? 9.327 4.822 16.466 1.00 0.00 55 ASN A CA 11
ATOM 10557 C C . ASN A 1 55 ? 9.852 3.395 16.633 1.00 0.00 55 ASN A C 11
ATOM 10558 O O . ASN A 1 55 ? 9.717 2.787 17.694 1.00 0.00 55 ASN A O 11
ATOM 10569 N N . GLN A 1 56 ? 10.460 2.863 15.566 1.00 0.00 56 GLN A N 11
ATOM 10570 C CA . GLN A 1 56 ? 11.109 1.558 15.587 1.00 0.00 56 GLN A CA 11
ATOM 10571 C C . GLN A 1 56 ? 12.252 1.592 16.604 1.00 0.00 56 GLN A C 11
ATOM 10572 O O . GLN A 1 56 ? 12.389 0.686 17.423 1.00 0.00 56 GLN A O 11
ATOM 10586 N N . GLU A 1 57 ? 13.054 2.661 16.536 1.00 0.00 57 GLU A N 11
ATOM 10587 C CA . GLU A 1 57 ? 14.134 2.983 17.450 1.00 0.00 57 GLU A CA 11
ATOM 10588 C C . GLU A 1 57 ? 13.676 4.153 18.338 1.00 0.00 57 GLU A C 11
ATOM 10589 O O . GLU A 1 57 ? 12.478 4.424 18.426 1.00 0.00 57 GLU A O 11
ATOM 10601 N N . LYS A 1 58 ? 14.613 4.841 19.003 1.00 0.00 58 LYS A N 11
ATOM 10602 C CA . LYS A 1 58 ? 14.325 5.913 19.950 1.00 0.00 58 LYS A CA 11
ATOM 10603 C C . LYS A 1 58 ? 13.444 7.019 19.358 1.00 0.00 58 LYS A C 11
ATOM 10604 O O . LYS A 1 58 ? 12.568 7.533 20.050 1.00 0.00 58 LYS A O 11
ATOM 10623 N N . ALA A 1 59 ? 13.687 7.392 18.095 1.00 0.00 59 ALA A N 11
ATOM 10624 C CA . ALA A 1 59 ? 13.022 8.496 17.413 1.00 0.00 59 ALA A CA 11
ATOM 10625 C C . ALA A 1 59 ? 13.228 9.798 18.193 1.00 0.00 59 ALA A C 11
ATOM 10626 O O . ALA A 1 59 ? 12.271 10.496 18.524 1.00 0.00 59 ALA A O 11
ATOM 10633 N N . GLU A 1 60 ? 14.500 10.104 18.481 1.00 0.00 60 GLU A N 11
ATOM 10634 C CA . GLU A 1 60 ? 14.940 11.266 19.241 1.00 0.00 60 GLU A CA 11
ATOM 10635 C C . GLU A 1 60 ? 14.299 11.296 20.632 1.00 0.00 60 GLU A C 11
ATOM 10636 O O . GLU A 1 60 ? 13.664 12.281 21.009 1.00 0.00 60 GLU A O 11
ATOM 10648 N N . GLU A 1 61 ? 14.478 10.216 21.406 1.00 0.00 61 GLU A N 11
ATOM 10649 C CA . GLU A 1 61 ? 14.022 10.154 22.789 1.00 0.00 61 GLU A CA 11
ATOM 10650 C C . GLU A 1 61 ? 15.073 10.853 23.654 1.00 0.00 61 GLU A C 11
ATOM 10651 O O . GLU A 1 61 ? 15.794 10.220 24.424 1.00 0.00 61 GLU A O 11
ATOM 10663 N N . LEU A 1 62 ? 15.157 12.174 23.484 1.00 0.00 62 LEU A N 11
ATOM 10664 C CA . LEU A 1 62 ? 16.118 13.063 24.117 1.00 0.00 62 LEU A CA 11
ATOM 10665 C C . LEU A 1 62 ? 15.400 14.371 24.448 1.00 0.00 62 LEU A C 11
ATOM 10666 O O . LEU A 1 62 ? 15.457 14.845 25.581 1.00 0.00 62 LEU A O 11
ATOM 10682 N N . TYR A 1 63 ? 14.727 14.944 23.443 1.00 0.00 63 TYR A N 11
ATOM 10683 C CA . TYR A 1 63 ? 13.945 16.166 23.551 1.00 0.00 63 TYR A CA 11
ATOM 10684 C C . TYR A 1 63 ? 12.797 16.137 22.540 1.00 0.00 63 TYR A C 11
ATOM 10685 O O . TYR A 1 63 ? 11.756 16.759 22.846 1.00 0.00 63 TYR A O 11
ATOM 10704 N N . SER A 1 1 ? -13.430 -10.495 -11.303 1.00 0.00 1 SER A N 12
ATOM 10705 C CA . SER A 1 1 ? -12.712 -9.530 -10.451 1.00 0.00 1 SER A CA 12
ATOM 10706 C C . SER A 1 1 ? -11.805 -10.228 -9.432 1.00 0.00 1 SER A C 12
ATOM 10707 O O . SER A 1 1 ? -11.813 -9.891 -8.249 1.00 0.00 1 SER A O 12
ATOM 10717 N N . HIS A 1 2 ? -11.016 -11.202 -9.900 1.00 0.00 2 HIS A N 12
ATOM 10718 C CA . HIS A 1 2 ? -10.055 -11.929 -9.080 1.00 0.00 2 HIS A CA 12
ATOM 10719 C C . HIS A 1 2 ? -8.852 -11.027 -8.812 1.00 0.00 2 HIS A C 12
ATOM 10720 O O . HIS A 1 2 ? -8.289 -10.463 -9.744 1.00 0.00 2 HIS A O 12
ATOM 10734 N N . LEU A 1 3 ? -8.442 -10.917 -7.545 1.00 0.00 3 LEU A N 12
ATOM 10735 C CA . LEU A 1 3 ? -7.282 -10.143 -7.144 1.00 0.00 3 LEU A CA 12
ATOM 10736 C C . LEU A 1 3 ? -6.058 -11.049 -7.223 1.00 0.00 3 LEU A C 12
ATOM 10737 O O . LEU A 1 3 ? -5.693 -11.702 -6.247 1.00 0.00 3 LEU A O 12
ATOM 10753 N N . VAL A 1 4 ? -5.428 -11.084 -8.402 1.00 0.00 4 VAL A N 12
ATOM 10754 C CA . VAL A 1 4 ? -4.224 -11.872 -8.629 1.00 0.00 4 VAL A CA 12
ATOM 10755 C C . VAL A 1 4 ? -3.015 -10.989 -8.338 1.00 0.00 4 VAL A C 12
ATOM 10756 O O . VAL A 1 4 ? -3.048 -9.797 -8.634 1.00 0.00 4 VAL A O 12
ATOM 10769 N N . LYS A 1 5 ? -1.957 -11.563 -7.756 1.00 0.00 5 LYS A N 12
ATOM 10770 C CA . LYS A 1 5 ? -0.753 -10.822 -7.405 1.00 0.00 5 LYS A CA 12
ATOM 10771 C C . LYS A 1 5 ? -0.133 -10.197 -8.658 1.00 0.00 5 LYS A C 12
ATOM 10772 O O . LYS A 1 5 ? -0.014 -10.862 -9.686 1.00 0.00 5 LYS A O 12
ATOM 10791 N N . CYS A 1 6 ? 0.251 -8.918 -8.566 1.00 0.00 6 CYS A N 12
ATOM 10792 C CA . CYS A 1 6 ? 0.866 -8.185 -9.667 1.00 0.00 6 CYS A CA 12
ATOM 10793 C C . CYS A 1 6 ? 2.178 -8.849 -10.089 1.00 0.00 6 CYS A C 12
ATOM 10794 O O . CYS A 1 6 ? 2.930 -9.329 -9.241 1.00 0.00 6 CYS A O 12
ATOM 10801 N N . ALA A 1 7 ? 2.454 -8.866 -11.400 1.00 0.00 7 ALA A N 12
ATOM 10802 C CA . ALA A 1 7 ? 3.716 -9.363 -11.939 1.00 0.00 7 ALA A CA 12
ATOM 10803 C C . ALA A 1 7 ? 4.858 -8.502 -11.396 1.00 0.00 7 ALA A C 12
ATOM 10804 O O . ALA A 1 7 ? 4.634 -7.344 -11.066 1.00 0.00 7 ALA A O 12
ATOM 10811 N N . GLU A 1 8 ? 6.073 -9.053 -11.300 1.00 0.00 8 GLU A N 12
ATOM 10812 C CA . GLU A 1 8 ? 7.225 -8.388 -10.697 1.00 0.00 8 GLU A CA 12
ATOM 10813 C C . GLU A 1 8 ? 7.504 -6.967 -11.196 1.00 0.00 8 GLU A C 12
ATOM 10814 O O . GLU A 1 8 ? 7.951 -6.127 -10.418 1.00 0.00 8 GLU A O 12
ATOM 10826 N N . LYS A 1 9 ? 7.247 -6.684 -12.476 1.00 0.00 9 LYS A N 12
ATOM 10827 C CA . LYS A 1 9 ? 7.396 -5.339 -13.016 1.00 0.00 9 LYS A CA 12
ATOM 10828 C C . LYS A 1 9 ? 6.424 -4.397 -12.301 1.00 0.00 9 LYS A C 12
ATOM 10829 O O . LYS A 1 9 ? 6.796 -3.304 -11.881 1.00 0.00 9 LYS A O 12
ATOM 10848 N N . GLU A 1 10 ? 5.176 -4.853 -12.158 1.00 0.00 10 GLU A N 12
ATOM 10849 C CA . GLU A 1 10 ? 4.081 -4.111 -11.563 1.00 0.00 10 GLU A CA 12
ATOM 10850 C C . GLU A 1 10 ? 3.992 -4.250 -10.043 1.00 0.00 10 GLU A C 12
ATOM 10851 O O . GLU A 1 10 ? 3.283 -3.451 -9.441 1.00 0.00 10 GLU A O 12
ATOM 10863 N N . LYS A 1 11 ? 4.667 -5.212 -9.391 1.00 0.00 11 LYS A N 12
ATOM 10864 C CA . LYS A 1 11 ? 4.555 -5.308 -7.936 1.00 0.00 11 LYS A CA 12
ATOM 10865 C C . LYS A 1 11 ? 5.146 -4.073 -7.247 1.00 0.00 11 LYS A C 12
ATOM 10866 O O . LYS A 1 11 ? 4.815 -3.789 -6.098 1.00 0.00 11 LYS A O 12
ATOM 10885 N N . THR A 1 12 ? 6.005 -3.335 -7.964 1.00 0.00 12 THR A N 12
ATOM 10886 C CA . THR A 1 12 ? 6.613 -2.099 -7.502 1.00 0.00 12 THR A CA 12
ATOM 10887 C C . THR A 1 12 ? 5.645 -0.913 -7.575 1.00 0.00 12 THR A C 12
ATOM 10888 O O . THR A 1 12 ? 5.924 0.126 -6.980 1.00 0.00 12 THR A O 12
ATOM 10899 N N . PHE A 1 13 ? 4.516 -1.063 -8.287 1.00 0.00 13 PHE A N 12
ATOM 10900 C CA . PHE A 1 13 ? 3.451 -0.069 -8.380 1.00 0.00 13 PHE A CA 12
ATOM 10901 C C . PHE A 1 13 ? 3.023 0.432 -6.998 1.00 0.00 13 PHE A C 12
ATOM 10902 O O . PHE A 1 13 ? 2.596 1.576 -6.873 1.00 0.00 13 PHE A O 12
ATOM 10919 N N . CYS A 1 14 ? 3.150 -0.412 -5.967 1.00 0.00 14 CYS A N 12
ATOM 10920 C CA . CYS A 1 14 ? 2.888 -0.054 -4.582 1.00 0.00 14 CYS A CA 12
ATOM 10921 C C . CYS A 1 14 ? 4.099 -0.446 -3.747 1.00 0.00 14 CYS A C 12
ATOM 10922 O O . CYS A 1 14 ? 4.764 -1.437 -4.047 1.00 0.00 14 CYS A O 12
ATOM 10929 N N . VAL A 1 15 ? 4.387 0.352 -2.712 1.00 0.00 15 VAL A N 12
ATOM 10930 C CA . VAL A 1 15 ? 5.570 0.208 -1.874 1.00 0.00 15 VAL A CA 12
ATOM 10931 C C . VAL A 1 15 ? 5.191 0.069 -0.393 1.00 0.00 15 VAL A C 12
ATOM 10932 O O . VAL A 1 15 ? 4.023 -0.125 -0.058 1.00 0.00 15 VAL A O 12
ATOM 10945 N N . ASN A 1 16 ? 6.200 0.156 0.486 1.00 0.00 16 ASN A N 12
ATOM 10946 C CA . ASN A 1 16 ? 6.081 0.061 1.937 1.00 0.00 16 ASN A CA 12
ATOM 10947 C C . ASN A 1 16 ? 5.313 -1.193 2.359 1.00 0.00 16 ASN A C 12
ATOM 10948 O O . ASN A 1 16 ? 4.402 -1.130 3.183 1.00 0.00 16 ASN A O 12
ATOM 10959 N N . GLY A 1 17 ? 5.693 -2.339 1.780 1.00 0.00 17 GLY A N 12
ATOM 10960 C CA . GLY A 1 17 ? 5.114 -3.636 2.088 1.00 0.00 17 GLY A CA 12
ATOM 10961 C C . GLY A 1 17 ? 3.688 -3.820 1.561 1.00 0.00 17 GLY A C 12
ATOM 10962 O O . GLY A 1 17 ? 3.079 -4.850 1.845 1.00 0.00 17 GLY A O 12
ATOM 10966 N N . GLY A 1 18 ? 3.142 -2.851 0.811 1.00 0.00 18 GLY A N 12
ATOM 10967 C CA . GLY A 1 18 ? 1.784 -2.940 0.305 1.00 0.00 18 GLY A CA 12
ATOM 10968 C C . GLY A 1 18 ? 1.710 -3.966 -0.819 1.00 0.00 18 GLY A C 12
ATOM 10969 O O . GLY A 1 18 ? 2.339 -3.778 -1.860 1.00 0.00 18 GLY A O 12
ATOM 10973 N N . GLU A 1 19 ? 0.948 -5.048 -0.607 1.00 0.00 19 GLU A N 12
ATOM 10974 C CA . GLU A 1 19 ? 0.892 -6.145 -1.563 1.00 0.00 19 GLU A CA 12
ATOM 10975 C C . GLU A 1 19 ? -0.046 -5.777 -2.713 1.00 0.00 19 GLU A C 12
ATOM 10976 O O . GLU A 1 19 ? -1.244 -5.591 -2.512 1.00 0.00 19 GLU A O 12
ATOM 10988 N N . CYS A 1 20 ? 0.530 -5.670 -3.911 1.00 0.00 20 CYS A N 12
ATOM 10989 C CA . CYS A 1 20 ? -0.135 -5.265 -5.137 1.00 0.00 20 CYS A CA 12
ATOM 10990 C C . CYS A 1 20 ? -0.890 -6.435 -5.759 1.00 0.00 20 CYS A C 12
ATOM 10991 O O . CYS A 1 20 ? -0.309 -7.499 -5.972 1.00 0.00 20 CYS A O 12
ATOM 10998 N N . PHE A 1 21 ? -2.175 -6.220 -6.062 1.00 0.00 21 PHE A N 12
ATOM 10999 C CA . PHE A 1 21 ? -3.017 -7.166 -6.781 1.00 0.00 21 PHE A CA 12
ATOM 11000 C C . PHE A 1 21 ? -3.614 -6.437 -7.983 1.00 0.00 21 PHE A C 12
ATOM 11001 O O . PHE A 1 21 ? -3.587 -5.208 -8.040 1.00 0.00 21 PHE A O 12
ATOM 11018 N N . MET A 1 22 ? -4.151 -7.200 -8.940 1.00 0.00 22 MET A N 12
ATOM 11019 C CA . MET A 1 22 ? -4.750 -6.682 -10.160 1.00 0.00 22 MET A CA 12
ATOM 11020 C C . MET A 1 22 ? -6.103 -7.359 -10.364 1.00 0.00 22 MET A C 12
ATOM 11021 O O . MET A 1 22 ? -6.220 -8.570 -10.176 1.00 0.00 22 MET A O 12
ATOM 11035 N N . VAL A 1 23 ? -7.115 -6.566 -10.735 1.00 0.00 23 VAL A N 12
ATOM 11036 C CA . VAL A 1 23 ? -8.494 -7.007 -10.871 1.00 0.00 23 VAL A CA 12
ATOM 11037 C C . VAL A 1 23 ? -8.686 -7.729 -12.208 1.00 0.00 23 VAL A C 12
ATOM 11038 O O . VAL A 1 23 ? -8.983 -7.104 -13.227 1.00 0.00 23 VAL A O 12
ATOM 11051 N N . LYS A 1 24 ? -8.523 -9.056 -12.191 1.00 0.00 24 LYS A N 12
ATOM 11052 C CA . LYS A 1 24 ? -8.768 -9.928 -13.329 1.00 0.00 24 LYS A CA 12
ATOM 11053 C C . LYS A 1 24 ? -10.270 -10.005 -13.581 1.00 0.00 24 LYS A C 12
ATOM 11054 O O . LYS A 1 24 ? -10.987 -10.787 -12.957 1.00 0.00 24 LYS A O 12
ATOM 11073 N N . ASP A 1 25 ? -10.709 -9.167 -14.519 1.00 0.00 25 ASP A N 12
ATOM 11074 C CA . ASP A 1 25 ? -12.061 -9.064 -15.038 1.00 0.00 25 ASP A CA 12
ATOM 11075 C C . ASP A 1 25 ? -11.921 -8.794 -16.537 1.00 0.00 25 ASP A C 12
ATOM 11076 O O . ASP A 1 25 ? -11.066 -8.008 -16.943 1.00 0.00 25 ASP A O 12
ATOM 11085 N N . LEU A 1 26 ? -12.755 -9.445 -17.355 1.00 0.00 26 LEU A N 12
ATOM 11086 C CA . LEU A 1 26 ? -12.673 -9.377 -18.809 1.00 0.00 26 LEU A CA 12
ATOM 11087 C C . LEU A 1 26 ? -13.358 -8.119 -19.353 1.00 0.00 26 LEU A C 12
ATOM 11088 O O . LEU A 1 26 ? -14.217 -8.207 -20.229 1.00 0.00 26 LEU A O 12
ATOM 11104 N N . SER A 1 27 ? -12.984 -6.945 -18.830 1.00 0.00 27 SER A N 12
ATOM 11105 C CA . SER A 1 27 ? -13.450 -5.651 -19.310 1.00 0.00 27 SER A CA 12
ATOM 11106 C C . SER A 1 27 ? -12.387 -4.586 -19.055 1.00 0.00 27 SER A C 12
ATOM 11107 O O . SER A 1 27 ? -11.927 -3.932 -19.989 1.00 0.00 27 SER A O 12
ATOM 11115 N N . ASN A 1 28 ? -12.006 -4.409 -17.786 1.00 0.00 28 ASN A N 12
ATOM 11116 C CA . ASN A 1 28 ? -11.037 -3.399 -17.381 1.00 0.00 28 ASN A CA 12
ATOM 11117 C C . ASN A 1 28 ? -9.637 -3.723 -17.924 1.00 0.00 28 ASN A C 12
ATOM 11118 O O . ASN A 1 28 ? -9.327 -4.895 -18.135 1.00 0.00 28 ASN A O 12
ATOM 11129 N N . PRO A 1 29 ? -8.780 -2.711 -18.148 1.00 0.00 29 PRO A N 12
ATOM 11130 C CA . PRO A 1 29 ? -7.427 -2.920 -18.635 1.00 0.00 29 PRO A CA 12
ATOM 11131 C C . PRO A 1 29 ? -6.542 -3.568 -17.563 1.00 0.00 29 PRO A C 12
ATOM 11132 O O . PRO A 1 29 ? -6.058 -4.680 -17.767 1.00 0.00 29 PRO A O 12
ATOM 11143 N N . SER A 1 30 ? -6.325 -2.881 -16.434 1.00 0.00 30 SER A N 12
ATOM 11144 C CA . SER A 1 30 ? -5.423 -3.325 -15.378 1.00 0.00 30 SER A CA 12
ATOM 11145 C C . SER A 1 30 ? -5.615 -2.470 -14.122 1.00 0.00 30 SER A C 12
ATOM 11146 O O . SER A 1 30 ? -4.685 -1.807 -13.665 1.00 0.00 30 SER A O 12
ATOM 11154 N N . ARG A 1 31 ? -6.826 -2.492 -13.550 1.00 0.00 31 ARG A N 12
ATOM 11155 C CA . ARG A 1 31 ? -7.109 -1.811 -12.294 1.00 0.00 31 ARG A CA 12
ATOM 11156 C C . ARG A 1 31 ? -6.303 -2.485 -11.187 1.00 0.00 31 ARG A C 12
ATOM 11157 O O . ARG A 1 31 ? -6.444 -3.688 -10.972 1.00 0.00 31 ARG A O 12
ATOM 11178 N N . TYR A 1 32 ? -5.463 -1.709 -10.496 1.00 0.00 32 TYR A N 12
ATOM 11179 C CA . TYR A 1 32 ? -4.632 -2.195 -9.408 1.00 0.00 32 TYR A CA 12
ATOM 11180 C C . TYR A 1 32 ? -5.314 -1.945 -8.068 1.00 0.00 32 TYR A C 12
ATOM 11181 O O . TYR A 1 32 ? -5.892 -0.882 -7.847 1.00 0.00 32 TYR A O 12
ATOM 11199 N N . LEU A 1 33 ? -5.233 -2.943 -7.183 1.00 0.00 33 LEU A N 12
ATOM 11200 C CA . LEU A 1 33 ? -5.758 -2.907 -5.827 1.00 0.00 33 LEU A CA 12
ATOM 11201 C C . LEU A 1 33 ? -4.630 -3.373 -4.915 1.00 0.00 33 LEU A C 12
ATOM 11202 O O . LEU A 1 33 ? -4.266 -4.547 -4.937 1.00 0.00 33 LEU A O 12
ATOM 11218 N N . CYS A 1 34 ? -4.071 -2.449 -4.127 1.00 0.00 34 CYS A N 12
ATOM 11219 C CA . CYS A 1 34 ? -2.952 -2.720 -3.240 1.00 0.00 34 CYS A CA 12
ATOM 11220 C C . CYS A 1 34 ? -3.431 -2.781 -1.796 1.00 0.00 34 CYS A C 12
ATOM 11221 O O . CYS A 1 34 ? -3.977 -1.805 -1.285 1.00 0.00 34 CYS A O 12
ATOM 11228 N N . LYS A 1 35 ? -3.216 -3.926 -1.140 1.00 0.00 35 LYS A N 12
ATOM 11229 C CA . LYS A 1 35 ? -3.514 -4.093 0.272 1.00 0.00 35 LYS A CA 12
ATOM 11230 C C . LYS A 1 35 ? -2.318 -3.525 1.033 1.00 0.00 35 LYS A C 12
ATOM 11231 O O . LYS A 1 35 ? -1.357 -4.238 1.326 1.00 0.00 35 LYS A O 12
ATOM 11250 N N . CYS A 1 36 ? -2.383 -2.217 1.312 1.00 0.00 36 CYS A N 12
ATOM 11251 C CA . CYS A 1 36 ? -1.302 -1.467 1.931 1.00 0.00 36 CYS A CA 12
ATOM 11252 C C . CYS A 1 36 ? -1.224 -1.727 3.428 1.00 0.00 36 CYS A C 12
ATOM 11253 O O . CYS A 1 36 ? -2.210 -2.109 4.057 1.00 0.00 36 CYS A O 12
ATOM 11260 N N . GLN A 1 37 ? -0.029 -1.521 3.990 1.00 0.00 37 GLN A N 12
ATOM 11261 C CA . GLN A 1 37 ? 0.233 -1.750 5.399 1.00 0.00 37 GLN A CA 12
ATOM 11262 C C . GLN A 1 37 ? -0.424 -0.638 6.225 1.00 0.00 37 GLN A C 12
ATOM 11263 O O . GLN A 1 37 ? -0.680 0.443 5.692 1.00 0.00 37 GLN A O 12
ATOM 1127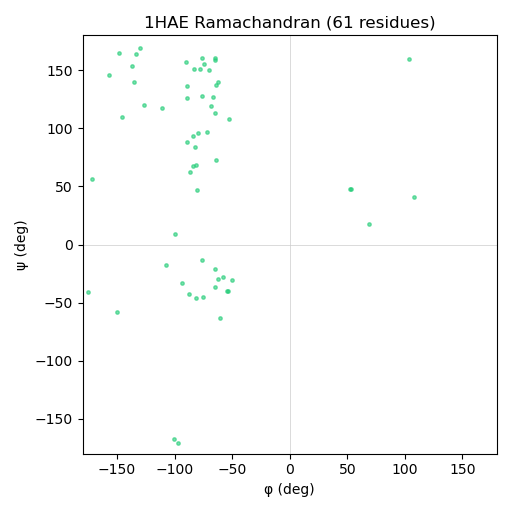7 N N . PRO A 1 38 ? -0.705 -0.877 7.517 1.00 0.00 38 PRO A N 12
ATOM 11278 C CA . PRO A 1 38 ? -1.229 0.136 8.418 1.00 0.00 38 PRO A CA 12
ATOM 11279 C C . PRO A 1 38 ? -0.369 1.402 8.411 1.00 0.00 38 PRO A C 12
ATOM 11280 O O . PRO A 1 38 ? 0.844 1.331 8.602 1.00 0.00 38 PRO A O 12
ATOM 11291 N N . GLY A 1 39 ? -1.006 2.555 8.184 1.00 0.00 39 GLY A N 12
ATOM 11292 C CA . GLY A 1 39 ? -0.358 3.851 8.253 1.00 0.00 39 GLY A CA 12
ATOM 11293 C C . GLY A 1 39 ? 0.326 4.265 6.954 1.00 0.00 39 GLY A C 12
ATOM 11294 O O . GLY A 1 39 ? 1.453 4.755 6.999 1.00 0.00 39 GLY A O 12
ATOM 11298 N N . PHE A 1 40 ? -0.350 4.093 5.808 1.00 0.00 40 PHE A N 12
ATOM 11299 C CA . PHE A 1 40 ? 0.143 4.556 4.515 1.00 0.00 40 PHE A CA 12
ATOM 11300 C C . PHE A 1 40 ? -0.994 5.140 3.685 1.00 0.00 40 PHE A C 12
ATOM 11301 O O . PHE A 1 40 ? -2.147 4.735 3.825 1.00 0.00 40 PHE A O 12
ATOM 11318 N N . THR A 1 41 ? -0.646 6.107 2.827 1.00 0.00 41 THR A N 12
ATOM 11319 C CA . THR A 1 41 ? -1.568 6.836 1.975 1.00 0.00 41 THR A CA 12
ATOM 11320 C C . THR A 1 41 ? -0.889 7.183 0.648 1.00 0.00 41 THR A C 12
ATOM 11321 O O . THR A 1 41 ? 0.341 7.178 0.535 1.00 0.00 41 THR A O 12
ATOM 11332 N N . GLY A 1 42 ? -1.729 7.480 -0.348 1.00 0.00 42 GLY A N 12
ATOM 11333 C CA . GLY A 1 42 ? -1.346 7.732 -1.726 1.00 0.00 42 GLY A CA 12
ATOM 11334 C C . GLY A 1 42 ? -1.711 6.505 -2.559 1.00 0.00 42 GLY A C 12
ATOM 11335 O O . GLY A 1 42 ? -1.851 5.409 -2.018 1.00 0.00 42 GLY A O 12
ATOM 11339 N N . ALA A 1 43 ? -1.862 6.686 -3.876 1.00 0.00 43 ALA A N 12
ATOM 11340 C CA . ALA A 1 43 ? -2.202 5.609 -4.800 1.00 0.00 43 ALA A CA 12
ATOM 11341 C C . ALA A 1 43 ? -1.209 4.448 -4.689 1.00 0.00 43 ALA A C 12
ATOM 11342 O O . ALA A 1 43 ? -1.603 3.285 -4.728 1.00 0.00 43 ALA A O 12
ATOM 11349 N N . ARG A 1 44 ? 0.077 4.785 -4.542 1.00 0.00 44 ARG A N 12
ATOM 11350 C CA . ARG A 1 44 ? 1.175 3.839 -4.424 1.00 0.00 44 ARG A CA 12
ATOM 11351 C C . ARG A 1 44 ? 1.532 3.535 -2.959 1.00 0.00 44 ARG A C 12
ATOM 11352 O O . ARG A 1 44 ? 2.457 2.761 -2.716 1.00 0.00 44 ARG A O 12
ATOM 11373 N N . CYS A 1 45 ? 0.821 4.129 -1.984 1.00 0.00 45 CYS A N 12
ATOM 11374 C CA . CYS A 1 45 ? 1.067 3.953 -0.552 1.00 0.00 45 CYS A CA 12
ATOM 11375 C C . CYS A 1 45 ? 2.522 4.273 -0.206 1.00 0.00 45 CYS A C 12
ATOM 11376 O O . CYS A 1 45 ? 3.207 3.491 0.449 1.00 0.00 45 CYS A O 12
ATOM 11383 N N . THR A 1 46 ? 2.974 5.443 -0.667 1.00 0.00 46 THR A N 12
ATOM 11384 C CA . THR A 1 46 ? 4.330 5.950 -0.541 1.00 0.00 46 THR A CA 12
ATOM 11385 C C . THR A 1 46 ? 4.471 6.781 0.731 1.00 0.00 46 THR A C 12
ATOM 11386 O O . THR A 1 46 ? 5.502 6.711 1.398 1.00 0.00 46 THR A O 12
ATOM 11397 N N . GLU A 1 47 ? 3.436 7.563 1.058 1.00 0.00 47 GLU A N 12
ATOM 11398 C CA . GLU A 1 47 ? 3.463 8.495 2.169 1.00 0.00 47 GLU A CA 12
ATOM 11399 C C . GLU A 1 47 ? 2.988 7.789 3.432 1.00 0.00 47 GLU A C 12
ATOM 11400 O O . GLU A 1 47 ? 1.910 7.203 3.442 1.00 0.00 47 GLU A O 12
ATOM 11412 N N . ASN A 1 48 ? 3.799 7.853 4.493 1.00 0.00 48 ASN A N 12
ATOM 11413 C CA . ASN A 1 48 ? 3.474 7.289 5.792 1.00 0.00 48 ASN A CA 12
ATOM 11414 C C . ASN A 1 48 ? 2.561 8.248 6.558 1.00 0.00 48 ASN A C 12
ATOM 11415 O O . ASN A 1 48 ? 2.762 9.461 6.520 1.00 0.00 48 ASN A O 12
ATOM 11426 N N . VAL A 1 49 ? 1.571 7.693 7.264 1.00 0.00 49 VAL A N 12
ATOM 11427 C CA . VAL A 1 49 ? 0.655 8.409 8.145 1.00 0.00 49 VAL A CA 12
ATOM 11428 C C . VAL A 1 49 ? 0.436 7.560 9.406 1.00 0.00 49 VAL A C 12
ATOM 11429 O O . VAL A 1 49 ? 0.768 6.378 9.390 1.00 0.00 49 VAL A O 12
ATOM 11442 N N . PRO A 1 50 ? -0.108 8.125 10.500 1.00 0.00 50 PRO A N 12
ATOM 11443 C CA . PRO A 1 50 ? -0.455 7.386 11.710 1.00 0.00 50 PRO A CA 12
ATOM 11444 C C . PRO A 1 50 ? -1.243 6.102 11.432 1.00 0.00 50 PRO A C 12
ATOM 11445 O O . PRO A 1 50 ? -0.732 5.004 11.647 1.00 0.00 50 PRO A O 12
ATOM 11456 N N . MET A 1 51 ? -2.478 6.245 10.945 1.00 0.00 51 MET A N 12
ATOM 11457 C CA . MET A 1 51 ? -3.341 5.156 10.526 1.00 0.00 51 MET A CA 12
ATOM 11458 C C . MET A 1 51 ? -4.426 5.802 9.671 1.00 0.00 51 MET A C 12
ATOM 11459 O O . MET A 1 51 ? -5.446 6.236 10.195 1.00 0.00 51 MET A O 12
ATOM 11473 N N . LYS A 1 52 ? -4.162 5.884 8.362 1.00 0.00 52 LYS A N 12
ATOM 11474 C CA . LYS A 1 52 ? -4.965 6.545 7.337 1.00 0.00 52 LYS A CA 12
ATOM 11475 C C . LYS A 1 52 ? -6.467 6.552 7.622 1.00 0.00 52 LYS A C 12
ATOM 11476 O O . LYS A 1 52 ? -7.051 7.625 7.776 1.00 0.00 52 LYS A O 12
ATOM 11495 N N . VAL A 1 53 ? -7.092 5.368 7.703 1.00 0.00 53 VAL A N 12
ATOM 11496 C CA . VAL A 1 53 ? -8.539 5.242 7.853 1.00 0.00 53 VAL A CA 12
ATOM 11497 C C . VAL A 1 53 ? -9.057 5.494 9.275 1.00 0.00 53 VAL A C 12
ATOM 11498 O O . VAL A 1 53 ? -10.002 4.843 9.718 1.00 0.00 53 VAL A O 12
ATOM 11511 N N . GLN A 1 54 ? -8.444 6.454 9.974 1.00 0.00 54 GLN A N 12
ATOM 11512 C CA . GLN A 1 54 ? -8.870 6.935 11.284 1.00 0.00 54 GLN A CA 12
ATOM 11513 C C . GLN A 1 54 ? -9.628 8.249 11.073 1.00 0.00 54 GLN A C 12
ATOM 11514 O O . GLN A 1 54 ? -10.613 8.522 11.756 1.00 0.00 54 GLN A O 12
ATOM 11528 N N . ASN A 1 55 ? -9.154 9.047 10.104 1.00 0.00 55 ASN A N 12
ATOM 11529 C CA . ASN A 1 55 ? -9.749 10.289 9.641 1.00 0.00 55 ASN A CA 12
ATOM 11530 C C . ASN A 1 55 ? -10.195 10.074 8.194 1.00 0.00 55 ASN A C 12
ATOM 11531 O O . ASN A 1 55 ? -9.511 10.468 7.251 1.00 0.00 55 ASN A O 12
ATOM 11542 N N . GLN A 1 56 ? -11.354 9.427 8.032 1.00 0.00 56 GLN A N 12
ATOM 11543 C CA . GLN A 1 56 ? -11.890 9.031 6.739 1.00 0.00 56 GLN A CA 12
ATOM 11544 C C . GLN A 1 56 ? -12.590 10.232 6.103 1.00 0.00 56 GLN A C 12
ATOM 11545 O O . GLN A 1 56 ? -12.078 10.819 5.153 1.00 0.00 56 GLN A O 12
ATOM 11559 N N . GLU A 1 57 ? -13.761 10.587 6.645 1.00 0.00 57 GLU A N 12
ATOM 11560 C CA . GLU A 1 57 ? -14.564 11.733 6.243 1.00 0.00 57 GLU A CA 12
ATOM 11561 C C . GLU A 1 57 ? -15.107 12.378 7.517 1.00 0.00 57 GLU A C 12
ATOM 11562 O O . GLU A 1 57 ? -14.735 13.500 7.855 1.00 0.00 57 GLU A O 12
ATOM 11574 N N . LYS A 1 58 ? -15.976 11.649 8.230 1.00 0.00 58 LYS A N 12
ATOM 11575 C CA . LYS A 1 58 ? -16.517 12.046 9.518 1.00 0.00 58 LYS A CA 12
ATOM 11576 C C . LYS A 1 58 ? -15.394 12.208 10.544 1.00 0.00 58 LYS A C 12
ATOM 11577 O O . LYS A 1 58 ? -15.410 13.158 11.324 1.00 0.00 58 LYS A O 12
ATOM 11596 N N . ALA A 1 59 ? -14.430 11.274 10.532 1.00 0.00 59 ALA A N 12
ATOM 11597 C CA . ALA A 1 59 ? -13.299 11.236 11.448 1.00 0.00 59 ALA A CA 12
ATOM 11598 C C . ALA A 1 59 ? -13.805 11.202 12.894 1.00 0.00 59 ALA A C 12
ATOM 11599 O O . ALA A 1 59 ? -14.527 10.276 13.260 1.00 0.00 59 ALA A O 12
ATOM 11606 N N . GLU A 1 60 ? -13.442 12.199 13.710 1.00 0.00 60 GLU A N 12
ATOM 11607 C CA . GLU A 1 60 ? -13.945 12.348 15.068 1.00 0.00 60 GLU A CA 12
ATOM 11608 C C . GLU A 1 60 ? -15.422 12.728 14.963 1.00 0.00 60 GLU A C 12
ATOM 11609 O O . GLU A 1 60 ? -16.310 11.967 15.341 1.00 0.00 60 GLU A O 12
ATOM 11621 N N . GLU A 1 61 ? -15.635 13.928 14.423 1.00 0.00 61 GLU A N 12
ATOM 11622 C CA . GLU A 1 61 ? -16.876 14.594 14.101 1.00 0.00 61 GLU A CA 12
ATOM 11623 C C . GLU A 1 61 ? -16.470 15.674 13.098 1.00 0.00 61 GLU A C 12
ATOM 11624 O O . GLU A 1 61 ? -15.282 15.953 12.924 1.00 0.00 61 GLU A O 12
ATOM 11636 N N . LEU A 1 62 ? -17.446 16.309 12.452 1.00 0.00 62 LEU A N 12
ATOM 11637 C CA . LEU A 1 62 ? -17.178 17.423 11.559 1.00 0.00 62 LEU A CA 12
ATOM 11638 C C . LEU A 1 62 ? -17.156 18.704 12.394 1.00 0.00 62 LEU A C 12
ATOM 11639 O O . LEU A 1 62 ? -17.960 19.608 12.173 1.00 0.00 62 LEU A O 12
ATOM 11655 N N . TYR A 1 63 ? -16.227 18.767 13.361 1.00 0.00 63 TYR A N 12
ATOM 11656 C CA . TYR A 1 63 ? -16.126 19.877 14.302 1.00 0.00 63 TYR A CA 12
ATOM 11657 C C . TYR A 1 63 ? -15.214 20.975 13.749 1.00 0.00 63 TYR A C 12
ATOM 11658 O O . TYR A 1 63 ? -15.470 22.149 14.096 1.00 0.00 63 TYR A O 12
ATOM 11677 N N . SER A 1 1 ? -13.437 -9.992 -11.443 1.00 0.00 1 SER A N 13
ATOM 11678 C CA . SER A 1 1 ? -12.809 -9.082 -10.467 1.00 0.00 1 SER A CA 13
ATOM 11679 C C . SER A 1 1 ? -12.000 -9.844 -9.416 1.00 0.00 1 SER A C 13
ATOM 11680 O O . SER A 1 1 ? -12.139 -9.601 -8.218 1.00 0.00 1 SER A O 13
ATOM 11690 N N . HIS A 1 2 ? -11.147 -10.766 -9.876 1.00 0.00 2 HIS A N 13
ATOM 11691 C CA . HIS A 1 2 ? -10.273 -11.554 -9.020 1.00 0.00 2 HIS A CA 13
ATOM 11692 C C . HIS A 1 2 ? -8.995 -10.757 -8.760 1.00 0.00 2 HIS A C 13
ATOM 11693 O O . HIS A 1 2 ? -8.417 -10.203 -9.691 1.00 0.00 2 HIS A O 13
ATOM 11707 N N . LEU A 1 3 ? -8.546 -10.712 -7.501 1.00 0.00 3 LEU A N 13
ATOM 11708 C CA . LEU A 1 3 ? -7.359 -9.974 -7.106 1.00 0.00 3 LEU A CA 13
ATOM 11709 C C . LEU A 1 3 ? -6.153 -10.893 -7.264 1.00 0.00 3 LEU A C 13
ATOM 11710 O O . LEU A 1 3 ? -5.783 -11.616 -6.340 1.00 0.00 3 LEU A O 13
ATOM 11726 N N . VAL A 1 4 ? -5.545 -10.854 -8.454 1.00 0.00 4 VAL A N 13
ATOM 11727 C CA . VAL A 1 4 ? -4.358 -11.635 -8.772 1.00 0.00 4 VAL A CA 13
ATOM 11728 C C . VAL A 1 4 ? -3.133 -10.804 -8.412 1.00 0.00 4 VAL A C 13
ATOM 11729 O O . VAL A 1 4 ? -3.110 -9.603 -8.675 1.00 0.00 4 VAL A O 13
ATOM 11742 N N . LYS A 1 5 ? -2.126 -11.433 -7.795 1.00 0.00 5 LYS A N 13
ATOM 11743 C CA . LYS A 1 5 ? -0.939 -10.729 -7.341 1.00 0.00 5 LYS A CA 13
ATOM 11744 C C . LYS A 1 5 ? -0.168 -10.186 -8.546 1.00 0.00 5 LYS A C 13
ATOM 11745 O O . LYS A 1 5 ? 0.090 -10.914 -9.503 1.00 0.00 5 LYS A O 13
ATOM 11764 N N . CYS A 1 6 ? 0.176 -8.895 -8.486 1.00 0.00 6 CYS A N 13
ATOM 11765 C CA . CYS A 1 6 ? 0.868 -8.161 -9.539 1.00 0.00 6 CYS A CA 13
ATOM 11766 C C . CYS A 1 6 ? 2.156 -8.870 -9.965 1.00 0.00 6 CYS A C 13
ATOM 11767 O O . CYS A 1 6 ? 2.913 -9.341 -9.117 1.00 0.00 6 CYS A O 13
ATOM 11774 N N . ALA A 1 7 ? 2.407 -8.933 -11.281 1.00 0.00 7 ALA A N 13
ATOM 11775 C CA . ALA A 1 7 ? 3.644 -9.478 -11.836 1.00 0.00 7 ALA A CA 13
ATOM 11776 C C . ALA A 1 7 ? 4.823 -8.593 -11.423 1.00 0.00 7 ALA A C 13
ATOM 11777 O O . ALA A 1 7 ? 4.611 -7.462 -11.006 1.00 0.00 7 ALA A O 13
ATOM 11784 N N . GLU A 1 8 ? 6.062 -9.085 -11.530 1.00 0.00 8 GLU A N 13
ATOM 11785 C CA . GLU A 1 8 ? 7.247 -8.368 -11.063 1.00 0.00 8 GLU A CA 13
ATOM 11786 C C . GLU A 1 8 ? 7.412 -6.959 -11.643 1.00 0.00 8 GLU A C 13
ATOM 11787 O O . GLU A 1 8 ? 7.891 -6.066 -10.949 1.00 0.00 8 GLU A O 13
ATOM 11799 N N . LYS A 1 9 ? 7.017 -6.743 -12.902 1.00 0.00 9 LYS A N 13
ATOM 11800 C CA . LYS A 1 9 ? 7.017 -5.437 -13.530 1.00 0.00 9 LYS A CA 13
ATOM 11801 C C . LYS A 1 9 ? 6.114 -4.469 -12.755 1.00 0.00 9 LYS A C 13
ATOM 11802 O O . LYS A 1 9 ? 6.421 -3.284 -12.635 1.00 0.00 9 LYS A O 13
ATOM 11821 N N . GLU A 1 10 ? 4.999 -4.994 -12.237 1.00 0.00 10 GLU A N 13
ATOM 11822 C CA . GLU A 1 10 ? 3.941 -4.266 -11.562 1.00 0.00 10 GLU A CA 13
ATOM 11823 C C . GLU A 1 10 ? 4.027 -4.324 -10.034 1.00 0.00 10 GLU A C 13
ATOM 11824 O O . GLU A 1 10 ? 3.403 -3.487 -9.390 1.00 0.00 10 GLU A O 13
ATOM 11836 N N . LYS A 1 11 ? 4.752 -5.279 -9.427 1.00 0.00 11 LYS A N 13
ATOM 11837 C CA . LYS A 1 11 ? 4.758 -5.420 -7.971 1.00 0.00 11 LYS A CA 13
ATOM 11838 C C . LYS A 1 11 ? 5.309 -4.170 -7.278 1.00 0.00 11 LYS A C 13
ATOM 11839 O O . LYS A 1 11 ? 5.002 -3.918 -6.115 1.00 0.00 11 LYS A O 13
ATOM 11858 N N . THR A 1 12 ? 6.116 -3.393 -8.007 1.00 0.00 12 THR A N 13
ATOM 11859 C CA . THR A 1 12 ? 6.744 -2.174 -7.526 1.00 0.00 12 THR A CA 13
ATOM 11860 C C . THR A 1 12 ? 5.775 -0.989 -7.532 1.00 0.00 12 THR A C 13
ATOM 11861 O O . THR A 1 12 ? 6.073 0.035 -6.920 1.00 0.00 12 THR A O 13
ATOM 11872 N N . PHE A 1 13 ? 4.626 -1.123 -8.212 1.00 0.00 13 PHE A N 13
ATOM 11873 C CA . PHE A 1 13 ? 3.569 -0.123 -8.263 1.00 0.00 13 PHE A CA 13
ATOM 11874 C C . PHE A 1 13 ? 3.175 0.369 -6.867 1.00 0.00 13 PHE A C 13
ATOM 11875 O O . PHE A 1 13 ? 2.759 1.515 -6.728 1.00 0.00 13 PHE A O 13
ATOM 11892 N N . CYS A 1 14 ? 3.312 -0.483 -5.844 1.00 0.00 14 CYS A N 13
ATOM 11893 C CA . CYS A 1 14 ? 3.037 -0.140 -4.456 1.00 0.00 14 CYS A CA 13
ATOM 11894 C C . CYS A 1 14 ? 4.251 -0.505 -3.613 1.00 0.00 14 CYS A C 13
ATOM 11895 O O . CYS A 1 14 ? 4.926 -1.496 -3.893 1.00 0.00 14 CYS A O 13
ATOM 11902 N N . VAL A 1 15 ? 4.528 0.318 -2.595 1.00 0.00 15 VAL A N 13
ATOM 11903 C CA . VAL A 1 15 ? 5.708 0.208 -1.748 1.00 0.00 15 VAL A CA 13
ATOM 11904 C C . VAL A 1 15 ? 5.319 0.095 -0.267 1.00 0.00 15 VAL A C 13
ATOM 11905 O O . VAL A 1 15 ? 4.162 -0.171 0.057 1.00 0.00 15 VAL A O 13
ATOM 11918 N N . ASN A 1 16 ? 6.304 0.282 0.625 1.00 0.00 16 ASN A N 13
ATOM 11919 C CA . ASN A 1 16 ? 6.165 0.212 2.076 1.00 0.00 16 ASN A CA 13
ATOM 11920 C C . ASN A 1 16 ? 5.473 -1.082 2.509 1.00 0.00 16 ASN A C 13
ATOM 11921 O O . ASN A 1 16 ? 4.541 -1.061 3.310 1.00 0.00 16 ASN A O 13
ATOM 11932 N N . GLY A 1 17 ? 5.943 -2.211 1.964 1.00 0.00 17 GLY A N 13
ATOM 11933 C CA . GLY A 1 17 ? 5.456 -3.543 2.291 1.00 0.00 17 GLY A CA 13
ATOM 11934 C C . GLY A 1 17 ? 4.057 -3.847 1.748 1.00 0.00 17 GLY A C 13
ATOM 11935 O O . GLY A 1 17 ? 3.529 -4.920 2.037 1.00 0.00 17 GLY A O 13
ATOM 11939 N N . GLY A 1 18 ? 3.443 -2.932 0.985 1.00 0.00 18 GLY A N 13
ATOM 11940 C CA . GLY A 1 18 ? 2.086 -3.114 0.501 1.00 0.00 18 GLY A CA 13
ATOM 11941 C C . GLY A 1 18 ? 2.041 -4.151 -0.615 1.00 0.00 18 GLY A C 13
ATOM 11942 O O . GLY A 1 18 ? 2.759 -4.016 -1.605 1.00 0.00 18 GLY A O 13
ATOM 11946 N N . GLU A 1 19 ? 1.202 -5.184 -0.454 1.00 0.00 19 GLU A N 13
ATOM 11947 C CA . GLU A 1 19 ? 1.102 -6.272 -1.416 1.00 0.00 19 GLU A CA 13
ATOM 11948 C C . GLU A 1 19 ? 0.119 -5.874 -2.518 1.00 0.00 19 GLU A C 13
ATOM 11949 O O . GLU A 1 19 ? -1.061 -5.639 -2.266 1.00 0.00 19 GLU A O 13
ATOM 11961 N N . CYS A 1 20 ? 0.647 -5.790 -3.740 1.00 0.00 20 CYS A N 13
ATOM 11962 C CA . CYS A 1 20 ? -0.031 -5.329 -4.939 1.00 0.00 20 CYS A CA 13
ATOM 11963 C C . CYS A 1 20 ? -0.842 -6.445 -5.590 1.00 0.00 20 CYS A C 13
ATOM 11964 O O . CYS A 1 20 ? -0.328 -7.546 -5.787 1.00 0.00 20 CYS A O 13
ATOM 11971 N N . PHE A 1 21 ? -2.100 -6.143 -5.934 1.00 0.00 21 PHE A N 13
ATOM 11972 C CA . PHE A 1 21 ? -2.979 -7.029 -6.684 1.00 0.00 21 PHE A CA 13
ATOM 11973 C C . PHE A 1 21 ? -3.588 -6.229 -7.830 1.00 0.00 21 PHE A C 13
ATOM 11974 O O . PHE A 1 21 ? -3.517 -5.000 -7.843 1.00 0.00 21 PHE A O 13
ATOM 11991 N N . MET A 1 22 ? -4.177 -6.939 -8.794 1.00 0.00 22 MET A N 13
ATOM 11992 C CA . MET A 1 22 ? -4.781 -6.369 -9.985 1.00 0.00 22 MET A CA 13
ATOM 11993 C C . MET A 1 22 ? -6.165 -6.990 -10.159 1.00 0.00 22 MET A C 13
ATOM 11994 O O . MET A 1 22 ? -6.327 -8.196 -9.974 1.00 0.00 22 MET A O 13
ATOM 12008 N N . VAL A 1 23 ? -7.156 -6.154 -10.493 1.00 0.00 23 VAL A N 13
ATOM 12009 C CA . VAL A 1 23 ? -8.549 -6.545 -10.626 1.00 0.00 23 VAL A CA 13
ATOM 12010 C C . VAL A 1 23 ? -8.728 -7.235 -11.978 1.00 0.00 23 VAL A C 13
ATOM 12011 O O . VAL A 1 23 ? -9.067 -6.596 -12.974 1.00 0.00 23 VAL A O 13
ATOM 12024 N N . LYS A 1 24 ? -8.488 -8.549 -12.005 1.00 0.00 24 LYS A N 13
ATOM 12025 C CA . LYS A 1 24 ? -8.635 -9.382 -13.177 1.00 0.00 24 LYS A CA 13
ATOM 12026 C C . LYS A 1 24 ? -10.126 -9.508 -13.485 1.00 0.00 24 LYS A C 13
ATOM 12027 O O . LYS A 1 24 ? -10.836 -10.304 -12.869 1.00 0.00 24 LYS A O 13
ATOM 12046 N N . ASP A 1 25 ? -10.583 -8.698 -14.445 1.00 0.00 25 ASP A N 13
ATOM 12047 C CA . ASP A 1 25 ? -11.930 -8.705 -14.985 1.00 0.00 25 ASP A CA 13
ATOM 12048 C C . ASP A 1 25 ? -11.836 -8.281 -16.448 1.00 0.00 25 ASP A C 13
ATOM 12049 O O . ASP A 1 25 ? -10.991 -7.455 -16.794 1.00 0.00 25 ASP A O 13
ATOM 12058 N N . LEU A 1 26 ? -12.695 -8.837 -17.309 1.00 0.00 26 LEU A N 13
ATOM 12059 C CA . LEU A 1 26 ? -12.665 -8.583 -18.745 1.00 0.00 26 LEU A CA 13
ATOM 12060 C C . LEU A 1 26 ? -13.393 -7.275 -19.086 1.00 0.00 26 LEU A C 13
ATOM 12061 O O . LEU A 1 26 ? -14.208 -7.236 -20.006 1.00 0.00 26 LEU A O 13
ATOM 12077 N N . SER A 1 27 ? -13.093 -6.201 -18.343 1.00 0.00 27 SER A N 13
ATOM 12078 C CA . SER A 1 27 ? -13.639 -4.868 -18.567 1.00 0.00 27 SER A CA 13
ATOM 12079 C C . SER A 1 27 ? -12.660 -3.773 -18.121 1.00 0.00 27 SER A C 13
ATOM 12080 O O . SER A 1 27 ? -13.082 -2.636 -17.916 1.00 0.00 27 SER A O 13
ATOM 12088 N N . ASN A 1 28 ? -11.365 -4.092 -17.968 1.00 0.00 28 ASN A N 13
ATOM 12089 C CA . ASN A 1 28 ? -10.344 -3.124 -17.583 1.00 0.00 28 ASN A CA 13
ATOM 12090 C C . ASN A 1 28 ? -8.954 -3.649 -17.966 1.00 0.00 28 ASN A C 13
ATOM 12091 O O . ASN A 1 28 ? -8.774 -4.864 -18.039 1.00 0.00 28 ASN A O 13
ATOM 12102 N N . PRO A 1 29 ? -7.969 -2.764 -18.205 1.00 0.00 29 PRO A N 13
ATOM 12103 C CA . PRO A 1 29 ? -6.615 -3.166 -18.548 1.00 0.00 29 PRO A CA 13
ATOM 12104 C C . PRO A 1 29 ? -5.897 -3.793 -17.346 1.00 0.00 29 PRO A C 13
ATOM 12105 O O . PRO A 1 29 ? -5.589 -4.982 -17.381 1.00 0.00 29 PRO A O 13
ATOM 12116 N N . SER A 1 30 ? -5.623 -3.005 -16.297 1.00 0.00 30 SER A N 13
ATOM 12117 C CA . SER A 1 30 ? -4.904 -3.435 -15.104 1.00 0.00 30 SER A CA 13
ATOM 12118 C C . SER A 1 30 ? -5.163 -2.445 -13.966 1.00 0.00 30 SER A C 13
ATOM 12119 O O . SER A 1 30 ? -4.245 -1.773 -13.499 1.00 0.00 30 SER A O 13
ATOM 12127 N N . ARG A 1 31 ? -6.420 -2.357 -13.515 1.00 0.00 31 ARG A N 13
ATOM 12128 C CA . ARG A 1 31 ? -6.792 -1.542 -12.367 1.00 0.00 31 ARG A CA 13
ATOM 12129 C C . ARG A 1 31 ? -6.197 -2.193 -11.122 1.00 0.00 31 ARG A C 13
ATOM 12130 O O . ARG A 1 31 ? -6.487 -3.353 -10.840 1.00 0.00 31 ARG A O 13
ATOM 12151 N N . TYR A 1 32 ? -5.363 -1.452 -10.388 1.00 0.00 32 TYR A N 13
ATOM 12152 C CA . TYR A 1 32 ? -4.638 -1.975 -9.242 1.00 0.00 32 TYR A CA 13
ATOM 12153 C C . TYR A 1 32 ? -5.428 -1.820 -7.947 1.00 0.00 32 TYR A C 13
ATOM 12154 O O . TYR A 1 32 ? -6.224 -0.895 -7.793 1.00 0.00 32 TYR A O 13
ATOM 12172 N N . LEU A 1 33 ? -5.178 -2.747 -7.019 1.00 0.00 33 LEU A N 13
ATOM 12173 C CA . LEU A 1 33 ? -5.719 -2.758 -5.672 1.00 0.00 33 LEU A CA 13
ATOM 12174 C C . LEU A 1 33 ? -4.621 -3.330 -4.782 1.00 0.00 33 LEU A C 13
ATOM 12175 O O . LEU A 1 33 ? -4.357 -4.530 -4.810 1.00 0.00 33 LEU A O 13
ATOM 12191 N N . CYS A 1 34 ? -3.968 -2.460 -4.007 1.00 0.00 34 CYS A N 13
ATOM 12192 C CA . CYS A 1 34 ? -2.865 -2.826 -3.138 1.00 0.00 34 CYS A CA 13
ATOM 12193 C C . CYS A 1 34 ? -3.352 -2.921 -1.701 1.00 0.00 34 CYS A C 13
ATOM 12194 O O . CYS A 1 34 ? -3.864 -1.943 -1.156 1.00 0.00 34 CYS A O 13
ATOM 12201 N N . LYS A 1 35 ? -3.190 -4.099 -1.091 1.00 0.00 35 LYS A N 13
ATOM 12202 C CA . LYS A 1 35 ? -3.495 -4.301 0.313 1.00 0.00 35 LYS A CA 13
ATOM 12203 C C . LYS A 1 35 ? -2.271 -3.763 1.053 1.00 0.00 35 LYS A C 13
ATOM 12204 O O . LYS A 1 35 ? -1.332 -4.500 1.351 1.00 0.00 35 LYS A O 13
ATOM 12223 N N . CYS A 1 36 ? -2.276 -2.448 1.303 1.00 0.00 36 CYS A N 13
ATOM 12224 C CA . CYS A 1 36 ? -1.147 -1.750 1.894 1.00 0.00 36 CYS A CA 13
ATOM 12225 C C . CYS A 1 36 ? -1.042 -2.009 3.389 1.00 0.00 36 CYS A C 13
ATOM 12226 O O . CYS A 1 36 ? -1.988 -2.473 4.024 1.00 0.00 36 CYS A O 13
ATOM 12233 N N . GLN A 1 37 ? 0.134 -1.700 3.942 1.00 0.00 37 GLN A N 13
ATOM 12234 C CA . GLN A 1 37 ? 0.401 -1.823 5.360 1.00 0.00 37 GLN A CA 13
ATOM 12235 C C . GLN A 1 37 ? -0.332 -0.688 6.077 1.00 0.00 37 GLN A C 13
ATOM 12236 O O . GLN A 1 37 ? -0.578 0.354 5.468 1.00 0.00 37 GLN A O 13
ATOM 12250 N N . PRO A 1 38 ? -0.700 -0.867 7.354 1.00 0.00 38 PRO A N 13
ATOM 12251 C CA . PRO A 1 38 ? -1.379 0.161 8.119 1.00 0.00 38 PRO A CA 13
ATOM 12252 C C . PRO A 1 38 ? -0.496 1.404 8.209 1.00 0.00 38 PRO A C 13
ATOM 12253 O O . PRO A 1 38 ? 0.718 1.302 8.373 1.00 0.00 38 PRO A O 13
ATOM 12264 N N . GLY A 1 39 ? -1.124 2.573 8.078 1.00 0.00 39 GLY A N 13
ATOM 12265 C CA . GLY A 1 39 ? -0.473 3.862 8.190 1.00 0.00 39 GLY A CA 13
ATOM 12266 C C . GLY A 1 39 ? 0.199 4.301 6.890 1.00 0.00 39 GLY A C 13
ATOM 12267 O O . GLY A 1 39 ? 1.276 4.890 6.949 1.00 0.00 39 GLY A O 13
ATOM 12271 N N . PHE A 1 40 ? -0.420 4.029 5.730 1.00 0.00 40 PHE A N 13
ATOM 12272 C CA . PHE A 1 40 ? 0.055 4.496 4.432 1.00 0.00 40 PHE A CA 13
ATOM 12273 C C . PHE A 1 40 ? -1.109 4.977 3.573 1.00 0.00 40 PHE A C 13
ATOM 12274 O O . PHE A 1 40 ? -2.233 4.497 3.714 1.00 0.00 40 PHE A O 13
ATOM 12291 N N . THR A 1 41 ? -0.824 5.935 2.684 1.00 0.00 41 THR A N 13
ATOM 12292 C CA . THR A 1 41 ? -1.788 6.509 1.760 1.00 0.00 41 THR A CA 13
ATOM 12293 C C . THR A 1 41 ? -1.092 6.928 0.463 1.00 0.00 41 THR A C 13
ATOM 12294 O O . THR A 1 41 ? 0.137 7.002 0.388 1.00 0.00 41 THR A O 13
ATOM 12305 N N . GLY A 1 42 ? -1.916 7.198 -0.554 1.00 0.00 42 GLY A N 13
ATOM 12306 C CA . GLY A 1 42 ? -1.508 7.505 -1.913 1.00 0.00 42 GLY A CA 13
ATOM 12307 C C . GLY A 1 42 ? -1.765 6.277 -2.784 1.00 0.00 42 GLY A C 13
ATOM 12308 O O . GLY A 1 42 ? -1.887 5.165 -2.269 1.00 0.00 42 GLY A O 13
ATOM 12312 N N . ALA A 1 43 ? -1.843 6.473 -4.105 1.00 0.00 43 ALA A N 13
ATOM 12313 C CA . ALA A 1 43 ? -2.087 5.400 -5.065 1.00 0.00 43 ALA A CA 13
ATOM 12314 C C . ALA A 1 43 ? -1.059 4.274 -4.921 1.00 0.00 43 ALA A C 13
ATOM 12315 O O . ALA A 1 43 ? -1.399 3.102 -5.065 1.00 0.00 43 ALA A O 13
ATOM 12322 N N . ARG A 1 44 ? 0.192 4.649 -4.630 1.00 0.00 44 ARG A N 13
ATOM 12323 C CA . ARG A 1 44 ? 1.316 3.743 -4.470 1.00 0.00 44 ARG A CA 13
ATOM 12324 C C . ARG A 1 44 ? 1.640 3.464 -2.991 1.00 0.00 44 ARG A C 13
ATOM 12325 O O . ARG A 1 44 ? 2.613 2.764 -2.713 1.00 0.00 44 ARG A O 13
ATOM 12346 N N . CYS A 1 45 ? 0.850 3.997 -2.043 1.00 0.00 45 CYS A N 13
ATOM 12347 C CA . CYS A 1 45 ? 1.067 3.844 -0.603 1.00 0.00 45 CYS A CA 13
ATOM 12348 C C . CYS A 1 45 ? 2.482 4.273 -0.206 1.00 0.00 45 CYS A C 13
ATOM 12349 O O . CYS A 1 45 ? 3.165 3.580 0.545 1.00 0.00 45 CYS A O 13
ATOM 12356 N N . THR A 1 46 ? 2.908 5.429 -0.726 1.00 0.00 46 THR A N 13
ATOM 12357 C CA . THR A 1 46 ? 4.225 6.011 -0.523 1.00 0.00 46 THR A CA 13
ATOM 12358 C C . THR A 1 46 ? 4.248 6.899 0.719 1.00 0.00 46 THR A C 13
ATOM 12359 O O . THR A 1 46 ? 5.258 6.932 1.421 1.00 0.00 46 THR A O 13
ATOM 12370 N N . GLU A 1 47 ? 3.148 7.614 0.991 1.00 0.00 47 GLU A N 13
ATOM 12371 C CA . GLU A 1 47 ? 3.093 8.585 2.071 1.00 0.00 47 GLU A CA 13
ATOM 12372 C C . GLU A 1 47 ? 2.647 7.915 3.364 1.00 0.00 47 GLU A C 13
ATOM 12373 O O . GLU A 1 47 ? 1.565 7.337 3.415 1.00 0.00 47 GLU A O 13
ATOM 12385 N N . ASN A 1 48 ? 3.481 8.004 4.407 1.00 0.00 48 ASN A N 13
ATOM 12386 C CA . ASN A 1 48 ? 3.168 7.478 5.725 1.00 0.00 48 ASN A CA 13
ATOM 12387 C C . ASN A 1 48 ? 2.171 8.393 6.442 1.00 0.00 48 ASN A C 13
ATOM 12388 O O . ASN A 1 48 ? 2.224 9.613 6.297 1.00 0.00 48 ASN A O 13
ATOM 12399 N N . VAL A 1 49 ? 1.269 7.786 7.218 1.00 0.00 49 VAL A N 13
ATOM 12400 C CA . VAL A 1 49 ? 0.269 8.441 8.054 1.00 0.00 49 VAL A CA 13
ATOM 12401 C C . VAL A 1 49 ? 0.137 7.625 9.347 1.00 0.00 49 VAL A C 13
ATOM 12402 O O . VAL A 1 49 ? 0.701 6.534 9.413 1.00 0.00 49 VAL A O 13
ATOM 12415 N N . PRO A 1 50 ? -0.572 8.114 10.382 1.00 0.00 50 PRO A N 13
ATOM 12416 C CA . PRO A 1 50 ? -0.694 7.410 11.649 1.00 0.00 50 PRO A CA 13
ATOM 12417 C C . PRO A 1 50 ? -1.173 5.966 11.479 1.00 0.00 50 PRO A C 13
ATOM 12418 O O . PRO A 1 50 ? -2.247 5.715 10.934 1.00 0.00 50 PRO A O 13
ATOM 12429 N N . MET A 1 51 ? -0.344 5.030 11.951 1.00 0.00 51 MET A N 13
ATOM 12430 C CA . MET A 1 51 ? -0.610 3.600 12.005 1.00 0.00 51 MET A CA 13
ATOM 12431 C C . MET A 1 51 ? -1.803 3.399 12.934 1.00 0.00 51 MET A C 13
ATOM 12432 O O . MET A 1 51 ? -1.647 3.359 14.153 1.00 0.00 51 MET A O 13
ATOM 12446 N N . LYS A 1 52 ? -2.997 3.292 12.343 1.00 0.00 52 LYS A N 13
ATOM 12447 C CA . LYS A 1 52 ? -4.246 3.218 13.075 1.00 0.00 52 LYS A CA 13
ATOM 12448 C C . LYS A 1 52 ? -5.308 2.544 12.208 1.00 0.00 52 LYS A C 13
ATOM 12449 O O . LYS A 1 52 ? -5.129 2.404 10.997 1.00 0.00 52 LYS A O 13
ATOM 12468 N N . VAL A 1 53 ? -6.430 2.157 12.824 1.00 0.00 53 VAL A N 13
ATOM 12469 C CA . VAL A 1 53 ? -7.587 1.603 12.130 1.00 0.00 53 VAL A CA 13
ATOM 12470 C C . VAL A 1 53 ? -8.476 2.733 11.589 1.00 0.00 53 VAL A C 13
ATOM 12471 O O . VAL A 1 53 ? -9.701 2.664 11.663 1.00 0.00 53 VAL A O 13
ATOM 12484 N N . GLN A 1 54 ? -7.840 3.771 11.029 1.00 0.00 54 GLN A N 13
ATOM 12485 C CA . GLN A 1 54 ? -8.482 4.895 10.358 1.00 0.00 54 GLN A CA 13
ATOM 12486 C C . GLN A 1 54 ? -8.908 4.490 8.942 1.00 0.00 54 GLN A C 13
ATOM 12487 O O . GLN A 1 54 ? -9.818 5.085 8.370 1.00 0.00 54 GLN A O 13
ATOM 12501 N N . ASN A 1 55 ? -8.227 3.478 8.395 1.00 0.00 55 ASN A N 13
ATOM 12502 C CA . ASN A 1 55 ? -8.407 2.925 7.063 1.00 0.00 55 ASN A CA 13
ATOM 12503 C C . ASN A 1 55 ? -9.237 1.641 7.153 1.00 0.00 55 ASN A C 13
ATOM 12504 O O . ASN A 1 55 ? -8.685 0.554 7.327 1.00 0.00 55 ASN A O 13
ATOM 12515 N N . GLN A 1 56 ? -10.567 1.760 7.021 1.00 0.00 56 GLN A N 13
ATOM 12516 C CA . GLN A 1 56 ? -11.484 0.622 7.046 1.00 0.00 56 GLN A CA 13
ATOM 12517 C C . GLN A 1 56 ? -11.539 -0.051 5.671 1.00 0.00 56 GLN A C 13
ATOM 12518 O O . GLN A 1 56 ? -12.598 -0.202 5.065 1.00 0.00 56 GLN A O 13
ATOM 12532 N N . GLU A 1 57 ? -10.360 -0.452 5.201 1.00 0.00 57 GLU A N 13
ATOM 12533 C CA . GLU A 1 57 ? -10.109 -1.174 3.966 1.00 0.00 57 GLU A CA 13
ATOM 12534 C C . GLU A 1 57 ? -9.144 -2.296 4.334 1.00 0.00 57 GLU A C 13
ATOM 12535 O O . GLU A 1 57 ? -9.439 -3.470 4.143 1.00 0.00 57 GLU A O 13
ATOM 12547 N N . LYS A 1 58 ? -7.997 -1.906 4.898 1.00 0.00 58 LYS A N 13
ATOM 12548 C CA . LYS A 1 58 ? -6.976 -2.792 5.426 1.00 0.00 58 LYS A CA 13
ATOM 12549 C C . LYS A 1 58 ? -7.556 -3.599 6.588 1.00 0.00 58 LYS A C 13
ATOM 12550 O O . LYS A 1 58 ? -7.344 -4.807 6.671 1.00 0.00 58 LYS A O 13
ATOM 12569 N N . ALA A 1 59 ? -8.295 -2.919 7.476 1.00 0.00 59 ALA A N 13
ATOM 12570 C CA . ALA A 1 59 ? -8.940 -3.523 8.632 1.00 0.00 59 ALA A CA 13
ATOM 12571 C C . ALA A 1 59 ? -10.255 -4.178 8.209 1.00 0.00 59 ALA A C 13
ATOM 12572 O O . ALA A 1 59 ? -11.328 -3.782 8.660 1.00 0.00 59 ALA A O 13
ATOM 12579 N N . GLU A 1 60 ? -10.155 -5.187 7.339 1.00 0.00 60 GLU A N 13
ATOM 12580 C CA . GLU A 1 60 ? -11.275 -5.981 6.869 1.00 0.00 60 GLU A CA 13
ATOM 12581 C C . GLU A 1 60 ? -10.816 -7.428 6.729 1.00 0.00 60 GLU A C 13
ATOM 12582 O O . GLU A 1 60 ? -9.706 -7.686 6.268 1.00 0.00 60 GLU A O 13
ATOM 12594 N N . GLU A 1 61 ? -11.687 -8.364 7.117 1.00 0.00 61 GLU A N 13
ATOM 12595 C CA . GLU A 1 61 ? -11.471 -9.799 6.969 1.00 0.00 61 GLU A CA 13
ATOM 12596 C C . GLU A 1 61 ? -11.105 -10.160 5.523 1.00 0.00 61 GLU A C 13
ATOM 12597 O O . GLU A 1 61 ? -10.218 -10.981 5.299 1.00 0.00 61 GLU A O 13
ATOM 12609 N N . LEU A 1 62 ? -11.784 -9.540 4.547 1.00 0.00 62 LEU A N 13
ATOM 12610 C CA . LEU A 1 62 ? -11.555 -9.773 3.126 1.00 0.00 62 LEU A CA 13
ATOM 12611 C C . LEU A 1 62 ? -10.160 -9.332 2.651 1.00 0.00 62 LEU A C 13
ATOM 12612 O O . LEU A 1 62 ? -9.708 -9.809 1.611 1.00 0.00 62 LEU A O 13
ATOM 12628 N N . TYR A 1 63 ? -9.473 -8.450 3.392 1.00 0.00 63 TYR A N 13
ATOM 12629 C CA . TYR A 1 63 ? -8.102 -8.053 3.089 1.00 0.00 63 TYR A CA 13
ATOM 12630 C C . TYR A 1 63 ? -7.158 -9.015 3.811 1.00 0.00 63 TYR A C 13
ATOM 12631 O O . TYR A 1 63 ? -7.223 -9.055 5.059 1.00 0.00 63 TYR A O 13
ATOM 12650 N N . SER A 1 1 ? -12.728 -11.339 -12.578 1.00 0.00 1 SER A N 14
ATOM 12651 C CA . SER A 1 1 ? -12.299 -10.258 -11.670 1.00 0.00 1 SER A CA 14
ATOM 12652 C C . SER A 1 1 ? -11.580 -10.801 -10.434 1.00 0.00 1 SER A C 14
ATOM 12653 O O . SER A 1 1 ? -11.875 -10.399 -9.310 1.00 0.00 1 SER A O 14
ATOM 12663 N N . HIS A 1 2 ? -10.627 -11.715 -10.652 1.00 0.00 2 HIS A N 14
ATOM 12664 C CA . HIS A 1 2 ? -9.831 -12.315 -9.590 1.00 0.00 2 HIS A CA 14
ATOM 12665 C C . HIS A 1 2 ? -8.658 -11.388 -9.272 1.00 0.00 2 HIS A C 14
ATOM 12666 O O . HIS A 1 2 ? -8.012 -10.878 -10.184 1.00 0.00 2 HIS A O 14
ATOM 12680 N N . LEU A 1 3 ? -8.373 -11.179 -7.983 1.00 0.00 3 LEU A N 14
ATOM 12681 C CA . LEU A 1 3 ? -7.309 -10.301 -7.527 1.00 0.00 3 LEU A CA 14
ATOM 12682 C C . LEU A 1 3 ? -6.026 -11.122 -7.441 1.00 0.00 3 LEU A C 14
ATOM 12683 O O . LEU A 1 3 ? -5.698 -11.674 -6.393 1.00 0.00 3 LEU A O 14
ATOM 12699 N N . VAL A 1 4 ? -5.308 -11.198 -8.567 1.00 0.00 4 VAL A N 14
ATOM 12700 C CA . VAL A 1 4 ? -4.079 -11.973 -8.685 1.00 0.00 4 VAL A CA 14
ATOM 12701 C C . VAL A 1 4 ? -2.894 -11.074 -8.355 1.00 0.00 4 VAL A C 14
ATOM 12702 O O . VAL A 1 4 ? -2.902 -9.896 -8.707 1.00 0.00 4 VAL A O 14
ATOM 12715 N N . LYS A 1 5 ? -1.888 -11.629 -7.669 1.00 0.00 5 LYS A N 14
ATOM 12716 C CA . LYS A 1 5 ? -0.740 -10.874 -7.190 1.00 0.00 5 LYS A CA 14
ATOM 12717 C C . LYS A 1 5 ? 0.042 -10.326 -8.386 1.00 0.00 5 LYS A C 14
ATOM 12718 O O . LYS A 1 5 ? 0.416 -11.082 -9.282 1.00 0.00 5 LYS A O 14
ATOM 12737 N N . CYS A 1 6 ? 0.264 -9.007 -8.395 1.00 0.00 6 CYS A N 14
ATOM 12738 C CA . CYS A 1 6 ? 0.992 -8.287 -9.432 1.00 0.00 6 CYS A CA 14
ATOM 12739 C C . CYS A 1 6 ? 2.346 -8.941 -9.713 1.00 0.00 6 CYS A C 14
ATOM 12740 O O . CYS A 1 6 ? 3.084 -9.259 -8.780 1.00 0.00 6 CYS A O 14
ATOM 12747 N N . ALA A 1 7 ? 2.673 -9.130 -10.998 1.00 0.00 7 ALA A N 14
ATOM 12748 C CA . ALA A 1 7 ? 3.971 -9.640 -11.428 1.00 0.00 7 ALA A CA 14
ATOM 12749 C C . ALA A 1 7 ? 5.067 -8.642 -11.045 1.00 0.00 7 ALA A C 14
ATOM 12750 O O . ALA A 1 7 ? 4.766 -7.495 -10.743 1.00 0.00 7 ALA A O 14
ATOM 12757 N N . GLU A 1 8 ? 6.334 -9.065 -11.050 1.00 0.00 8 GLU A N 14
ATOM 12758 C CA . GLU A 1 8 ? 7.462 -8.250 -10.604 1.00 0.00 8 GLU A CA 14
ATOM 12759 C C . GLU A 1 8 ? 7.553 -6.860 -11.244 1.00 0.00 8 GLU A C 14
ATOM 12760 O O . GLU A 1 8 ? 7.872 -5.894 -10.554 1.00 0.00 8 GLU A O 14
ATOM 12772 N N . LYS A 1 9 ? 7.268 -6.745 -12.546 1.00 0.00 9 LYS A N 14
ATOM 12773 C CA . LYS A 1 9 ? 7.220 -5.458 -13.236 1.00 0.00 9 LYS A CA 14
ATOM 12774 C C . LYS A 1 9 ? 6.204 -4.513 -12.581 1.00 0.00 9 LYS A C 14
ATOM 12775 O O . LYS A 1 9 ? 6.413 -3.302 -12.551 1.00 0.00 9 LYS A O 14
ATOM 12794 N N . GLU A 1 10 ? 5.108 -5.079 -12.066 1.00 0.00 10 GLU A N 14
ATOM 12795 C CA . GLU A 1 10 ? 3.975 -4.375 -11.494 1.00 0.00 10 GLU A CA 14
ATOM 12796 C C . GLU A 1 10 ? 3.990 -4.340 -9.963 1.00 0.00 10 GLU A C 14
ATOM 12797 O O . GLU A 1 10 ? 3.300 -3.495 -9.401 1.00 0.00 10 GLU A O 14
ATOM 12809 N N . LYS A 1 11 ? 4.724 -5.223 -9.266 1.00 0.00 11 LYS A N 14
ATOM 12810 C CA . LYS A 1 11 ? 4.658 -5.267 -7.805 1.00 0.00 11 LYS A CA 14
ATOM 12811 C C . LYS A 1 11 ? 5.150 -3.963 -7.170 1.00 0.00 11 LYS A C 14
ATOM 12812 O O . LYS A 1 11 ? 4.807 -3.661 -6.029 1.00 0.00 11 LYS A O 14
ATOM 12831 N N . THR A 1 12 ? 5.943 -3.192 -7.922 1.00 0.00 12 THR A N 14
ATOM 12832 C CA . THR A 1 12 ? 6.478 -1.904 -7.514 1.00 0.00 12 THR A CA 14
ATOM 12833 C C . THR A 1 12 ? 5.405 -0.813 -7.519 1.00 0.00 12 THR A C 14
ATOM 12834 O O . THR A 1 12 ? 5.577 0.200 -6.843 1.00 0.00 12 THR A O 14
ATOM 12845 N N . PHE A 1 13 ? 4.312 -1.014 -8.271 1.00 0.00 13 PHE A N 14
ATOM 12846 C CA . PHE A 1 13 ? 3.191 -0.089 -8.392 1.00 0.00 13 PHE A CA 14
ATOM 12847 C C . PHE A 1 13 ? 2.672 0.376 -7.027 1.00 0.00 13 PHE A C 14
ATOM 12848 O O . PHE A 1 13 ? 2.147 1.481 -6.921 1.00 0.00 13 PHE A O 14
ATOM 12865 N N . CYS A 1 14 ? 2.832 -0.453 -5.990 1.00 0.00 14 CYS A N 14
ATOM 12866 C CA . CYS A 1 14 ? 2.493 -0.122 -4.615 1.00 0.00 14 CYS A CA 14
ATOM 12867 C C . CYS A 1 14 ? 3.686 -0.501 -3.751 1.00 0.00 14 CYS A C 14
ATOM 12868 O O . CYS A 1 14 ? 4.160 -1.634 -3.808 1.00 0.00 14 CYS A O 14
ATOM 12875 N N . VAL A 1 15 ? 4.170 0.467 -2.967 1.00 0.00 15 VAL A N 14
ATOM 12876 C CA . VAL A 1 15 ? 5.374 0.339 -2.163 1.00 0.00 15 VAL A CA 14
ATOM 12877 C C . VAL A 1 15 ? 5.038 0.111 -0.683 1.00 0.00 15 VAL A C 14
ATOM 12878 O O . VAL A 1 15 ? 3.896 -0.198 -0.340 1.00 0.00 15 VAL A O 14
ATOM 12891 N N . ASN A 1 16 ? 6.053 0.249 0.183 1.00 0.00 16 ASN A N 14
ATOM 12892 C CA . ASN A 1 16 ? 5.972 0.084 1.630 1.00 0.00 16 ASN A CA 14
ATOM 12893 C C . ASN A 1 16 ? 5.235 -1.201 2.010 1.00 0.00 16 ASN A C 14
ATOM 12894 O O . ASN A 1 16 ? 4.315 -1.188 2.825 1.00 0.00 16 ASN A O 14
ATOM 12905 N N . GLY A 1 17 ? 5.663 -2.313 1.400 1.00 0.00 17 GLY A N 14
ATOM 12906 C CA . GLY A 1 17 ? 5.184 -3.659 1.674 1.00 0.00 17 GLY A CA 14
ATOM 12907 C C . GLY A 1 17 ? 3.690 -3.820 1.368 1.00 0.00 17 GLY A C 14
ATOM 12908 O O . GLY A 1 17 ? 3.085 -4.766 1.868 1.00 0.00 17 GLY A O 14
ATOM 12912 N N . GLY A 1 18 ? 3.081 -2.941 0.560 1.00 0.00 18 GLY A N 14
ATOM 12913 C CA . GLY A 1 18 ? 1.687 -3.101 0.176 1.00 0.00 18 GLY A CA 14
ATOM 12914 C C . GLY A 1 18 ? 1.556 -4.250 -0.821 1.00 0.00 18 GLY A C 14
ATOM 12915 O O . GLY A 1 18 ? 2.230 -4.238 -1.851 1.00 0.00 18 GLY A O 14
ATOM 12919 N N . GLU A 1 19 ? 0.702 -5.242 -0.527 1.00 0.00 19 GLU A N 14
ATOM 12920 C CA . GLU A 1 19 ? 0.557 -6.407 -1.391 1.00 0.00 19 GLU A CA 14
ATOM 12921 C C . GLU A 1 19 ? -0.339 -6.023 -2.568 1.00 0.00 19 GLU A C 14
ATOM 12922 O O . GLU A 1 19 ? -1.547 -5.852 -2.411 1.00 0.00 19 GLU A O 14
ATOM 12934 N N . CYS A 1 20 ? 0.287 -5.869 -3.739 1.00 0.00 20 CYS A N 14
ATOM 12935 C CA . CYS A 1 20 ? -0.330 -5.423 -4.977 1.00 0.00 20 CYS A CA 14
ATOM 12936 C C . CYS A 1 20 ? -1.077 -6.569 -5.648 1.00 0.00 20 CYS A C 14
ATOM 12937 O O . CYS A 1 20 ? -0.524 -7.658 -5.792 1.00 0.00 20 CYS A O 14
ATOM 12944 N N . PHE A 1 21 ? -2.323 -6.314 -6.065 1.00 0.00 21 PHE A N 14
ATOM 12945 C CA . PHE A 1 21 ? -3.132 -7.245 -6.840 1.00 0.00 21 PHE A CA 14
ATOM 12946 C C . PHE A 1 21 ? -3.668 -6.515 -8.067 1.00 0.00 21 PHE A C 14
ATOM 12947 O O . PHE A 1 21 ? -3.635 -5.286 -8.127 1.00 0.00 21 PHE A O 14
ATOM 12964 N N . MET A 1 22 ? -4.157 -7.286 -9.041 1.00 0.00 22 MET A N 14
ATOM 12965 C CA . MET A 1 22 ? -4.674 -6.776 -10.298 1.00 0.00 22 MET A CA 14
ATOM 12966 C C . MET A 1 22 ? -5.939 -7.549 -10.665 1.00 0.00 22 MET A C 14
ATOM 12967 O O . MET A 1 22 ? -6.007 -8.759 -10.449 1.00 0.00 22 MET A O 14
ATOM 12981 N N . VAL A 1 23 ? -6.936 -6.836 -11.205 1.00 0.00 23 VAL A N 14
ATOM 12982 C CA . VAL A 1 23 ? -8.233 -7.386 -11.568 1.00 0.00 23 VAL A CA 14
ATOM 12983 C C . VAL A 1 23 ? -8.082 -8.196 -12.857 1.00 0.00 23 VAL A C 14
ATOM 12984 O O . VAL A 1 23 ? -8.136 -7.646 -13.956 1.00 0.00 23 VAL A O 14
ATOM 12997 N N . LYS A 1 24 ? -7.896 -9.511 -12.714 1.00 0.00 24 LYS A N 14
ATOM 12998 C CA . LYS A 1 24 ? -7.800 -10.451 -13.807 1.00 0.00 24 LYS A CA 14
ATOM 12999 C C . LYS A 1 24 ? -9.213 -10.653 -14.354 1.00 0.00 24 LYS A C 14
ATOM 13000 O O . LYS A 1 24 ? -9.997 -11.427 -13.805 1.00 0.00 24 LYS A O 14
ATOM 13019 N N . ASP A 1 25 ? -9.522 -9.938 -15.441 1.00 0.00 25 ASP A N 14
ATOM 13020 C CA . ASP A 1 25 ? -10.766 -10.051 -16.183 1.00 0.00 25 ASP A CA 14
ATOM 13021 C C . ASP A 1 25 ? -10.521 -9.524 -17.595 1.00 0.00 25 ASP A C 14
ATOM 13022 O O . ASP A 1 25 ? -9.792 -8.546 -17.763 1.00 0.00 25 ASP A O 14
ATOM 13031 N N . LEU A 1 26 ? -11.129 -10.163 -18.601 1.00 0.00 26 LEU A N 14
ATOM 13032 C CA . LEU A 1 26 ? -11.009 -9.766 -19.998 1.00 0.00 26 LEU A CA 14
ATOM 13033 C C . LEU A 1 26 ? -11.948 -8.585 -20.265 1.00 0.00 26 LEU A C 14
ATOM 13034 O O . LEU A 1 26 ? -12.933 -8.704 -20.990 1.00 0.00 26 LEU A O 14
ATOM 13050 N N . SER A 1 27 ? -11.636 -7.440 -19.648 1.00 0.00 27 SER A N 14
ATOM 13051 C CA . SER A 1 27 ? -12.371 -6.195 -19.800 1.00 0.00 27 SER A CA 14
ATOM 13052 C C . SER A 1 27 ? -11.424 -5.014 -19.598 1.00 0.00 27 SER A C 14
ATOM 13053 O O . SER A 1 27 ? -11.306 -4.151 -20.466 1.00 0.00 27 SER A O 14
ATOM 13061 N N . ASN A 1 28 ? -10.761 -4.986 -18.438 1.00 0.00 28 ASN A N 14
ATOM 13062 C CA . ASN A 1 28 ? -9.893 -3.898 -18.015 1.00 0.00 28 ASN A CA 14
ATOM 13063 C C . ASN A 1 28 ? -8.454 -4.152 -18.478 1.00 0.00 28 ASN A C 14
ATOM 13064 O O . ASN A 1 28 ? -8.059 -5.310 -18.614 1.00 0.00 28 ASN A O 14
ATOM 13075 N N . PRO A 1 29 ? -7.656 -3.096 -18.712 1.00 0.00 29 PRO A N 14
ATOM 13076 C CA . PRO A 1 29 ? -6.257 -3.233 -19.082 1.00 0.00 29 PRO A CA 14
ATOM 13077 C C . PRO A 1 29 ? -5.428 -3.741 -17.898 1.00 0.00 29 PRO A C 14
ATOM 13078 O O . PRO A 1 29 ? -4.761 -4.767 -18.018 1.00 0.00 29 PRO A O 14
ATOM 13089 N N . SER A 1 30 ? -5.466 -3.029 -16.763 1.00 0.00 30 SER A N 14
ATOM 13090 C CA . SER A 1 30 ? -4.676 -3.346 -15.582 1.00 0.00 30 SER A CA 14
ATOM 13091 C C . SER A 1 30 ? -5.167 -2.524 -14.387 1.00 0.00 30 SER A C 14
ATOM 13092 O O . SER A 1 30 ? -4.419 -1.715 -13.840 1.00 0.00 30 SER A O 14
ATOM 13100 N N . ARG A 1 31 ? -6.424 -2.728 -13.974 1.00 0.00 31 ARG A N 14
ATOM 13101 C CA . ARG A 1 31 ? -6.966 -2.086 -12.783 1.00 0.00 31 ARG A CA 14
ATOM 13102 C C . ARG A 1 31 ? -6.330 -2.730 -11.553 1.00 0.00 31 ARG A C 14
ATOM 13103 O O . ARG A 1 31 ? -6.511 -3.923 -11.319 1.00 0.00 31 ARG A O 14
ATOM 13124 N N . TYR A 1 32 ? -5.581 -1.934 -10.783 1.00 0.00 32 TYR A N 14
ATOM 13125 C CA . TYR A 1 32 ? -4.858 -2.388 -9.606 1.00 0.00 32 TYR A CA 14
ATOM 13126 C C . TYR A 1 32 ? -5.701 -2.235 -8.341 1.00 0.00 32 TYR A C 14
ATOM 13127 O O . TYR A 1 32 ? -6.600 -1.398 -8.273 1.00 0.00 32 TYR A O 14
ATOM 13145 N N . LEU A 1 33 ? -5.382 -3.057 -7.337 1.00 0.00 33 LEU A N 14
ATOM 13146 C CA . LEU A 1 33 ? -5.967 -3.031 -6.006 1.00 0.00 33 LEU A CA 14
ATOM 13147 C C . LEU A 1 33 ? -4.873 -3.524 -5.064 1.00 0.00 33 LEU A C 14
ATOM 13148 O O . LEU A 1 33 ? -4.463 -4.677 -5.164 1.00 0.00 33 LEU A O 14
ATOM 13164 N N . CYS A 1 34 ? -4.389 -2.654 -4.171 1.00 0.00 34 CYS A N 14
ATOM 13165 C CA . CYS A 1 34 ? -3.271 -2.946 -3.285 1.00 0.00 34 CYS A CA 14
ATOM 13166 C C . CYS A 1 34 ? -3.690 -2.870 -1.824 1.00 0.00 34 CYS A C 14
ATOM 13167 O O . CYS A 1 34 ? -4.192 -1.830 -1.398 1.00 0.00 34 CYS A O 14
ATOM 13174 N N . LYS A 1 35 ? -3.478 -3.948 -1.056 1.00 0.00 35 LYS A N 14
ATOM 13175 C CA . LYS A 1 35 ? -3.730 -3.907 0.377 1.00 0.00 35 LYS A CA 14
ATOM 13176 C C . LYS A 1 35 ? -2.460 -3.365 1.022 1.00 0.00 35 LYS A C 14
ATOM 13177 O O . LYS A 1 35 ? -1.433 -4.040 1.065 1.00 0.00 35 LYS A O 14
ATOM 13196 N N . CYS A 1 36 ? -2.526 -2.118 1.487 1.00 0.00 36 CYS A N 14
ATOM 13197 C CA . CYS A 1 36 ? -1.367 -1.428 2.026 1.00 0.00 36 CYS A CA 14
ATOM 13198 C C . CYS A 1 36 ? -1.194 -1.736 3.504 1.00 0.00 36 CYS A C 14
ATOM 13199 O O . CYS A 1 36 ? -2.134 -2.142 4.186 1.00 0.00 36 CYS A O 14
ATOM 13206 N N . GLN A 1 37 ? 0.035 -1.537 3.984 1.00 0.00 37 GLN A N 14
ATOM 13207 C CA . GLN A 1 37 ? 0.393 -1.739 5.372 1.00 0.00 37 GLN A CA 14
ATOM 13208 C C . GLN A 1 37 ? -0.263 -0.631 6.199 1.00 0.00 37 GLN A C 14
ATOM 13209 O O . GLN A 1 37 ? -0.590 0.425 5.655 1.00 0.00 37 GLN A O 14
ATOM 13223 N N . PRO A 1 38 ? -0.481 -0.849 7.505 1.00 0.00 38 PRO A N 14
ATOM 13224 C CA . PRO A 1 38 ? -1.073 0.155 8.368 1.00 0.00 38 PRO A CA 14
ATOM 13225 C C . PRO A 1 38 ? -0.178 1.392 8.401 1.00 0.00 38 PRO A C 14
ATOM 13226 O O . PRO A 1 38 ? 1.046 1.281 8.454 1.00 0.00 38 PRO A O 14
ATOM 13237 N N . GLY A 1 39 ? -0.807 2.568 8.354 1.00 0.00 39 GLY A N 14
ATOM 13238 C CA . GLY A 1 39 ? -0.140 3.847 8.450 1.00 0.00 39 GLY A CA 14
ATOM 13239 C C . GLY A 1 39 ? 0.498 4.288 7.134 1.00 0.00 39 GLY A C 14
ATOM 13240 O O . GLY A 1 39 ? 1.630 4.761 7.151 1.00 0.00 39 GLY A O 14
ATOM 13244 N N . PHE A 1 40 ? -0.207 4.147 6.001 1.00 0.00 40 PHE A N 14
ATOM 13245 C CA . PHE A 1 40 ? 0.252 4.642 4.709 1.00 0.00 40 PHE A CA 14
ATOM 13246 C C . PHE A 1 40 ? -0.892 5.331 3.974 1.00 0.00 40 PHE A C 14
ATOM 13247 O O . PHE A 1 40 ? -2.062 5.083 4.261 1.00 0.00 40 PHE A O 14
ATOM 13264 N N . THR A 1 41 ? -0.536 6.213 3.033 1.00 0.00 41 THR A N 14
ATOM 13265 C CA . THR A 1 41 ? -1.463 6.952 2.193 1.00 0.00 41 THR A CA 14
ATOM 13266 C C . THR A 1 41 ? -0.758 7.395 0.908 1.00 0.00 41 THR A C 14
ATOM 13267 O O . THR A 1 41 ? 0.450 7.209 0.748 1.00 0.00 41 THR A O 14
ATOM 13278 N N . GLY A 1 42 ? -1.536 7.982 -0.006 1.00 0.00 42 GLY A N 14
ATOM 13279 C CA . GLY A 1 42 ? -1.098 8.375 -1.334 1.00 0.00 42 GLY A CA 14
ATOM 13280 C C . GLY A 1 42 ? -1.484 7.281 -2.328 1.00 0.00 42 GLY A C 14
ATOM 13281 O O . GLY A 1 42 ? -1.761 6.151 -1.931 1.00 0.00 42 GLY A O 14
ATOM 13285 N N . ALA A 1 43 ? -1.507 7.621 -3.622 1.00 0.00 43 ALA A N 14
ATOM 13286 C CA . ALA A 1 43 ? -1.954 6.734 -4.692 1.00 0.00 43 ALA A CA 14
ATOM 13287 C C . ALA A 1 43 ? -1.292 5.354 -4.626 1.00 0.00 43 ALA A C 14
ATOM 13288 O O . ALA A 1 43 ? -1.964 4.341 -4.806 1.00 0.00 43 ALA A O 14
ATOM 13295 N N . ARG A 1 44 ? 0.021 5.329 -4.365 1.00 0.00 44 ARG A N 14
ATOM 13296 C CA . ARG A 1 44 ? 0.837 4.123 -4.340 1.00 0.00 44 ARG A CA 14
ATOM 13297 C C . ARG A 1 44 ? 1.264 3.752 -2.910 1.00 0.00 44 ARG A C 14
ATOM 13298 O O . ARG A 1 44 ? 2.202 2.972 -2.745 1.00 0.00 44 ARG A O 14
ATOM 13319 N N . CYS A 1 45 ? 0.589 4.295 -1.881 1.00 0.00 45 CYS A N 14
ATOM 13320 C CA . CYS A 1 45 ? 0.901 4.067 -0.469 1.00 0.00 45 CYS A CA 14
ATOM 13321 C C . CYS A 1 45 ? 2.361 4.407 -0.173 1.00 0.00 45 CYS A C 14
ATOM 13322 O O . CYS A 1 45 ? 3.083 3.626 0.443 1.00 0.00 45 CYS A O 14
ATOM 13329 N N . THR A 1 46 ? 2.777 5.591 -0.633 1.00 0.00 46 THR A N 14
ATOM 13330 C CA . THR A 1 46 ? 4.132 6.110 -0.579 1.00 0.00 46 THR A CA 14
ATOM 13331 C C . THR A 1 46 ? 4.374 6.881 0.717 1.00 0.00 46 THR A C 14
ATOM 13332 O O . THR A 1 46 ? 5.444 6.748 1.311 1.00 0.00 46 THR A O 14
ATOM 13343 N N . GLU A 1 47 ? 3.394 7.680 1.158 1.00 0.00 47 GLU A N 14
ATOM 13344 C CA . GLU A 1 47 ? 3.546 8.548 2.316 1.00 0.00 47 GLU A CA 14
ATOM 13345 C C . GLU A 1 47 ? 3.142 7.800 3.582 1.00 0.00 47 GLU A C 14
ATOM 13346 O O . GLU A 1 47 ? 2.022 7.305 3.672 1.00 0.00 47 GLU A O 14
ATOM 13358 N N . ASN A 1 48 ? 4.055 7.737 4.558 1.00 0.00 48 ASN A N 14
ATOM 13359 C CA . ASN A 1 48 ? 3.801 7.159 5.869 1.00 0.00 48 ASN A CA 14
ATOM 13360 C C . ASN A 1 48 ? 3.003 8.150 6.719 1.00 0.00 48 ASN A C 14
ATOM 13361 O O . ASN A 1 48 ? 3.233 9.356 6.654 1.00 0.00 48 ASN A O 14
ATOM 13372 N N . VAL A 1 49 ? 2.071 7.623 7.518 1.00 0.00 49 VAL A N 14
ATOM 13373 C CA . VAL A 1 49 ? 1.246 8.353 8.471 1.00 0.00 49 VAL A CA 14
ATOM 13374 C C . VAL A 1 49 ? 1.135 7.509 9.744 1.00 0.00 49 VAL A C 14
ATOM 13375 O O . VAL A 1 49 ? 1.520 6.340 9.722 1.00 0.00 49 VAL A O 14
ATOM 13388 N N . PRO A 1 50 ? 0.618 8.065 10.855 1.00 0.00 50 PRO A N 14
ATOM 13389 C CA . PRO A 1 50 ? 0.390 7.315 12.076 1.00 0.00 50 PRO A CA 14
ATOM 13390 C C . PRO A 1 50 ? -0.338 5.990 11.841 1.00 0.00 50 PRO A C 14
ATOM 13391 O O . PRO A 1 50 ? -1.392 5.942 11.209 1.00 0.00 50 PRO A O 14
ATOM 13402 N N . MET A 1 51 ? 0.258 4.917 12.367 1.00 0.00 51 MET A N 14
ATOM 13403 C CA . MET A 1 51 ? -0.272 3.561 12.387 1.00 0.00 51 MET A CA 14
ATOM 13404 C C . MET A 1 51 ? -1.371 3.521 13.450 1.00 0.00 51 MET A C 14
ATOM 13405 O O . MET A 1 51 ? -1.232 2.875 14.488 1.00 0.00 51 MET A O 14
ATOM 13419 N N . LYS A 1 52 ? -2.462 4.242 13.178 1.00 0.00 52 LYS A N 14
ATOM 13420 C CA . LYS A 1 52 ? -3.576 4.447 14.082 1.00 0.00 52 LYS A CA 14
ATOM 13421 C C . LYS A 1 52 ? -4.816 4.748 13.239 1.00 0.00 52 LYS A C 14
ATOM 13422 O O . LYS A 1 52 ? -4.690 5.170 12.088 1.00 0.00 52 LYS A O 14
ATOM 13441 N N . VAL A 1 53 ? -6.012 4.539 13.802 1.00 0.00 53 VAL A N 14
ATOM 13442 C CA . VAL A 1 53 ? -7.277 4.691 13.088 1.00 0.00 53 VAL A CA 14
ATOM 13443 C C . VAL A 1 53 ? -7.728 6.157 12.987 1.00 0.00 53 VAL A C 14
ATOM 13444 O O . VAL A 1 53 ? -8.900 6.470 13.186 1.00 0.00 53 VAL A O 14
ATOM 13457 N N . GLN A 1 54 ? -6.791 7.052 12.653 1.00 0.00 54 GLN A N 14
ATOM 13458 C CA . GLN A 1 54 ? -7.034 8.464 12.400 1.00 0.00 54 GLN A CA 14
ATOM 13459 C C . GLN A 1 54 ? -7.195 8.617 10.890 1.00 0.00 54 GLN A C 14
ATOM 13460 O O . GLN A 1 54 ? -8.230 9.054 10.390 1.00 0.00 54 GLN A O 14
ATOM 13474 N N . ASN A 1 55 ? -6.135 8.221 10.182 1.00 0.00 55 ASN A N 14
ATOM 13475 C CA . ASN A 1 55 ? -6.014 8.214 8.734 1.00 0.00 55 ASN A CA 14
ATOM 13476 C C . ASN A 1 55 ? -6.670 6.948 8.183 1.00 0.00 55 ASN A C 14
ATOM 13477 O O . ASN A 1 55 ? -5.996 6.052 7.673 1.00 0.00 55 ASN A O 14
ATOM 13488 N N . GLN A 1 56 ? -8.004 6.888 8.282 1.00 0.00 56 GLN A N 14
ATOM 13489 C CA . GLN A 1 56 ? -8.815 5.817 7.720 1.00 0.00 56 GLN A CA 14
ATOM 13490 C C . GLN A 1 56 ? -8.972 6.054 6.219 1.00 0.00 56 GLN A C 14
ATOM 13491 O O . GLN A 1 56 ? -10.046 6.401 5.731 1.00 0.00 56 GLN A O 14
ATOM 13505 N N . GLU A 1 57 ? -7.860 5.857 5.509 1.00 0.00 57 GLU A N 14
ATOM 13506 C CA . GLU A 1 57 ? -7.717 6.024 4.073 1.00 0.00 57 GLU A CA 14
ATOM 13507 C C . GLU A 1 57 ? -7.430 4.645 3.486 1.00 0.00 57 GLU A C 14
ATOM 13508 O O . GLU A 1 57 ? -8.252 4.089 2.760 1.00 0.00 57 GLU A O 14
ATOM 13520 N N . LYS A 1 58 ? -6.262 4.090 3.829 1.00 0.00 58 LYS A N 14
ATOM 13521 C CA . LYS A 1 58 ? -5.833 2.764 3.436 1.00 0.00 58 LYS A CA 14
ATOM 13522 C C . LYS A 1 58 ? -6.231 1.788 4.543 1.00 0.00 58 LYS A C 14
ATOM 13523 O O . LYS A 1 58 ? -5.386 1.180 5.198 1.00 0.00 58 LYS A O 14
ATOM 13542 N N . ALA A 1 59 ? -7.545 1.656 4.737 1.00 0.00 59 ALA A N 14
ATOM 13543 C CA . ALA A 1 59 ? -8.169 0.765 5.703 1.00 0.00 59 ALA A CA 14
ATOM 13544 C C . ALA A 1 59 ? -9.534 0.386 5.133 1.00 0.00 59 ALA A C 14
ATOM 13545 O O . ALA A 1 59 ? -10.563 0.515 5.794 1.00 0.00 59 ALA A O 14
ATOM 13552 N N . GLU A 1 60 ? -9.518 -0.071 3.877 1.00 0.00 60 GLU A N 14
ATOM 13553 C CA . GLU A 1 60 ? -10.703 -0.380 3.098 1.00 0.00 60 GLU A CA 14
ATOM 13554 C C . GLU A 1 60 ? -11.149 -1.821 3.329 1.00 0.00 60 GLU A C 14
ATOM 13555 O O . GLU A 1 60 ? -10.327 -2.696 3.594 1.00 0.00 60 GLU A O 14
ATOM 13567 N N . GLU A 1 61 ? -12.461 -2.061 3.202 1.00 0.00 61 GLU A N 14
ATOM 13568 C CA . GLU A 1 61 ? -13.058 -3.391 3.271 1.00 0.00 61 GLU A CA 14
ATOM 13569 C C . GLU A 1 61 ? -12.447 -4.302 2.196 1.00 0.00 61 GLU A C 14
ATOM 13570 O O . GLU A 1 61 ? -12.375 -5.516 2.376 1.00 0.00 61 GLU A O 14
ATOM 13582 N N . LEU A 1 62 ? -11.993 -3.698 1.089 1.00 0.00 62 LEU A N 14
ATOM 13583 C CA . LEU A 1 62 ? -11.283 -4.339 -0.008 1.00 0.00 62 LEU A CA 14
ATOM 13584 C C . LEU A 1 62 ? -10.070 -5.146 0.472 1.00 0.00 62 LEU A C 14
ATOM 13585 O O . LEU A 1 62 ? -9.680 -6.105 -0.192 1.00 0.00 62 LEU A O 14
ATOM 13601 N N . TYR A 1 63 ? -9.470 -4.762 1.608 1.00 0.00 63 TYR A N 14
ATOM 13602 C CA . TYR A 1 63 ? -8.248 -5.367 2.116 1.00 0.00 63 TYR A CA 14
ATOM 13603 C C . TYR A 1 63 ? -8.606 -6.555 3.010 1.00 0.00 63 TYR A C 14
ATOM 13604 O O . TYR A 1 63 ? -7.992 -7.624 2.804 1.00 0.00 63 TYR A O 14
ATOM 13623 N N . SER A 1 1 ? -13.255 -10.165 -11.907 1.00 0.00 1 SER A N 15
ATOM 13624 C CA . SER A 1 1 ? -12.701 -9.247 -10.894 1.00 0.00 1 SER A CA 15
ATOM 13625 C C . SER A 1 1 ? -11.924 -10.002 -9.810 1.00 0.00 1 SER A C 15
ATOM 13626 O O . SER A 1 1 ? -12.063 -9.712 -8.623 1.00 0.00 1 SER A O 15
ATOM 13636 N N . HIS A 1 2 ? -11.102 -10.972 -10.226 1.00 0.00 2 HIS A N 15
ATOM 13637 C CA . HIS A 1 2 ? -10.288 -11.779 -9.328 1.00 0.00 2 HIS A CA 15
ATOM 13638 C C . HIS A 1 2 ? -9.015 -11.006 -8.987 1.00 0.00 2 HIS A C 15
ATOM 13639 O O . HIS A 1 2 ? -8.390 -10.447 -9.884 1.00 0.00 2 HIS A O 15
ATOM 13653 N N . LEU A 1 3 ? -8.629 -10.991 -7.705 1.00 0.00 3 LEU A N 15
ATOM 13654 C CA . LEU A 1 3 ? -7.453 -10.286 -7.222 1.00 0.00 3 LEU A CA 15
ATOM 13655 C C . LEU A 1 3 ? -6.248 -11.219 -7.322 1.00 0.00 3 LEU A C 15
ATOM 13656 O O . LEU A 1 3 ? -5.972 -11.988 -6.402 1.00 0.00 3 LEU A O 15
ATOM 13672 N N . VAL A 1 4 ? -5.532 -11.140 -8.448 1.00 0.00 4 VAL A N 15
ATOM 13673 C CA . VAL A 1 4 ? -4.318 -11.913 -8.681 1.00 0.00 4 VAL A CA 15
ATOM 13674 C C . VAL A 1 4 ? -3.121 -11.034 -8.339 1.00 0.00 4 VAL A C 15
ATOM 13675 O O . VAL A 1 4 ? -3.112 -9.854 -8.683 1.00 0.00 4 VAL A O 15
ATOM 13688 N N . LYS A 1 5 ? -2.121 -11.591 -7.647 1.00 0.00 5 LYS A N 15
ATOM 13689 C CA . LYS A 1 5 ? -0.981 -10.819 -7.187 1.00 0.00 5 LYS A CA 15
ATOM 13690 C C . LYS A 1 5 ? -0.172 -10.307 -8.381 1.00 0.00 5 LYS A C 15
ATOM 13691 O O . LYS A 1 5 ? 0.156 -11.073 -9.287 1.00 0.00 5 LYS A O 15
ATOM 13710 N N . CYS A 1 6 ? 0.130 -9.004 -8.375 1.00 0.00 6 CYS A N 15
ATOM 13711 C CA . CYS A 1 6 ? 0.897 -8.328 -9.415 1.00 0.00 6 CYS A CA 15
ATOM 13712 C C . CYS A 1 6 ? 2.251 -9.004 -9.631 1.00 0.00 6 CYS A C 15
ATOM 13713 O O . CYS A 1 6 ? 2.902 -9.407 -8.667 1.00 0.00 6 CYS A O 15
ATOM 13720 N N . ALA A 1 7 ? 2.680 -9.115 -10.896 1.00 0.00 7 ALA A N 15
ATOM 13721 C CA . ALA A 1 7 ? 4.002 -9.630 -11.237 1.00 0.00 7 ALA A CA 15
ATOM 13722 C C . ALA A 1 7 ? 5.050 -8.649 -10.706 1.00 0.00 7 ALA A C 15
ATOM 13723 O O . ALA A 1 7 ? 4.729 -7.489 -10.482 1.00 0.00 7 ALA A O 15
ATOM 13730 N N . GLU A 1 8 ? 6.293 -9.092 -10.501 1.00 0.00 8 GLU A N 15
ATOM 13731 C CA . GLU A 1 8 ? 7.347 -8.282 -9.895 1.00 0.00 8 GLU A CA 15
ATOM 13732 C C . GLU A 1 8 ? 7.517 -6.888 -10.510 1.00 0.00 8 GLU A C 15
ATOM 13733 O O . GLU A 1 8 ? 7.632 -5.906 -9.779 1.00 0.00 8 GLU A O 15
ATOM 13745 N N . LYS A 1 9 ? 7.520 -6.793 -11.844 1.00 0.00 9 LYS A N 15
ATOM 13746 C CA . LYS A 1 9 ? 7.631 -5.527 -12.558 1.00 0.00 9 LYS A CA 15
ATOM 13747 C C . LYS A 1 9 ? 6.480 -4.565 -12.221 1.00 0.00 9 LYS A C 15
ATOM 13748 O O . LYS A 1 9 ? 6.653 -3.351 -12.300 1.00 0.00 9 LYS A O 15
ATOM 13767 N N . GLU A 1 10 ? 5.317 -5.111 -11.838 1.00 0.00 10 GLU A N 15
ATOM 13768 C CA . GLU A 1 10 ? 4.127 -4.375 -11.437 1.00 0.00 10 GLU A CA 15
ATOM 13769 C C . GLU A 1 10 ? 3.984 -4.263 -9.918 1.00 0.00 10 GLU A C 15
ATOM 13770 O O . GLU A 1 10 ? 3.306 -3.344 -9.470 1.00 0.00 10 GLU A O 15
ATOM 13782 N N . LYS A 1 11 ? 4.570 -5.159 -9.107 1.00 0.00 11 LYS A N 15
ATOM 13783 C CA . LYS A 1 11 ? 4.339 -5.118 -7.665 1.00 0.00 11 LYS A CA 15
ATOM 13784 C C . LYS A 1 11 ? 4.930 -3.861 -7.022 1.00 0.00 11 LYS A C 15
ATOM 13785 O O . LYS A 1 11 ? 4.529 -3.476 -5.926 1.00 0.00 11 LYS A O 15
ATOM 13804 N N . THR A 1 12 ? 5.865 -3.213 -7.725 1.00 0.00 12 THR A N 15
ATOM 13805 C CA . THR A 1 12 ? 6.466 -1.949 -7.332 1.00 0.00 12 THR A CA 15
ATOM 13806 C C . THR A 1 12 ? 5.468 -0.791 -7.424 1.00 0.00 12 THR A C 15
ATOM 13807 O O . THR A 1 12 ? 5.693 0.249 -6.809 1.00 0.00 12 THR A O 15
ATOM 13818 N N . PHE A 1 13 ? 4.371 -0.971 -8.176 1.00 0.00 13 PHE A N 15
ATOM 13819 C CA . PHE A 1 13 ? 3.278 -0.015 -8.312 1.00 0.00 13 PHE A CA 15
ATOM 13820 C C . PHE A 1 13 ? 2.775 0.480 -6.952 1.00 0.00 13 PHE A C 15
ATOM 13821 O O . PHE A 1 13 ? 2.278 1.598 -6.862 1.00 0.00 13 PHE A O 15
ATOM 13838 N N . CYS A 1 14 ? 2.914 -0.338 -5.901 1.00 0.00 14 CYS A N 15
ATOM 13839 C CA . CYS A 1 14 ? 2.584 0.028 -4.532 1.00 0.00 14 CYS A CA 15
ATOM 13840 C C . CYS A 1 14 ? 3.784 -0.320 -3.663 1.00 0.00 14 CYS A C 15
ATOM 13841 O O . CYS A 1 14 ? 4.137 -1.488 -3.515 1.00 0.00 14 CYS A O 15
ATOM 13848 N N . VAL A 1 15 ? 4.409 0.721 -3.105 1.00 0.00 15 VAL A N 15
ATOM 13849 C CA . VAL A 1 15 ? 5.641 0.624 -2.342 1.00 0.00 15 VAL A CA 15
ATOM 13850 C C . VAL A 1 15 ? 5.366 0.395 -0.850 1.00 0.00 15 VAL A C 15
ATOM 13851 O O . VAL A 1 15 ? 4.229 0.137 -0.455 1.00 0.00 15 VAL A O 15
ATOM 13864 N N . ASN A 1 16 ? 6.425 0.472 -0.031 1.00 0.00 16 ASN A N 15
ATOM 13865 C CA . ASN A 1 16 ? 6.400 0.255 1.412 1.00 0.00 16 ASN A CA 15
ATOM 13866 C C . ASN A 1 16 ? 5.735 -1.078 1.767 1.00 0.00 16 ASN A C 15
ATOM 13867 O O . ASN A 1 16 ? 4.903 -1.150 2.669 1.00 0.00 16 ASN A O 15
ATOM 13878 N N . GLY A 1 17 ? 6.113 -2.136 1.039 1.00 0.00 17 GLY A N 15
ATOM 13879 C CA . GLY A 1 17 ? 5.576 -3.475 1.219 1.00 0.00 17 GLY A CA 15
ATOM 13880 C C . GLY A 1 17 ? 4.105 -3.588 0.817 1.00 0.00 17 GLY A C 15
ATOM 13881 O O . GLY A 1 17 ? 3.428 -4.508 1.272 1.00 0.00 17 GLY A O 15
ATOM 13885 N N . GLY A 1 18 ? 3.597 -2.670 -0.019 1.00 0.00 18 GLY A N 15
ATOM 13886 C CA . GLY A 1 18 ? 2.207 -2.681 -0.434 1.00 0.00 18 GLY A CA 15
ATOM 13887 C C . GLY A 1 18 ? 1.894 -3.932 -1.252 1.00 0.00 18 GLY A C 15
ATOM 13888 O O . GLY A 1 18 ? 2.513 -4.155 -2.291 1.00 0.00 18 GLY A O 15
ATOM 13892 N N . GLU A 1 19 ? 0.944 -4.752 -0.780 1.00 0.00 19 GLU A N 15
ATOM 13893 C CA . GLU A 1 19 ? 0.628 -6.029 -1.406 1.00 0.00 19 GLU A CA 15
ATOM 13894 C C . GLU A 1 19 ? -0.266 -5.775 -2.618 1.00 0.00 19 GLU A C 15
ATOM 13895 O O . GLU A 1 19 ? -1.484 -5.696 -2.495 1.00 0.00 19 GLU A O 15
ATOM 13907 N N . CYS A 1 20 ? 0.363 -5.630 -3.787 1.00 0.00 20 CYS A N 15
ATOM 13908 C CA . CYS A 1 20 ? -0.278 -5.279 -5.044 1.00 0.00 20 CYS A CA 15
ATOM 13909 C C . CYS A 1 20 ? -1.028 -6.469 -5.642 1.00 0.00 20 CYS A C 15
ATOM 13910 O O . CYS A 1 20 ? -0.463 -7.554 -5.770 1.00 0.00 20 CYS A O 15
ATOM 13917 N N . PHE A 1 21 ? -2.293 -6.246 -6.019 1.00 0.00 21 PHE A N 15
ATOM 13918 C CA . PHE A 1 21 ? -3.133 -7.203 -6.727 1.00 0.00 21 PHE A CA 15
ATOM 13919 C C . PHE A 1 21 ? -3.736 -6.496 -7.938 1.00 0.00 21 PHE A C 15
ATOM 13920 O O . PHE A 1 21 ? -3.718 -5.267 -8.021 1.00 0.00 21 PHE A O 15
ATOM 13937 N N . MET A 1 22 ? -4.263 -7.286 -8.876 1.00 0.00 22 MET A N 15
ATOM 13938 C CA . MET A 1 22 ? -4.849 -6.814 -10.119 1.00 0.00 22 MET A CA 15
ATOM 13939 C C . MET A 1 22 ? -6.269 -7.358 -10.194 1.00 0.00 22 MET A C 15
ATOM 13940 O O . MET A 1 22 ? -6.453 -8.568 -10.087 1.00 0.00 22 MET A O 15
ATOM 13954 N N . VAL A 1 23 ? -7.257 -6.471 -10.366 1.00 0.00 23 VAL A N 15
ATOM 13955 C CA . VAL A 1 23 ? -8.674 -6.798 -10.428 1.00 0.00 23 VAL A CA 15
ATOM 13956 C C . VAL A 1 23 ? -8.976 -7.344 -11.822 1.00 0.00 23 VAL A C 15
ATOM 13957 O O . VAL A 1 23 ? -9.596 -6.670 -12.644 1.00 0.00 23 VAL A O 15
ATOM 13970 N N . LYS A 1 24 ? -8.523 -8.572 -12.094 1.00 0.00 24 LYS A N 15
ATOM 13971 C CA . LYS A 1 24 ? -8.645 -9.164 -13.411 1.00 0.00 24 LYS A CA 15
ATOM 13972 C C . LYS A 1 24 ? -10.082 -9.585 -13.679 1.00 0.00 24 LYS A C 15
ATOM 13973 O O . LYS A 1 24 ? -10.565 -10.597 -13.172 1.00 0.00 24 LYS A O 15
ATOM 13992 N N . ASP A 1 25 ? -10.734 -8.761 -14.499 1.00 0.00 25 ASP A N 15
ATOM 13993 C CA . ASP A 1 25 ? -12.072 -8.947 -15.030 1.00 0.00 25 ASP A CA 15
ATOM 13994 C C . ASP A 1 25 ? -11.968 -8.917 -16.554 1.00 0.00 25 ASP A C 15
ATOM 13995 O O . ASP A 1 25 ? -10.973 -8.432 -17.095 1.00 0.00 25 ASP A O 15
ATOM 14004 N N . LEU A 1 26 ? -12.995 -9.416 -17.252 1.00 0.00 26 LEU A N 15
ATOM 14005 C CA . LEU A 1 26 ? -13.081 -9.355 -18.706 1.00 0.00 26 LEU A CA 15
ATOM 14006 C C . LEU A 1 26 ? -13.549 -7.955 -19.121 1.00 0.00 26 LEU A C 15
ATOM 14007 O O . LEU A 1 26 ? -14.571 -7.803 -19.786 1.00 0.00 26 LEU A O 15
ATOM 14023 N N . SER A 1 27 ? -12.791 -6.932 -18.702 1.00 0.00 27 SER A N 15
ATOM 14024 C CA . SER A 1 27 ? -13.081 -5.524 -18.919 1.00 0.00 27 SER A CA 15
ATOM 14025 C C . SER A 1 27 ? -11.779 -4.724 -18.993 1.00 0.00 27 SER A C 15
ATOM 14026 O O . SER A 1 27 ? -11.577 -3.968 -19.940 1.00 0.00 27 SER A O 15
ATOM 14034 N N . ASN A 1 28 ? -10.911 -4.890 -17.984 1.00 0.00 28 ASN A N 15
ATOM 14035 C CA . ASN A 1 28 ? -9.674 -4.133 -17.823 1.00 0.00 28 ASN A CA 15
ATOM 14036 C C . ASN A 1 28 ? -8.438 -5.022 -18.011 1.00 0.00 28 ASN A C 15
ATOM 14037 O O . ASN A 1 28 ? -8.514 -6.229 -17.776 1.00 0.00 28 ASN A O 15
ATOM 14048 N N . PRO A 1 29 ? -7.295 -4.438 -18.409 1.00 0.00 29 PRO A N 15
ATOM 14049 C CA . PRO A 1 29 ? -6.034 -5.149 -18.525 1.00 0.00 29 PRO A CA 15
ATOM 14050 C C . PRO A 1 29 ? -5.430 -5.434 -17.146 1.00 0.00 29 PRO A C 15
ATOM 14051 O O . PRO A 1 29 ? -5.037 -6.569 -16.886 1.00 0.00 29 PRO A O 15
ATOM 14062 N N . SER A 1 30 ? -5.342 -4.422 -16.269 1.00 0.00 30 SER A N 15
ATOM 14063 C CA . SER A 1 30 ? -4.690 -4.557 -14.972 1.00 0.00 30 SER A CA 15
ATOM 14064 C C . SER A 1 30 ? -5.032 -3.393 -14.034 1.00 0.00 30 SER A C 15
ATOM 14065 O O . SER A 1 30 ? -4.148 -2.626 -13.652 1.00 0.00 30 SER A O 15
ATOM 14073 N N . ARG A 1 31 ? -6.310 -3.256 -13.655 1.00 0.00 31 ARG A N 15
ATOM 14074 C CA . ARG A 1 31 ? -6.729 -2.264 -12.669 1.00 0.00 31 ARG A CA 15
ATOM 14075 C C . ARG A 1 31 ? -6.122 -2.697 -11.338 1.00 0.00 31 ARG A C 15
ATOM 14076 O O . ARG A 1 31 ? -6.316 -3.836 -10.927 1.00 0.00 31 ARG A O 15
ATOM 14097 N N . TYR A 1 32 ? -5.394 -1.802 -10.665 1.00 0.00 32 TYR A N 15
ATOM 14098 C CA . TYR A 1 32 ? -4.668 -2.143 -9.451 1.00 0.00 32 TYR A CA 15
ATOM 14099 C C . TYR A 1 32 ? -5.506 -1.961 -8.188 1.00 0.00 32 TYR A C 15
ATOM 14100 O O . TYR A 1 32 ? -6.250 -0.991 -8.051 1.00 0.00 32 TYR A O 15
ATOM 14118 N N . LEU A 1 33 ? -5.354 -2.922 -7.270 1.00 0.00 33 LEU A N 15
ATOM 14119 C CA . LEU A 1 33 ? -5.943 -2.951 -5.941 1.00 0.00 33 LEU A CA 15
ATOM 14120 C C . LEU A 1 33 ? -4.826 -3.412 -5.014 1.00 0.00 33 LEU A C 15
ATOM 14121 O O . LEU A 1 33 ? -4.395 -4.559 -5.103 1.00 0.00 33 LEU A O 15
ATOM 14137 N N . CYS A 1 34 ? -4.345 -2.519 -4.143 1.00 0.00 34 CYS A N 15
ATOM 14138 C CA . CYS A 1 34 ? -3.208 -2.787 -3.277 1.00 0.00 34 CYS A CA 15
ATOM 14139 C C . CYS A 1 34 ? -3.630 -2.867 -1.817 1.00 0.00 34 CYS A C 15
ATOM 14140 O O . CYS A 1 34 ? -4.140 -1.891 -1.267 1.00 0.00 34 CYS A O 15
ATOM 14147 N N . LYS A 1 35 ? -3.406 -4.027 -1.188 1.00 0.00 35 LYS A N 15
ATOM 14148 C CA . LYS A 1 35 ? -3.639 -4.210 0.233 1.00 0.00 35 LYS A CA 15
ATOM 14149 C C . LYS A 1 35 ? -2.387 -3.662 0.918 1.00 0.00 35 LYS A C 15
ATOM 14150 O O . LYS A 1 35 ? -1.465 -4.406 1.257 1.00 0.00 35 LYS A O 15
ATOM 14169 N N . CYS A 1 36 ? -2.344 -2.336 1.078 1.00 0.00 36 CYS A N 15
ATOM 14170 C CA . CYS A 1 36 ? -1.180 -1.652 1.611 1.00 0.00 36 CYS A CA 15
ATOM 14171 C C . CYS A 1 36 ? -1.035 -1.891 3.107 1.00 0.00 36 CYS A C 15
ATOM 14172 O O . CYS A 1 36 ? -1.996 -2.252 3.785 1.00 0.00 36 CYS A O 15
ATOM 14179 N N . GLN A 1 37 ? 0.187 -1.697 3.612 1.00 0.00 37 GLN A N 15
ATOM 14180 C CA . GLN A 1 37 ? 0.495 -1.932 5.011 1.00 0.00 37 GLN A CA 15
ATOM 14181 C C . GLN A 1 37 ? -0.272 -0.917 5.863 1.00 0.00 37 GLN A C 15
ATOM 14182 O O . GLN A 1 37 ? -0.484 0.212 5.418 1.00 0.00 37 GLN A O 15
ATOM 14196 N N . PRO A 1 38 ? -0.718 -1.302 7.070 1.00 0.00 38 PRO A N 15
ATOM 14197 C CA . PRO A 1 38 ? -1.543 -0.455 7.911 1.00 0.00 38 PRO A CA 15
ATOM 14198 C C . PRO A 1 38 ? -0.746 0.768 8.353 1.00 0.00 38 PRO A C 15
ATOM 14199 O O . PRO A 1 38 ? 0.177 0.652 9.156 1.00 0.00 38 PRO A O 15
ATOM 14210 N N . GLY A 1 39 ? -1.118 1.931 7.812 1.00 0.00 39 GLY A N 15
ATOM 14211 C CA . GLY A 1 39 ? -0.534 3.217 8.128 1.00 0.00 39 GLY A CA 15
ATOM 14212 C C . GLY A 1 39 ? 0.223 3.820 6.943 1.00 0.00 39 GLY A C 15
ATOM 14213 O O . GLY A 1 39 ? 1.284 4.414 7.137 1.00 0.00 39 GLY A O 15
ATOM 14217 N N . PHE A 1 40 ? -0.331 3.684 5.729 1.00 0.00 40 PHE A N 15
ATOM 14218 C CA . PHE A 1 40 ? 0.189 4.291 4.509 1.00 0.00 40 PHE A CA 15
ATOM 14219 C C . PHE A 1 40 ? -0.962 4.876 3.696 1.00 0.00 40 PHE A C 15
ATOM 14220 O O . PHE A 1 40 ? -2.100 4.423 3.801 1.00 0.00 40 PHE A O 15
ATOM 14237 N N . THR A 1 41 ? -0.644 5.894 2.891 1.00 0.00 41 THR A N 15
ATOM 14238 C CA . THR A 1 41 ? -1.581 6.601 2.035 1.00 0.00 41 THR A CA 15
ATOM 14239 C C . THR A 1 41 ? -0.845 7.152 0.811 1.00 0.00 41 THR A C 15
ATOM 14240 O O . THR A 1 41 ? 0.375 7.028 0.688 1.00 0.00 41 THR A O 15
ATOM 14251 N N . GLY A 1 42 ? -1.613 7.764 -0.092 1.00 0.00 42 GLY A N 15
ATOM 14252 C CA . GLY A 1 42 ? -1.146 8.258 -1.375 1.00 0.00 42 GLY A CA 15
ATOM 14253 C C . GLY A 1 42 ? -1.448 7.217 -2.452 1.00 0.00 42 GLY A C 15
ATOM 14254 O O . GLY A 1 42 ? -1.713 6.056 -2.141 1.00 0.00 42 GLY A O 15
ATOM 14258 N N . ALA A 1 43 ? -1.412 7.643 -3.721 1.00 0.00 43 ALA A N 15
ATOM 14259 C CA . ALA A 1 43 ? -1.774 6.829 -4.877 1.00 0.00 43 ALA A CA 15
ATOM 14260 C C . ALA A 1 43 ? -1.080 5.464 -4.878 1.00 0.00 43 ALA A C 15
ATOM 14261 O O . ALA A 1 43 ? -1.713 4.454 -5.181 1.00 0.00 43 ALA A O 15
ATOM 14268 N N . ARG A 1 44 ? 0.216 5.446 -4.541 1.00 0.00 44 ARG A N 15
ATOM 14269 C CA . ARG A 1 44 ? 1.050 4.252 -4.540 1.00 0.00 44 ARG A CA 15
ATOM 14270 C C . ARG A 1 44 ? 1.492 3.873 -3.117 1.00 0.00 44 ARG A C 15
ATOM 14271 O O . ARG A 1 44 ? 2.496 3.179 -2.961 1.00 0.00 44 ARG A O 15
ATOM 14292 N N . CYS A 1 45 ? 0.755 4.311 -2.082 1.00 0.00 45 CYS A N 15
ATOM 14293 C CA . CYS A 1 45 ? 1.046 4.014 -0.678 1.00 0.00 45 CYS A CA 15
ATOM 14294 C C . CYS A 1 45 ? 2.477 4.421 -0.315 1.00 0.00 45 CYS A C 15
ATOM 14295 O O . CYS A 1 45 ? 3.214 3.658 0.305 1.00 0.00 45 CYS A O 15
ATOM 14302 N N . THR A 1 46 ? 2.854 5.637 -0.723 1.00 0.00 46 THR A N 15
ATOM 14303 C CA . THR A 1 46 ? 4.184 6.208 -0.593 1.00 0.00 46 THR A CA 15
ATOM 14304 C C . THR A 1 46 ? 4.340 6.925 0.744 1.00 0.00 46 THR A C 15
ATOM 14305 O O . THR A 1 46 ? 5.373 6.788 1.398 1.00 0.00 46 THR A O 15
ATOM 14316 N N . GLU A 1 47 ? 3.315 7.684 1.144 1.00 0.00 47 GLU A N 15
ATOM 14317 C CA . GLU A 1 47 ? 3.360 8.519 2.329 1.00 0.00 47 GLU A CA 15
ATOM 14318 C C . GLU A 1 47 ? 2.895 7.730 3.547 1.00 0.00 47 GLU A C 15
ATOM 14319 O O . GLU A 1 47 ? 1.780 7.215 3.561 1.00 0.00 47 GLU A O 15
ATOM 14331 N N . ASN A 1 48 ? 3.750 7.644 4.571 1.00 0.00 48 ASN A N 15
ATOM 14332 C CA . ASN A 1 48 ? 3.401 7.019 5.836 1.00 0.00 48 ASN A CA 15
ATOM 14333 C C . ASN A 1 48 ? 2.510 7.963 6.647 1.00 0.00 48 ASN A C 15
ATOM 14334 O O . ASN A 1 48 ? 2.610 9.183 6.521 1.00 0.00 48 ASN A O 15
ATOM 14345 N N . VAL A 1 49 ? 1.646 7.384 7.482 1.00 0.00 49 VAL A N 15
ATOM 14346 C CA . VAL A 1 49 ? 0.777 8.083 8.424 1.00 0.00 49 VAL A CA 15
ATOM 14347 C C . VAL A 1 49 ? 0.983 7.442 9.806 1.00 0.00 49 VAL A C 15
ATOM 14348 O O . VAL A 1 49 ? 1.685 6.436 9.888 1.00 0.00 49 VAL A O 15
ATOM 14361 N N . PRO A 1 50 ? 0.427 8.000 10.899 1.00 0.00 50 PRO A N 15
ATOM 14362 C CA . PRO A 1 50 ? 0.669 7.520 12.253 1.00 0.00 50 PRO A CA 15
ATOM 14363 C C . PRO A 1 50 ? 0.456 6.018 12.472 1.00 0.00 50 PRO A C 15
ATOM 14364 O O . PRO A 1 50 ? -0.670 5.526 12.500 1.00 0.00 50 PRO A O 15
ATOM 14375 N N . MET A 1 51 ? 1.581 5.317 12.632 1.00 0.00 51 MET A N 15
ATOM 14376 C CA . MET A 1 51 ? 1.699 3.904 12.972 1.00 0.00 51 MET A CA 15
ATOM 14377 C C . MET A 1 51 ? 2.141 3.875 14.431 1.00 0.00 51 MET A C 15
ATOM 14378 O O . MET A 1 51 ? 1.491 3.272 15.283 1.00 0.00 51 MET A O 15
ATOM 14392 N N . LYS A 1 52 ? 3.261 4.558 14.689 1.00 0.00 52 LYS A N 15
ATOM 14393 C CA . LYS A 1 52 ? 3.831 4.787 16.004 1.00 0.00 52 LYS A CA 15
ATOM 14394 C C . LYS A 1 52 ? 3.392 6.169 16.483 1.00 0.00 52 LYS A C 15
ATOM 14395 O O . LYS A 1 52 ? 2.713 6.907 15.767 1.00 0.00 52 LYS A O 15
ATOM 14414 N N . VAL A 1 53 ? 3.811 6.518 17.702 1.00 0.00 53 VAL A N 15
ATOM 14415 C CA . VAL A 1 53 ? 3.615 7.840 18.263 1.00 0.00 53 VAL A CA 15
ATOM 14416 C C . VAL A 1 53 ? 4.771 8.663 17.683 1.00 0.00 53 VAL A C 15
ATOM 14417 O O . VAL A 1 53 ? 5.715 8.995 18.390 1.00 0.00 53 VAL A O 15
ATOM 14430 N N . GLN A 1 54 ? 4.681 8.945 16.371 1.00 0.00 54 GLN A N 15
ATOM 14431 C CA . GLN A 1 54 ? 5.653 9.612 15.499 1.00 0.00 54 GLN A CA 15
ATOM 14432 C C . GLN A 1 54 ? 6.469 10.706 16.185 1.00 0.00 54 GLN A C 15
ATOM 14433 O O . GLN A 1 54 ? 7.672 10.834 15.966 1.00 0.00 54 GLN A O 15
ATOM 14447 N N . ASN A 1 55 ? 5.775 11.491 17.005 1.00 0.00 55 ASN A N 15
ATOM 14448 C CA . ASN A 1 55 ? 6.291 12.620 17.771 1.00 0.00 55 ASN A CA 15
ATOM 14449 C C . ASN A 1 55 ? 7.516 12.249 18.616 1.00 0.00 55 ASN A C 15
ATOM 14450 O O . ASN A 1 55 ? 8.392 13.091 18.808 1.00 0.00 55 ASN A O 15
ATOM 14461 N N . GLN A 1 56 ? 7.595 11.004 19.106 1.00 0.00 56 GLN A N 15
ATOM 14462 C CA . GLN A 1 56 ? 8.742 10.478 19.834 1.00 0.00 56 GLN A CA 15
ATOM 14463 C C . GLN A 1 56 ? 9.862 10.116 18.854 1.00 0.00 56 GLN A C 15
ATOM 14464 O O . GLN A 1 56 ? 10.203 8.951 18.654 1.00 0.00 56 GLN A O 15
ATOM 14478 N N . GLU A 1 57 ? 10.423 11.170 18.263 1.00 0.00 57 GLU A N 15
ATOM 14479 C CA . GLU A 1 57 ? 11.522 11.188 17.316 1.00 0.00 57 GLU A CA 15
ATOM 14480 C C . GLU A 1 57 ? 11.926 12.656 17.186 1.00 0.00 57 GLU A C 15
ATOM 14481 O O . GLU A 1 57 ? 13.082 13.018 17.390 1.00 0.00 57 GLU A O 15
ATOM 14493 N N . LYS A 1 58 ? 10.933 13.496 16.869 1.00 0.00 58 LYS A N 15
ATOM 14494 C CA . LYS A 1 58 ? 11.049 14.942 16.796 1.00 0.00 58 LYS A CA 15
ATOM 14495 C C . LYS A 1 58 ? 11.282 15.524 18.194 1.00 0.00 58 LYS A C 15
ATOM 14496 O O . LYS A 1 58 ? 12.136 16.392 18.360 1.00 0.00 58 LYS A O 15
ATOM 14515 N N . ALA A 1 59 ? 10.519 15.049 19.189 1.00 0.00 59 ALA A N 15
ATOM 14516 C CA . ALA A 1 59 ? 10.564 15.538 20.558 1.00 0.00 59 ALA A CA 15
ATOM 14517 C C . ALA A 1 59 ? 11.525 14.665 21.361 1.00 0.00 59 ALA A C 15
ATOM 14518 O O . ALA A 1 59 ? 12.634 15.092 21.675 1.00 0.00 59 ALA A O 15
ATOM 14525 N N . GLU A 1 60 ? 11.097 13.438 21.677 1.00 0.00 60 GLU A N 15
ATOM 14526 C CA . GLU A 1 60 ? 11.914 12.452 22.359 1.00 0.00 60 GLU A CA 15
ATOM 14527 C C . GLU A 1 60 ? 12.633 11.642 21.287 1.00 0.00 60 GLU A C 15
ATOM 14528 O O . GLU A 1 60 ? 12.049 10.706 20.744 1.00 0.00 60 GLU A O 15
ATOM 14540 N N . GLU A 1 61 ? 13.887 11.999 20.979 1.00 0.00 61 GLU A N 15
ATOM 14541 C CA . GLU A 1 61 ? 14.686 11.297 19.984 1.00 0.00 61 GLU A CA 15
ATOM 14542 C C . GLU A 1 61 ? 15.104 9.931 20.536 1.00 0.00 61 GLU A C 15
ATOM 14543 O O . GLU A 1 61 ? 16.222 9.754 21.015 1.00 0.00 61 GLU A O 15
ATOM 14555 N N . LEU A 1 62 ? 14.168 8.978 20.467 1.00 0.00 62 LEU A N 15
ATOM 14556 C CA . LEU A 1 62 ? 14.277 7.625 20.984 1.00 0.00 62 LEU A CA 15
ATOM 14557 C C . LEU A 1 62 ? 13.924 6.651 19.866 1.00 0.00 62 LEU A C 15
ATOM 14558 O O . LEU A 1 62 ? 14.702 5.748 19.563 1.00 0.00 62 LEU A O 15
ATOM 14574 N N . TYR A 1 63 ? 12.739 6.841 19.270 1.00 0.00 63 TYR A N 15
ATOM 14575 C CA . TYR A 1 63 ? 12.177 5.955 18.258 1.00 0.00 63 TYR A CA 15
ATOM 14576 C C . TYR A 1 63 ? 12.119 6.647 16.894 1.00 0.00 63 TYR A C 15
ATOM 14577 O O . TYR A 1 63 ? 11.539 6.032 15.972 1.00 0.00 63 TYR A O 15
ATOM 14596 N N . SER A 1 1 ? -13.222 -11.605 -12.683 1.00 0.00 1 SER A N 16
ATOM 14597 C CA . SER A 1 1 ? -12.906 -10.589 -11.665 1.00 0.00 1 SER A CA 16
ATOM 14598 C C . SER A 1 1 ? -12.373 -11.241 -10.389 1.00 0.00 1 SER A C 16
ATOM 14599 O O . SER A 1 1 ? -13.149 -11.778 -9.600 1.00 0.00 1 SER A O 16
ATOM 14609 N N . HIS A 1 2 ? -11.051 -11.198 -10.191 1.00 0.00 2 HIS A N 16
ATOM 14610 C CA . HIS A 1 2 ? -10.403 -11.702 -8.988 1.00 0.00 2 HIS A CA 16
ATOM 14611 C C . HIS A 1 2 ? -9.083 -10.959 -8.786 1.00 0.00 2 HIS A C 16
ATOM 14612 O O . HIS A 1 2 ? -8.512 -10.440 -9.743 1.00 0.00 2 HIS A O 16
ATOM 14626 N N . LEU A 1 3 ? -8.609 -10.915 -7.537 1.00 0.00 3 LEU A N 16
ATOM 14627 C CA . LEU A 1 3 ? -7.427 -10.178 -7.127 1.00 0.00 3 LEU A CA 16
ATOM 14628 C C . LEU A 1 3 ? -6.199 -11.074 -7.269 1.00 0.00 3 LEU A C 16
ATOM 14629 O O . LEU A 1 3 ? -5.820 -11.768 -6.327 1.00 0.00 3 LEU A O 16
ATOM 14645 N N . VAL A 1 4 ? -5.580 -11.056 -8.454 1.00 0.00 4 VAL A N 16
ATOM 14646 C CA . VAL A 1 4 ? -4.380 -11.836 -8.732 1.00 0.00 4 VAL A CA 16
ATOM 14647 C C . VAL A 1 4 ? -3.156 -10.981 -8.405 1.00 0.00 4 VAL A C 16
ATOM 14648 O O . VAL A 1 4 ? -3.121 -9.800 -8.744 1.00 0.00 4 VAL A O 16
ATOM 14661 N N . LYS A 1 5 ? -2.165 -11.574 -7.728 1.00 0.00 5 LYS A N 16
ATOM 14662 C CA . LYS A 1 5 ? -0.983 -10.869 -7.251 1.00 0.00 5 LYS A CA 16
ATOM 14663 C C . LYS A 1 5 ? -0.198 -10.306 -8.440 1.00 0.00 5 LYS A C 16
ATOM 14664 O O . LYS A 1 5 ? 0.053 -11.020 -9.411 1.00 0.00 5 LYS A O 16
ATOM 14683 N N . CYS A 1 6 ? 0.175 -9.024 -8.362 1.00 0.00 6 CYS A N 16
ATOM 14684 C CA . CYS A 1 6 ? 0.958 -8.341 -9.384 1.00 0.00 6 CYS A CA 16
ATOM 14685 C C . CYS A 1 6 ? 2.301 -9.044 -9.601 1.00 0.00 6 CYS A C 16
ATOM 14686 O O . CYS A 1 6 ? 2.871 -9.596 -8.660 1.00 0.00 6 CYS A O 16
ATOM 14693 N N . ALA A 1 7 ? 2.806 -9.020 -10.841 1.00 0.00 7 ALA A N 16
ATOM 14694 C CA . ALA A 1 7 ? 4.129 -9.541 -11.174 1.00 0.00 7 ALA A CA 16
ATOM 14695 C C . ALA A 1 7 ? 5.168 -8.516 -10.714 1.00 0.00 7 ALA A C 16
ATOM 14696 O O . ALA A 1 7 ? 4.817 -7.359 -10.522 1.00 0.00 7 ALA A O 16
ATOM 14703 N N . GLU A 1 8 ? 6.433 -8.911 -10.539 1.00 0.00 8 GLU A N 16
ATOM 14704 C CA . GLU A 1 8 ? 7.499 -8.067 -10.001 1.00 0.00 8 GLU A CA 16
ATOM 14705 C C . GLU A 1 8 ? 7.612 -6.684 -10.652 1.00 0.00 8 GLU A C 16
ATOM 14706 O O . GLU A 1 8 ? 7.778 -5.694 -9.941 1.00 0.00 8 GLU A O 16
ATOM 14718 N N . LYS A 1 9 ? 7.503 -6.608 -11.984 1.00 0.00 9 LYS A N 16
ATOM 14719 C CA . LYS A 1 9 ? 7.482 -5.371 -12.745 1.00 0.00 9 LYS A CA 16
ATOM 14720 C C . LYS A 1 9 ? 6.417 -4.403 -12.211 1.00 0.00 9 LYS A C 16
ATOM 14721 O O . LYS A 1 9 ? 6.627 -3.192 -12.194 1.00 0.00 9 LYS A O 16
ATOM 14740 N N . GLU A 1 10 ? 5.277 -4.954 -11.784 1.00 0.00 10 GLU A N 16
ATOM 14741 C CA . GLU A 1 10 ? 4.107 -4.243 -11.298 1.00 0.00 10 GLU A CA 16
ATOM 14742 C C . GLU A 1 10 ? 4.029 -4.206 -9.767 1.00 0.00 10 GLU A C 16
ATOM 14743 O O . GLU A 1 10 ? 3.324 -3.353 -9.240 1.00 0.00 10 GLU A O 16
ATOM 14755 N N . LYS A 1 11 ? 4.723 -5.093 -9.035 1.00 0.00 11 LYS A N 16
ATOM 14756 C CA . LYS A 1 11 ? 4.737 -5.062 -7.575 1.00 0.00 11 LYS A CA 16
ATOM 14757 C C . LYS A 1 11 ? 5.291 -3.733 -7.052 1.00 0.00 11 LYS A C 16
ATOM 14758 O O . LYS A 1 11 ? 4.981 -3.337 -5.931 1.00 0.00 11 LYS A O 16
ATOM 14777 N N . THR A 1 12 ? 6.090 -3.037 -7.868 1.00 0.00 12 THR A N 16
ATOM 14778 C CA . THR A 1 12 ? 6.634 -1.731 -7.532 1.00 0.00 12 THR A CA 16
ATOM 14779 C C . THR A 1 12 ? 5.554 -0.647 -7.516 1.00 0.00 12 THR A C 16
ATOM 14780 O O . THR A 1 12 ? 5.738 0.375 -6.858 1.00 0.00 12 THR A O 16
ATOM 14791 N N . PHE A 1 13 ? 4.441 -0.864 -8.234 1.00 0.00 13 PHE A N 16
ATOM 14792 C CA . PHE A 1 13 ? 3.310 0.051 -8.318 1.00 0.00 13 PHE A CA 16
ATOM 14793 C C . PHE A 1 13 ? 2.834 0.508 -6.935 1.00 0.00 13 PHE A C 16
ATOM 14794 O O . PHE A 1 13 ? 2.327 1.618 -6.807 1.00 0.00 13 PHE A O 16
ATOM 14811 N N . CYS A 1 14 ? 3.005 -0.337 -5.911 1.00 0.00 14 CYS A N 16
ATOM 14812 C CA . CYS A 1 14 ? 2.654 -0.029 -4.532 1.00 0.00 14 CYS A CA 16
ATOM 14813 C C . CYS A 1 14 ? 3.827 -0.422 -3.647 1.00 0.00 14 CYS A C 16
ATOM 14814 O O . CYS A 1 14 ? 4.155 -1.599 -3.520 1.00 0.00 14 CYS A O 16
ATOM 14821 N N . VAL A 1 15 ? 4.456 0.594 -3.051 1.00 0.00 15 VAL A N 16
ATOM 14822 C CA . VAL A 1 15 ? 5.667 0.463 -2.261 1.00 0.00 15 VAL A CA 16
ATOM 14823 C C . VAL A 1 15 ? 5.349 0.245 -0.777 1.00 0.00 15 VAL A C 16
ATOM 14824 O O . VAL A 1 15 ? 4.197 0.014 -0.411 1.00 0.00 15 VAL A O 16
ATOM 14837 N N . ASN A 1 16 ? 6.387 0.303 0.071 1.00 0.00 16 ASN A N 16
ATOM 14838 C CA . ASN A 1 16 ? 6.314 0.118 1.517 1.00 0.00 16 ASN A CA 16
ATOM 14839 C C . ASN A 1 16 ? 5.595 -1.184 1.882 1.00 0.00 16 ASN A C 16
ATOM 14840 O O . ASN A 1 16 ? 4.728 -1.205 2.754 1.00 0.00 16 ASN A O 16
ATOM 14851 N N . GLY A 1 17 ? 5.968 -2.273 1.200 1.00 0.00 17 GLY A N 16
ATOM 14852 C CA . GLY A 1 17 ? 5.393 -3.593 1.402 1.00 0.00 17 GLY A CA 16
ATOM 14853 C C . GLY A 1 17 ? 3.934 -3.689 0.952 1.00 0.00 17 GLY A C 16
ATOM 14854 O O . GLY A 1 17 ? 3.231 -4.599 1.388 1.00 0.00 17 GLY A O 16
ATOM 14858 N N . GLY A 1 18 ? 3.467 -2.768 0.097 1.00 0.00 18 GLY A N 16
ATOM 14859 C CA . GLY A 1 18 ? 2.085 -2.751 -0.347 1.00 0.00 18 GLY A CA 16
ATOM 14860 C C . GLY A 1 18 ? 1.760 -3.997 -1.168 1.00 0.00 18 GLY A C 16
ATOM 14861 O O . GLY A 1 18 ? 2.402 -4.245 -2.187 1.00 0.00 18 GLY A O 16
ATOM 14865 N N . GLU A 1 19 ? 0.771 -4.784 -0.719 1.00 0.00 19 GLU A N 16
ATOM 14866 C CA . GLU A 1 19 ? 0.431 -6.054 -1.344 1.00 0.00 19 GLU A CA 16
ATOM 14867 C C . GLU A 1 19 ? -0.419 -5.780 -2.583 1.00 0.00 19 GLU A C 16
ATOM 14868 O O . GLU A 1 19 ? -1.640 -5.683 -2.502 1.00 0.00 19 GLU A O 16
ATOM 14880 N N . CYS A 1 20 ? 0.256 -5.637 -3.726 1.00 0.00 20 CYS A N 16
ATOM 14881 C CA . CYS A 1 20 ? -0.329 -5.269 -5.005 1.00 0.00 20 CYS A CA 16
ATOM 14882 C C . CYS A 1 20 ? -1.100 -6.434 -5.622 1.00 0.00 20 CYS A C 16
ATOM 14883 O O . CYS A 1 20 ? -0.557 -7.530 -5.750 1.00 0.00 20 CYS A O 16
ATOM 14890 N N . PHE A 1 21 ? -2.357 -6.188 -6.012 1.00 0.00 21 PHE A N 16
ATOM 14891 C CA . PHE A 1 21 ? -3.189 -7.141 -6.736 1.00 0.00 21 PHE A CA 16
ATOM 14892 C C . PHE A 1 21 ? -3.784 -6.430 -7.948 1.00 0.00 21 PHE A C 16
ATOM 14893 O O . PHE A 1 21 ? -3.766 -5.202 -8.025 1.00 0.00 21 PHE A O 16
ATOM 14910 N N . MET A 1 22 ? -4.307 -7.222 -8.889 1.00 0.00 22 MET A N 16
ATOM 14911 C CA . MET A 1 22 ? -4.890 -6.759 -10.136 1.00 0.00 22 MET A CA 16
ATOM 14912 C C . MET A 1 22 ? -6.293 -7.349 -10.232 1.00 0.00 22 MET A C 16
ATOM 14913 O O . MET A 1 22 ? -6.448 -8.560 -10.092 1.00 0.00 22 MET A O 16
ATOM 14927 N N . VAL A 1 23 ? -7.305 -6.504 -10.461 1.00 0.00 23 VAL A N 16
ATOM 14928 C CA . VAL A 1 23 ? -8.687 -6.939 -10.613 1.00 0.00 23 VAL A CA 16
ATOM 14929 C C . VAL A 1 23 ? -8.830 -7.510 -12.025 1.00 0.00 23 VAL A C 16
ATOM 14930 O O . VAL A 1 23 ? -9.180 -6.789 -12.960 1.00 0.00 23 VAL A O 16
ATOM 14943 N N . LYS A 1 24 ? -8.544 -8.808 -12.172 1.00 0.00 24 LYS A N 16
ATOM 14944 C CA . LYS A 1 24 ? -8.514 -9.499 -13.446 1.00 0.00 24 LYS A CA 16
ATOM 14945 C C . LYS A 1 24 ? -9.930 -9.821 -13.925 1.00 0.00 24 LYS A C 16
ATOM 14946 O O . LYS A 1 24 ? -10.366 -10.971 -13.902 1.00 0.00 24 LYS A O 16
ATOM 14965 N N . ASP A 1 25 ? -10.634 -8.774 -14.364 1.00 0.00 25 ASP A N 16
ATOM 14966 C CA . ASP A 1 25 ? -11.956 -8.825 -14.966 1.00 0.00 25 ASP A CA 16
ATOM 14967 C C . ASP A 1 25 ? -11.796 -8.602 -16.469 1.00 0.00 25 ASP A C 16
ATOM 14968 O O . ASP A 1 25 ? -10.889 -7.882 -16.889 1.00 0.00 25 ASP A O 16
ATOM 14977 N N . LEU A 1 26 ? -12.673 -9.214 -17.275 1.00 0.00 26 LEU A N 16
ATOM 14978 C CA . LEU A 1 26 ? -12.656 -9.100 -18.730 1.00 0.00 26 LEU A CA 16
ATOM 14979 C C . LEU A 1 26 ? -13.307 -7.767 -19.120 1.00 0.00 26 LEU A C 16
ATOM 14980 O O . LEU A 1 26 ? -14.373 -7.724 -19.731 1.00 0.00 26 LEU A O 16
ATOM 14996 N N . SER A 1 27 ? -12.652 -6.669 -18.728 1.00 0.00 27 SER A N 16
ATOM 14997 C CA . SER A 1 27 ? -13.084 -5.303 -18.974 1.00 0.00 27 SER A CA 16
ATOM 14998 C C . SER A 1 27 ? -11.868 -4.381 -19.062 1.00 0.00 27 SER A C 16
ATOM 14999 O O . SER A 1 27 ? -11.762 -3.580 -19.988 1.00 0.00 27 SER A O 16
ATOM 15007 N N . ASN A 1 28 ? -10.964 -4.499 -18.081 1.00 0.00 28 ASN A N 16
ATOM 15008 C CA . ASN A 1 28 ? -9.793 -3.656 -17.907 1.00 0.00 28 ASN A CA 16
ATOM 15009 C C . ASN A 1 28 ? -8.510 -4.426 -18.246 1.00 0.00 28 ASN A C 16
ATOM 15010 O O . ASN A 1 28 ? -8.532 -5.656 -18.263 1.00 0.00 28 ASN A O 16
ATOM 15021 N N . PRO A 1 29 ? -7.385 -3.731 -18.493 1.00 0.00 29 PRO A N 16
ATOM 15022 C CA . PRO A 1 29 ? -6.094 -4.366 -18.706 1.00 0.00 29 PRO A CA 16
ATOM 15023 C C . PRO A 1 29 ? -5.612 -5.048 -17.419 1.00 0.00 29 PRO A C 16
ATOM 15024 O O . PRO A 1 29 ? -5.410 -6.261 -17.408 1.00 0.00 29 PRO A O 16
ATOM 15035 N N . SER A 1 30 ? -5.426 -4.259 -16.349 1.00 0.00 30 SER A N 16
ATOM 15036 C CA . SER A 1 30 ? -4.884 -4.662 -15.056 1.00 0.00 30 SER A CA 16
ATOM 15037 C C . SER A 1 30 ? -5.039 -3.491 -14.078 1.00 0.00 30 SER A C 16
ATOM 15038 O O . SER A 1 30 ? -4.047 -2.956 -13.583 1.00 0.00 30 SER A O 16
ATOM 15046 N N . ARG A 1 31 ? -6.284 -3.082 -13.798 1.00 0.00 31 ARG A N 16
ATOM 15047 C CA . ARG A 1 31 ? -6.562 -2.055 -12.801 1.00 0.00 31 ARG A CA 16
ATOM 15048 C C . ARG A 1 31 ? -6.132 -2.611 -11.443 1.00 0.00 31 ARG A C 16
ATOM 15049 O O . ARG A 1 31 ? -6.455 -3.749 -11.102 1.00 0.00 31 ARG A O 16
ATOM 15070 N N . TYR A 1 32 ? -5.393 -1.804 -10.679 1.00 0.00 32 TYR A N 16
ATOM 15071 C CA . TYR A 1 32 ? -4.787 -2.225 -9.428 1.00 0.00 32 TYR A CA 16
ATOM 15072 C C . TYR A 1 32 ? -5.669 -2.030 -8.200 1.00 0.00 32 TYR A C 16
ATOM 15073 O O . TYR A 1 32 ? -6.528 -1.151 -8.156 1.00 0.00 32 TYR A O 16
ATOM 15091 N N . LEU A 1 33 ? -5.414 -2.882 -7.201 1.00 0.00 33 LEU A N 16
ATOM 15092 C CA . LEU A 1 33 ? -6.017 -2.863 -5.879 1.00 0.00 33 LEU A CA 16
ATOM 15093 C C . LEU A 1 33 ? -4.922 -3.341 -4.929 1.00 0.00 33 LEU A C 16
ATOM 15094 O O . LEU A 1 33 ? -4.587 -4.523 -4.918 1.00 0.00 33 LEU A O 16
ATOM 15110 N N . CYS A 1 34 ? -4.349 -2.415 -4.152 1.00 0.00 34 CYS A N 16
ATOM 15111 C CA . CYS A 1 34 ? -3.222 -2.688 -3.275 1.00 0.00 34 CYS A CA 16
ATOM 15112 C C . CYS A 1 34 ? -3.672 -2.749 -1.820 1.00 0.00 34 CYS A C 16
ATOM 15113 O O . CYS A 1 34 ? -4.153 -1.753 -1.281 1.00 0.00 34 CYS A O 16
ATOM 15120 N N . LYS A 1 35 ? -3.505 -3.915 -1.184 1.00 0.00 35 LYS A N 16
ATOM 15121 C CA . LYS A 1 35 ? -3.775 -4.089 0.233 1.00 0.00 35 LYS A CA 16
ATOM 15122 C C . LYS A 1 35 ? -2.521 -3.599 0.957 1.00 0.00 35 LYS A C 16
ATOM 15123 O O . LYS A 1 35 ? -1.632 -4.379 1.298 1.00 0.00 35 LYS A O 16
ATOM 15142 N N . CYS A 1 36 ? -2.445 -2.279 1.153 1.00 0.00 36 CYS A N 16
ATOM 15143 C CA . CYS A 1 36 ? -1.273 -1.635 1.720 1.00 0.00 36 CYS A CA 16
ATOM 15144 C C . CYS A 1 36 ? -1.138 -1.881 3.215 1.00 0.00 36 CYS A C 16
ATOM 15145 O O . CYS A 1 36 ? -2.104 -2.225 3.895 1.00 0.00 36 CYS A O 16
ATOM 15152 N N . GLN A 1 37 ? 0.090 -1.702 3.713 1.00 0.00 37 GLN A N 16
ATOM 15153 C CA . GLN A 1 37 ? 0.414 -1.899 5.113 1.00 0.00 37 GLN A CA 16
ATOM 15154 C C . GLN A 1 37 ? -0.272 -0.808 5.941 1.00 0.00 37 GLN A C 16
ATOM 15155 O O . GLN A 1 37 ? -0.487 0.295 5.436 1.00 0.00 37 GLN A O 16
ATOM 15169 N N . PRO A 1 38 ? -0.639 -1.097 7.199 1.00 0.00 38 PRO A N 16
ATOM 15170 C CA . PRO A 1 38 ? -1.345 -0.155 8.046 1.00 0.00 38 PRO A CA 16
ATOM 15171 C C . PRO A 1 38 ? -0.443 1.044 8.346 1.00 0.00 38 PRO A C 16
ATOM 15172 O O . PRO A 1 38 ? 0.654 0.883 8.878 1.00 0.00 38 PRO A O 16
ATOM 15183 N N . GLY A 1 39 ? -0.916 2.240 7.979 1.00 0.00 39 GLY A N 16
ATOM 15184 C CA . GLY A 1 39 ? -0.220 3.500 8.168 1.00 0.00 39 GLY A CA 16
ATOM 15185 C C . GLY A 1 39 ? 0.441 3.985 6.881 1.00 0.00 39 GLY A C 16
ATOM 15186 O O . GLY A 1 39 ? 1.547 4.515 6.940 1.00 0.00 39 GLY A O 16
ATOM 15190 N N . PHE A 1 40 ? -0.222 3.815 5.728 1.00 0.00 40 PHE A N 16
ATOM 15191 C CA . PHE A 1 40 ? 0.244 4.333 4.448 1.00 0.00 40 PHE A CA 16
ATOM 15192 C C . PHE A 1 40 ? -0.928 4.886 3.646 1.00 0.00 40 PHE A C 16
ATOM 15193 O O . PHE A 1 40 ? -2.042 4.374 3.735 1.00 0.00 40 PHE A O 16
ATOM 15210 N N . THR A 1 41 ? -0.656 5.940 2.868 1.00 0.00 41 THR A N 16
ATOM 15211 C CA . THR A 1 41 ? -1.623 6.598 2.007 1.00 0.00 41 THR A CA 16
ATOM 15212 C C . THR A 1 41 ? -0.941 7.078 0.723 1.00 0.00 41 THR A C 16
ATOM 15213 O O . THR A 1 41 ? 0.285 7.039 0.595 1.00 0.00 41 THR A O 16
ATOM 15224 N N . GLY A 1 42 ? -1.769 7.526 -0.225 1.00 0.00 42 GLY A N 16
ATOM 15225 C CA . GLY A 1 42 ? -1.370 7.923 -1.563 1.00 0.00 42 GLY A CA 16
ATOM 15226 C C . GLY A 1 42 ? -1.671 6.768 -2.518 1.00 0.00 42 GLY A C 16
ATOM 15227 O O . GLY A 1 42 ? -1.800 5.623 -2.085 1.00 0.00 42 GLY A O 16
ATOM 15231 N N . ALA A 1 43 ? -1.785 7.071 -3.816 1.00 0.00 43 ALA A N 16
ATOM 15232 C CA . ALA A 1 43 ? -2.124 6.099 -4.852 1.00 0.00 43 ALA A CA 16
ATOM 15233 C C . ALA A 1 43 ? -1.218 4.866 -4.801 1.00 0.00 43 ALA A C 16
ATOM 15234 O O . ALA A 1 43 ? -1.694 3.743 -4.956 1.00 0.00 43 ALA A O 16
ATOM 15241 N N . ARG A 1 44 ? 0.083 5.089 -4.578 1.00 0.00 44 ARG A N 16
ATOM 15242 C CA . ARG A 1 44 ? 1.104 4.053 -4.536 1.00 0.00 44 ARG A CA 16
ATOM 15243 C C . ARG A 1 44 ? 1.548 3.733 -3.099 1.00 0.00 44 ARG A C 16
ATOM 15244 O O . ARG A 1 44 ? 2.565 3.064 -2.921 1.00 0.00 44 ARG A O 16
ATOM 15265 N N . CYS A 1 45 ? 0.805 4.192 -2.078 1.00 0.00 45 CYS A N 16
ATOM 15266 C CA . CYS A 1 45 ? 1.089 3.931 -0.665 1.00 0.00 45 CYS A CA 16
ATOM 15267 C C . CYS A 1 45 ? 2.523 4.324 -0.304 1.00 0.00 45 CYS A C 16
ATOM 15268 O O . CYS A 1 45 ? 3.249 3.566 0.336 1.00 0.00 45 CYS A O 16
ATOM 15275 N N . THR A 1 46 ? 2.912 5.527 -0.737 1.00 0.00 46 THR A N 16
ATOM 15276 C CA . THR A 1 46 ? 4.238 6.102 -0.586 1.00 0.00 46 THR A CA 16
ATOM 15277 C C . THR A 1 46 ? 4.360 6.870 0.727 1.00 0.00 46 THR A C 16
ATOM 15278 O O . THR A 1 46 ? 5.404 6.808 1.376 1.00 0.00 46 THR A O 16
ATOM 15289 N N . GLU A 1 47 ? 3.299 7.587 1.119 1.00 0.00 47 GLU A N 16
ATOM 15290 C CA . GLU A 1 47 ? 3.323 8.461 2.278 1.00 0.00 47 GLU A CA 16
ATOM 15291 C C . GLU A 1 47 ? 2.925 7.711 3.544 1.00 0.00 47 GLU A C 16
ATOM 15292 O O . GLU A 1 47 ? 1.777 7.294 3.682 1.00 0.00 47 GLU A O 16
ATOM 15304 N N . ASN A 1 48 ? 3.881 7.555 4.467 1.00 0.00 48 ASN A N 16
ATOM 15305 C CA . ASN A 1 48 ? 3.649 6.964 5.776 1.00 0.00 48 ASN A CA 16
ATOM 15306 C C . ASN A 1 48 ? 2.804 7.922 6.617 1.00 0.00 48 ASN A C 16
ATOM 15307 O O . ASN A 1 48 ? 3.016 9.133 6.569 1.00 0.00 48 ASN A O 16
ATOM 15318 N N . VAL A 1 49 ? 1.853 7.376 7.381 1.00 0.00 49 VAL A N 16
ATOM 15319 C CA . VAL A 1 49 ? 0.966 8.127 8.259 1.00 0.00 49 VAL A CA 16
ATOM 15320 C C . VAL A 1 49 ? 0.756 7.362 9.566 1.00 0.00 49 VAL A C 16
ATOM 15321 O O . VAL A 1 49 ? 0.854 6.135 9.580 1.00 0.00 49 VAL A O 16
ATOM 15334 N N . PRO A 1 50 ? 0.456 8.069 10.668 1.00 0.00 50 PRO A N 16
ATOM 15335 C CA . PRO A 1 50 ? 0.129 7.449 11.936 1.00 0.00 50 PRO A CA 16
ATOM 15336 C C . PRO A 1 50 ? -1.281 6.866 11.859 1.00 0.00 50 PRO A C 16
ATOM 15337 O O . PRO A 1 50 ? -2.178 7.481 11.288 1.00 0.00 50 PRO A O 16
ATOM 15348 N N . MET A 1 51 ? -1.457 5.679 12.443 1.00 0.00 51 MET A N 16
ATOM 15349 C CA . MET A 1 51 ? -2.725 4.977 12.589 1.00 0.00 51 MET A CA 16
ATOM 15350 C C . MET A 1 51 ? -2.902 4.519 14.040 1.00 0.00 51 MET A C 16
ATOM 15351 O O . MET A 1 51 ? -3.964 4.707 14.631 1.00 0.00 51 MET A O 16
ATOM 15365 N N . LYS A 1 52 ? -1.847 3.939 14.623 1.00 0.00 52 LYS A N 16
ATOM 15366 C CA . LYS A 1 52 ? -1.807 3.532 16.017 1.00 0.00 52 LYS A CA 16
ATOM 15367 C C . LYS A 1 52 ? -1.773 4.772 16.904 1.00 0.00 52 LYS A C 16
ATOM 15368 O O . LYS A 1 52 ? -2.592 4.910 17.809 1.00 0.00 52 LYS A O 16
ATOM 15387 N N . VAL A 1 53 ? -0.827 5.680 16.632 1.00 0.00 53 VAL A N 16
ATOM 15388 C CA . VAL A 1 53 ? -0.664 6.929 17.364 1.00 0.00 53 VAL A CA 16
ATOM 15389 C C . VAL A 1 53 ? -1.488 8.014 16.666 1.00 0.00 53 VAL A C 16
ATOM 15390 O O . VAL A 1 53 ? -1.043 9.144 16.482 1.00 0.00 53 VAL A O 16
ATOM 15403 N N . GLN A 1 54 ? -2.715 7.641 16.280 1.00 0.00 54 GLN A N 16
ATOM 15404 C CA . GLN A 1 54 ? -3.714 8.518 15.697 1.00 0.00 54 GLN A CA 16
ATOM 15405 C C . GLN A 1 54 ? -4.883 8.606 16.670 1.00 0.00 54 GLN A C 16
ATOM 15406 O O . GLN A 1 54 ? -5.258 9.694 17.104 1.00 0.00 54 GLN A O 16
ATOM 15420 N N . ASN A 1 55 ? -5.445 7.443 17.021 1.00 0.00 55 ASN A N 16
ATOM 15421 C CA . ASN A 1 55 ? -6.495 7.349 18.024 1.00 0.00 55 ASN A CA 16
ATOM 15422 C C . ASN A 1 55 ? -5.874 7.554 19.407 1.00 0.00 55 ASN A C 16
ATOM 15423 O O . ASN A 1 55 ? -6.476 8.206 20.260 1.00 0.00 55 ASN A O 16
ATOM 15434 N N . GLN A 1 56 ? -4.659 7.017 19.614 1.00 0.00 56 GLN A N 16
ATOM 15435 C CA . GLN A 1 56 ? -3.896 7.186 20.839 1.00 0.00 56 GLN A CA 16
ATOM 15436 C C . GLN A 1 56 ? -3.178 8.534 20.824 1.00 0.00 56 GLN A C 16
ATOM 15437 O O . GLN A 1 56 ? -1.952 8.618 20.783 1.00 0.00 56 GLN A O 16
ATOM 15451 N N . GLU A 1 57 ? -4.001 9.581 20.865 1.00 0.00 57 GLU A N 16
ATOM 15452 C CA . GLU A 1 57 ? -3.654 10.988 20.968 1.00 0.00 57 GLU A CA 16
ATOM 15453 C C . GLU A 1 57 ? -4.749 11.623 21.824 1.00 0.00 57 GLU A C 16
ATOM 15454 O O . GLU A 1 57 ? -4.466 12.278 22.824 1.00 0.00 57 GLU A O 16
ATOM 15466 N N . LYS A 1 58 ? -6.005 11.397 21.417 1.00 0.00 58 LYS A N 16
ATOM 15467 C CA . LYS A 1 58 ? -7.200 11.805 22.131 1.00 0.00 58 LYS A CA 16
ATOM 15468 C C . LYS A 1 58 ? -7.509 10.695 23.140 1.00 0.00 58 LYS A C 16
ATOM 15469 O O . LYS A 1 58 ? -7.386 10.909 24.344 1.00 0.00 58 LYS A O 16
ATOM 15488 N N . ALA A 1 59 ? -7.884 9.512 22.627 1.00 0.00 59 ALA A N 16
ATOM 15489 C CA . ALA A 1 59 ? -8.133 8.265 23.349 1.00 0.00 59 ALA A CA 16
ATOM 15490 C C . ALA A 1 59 ? -9.294 8.328 24.348 1.00 0.00 59 ALA A C 16
ATOM 15491 O O . ALA A 1 59 ? -10.324 7.690 24.132 1.00 0.00 59 ALA A O 16
ATOM 15498 N N . GLU A 1 60 ? -9.127 9.081 25.441 1.00 0.00 60 GLU A N 16
ATOM 15499 C CA . GLU A 1 60 ? -10.068 9.177 26.548 1.00 0.00 60 GLU A CA 16
ATOM 15500 C C . GLU A 1 60 ? -11.211 10.146 26.231 1.00 0.00 60 GLU A C 16
ATOM 15501 O O . GLU A 1 60 ? -11.482 11.072 26.993 1.00 0.00 60 GLU A O 16
ATOM 15513 N N . GLU A 1 61 ? -11.888 9.906 25.104 1.00 0.00 61 GLU A N 16
ATOM 15514 C CA . GLU A 1 61 ? -13.069 10.632 24.664 1.00 0.00 61 GLU A CA 16
ATOM 15515 C C . GLU A 1 61 ? -14.308 9.823 25.046 1.00 0.00 61 GLU A C 16
ATOM 15516 O O . GLU A 1 61 ? -15.305 10.382 25.499 1.00 0.00 61 GLU A O 16
ATOM 15528 N N . LEU A 1 62 ? -14.226 8.499 24.863 1.00 0.00 62 LEU A N 16
ATOM 15529 C CA . LEU A 1 62 ? -15.267 7.549 25.219 1.00 0.00 62 LEU A CA 16
ATOM 15530 C C . LEU A 1 62 ? -15.501 7.569 26.731 1.00 0.00 62 LEU A C 16
ATOM 15531 O O . LEU A 1 62 ? -16.644 7.635 27.178 1.00 0.00 62 LEU A O 16
ATOM 15547 N N . TYR A 1 63 ? -14.409 7.508 27.504 1.00 0.00 63 TYR A N 16
ATOM 15548 C CA . TYR A 1 63 ? -14.420 7.500 28.960 1.00 0.00 63 TYR A CA 16
ATOM 15549 C C . TYR A 1 63 ? -13.210 8.283 29.470 1.00 0.00 63 TYR A C 16
ATOM 15550 O O . TYR A 1 63 ? -12.108 8.040 28.931 1.00 0.00 63 TYR A O 16
ATOM 15569 N N . SER A 1 1 ? -12.859 -11.114 -12.122 1.00 0.00 1 SER A N 17
ATOM 15570 C CA . SER A 1 1 ? -12.630 -9.889 -11.332 1.00 0.00 1 SER A CA 17
ATOM 15571 C C . SER A 1 1 ? -11.938 -10.170 -9.989 1.00 0.00 1 SER A C 17
ATOM 15572 O O . SER A 1 1 ? -12.065 -9.380 -9.054 1.00 0.00 1 SER A O 17
ATOM 15582 N N . HIS A 1 2 ? -11.205 -11.286 -9.884 1.00 0.00 2 HIS A N 17
ATOM 15583 C CA . HIS A 1 2 ? -10.487 -11.656 -8.671 1.00 0.00 2 HIS A CA 17
ATOM 15584 C C . HIS A 1 2 ? -9.198 -10.836 -8.546 1.00 0.00 2 HIS A C 17
ATOM 15585 O O . HIS A 1 2 ? -8.723 -10.262 -9.525 1.00 0.00 2 HIS A O 17
ATOM 15599 N N . LEU A 1 3 ? -8.640 -10.791 -7.333 1.00 0.00 3 LEU A N 17
ATOM 15600 C CA . LEU A 1 3 ? -7.432 -10.055 -6.996 1.00 0.00 3 LEU A CA 17
ATOM 15601 C C . LEU A 1 3 ? -6.215 -10.954 -7.211 1.00 0.00 3 LEU A C 17
ATOM 15602 O O . LEU A 1 3 ? -5.780 -11.642 -6.288 1.00 0.00 3 LEU A O 17
ATOM 15618 N N . VAL A 1 4 ? -5.665 -10.951 -8.430 1.00 0.00 4 VAL A N 17
ATOM 15619 C CA . VAL A 1 4 ? -4.498 -11.758 -8.769 1.00 0.00 4 VAL A CA 17
ATOM 15620 C C . VAL A 1 4 ? -3.232 -10.948 -8.491 1.00 0.00 4 VAL A C 17
ATOM 15621 O O . VAL A 1 4 ? -3.207 -9.743 -8.723 1.00 0.00 4 VAL A O 17
ATOM 15634 N N . LYS A 1 5 ? -2.190 -11.608 -7.976 1.00 0.00 5 LYS A N 17
ATOM 15635 C CA . LYS A 1 5 ? -0.951 -10.969 -7.556 1.00 0.00 5 LYS A CA 17
ATOM 15636 C C . LYS A 1 5 ? -0.293 -10.260 -8.742 1.00 0.00 5 LYS A C 17
ATOM 15637 O O . LYS A 1 5 ? -0.221 -10.819 -9.836 1.00 0.00 5 LYS A O 17
ATOM 15656 N N . CYS A 1 6 ? 0.192 -9.032 -8.519 1.00 0.00 6 CYS A N 17
ATOM 15657 C CA . CYS A 1 6 ? 0.938 -8.279 -9.519 1.00 0.00 6 CYS A CA 17
ATOM 15658 C C . CYS A 1 6 ? 2.246 -9.004 -9.840 1.00 0.00 6 CYS A C 17
ATOM 15659 O O . CYS A 1 6 ? 2.917 -9.492 -8.930 1.00 0.00 6 CYS A O 17
ATOM 15666 N N . ALA A 1 7 ? 2.615 -9.070 -11.126 1.00 0.00 7 ALA A N 17
ATOM 15667 C CA . ALA A 1 7 ? 3.891 -9.637 -11.550 1.00 0.00 7 ALA A CA 17
ATOM 15668 C C . ALA A 1 7 ? 5.036 -8.773 -11.015 1.00 0.00 7 ALA A C 17
ATOM 15669 O O . ALA A 1 7 ? 4.807 -7.637 -10.620 1.00 0.00 7 ALA A O 17
ATOM 15676 N N . GLU A 1 8 ? 6.268 -9.290 -10.996 1.00 0.00 8 GLU A N 17
ATOM 15677 C CA . GLU A 1 8 ? 7.425 -8.579 -10.458 1.00 0.00 8 GLU A CA 17
ATOM 15678 C C . GLU A 1 8 ? 7.693 -7.226 -11.128 1.00 0.00 8 GLU A C 17
ATOM 15679 O O . GLU A 1 8 ? 8.225 -6.319 -10.492 1.00 0.00 8 GLU A O 17
ATOM 15691 N N . LYS A 1 9 ? 7.326 -7.081 -12.405 1.00 0.00 9 LYS A N 17
ATOM 15692 C CA . LYS A 1 9 ? 7.424 -5.818 -13.123 1.00 0.00 9 LYS A CA 17
ATOM 15693 C C . LYS A 1 9 ? 6.467 -4.778 -12.522 1.00 0.00 9 LYS A C 17
ATOM 15694 O O . LYS A 1 9 ? 6.738 -3.581 -12.577 1.00 0.00 9 LYS A O 17
ATOM 15713 N N . GLU A 1 10 ? 5.349 -5.251 -11.957 1.00 0.00 10 GLU A N 17
ATOM 15714 C CA . GLU A 1 10 ? 4.253 -4.460 -11.424 1.00 0.00 10 GLU A CA 17
ATOM 15715 C C . GLU A 1 10 ? 4.199 -4.443 -9.893 1.00 0.00 10 GLU A C 17
ATOM 15716 O O . GLU A 1 10 ? 3.499 -3.593 -9.348 1.00 0.00 10 GLU A O 17
ATOM 15728 N N . LYS A 1 11 ? 4.885 -5.352 -9.181 1.00 0.00 11 LYS A N 17
ATOM 15729 C CA . LYS A 1 11 ? 4.770 -5.434 -7.726 1.00 0.00 11 LYS A CA 17
ATOM 15730 C C . LYS A 1 11 ? 5.209 -4.135 -7.041 1.00 0.00 11 LYS A C 17
ATOM 15731 O O . LYS A 1 11 ? 4.784 -3.846 -5.924 1.00 0.00 11 LYS A O 17
ATOM 15750 N N . THR A 1 12 ? 6.054 -3.354 -7.724 1.00 0.00 12 THR A N 17
ATOM 15751 C CA . THR A 1 12 ? 6.591 -2.092 -7.242 1.00 0.00 12 THR A CA 17
ATOM 15752 C C . THR A 1 12 ? 5.577 -0.950 -7.358 1.00 0.00 12 THR A C 17
ATOM 15753 O O . THR A 1 12 ? 5.802 0.111 -6.779 1.00 0.00 12 THR A O 17
ATOM 15764 N N . PHE A 1 13 ? 4.474 -1.158 -8.094 1.00 0.00 13 PHE A N 17
ATOM 15765 C CA . PHE A 1 13 ? 3.391 -0.196 -8.262 1.00 0.00 13 PHE A CA 17
ATOM 15766 C C . PHE A 1 13 ? 2.894 0.354 -6.920 1.00 0.00 13 PHE A C 17
ATOM 15767 O O . PHE A 1 13 ? 2.408 1.479 -6.872 1.00 0.00 13 PHE A O 17
ATOM 15784 N N . CYS A 1 14 ? 3.026 -0.424 -5.839 1.00 0.00 14 CYS A N 17
ATOM 15785 C CA . CYS A 1 14 ? 2.701 0.001 -4.485 1.00 0.00 14 CYS A CA 17
ATOM 15786 C C . CYS A 1 14 ? 3.895 -0.319 -3.599 1.00 0.00 14 CYS A C 17
ATOM 15787 O O . CYS A 1 14 ? 4.295 -1.475 -3.477 1.00 0.00 14 CYS A O 17
ATOM 15794 N N . VAL A 1 15 ? 4.464 0.731 -3.000 1.00 0.00 15 VAL A N 17
ATOM 15795 C CA . VAL A 1 15 ? 5.681 0.666 -2.209 1.00 0.00 15 VAL A CA 17
ATOM 15796 C C . VAL A 1 15 ? 5.372 0.430 -0.724 1.00 0.00 15 VAL A C 17
ATOM 15797 O O . VAL A 1 15 ? 4.232 0.138 -0.362 1.00 0.00 15 VAL A O 17
ATOM 15810 N N . ASN A 1 16 ? 6.403 0.540 0.127 1.00 0.00 16 ASN A N 17
ATOM 15811 C CA . ASN A 1 16 ? 6.340 0.309 1.568 1.00 0.00 16 ASN A CA 17
ATOM 15812 C C . ASN A 1 16 ? 5.694 -1.041 1.892 1.00 0.00 16 ASN A C 17
ATOM 15813 O O . ASN A 1 16 ? 4.843 -1.138 2.774 1.00 0.00 16 ASN A O 17
ATOM 15824 N N . GLY A 1 17 ? 6.109 -2.085 1.163 1.00 0.00 17 GLY A N 17
ATOM 15825 C CA . GLY A 1 17 ? 5.606 -3.439 1.325 1.00 0.00 17 GLY A CA 17
ATOM 15826 C C . GLY A 1 17 ? 4.144 -3.593 0.902 1.00 0.00 17 GLY A C 17
ATOM 15827 O O . GLY A 1 17 ? 3.490 -4.539 1.338 1.00 0.00 17 GLY A O 17
ATOM 15831 N N . GLY A 1 18 ? 3.618 -2.681 0.071 1.00 0.00 18 GLY A N 17
ATOM 15832 C CA . GLY A 1 18 ? 2.226 -2.719 -0.340 1.00 0.00 18 GLY A CA 17
ATOM 15833 C C . GLY A 1 18 ? 1.936 -3.962 -1.179 1.00 0.00 18 GLY A C 17
ATOM 15834 O O . GLY A 1 18 ? 2.572 -4.167 -2.213 1.00 0.00 18 GLY A O 17
ATOM 15838 N N . GLU A 1 19 ? 0.985 -4.793 -0.731 1.00 0.00 19 GLU A N 17
ATOM 15839 C CA . GLU A 1 19 ? 0.681 -6.066 -1.370 1.00 0.00 19 GLU A CA 17
ATOM 15840 C C . GLU A 1 19 ? -0.198 -5.802 -2.592 1.00 0.00 19 GLU A C 17
ATOM 15841 O O . GLU A 1 19 ? -1.418 -5.721 -2.483 1.00 0.00 19 GLU A O 17
ATOM 15853 N N . CYS A 1 20 ? 0.446 -5.653 -3.752 1.00 0.00 20 CYS A N 17
ATOM 15854 C CA . CYS A 1 20 ? -0.175 -5.290 -5.015 1.00 0.00 20 CYS A CA 17
ATOM 15855 C C . CYS A 1 20 ? -0.955 -6.454 -5.627 1.00 0.00 20 CYS A C 17
ATOM 15856 O O . CYS A 1 20 ? -0.417 -7.552 -5.772 1.00 0.00 20 CYS A O 17
ATOM 15863 N N . PHE A 1 21 ? -2.218 -6.196 -5.996 1.00 0.00 21 PHE A N 17
ATOM 15864 C CA . PHE A 1 21 ? -3.075 -7.131 -6.714 1.00 0.00 21 PHE A CA 17
ATOM 15865 C C . PHE A 1 21 ? -3.710 -6.392 -7.890 1.00 0.00 21 PHE A C 17
ATOM 15866 O O . PHE A 1 21 ? -3.678 -5.163 -7.953 1.00 0.00 21 PHE A O 17
ATOM 15883 N N . MET A 1 22 ? -4.282 -7.163 -8.819 1.00 0.00 22 MET A N 17
ATOM 15884 C CA . MET A 1 22 ? -4.874 -6.682 -10.052 1.00 0.00 22 MET A CA 17
ATOM 15885 C C . MET A 1 22 ? -6.283 -7.251 -10.165 1.00 0.00 22 MET A C 17
ATOM 15886 O O . MET A 1 22 ? -6.471 -8.460 -10.038 1.00 0.00 22 MET A O 17
ATOM 15900 N N . VAL A 1 23 ? -7.263 -6.377 -10.405 1.00 0.00 23 VAL A N 17
ATOM 15901 C CA . VAL A 1 23 ? -8.641 -6.756 -10.650 1.00 0.00 23 VAL A CA 17
ATOM 15902 C C . VAL A 1 23 ? -8.713 -7.141 -12.127 1.00 0.00 23 VAL A C 17
ATOM 15903 O O . VAL A 1 23 ? -8.914 -6.282 -12.985 1.00 0.00 23 VAL A O 17
ATOM 15916 N N . LYS A 1 24 ? -8.537 -8.434 -12.422 1.00 0.00 24 LYS A N 17
ATOM 15917 C CA . LYS A 1 24 ? -8.463 -8.966 -13.785 1.00 0.00 24 LYS A CA 17
ATOM 15918 C C . LYS A 1 24 ? -9.843 -9.139 -14.433 1.00 0.00 24 LYS A C 17
ATOM 15919 O O . LYS A 1 24 ? -10.109 -10.117 -15.129 1.00 0.00 24 LYS A O 17
ATOM 15938 N N . ASP A 1 25 ? -10.721 -8.159 -14.212 1.00 0.00 25 ASP A N 17
ATOM 15939 C CA . ASP A 1 25 ? -12.036 -8.082 -14.825 1.00 0.00 25 ASP A CA 17
ATOM 15940 C C . ASP A 1 25 ? -11.885 -7.861 -16.333 1.00 0.00 25 ASP A C 17
ATOM 15941 O O . ASP A 1 25 ? -10.948 -7.205 -16.782 1.00 0.00 25 ASP A O 17
ATOM 15950 N N . LEU A 1 26 ? -12.818 -8.419 -17.110 1.00 0.00 26 LEU A N 17
ATOM 15951 C CA . LEU A 1 26 ? -12.794 -8.413 -18.567 1.00 0.00 26 LEU A CA 17
ATOM 15952 C C . LEU A 1 26 ? -12.805 -7.001 -19.169 1.00 0.00 26 LEU A C 17
ATOM 15953 O O . LEU A 1 26 ? -12.287 -6.810 -20.267 1.00 0.00 26 LEU A O 17
ATOM 15969 N N . SER A 1 27 ? -13.367 -6.010 -18.464 1.00 0.00 27 SER A N 17
ATOM 15970 C CA . SER A 1 27 ? -13.540 -4.659 -18.990 1.00 0.00 27 SER A CA 17
ATOM 15971 C C . SER A 1 27 ? -12.348 -3.734 -18.731 1.00 0.00 27 SER A C 17
ATOM 15972 O O . SER A 1 27 ? -12.517 -2.515 -18.733 1.00 0.00 27 SER A O 17
ATOM 15980 N N . ASN A 1 28 ? -11.147 -4.285 -18.518 1.00 0.00 28 ASN A N 17
ATOM 15981 C CA . ASN A 1 28 ? -9.954 -3.509 -18.215 1.00 0.00 28 ASN A CA 17
ATOM 15982 C C . ASN A 1 28 ? -8.715 -4.410 -18.263 1.00 0.00 28 ASN A C 17
ATOM 15983 O O . ASN A 1 28 ? -8.839 -5.620 -18.081 1.00 0.00 28 ASN A O 17
ATOM 15994 N N . PRO A 1 29 ? -7.517 -3.847 -18.496 1.00 0.00 29 PRO A N 17
ATOM 15995 C CA . PRO A 1 29 ? -6.279 -4.608 -18.519 1.00 0.00 29 PRO A CA 17
ATOM 15996 C C . PRO A 1 29 ? -5.898 -5.095 -17.116 1.00 0.00 29 PRO A C 17
ATOM 15997 O O . PRO A 1 29 ? -5.773 -6.299 -16.904 1.00 0.00 29 PRO A O 17
ATOM 16008 N N . SER A 1 30 ? -5.705 -4.171 -16.164 1.00 0.00 30 SER A N 17
ATOM 16009 C CA . SER A 1 30 ? -5.236 -4.491 -14.821 1.00 0.00 30 SER A CA 17
ATOM 16010 C C . SER A 1 30 ? -5.410 -3.292 -13.886 1.00 0.00 30 SER A C 17
ATOM 16011 O O . SER A 1 30 ? -4.447 -2.589 -13.581 1.00 0.00 30 SER A O 17
ATOM 16019 N N . ARG A 1 31 ? -6.643 -3.061 -13.417 1.00 0.00 31 ARG A N 17
ATOM 16020 C CA . ARG A 1 31 ? -6.921 -2.026 -12.429 1.00 0.00 31 ARG A CA 17
ATOM 16021 C C . ARG A 1 31 ? -6.288 -2.500 -11.124 1.00 0.00 31 ARG A C 17
ATOM 16022 O O . ARG A 1 31 ? -6.536 -3.627 -10.704 1.00 0.00 31 ARG A O 17
ATOM 16043 N N . TYR A 1 32 ? -5.479 -1.657 -10.479 1.00 0.00 32 TYR A N 17
ATOM 16044 C CA . TYR A 1 32 ? -4.730 -2.063 -9.302 1.00 0.00 32 TYR A CA 17
ATOM 16045 C C . TYR A 1 32 ? -5.512 -1.859 -8.011 1.00 0.00 32 TYR A C 17
ATOM 16046 O O . TYR A 1 32 ? -6.218 -0.866 -7.844 1.00 0.00 32 TYR A O 17
ATOM 16064 N N . LEU A 1 33 ? -5.356 -2.828 -7.103 1.00 0.00 33 LEU A N 17
ATOM 16065 C CA . LEU A 1 33 ? -5.906 -2.821 -5.758 1.00 0.00 33 LEU A CA 17
ATOM 16066 C C . LEU A 1 33 ? -4.801 -3.356 -4.853 1.00 0.00 33 LEU A C 17
ATOM 16067 O O . LEU A 1 33 ? -4.472 -4.539 -4.909 1.00 0.00 33 LEU A O 17
ATOM 16083 N N . CYS A 1 34 ? -4.215 -2.472 -4.039 1.00 0.00 34 CYS A N 17
ATOM 16084 C CA . CYS A 1 34 ? -3.080 -2.790 -3.193 1.00 0.00 34 CYS A CA 17
ATOM 16085 C C . CYS A 1 34 ? -3.509 -2.882 -1.734 1.00 0.00 34 CYS A C 17
ATOM 16086 O O . CYS A 1 34 ? -4.005 -1.904 -1.175 1.00 0.00 34 CYS A O 17
ATOM 16093 N N . LYS A 1 35 ? -3.310 -4.053 -1.119 1.00 0.00 35 LYS A N 17
ATOM 16094 C CA . LYS A 1 35 ? -3.557 -4.253 0.299 1.00 0.00 35 LYS A CA 17
ATOM 16095 C C . LYS A 1 35 ? -2.311 -3.724 1.008 1.00 0.00 35 LYS A C 17
ATOM 16096 O O . LYS A 1 35 ? -1.394 -4.473 1.343 1.00 0.00 35 LYS A O 17
ATOM 16115 N N . CYS A 1 36 ? -2.278 -2.401 1.195 1.00 0.00 36 CYS A N 17
ATOM 16116 C CA . CYS A 1 36 ? -1.131 -1.703 1.747 1.00 0.00 36 CYS A CA 17
ATOM 16117 C C . CYS A 1 36 ? -0.974 -1.945 3.243 1.00 0.00 36 CYS A C 17
ATOM 16118 O O . CYS A 1 36 ? -1.914 -2.354 3.923 1.00 0.00 36 CYS A O 17
ATOM 16125 N N . GLN A 1 37 ? 0.241 -1.697 3.741 1.00 0.00 37 GLN A N 17
ATOM 16126 C CA . GLN A 1 37 ? 0.593 -1.948 5.127 1.00 0.00 37 GLN A CA 17
ATOM 16127 C C . GLN A 1 37 ? -0.140 -0.948 6.025 1.00 0.00 37 GLN A C 17
ATOM 16128 O O . GLN A 1 37 ? -0.421 0.168 5.586 1.00 0.00 37 GLN A O 17
ATOM 16142 N N . PRO A 1 38 ? -0.476 -1.333 7.268 1.00 0.00 38 PRO A N 17
ATOM 16143 C CA . PRO A 1 38 ? -1.264 -0.510 8.169 1.00 0.00 38 PRO A CA 17
ATOM 16144 C C . PRO A 1 38 ? -0.509 0.767 8.532 1.00 0.00 38 PRO A C 17
ATOM 16145 O O . PRO A 1 38 ? 0.451 0.736 9.299 1.00 0.00 38 PRO A O 17
ATOM 16156 N N . GLY A 1 39 ? -0.969 1.886 7.964 1.00 0.00 39 GLY A N 17
ATOM 16157 C CA . GLY A 1 39 ? -0.465 3.219 8.226 1.00 0.00 39 GLY A CA 17
ATOM 16158 C C . GLY A 1 39 ? 0.204 3.843 7.001 1.00 0.00 39 GLY A C 17
ATOM 16159 O O . GLY A 1 39 ? 1.235 4.497 7.150 1.00 0.00 39 GLY A O 17
ATOM 16163 N N . PHE A 1 40 ? -0.389 3.676 5.807 1.00 0.00 40 PHE A N 17
ATOM 16164 C CA . PHE A 1 40 ? 0.079 4.310 4.577 1.00 0.00 40 PHE A CA 17
ATOM 16165 C C . PHE A 1 40 ? -1.077 4.877 3.758 1.00 0.00 40 PHE A C 17
ATOM 16166 O O . PHE A 1 40 ? -2.219 4.435 3.879 1.00 0.00 40 PHE A O 17
ATOM 16183 N N . THR A 1 41 ? -0.747 5.868 2.921 1.00 0.00 41 THR A N 17
ATOM 16184 C CA . THR A 1 41 ? -1.648 6.541 2.004 1.00 0.00 41 THR A CA 17
ATOM 16185 C C . THR A 1 41 ? -0.861 7.082 0.807 1.00 0.00 41 THR A C 17
ATOM 16186 O O . THR A 1 41 ? 0.367 6.978 0.738 1.00 0.00 41 THR A O 17
ATOM 16197 N N . GLY A 1 42 ? -1.603 7.669 -0.134 1.00 0.00 42 GLY A N 17
ATOM 16198 C CA . GLY A 1 42 ? -1.101 8.155 -1.407 1.00 0.00 42 GLY A CA 17
ATOM 16199 C C . GLY A 1 42 ? -1.407 7.122 -2.489 1.00 0.00 42 GLY A C 17
ATOM 16200 O O . GLY A 1 42 ? -1.700 5.966 -2.183 1.00 0.00 42 GLY A O 17
ATOM 16204 N N . ALA A 1 43 ? -1.341 7.548 -3.756 1.00 0.00 43 ALA A N 17
ATOM 16205 C CA . ALA A 1 43 ? -1.687 6.737 -4.919 1.00 0.00 43 ALA A CA 17
ATOM 16206 C C . ALA A 1 43 ? -1.004 5.366 -4.906 1.00 0.00 43 ALA A C 17
ATOM 16207 O O . ALA A 1 43 ? -1.630 4.367 -5.254 1.00 0.00 43 ALA A O 17
ATOM 16214 N N . ARG A 1 44 ? 0.272 5.332 -4.504 1.00 0.00 44 ARG A N 17
ATOM 16215 C CA . ARG A 1 44 ? 1.096 4.132 -4.474 1.00 0.00 44 ARG A CA 17
ATOM 16216 C C . ARG A 1 44 ? 1.517 3.774 -3.039 1.00 0.00 44 ARG A C 17
ATOM 16217 O O . ARG A 1 44 ? 2.515 3.079 -2.861 1.00 0.00 44 ARG A O 17
ATOM 16238 N N . CYS A 1 45 ? 0.769 4.233 -2.020 1.00 0.00 45 CYS A N 17
ATOM 16239 C CA . CYS A 1 45 ? 1.048 3.968 -0.607 1.00 0.00 45 CYS A CA 17
ATOM 16240 C C . CYS A 1 45 ? 2.479 4.379 -0.251 1.00 0.00 45 CYS A C 17
ATOM 16241 O O . CYS A 1 45 ? 3.240 3.594 0.310 1.00 0.00 45 CYS A O 17
ATOM 16248 N N . THR A 1 46 ? 2.829 5.623 -0.595 1.00 0.00 46 THR A N 17
ATOM 16249 C CA . THR A 1 46 ? 4.156 6.204 -0.462 1.00 0.00 46 THR A CA 17
ATOM 16250 C C . THR A 1 46 ? 4.303 6.913 0.879 1.00 0.00 46 THR A C 17
ATOM 16251 O O . THR A 1 46 ? 5.304 6.737 1.572 1.00 0.00 46 THR A O 17
ATOM 16262 N N . GLU A 1 47 ? 3.300 7.725 1.226 1.00 0.00 47 GLU A N 17
ATOM 16263 C CA . GLU A 1 47 ? 3.310 8.570 2.402 1.00 0.00 47 GLU A CA 17
ATOM 16264 C C . GLU A 1 47 ? 2.728 7.804 3.580 1.00 0.00 47 GLU A C 17
ATOM 16265 O O . GLU A 1 47 ? 1.634 7.258 3.476 1.00 0.00 47 GLU A O 17
ATOM 16277 N N . ASN A 1 48 ? 3.452 7.769 4.702 1.00 0.00 48 ASN A N 17
ATOM 16278 C CA . ASN A 1 48 ? 2.941 7.165 5.916 1.00 0.00 48 ASN A CA 17
ATOM 16279 C C . ASN A 1 48 ? 1.963 8.138 6.575 1.00 0.00 48 ASN A C 17
ATOM 16280 O O . ASN A 1 48 ? 2.227 9.339 6.628 1.00 0.00 48 ASN A O 17
ATOM 16291 N N . VAL A 1 49 ? 0.831 7.630 7.069 1.00 0.00 49 VAL A N 17
ATOM 16292 C CA . VAL A 1 49 ? -0.117 8.439 7.829 1.00 0.00 49 VAL A CA 17
ATOM 16293 C C . VAL A 1 49 ? 0.429 8.535 9.265 1.00 0.00 49 VAL A C 17
ATOM 16294 O O . VAL A 1 49 ? 1.404 7.847 9.572 1.00 0.00 49 VAL A O 17
ATOM 16307 N N . PRO A 1 50 ? -0.138 9.384 10.145 1.00 0.00 50 PRO A N 17
ATOM 16308 C CA . PRO A 1 50 ? 0.376 9.622 11.488 1.00 0.00 50 PRO A CA 17
ATOM 16309 C C . PRO A 1 50 ? 0.634 8.342 12.293 1.00 0.00 50 PRO A C 17
ATOM 16310 O O . PRO A 1 50 ? -0.275 7.734 12.854 1.00 0.00 50 PRO A O 17
ATOM 16321 N N . MET A 1 51 ? 1.913 7.967 12.322 1.00 0.00 51 MET A N 17
ATOM 16322 C CA . MET A 1 51 ? 2.510 6.849 13.036 1.00 0.00 51 MET A CA 17
ATOM 16323 C C . MET A 1 51 ? 3.879 7.356 13.484 1.00 0.00 51 MET A C 17
ATOM 16324 O O . MET A 1 51 ? 4.154 7.455 14.679 1.00 0.00 51 MET A O 17
ATOM 16338 N N . LYS A 1 52 ? 4.725 7.695 12.503 1.00 0.00 52 LYS A N 17
ATOM 16339 C CA . LYS A 1 52 ? 6.023 8.314 12.716 1.00 0.00 52 LYS A CA 17
ATOM 16340 C C . LYS A 1 52 ? 5.771 9.794 13.001 1.00 0.00 52 LYS A C 17
ATOM 16341 O O . LYS A 1 52 ? 4.818 10.375 12.481 1.00 0.00 52 LYS A O 17
ATOM 16360 N N . VAL A 1 53 ? 6.627 10.401 13.826 1.00 0.00 53 VAL A N 17
ATOM 16361 C CA . VAL A 1 53 ? 6.592 11.826 14.096 1.00 0.00 53 VAL A CA 17
ATOM 16362 C C . VAL A 1 53 ? 7.217 12.479 12.859 1.00 0.00 53 VAL A C 17
ATOM 16363 O O . VAL A 1 53 ? 8.435 12.643 12.798 1.00 0.00 53 VAL A O 17
ATOM 16376 N N . GLN A 1 54 ? 6.370 12.808 11.870 1.00 0.00 54 GLN A N 17
ATOM 16377 C CA . GLN A 1 54 ? 6.728 13.333 10.553 1.00 0.00 54 GLN A CA 17
ATOM 16378 C C . GLN A 1 54 ? 7.273 14.764 10.619 1.00 0.00 54 GLN A C 17
ATOM 16379 O O . GLN A 1 54 ? 6.662 15.703 10.113 1.00 0.00 54 GLN A O 17
ATOM 16393 N N . ASN A 1 55 ? 8.447 14.900 11.239 1.00 0.00 55 ASN A N 17
ATOM 16394 C CA . ASN A 1 55 ? 9.235 16.118 11.378 1.00 0.00 55 ASN A CA 17
ATOM 16395 C C . ASN A 1 55 ? 10.510 15.819 12.176 1.00 0.00 55 ASN A C 17
ATOM 16396 O O . ASN A 1 55 ? 11.543 16.423 11.895 1.00 0.00 55 ASN A O 17
ATOM 16407 N N . GLN A 1 56 ? 10.457 14.892 13.152 1.00 0.00 56 GLN A N 17
ATOM 16408 C CA . GLN A 1 56 ? 11.629 14.428 13.894 1.00 0.00 56 GLN A CA 17
ATOM 16409 C C . GLN A 1 56 ? 12.396 13.438 13.011 1.00 0.00 56 GLN A C 17
ATOM 16410 O O . GLN A 1 56 ? 12.401 12.229 13.233 1.00 0.00 56 GLN A O 17
ATOM 16424 N N . GLU A 1 57 ? 13.045 14.013 11.997 1.00 0.00 57 GLU A N 17
ATOM 16425 C CA . GLU A 1 57 ? 13.911 13.388 11.016 1.00 0.00 57 GLU A CA 17
ATOM 16426 C C . GLU A 1 57 ? 14.568 14.563 10.293 1.00 0.00 57 GLU A C 17
ATOM 16427 O O . GLU A 1 57 ? 15.755 14.825 10.481 1.00 0.00 57 GLU A O 17
ATOM 16439 N N . LYS A 1 58 ? 13.775 15.295 9.500 1.00 0.00 58 LYS A N 17
ATOM 16440 C CA . LYS A 1 58 ? 14.172 16.513 8.818 1.00 0.00 58 LYS A CA 17
ATOM 16441 C C . LYS A 1 58 ? 13.962 17.718 9.747 1.00 0.00 58 LYS A C 17
ATOM 16442 O O . LYS A 1 58 ? 13.393 18.730 9.338 1.00 0.00 58 LYS A O 17
ATOM 16461 N N . ALA A 1 59 ? 14.422 17.614 11.003 1.00 0.00 59 ALA A N 17
ATOM 16462 C CA . ALA A 1 59 ? 14.212 18.629 12.029 1.00 0.00 59 ALA A CA 17
ATOM 16463 C C . ALA A 1 59 ? 15.255 19.746 11.902 1.00 0.00 59 ALA A C 17
ATOM 16464 O O . ALA A 1 59 ? 15.993 20.026 12.845 1.00 0.00 59 ALA A O 17
ATOM 16471 N N . GLU A 1 60 ? 15.307 20.378 10.724 1.00 0.00 60 GLU A N 17
ATOM 16472 C CA . GLU A 1 60 ? 16.262 21.420 10.380 1.00 0.00 60 GLU A CA 17
ATOM 16473 C C . GLU A 1 60 ? 15.680 22.778 10.778 1.00 0.00 60 GLU A C 17
ATOM 16474 O O . GLU A 1 60 ? 16.133 23.385 11.746 1.00 0.00 60 GLU A O 17
ATOM 16486 N N . GLU A 1 61 ? 14.669 23.240 10.033 1.00 0.00 61 GLU A N 17
ATOM 16487 C CA . GLU A 1 61 ? 13.948 24.483 10.278 1.00 0.00 61 GLU A CA 17
ATOM 16488 C C . GLU A 1 61 ? 12.662 24.494 9.450 1.00 0.00 61 GLU A C 17
ATOM 16489 O O . GLU A 1 61 ? 11.604 24.856 9.958 1.00 0.00 61 GLU A O 17
ATOM 16501 N N . LEU A 1 62 ? 12.760 24.090 8.176 1.00 0.00 62 LEU A N 17
ATOM 16502 C CA . LEU A 1 62 ? 11.671 24.108 7.202 1.00 0.00 62 LEU A CA 17
ATOM 16503 C C . LEU A 1 62 ? 10.509 23.146 7.500 1.00 0.00 62 LEU A C 17
ATOM 16504 O O . LEU A 1 62 ? 9.583 23.053 6.696 1.00 0.00 62 LEU A O 17
ATOM 16520 N N . TYR A 1 63 ? 10.539 22.444 8.638 1.00 0.00 63 TYR A N 17
ATOM 16521 C CA . TYR A 1 63 ? 9.519 21.484 9.037 1.00 0.00 63 TYR A CA 17
ATOM 16522 C C . TYR A 1 63 ? 8.405 22.180 9.825 1.00 0.00 63 TYR A C 17
ATOM 16523 O O . TYR A 1 63 ? 7.267 21.668 9.761 1.00 0.00 63 TYR A O 17
ATOM 16542 N N . SER A 1 1 ? -13.358 -9.728 -12.367 1.00 0.00 1 SER A N 18
ATOM 16543 C CA . SER A 1 1 ? -12.794 -8.900 -11.286 1.00 0.00 1 SER A CA 18
ATOM 16544 C C . SER A 1 1 ? -12.071 -9.749 -10.236 1.00 0.00 1 SER A C 18
ATOM 16545 O O . SER A 1 1 ? -12.297 -9.589 -9.038 1.00 0.00 1 SER A O 18
ATOM 16555 N N . HIS A 1 2 ? -11.200 -10.655 -10.696 1.00 0.00 2 HIS A N 18
ATOM 16556 C CA . HIS A 1 2 ? -10.428 -11.544 -9.840 1.00 0.00 2 HIS A CA 18
ATOM 16557 C C . HIS A 1 2 ? -9.146 -10.832 -9.413 1.00 0.00 2 HIS A C 18
ATOM 16558 O O . HIS A 1 2 ? -8.453 -10.273 -10.258 1.00 0.00 2 HIS A O 18
ATOM 16572 N N . LEU A 1 3 ? -8.826 -10.867 -8.115 1.00 0.00 3 LEU A N 18
ATOM 16573 C CA . LEU A 1 3 ? -7.662 -10.192 -7.560 1.00 0.00 3 LEU A CA 18
ATOM 16574 C C . LEU A 1 3 ? -6.485 -11.157 -7.647 1.00 0.00 3 LEU A C 18
ATOM 16575 O O . LEU A 1 3 ? -6.388 -12.093 -6.855 1.00 0.00 3 LEU A O 18
ATOM 16591 N N . VAL A 1 4 ? -5.598 -10.915 -8.618 1.00 0.00 4 VAL A N 18
ATOM 16592 C CA . VAL A 1 4 ? -4.395 -11.705 -8.847 1.00 0.00 4 VAL A CA 18
ATOM 16593 C C . VAL A 1 4 ? -3.186 -10.849 -8.490 1.00 0.00 4 VAL A C 18
ATOM 16594 O O . VAL A 1 4 ? -3.197 -9.645 -8.737 1.00 0.00 4 VAL A O 18
ATOM 16607 N N . LYS A 1 5 ? -2.151 -11.457 -7.899 1.00 0.00 5 LYS A N 18
ATOM 16608 C CA . LYS A 1 5 ? -0.968 -10.725 -7.478 1.00 0.00 5 LYS A CA 18
ATOM 16609 C C . LYS A 1 5 ? -0.242 -10.138 -8.687 1.00 0.00 5 LYS A C 18
ATOM 16610 O O . LYS A 1 5 ? -0.007 -10.830 -9.677 1.00 0.00 5 LYS A O 18
ATOM 16629 N N . CYS A 1 6 ? 0.105 -8.852 -8.585 1.00 0.00 6 CYS A N 18
ATOM 16630 C CA . CYS A 1 6 ? 0.894 -8.128 -9.574 1.00 0.00 6 CYS A CA 18
ATOM 16631 C C . CYS A 1 6 ? 2.217 -8.848 -9.845 1.00 0.00 6 CYS A C 18
ATOM 16632 O O . CYS A 1 6 ? 2.862 -9.324 -8.910 1.00 0.00 6 CYS A O 18
ATOM 16639 N N . ALA A 1 7 ? 2.627 -8.920 -11.119 1.00 0.00 7 ALA A N 18
ATOM 16640 C CA . ALA A 1 7 ? 3.920 -9.480 -11.501 1.00 0.00 7 ALA A CA 18
ATOM 16641 C C . ALA A 1 7 ? 5.037 -8.600 -10.934 1.00 0.00 7 ALA A C 18
ATOM 16642 O O . ALA A 1 7 ? 4.791 -7.446 -10.610 1.00 0.00 7 ALA A O 18
ATOM 16649 N N . GLU A 1 8 ? 6.260 -9.124 -10.804 1.00 0.00 8 GLU A N 18
ATOM 16650 C CA . GLU A 1 8 ? 7.375 -8.418 -10.178 1.00 0.00 8 GLU A CA 18
ATOM 16651 C C . GLU A 1 8 ? 7.682 -7.039 -10.774 1.00 0.00 8 GLU A C 18
ATOM 16652 O O . GLU A 1 8 ? 8.144 -6.154 -10.058 1.00 0.00 8 GLU A O 18
ATOM 16664 N N . LYS A 1 9 ? 7.433 -6.842 -12.072 1.00 0.00 9 LYS A N 18
ATOM 16665 C CA . LYS A 1 9 ? 7.585 -5.536 -12.698 1.00 0.00 9 LYS A CA 18
ATOM 16666 C C . LYS A 1 9 ? 6.572 -4.566 -12.077 1.00 0.00 9 LYS A C 18
ATOM 16667 O O . LYS A 1 9 ? 6.903 -3.429 -11.747 1.00 0.00 9 LYS A O 18
ATOM 16686 N N . GLU A 1 10 ? 5.336 -5.045 -11.917 1.00 0.00 10 GLU A N 18
ATOM 16687 C CA . GLU A 1 10 ? 4.191 -4.304 -11.421 1.00 0.00 10 GLU A CA 18
ATOM 16688 C C . GLU A 1 10 ? 4.116 -4.256 -9.894 1.00 0.00 10 GLU A C 18
ATOM 16689 O O . GLU A 1 10 ? 3.441 -3.370 -9.380 1.00 0.00 10 GLU A O 18
ATOM 16701 N N . LYS A 1 11 ? 4.758 -5.172 -9.150 1.00 0.00 11 LYS A N 18
ATOM 16702 C CA . LYS A 1 11 ? 4.624 -5.179 -7.694 1.00 0.00 11 LYS A CA 18
ATOM 16703 C C . LYS A 1 11 ? 5.188 -3.893 -7.081 1.00 0.00 11 LYS A C 18
ATOM 16704 O O . LYS A 1 11 ? 4.812 -3.515 -5.973 1.00 0.00 11 LYS A O 18
ATOM 16723 N N . THR A 1 12 ? 6.077 -3.216 -7.820 1.00 0.00 12 THR A N 18
ATOM 16724 C CA . THR A 1 12 ? 6.671 -1.947 -7.431 1.00 0.00 12 THR A CA 18
ATOM 16725 C C . THR A 1 12 ? 5.645 -0.811 -7.428 1.00 0.00 12 THR A C 18
ATOM 16726 O O . THR A 1 12 ? 5.868 0.202 -6.767 1.00 0.00 12 THR A O 18
ATOM 16737 N N . PHE A 1 13 ? 4.531 -0.978 -8.157 1.00 0.00 13 PHE A N 18
ATOM 16738 C CA . PHE A 1 13 ? 3.428 -0.031 -8.221 1.00 0.00 13 PHE A CA 18
ATOM 16739 C C . PHE A 1 13 ? 2.961 0.398 -6.826 1.00 0.00 13 PHE A C 18
ATOM 16740 O O . PHE A 1 13 ? 2.476 1.514 -6.671 1.00 0.00 13 PHE A O 18
ATOM 16757 N N . CYS A 1 14 ? 3.118 -0.471 -5.819 1.00 0.00 14 CYS A N 18
ATOM 16758 C CA . CYS A 1 14 ? 2.789 -0.168 -4.434 1.00 0.00 14 CYS A CA 18
ATOM 16759 C C . CYS A 1 14 ? 3.972 -0.548 -3.555 1.00 0.00 14 CYS A C 18
ATOM 16760 O O . CYS A 1 14 ? 4.348 -1.715 -3.471 1.00 0.00 14 CYS A O 18
ATOM 16767 N N . VAL A 1 15 ? 4.556 0.470 -2.917 1.00 0.00 15 VAL A N 18
ATOM 16768 C CA . VAL A 1 15 ? 5.763 0.367 -2.116 1.00 0.00 15 VAL A CA 18
ATOM 16769 C C . VAL A 1 15 ? 5.424 0.160 -0.635 1.00 0.00 15 VAL A C 18
ATOM 16770 O O . VAL A 1 15 ? 4.270 -0.087 -0.286 1.00 0.00 15 VAL A O 18
ATOM 16783 N N . ASN A 1 16 ? 6.444 0.254 0.230 1.00 0.00 16 ASN A N 18
ATOM 16784 C CA . ASN A 1 16 ? 6.339 0.118 1.679 1.00 0.00 16 ASN A CA 18
ATOM 16785 C C . ASN A 1 16 ? 5.626 -1.178 2.069 1.00 0.00 16 ASN A C 18
ATOM 16786 O O . ASN A 1 16 ? 4.724 -1.174 2.905 1.00 0.00 16 ASN A O 18
ATOM 16797 N N . GLY A 1 17 ? 6.039 -2.290 1.448 1.00 0.00 17 GLY A N 18
ATOM 16798 C CA . GLY A 1 17 ? 5.482 -3.612 1.684 1.00 0.00 17 GLY A CA 18
ATOM 16799 C C . GLY A 1 17 ? 4.043 -3.760 1.184 1.00 0.00 17 GLY A C 18
ATOM 16800 O O . GLY A 1 17 ? 3.352 -4.685 1.610 1.00 0.00 17 GLY A O 18
ATOM 16804 N N . GLY A 1 18 ? 3.577 -2.866 0.300 1.00 0.00 18 GLY A N 18
ATOM 16805 C CA . GLY A 1 18 ? 2.203 -2.882 -0.165 1.00 0.00 18 GLY A CA 18
ATOM 16806 C C . GLY A 1 18 ? 1.938 -4.074 -1.079 1.00 0.00 18 GLY A C 18
ATOM 16807 O O . GLY A 1 18 ? 2.578 -4.202 -2.122 1.00 0.00 18 GLY A O 18
ATOM 16811 N N . GLU A 1 19 ? 0.996 -4.944 -0.688 1.00 0.00 19 GLU A N 18
ATOM 16812 C CA . GLU A 1 19 ? 0.680 -6.152 -1.436 1.00 0.00 19 GLU A CA 18
ATOM 16813 C C . GLU A 1 19 ? -0.218 -5.786 -2.608 1.00 0.00 19 GLU A C 18
ATOM 16814 O O . GLU A 1 19 ? -1.416 -5.576 -2.446 1.00 0.00 19 GLU A O 18
ATOM 16826 N N . CYS A 1 20 ? 0.402 -5.701 -3.784 1.00 0.00 20 CYS A N 18
ATOM 16827 C CA . CYS A 1 20 ? -0.209 -5.268 -5.031 1.00 0.00 20 CYS A CA 18
ATOM 16828 C C . CYS A 1 20 ? -1.014 -6.402 -5.664 1.00 0.00 20 CYS A C 18
ATOM 16829 O O . CYS A 1 20 ? -0.490 -7.502 -5.845 1.00 0.00 20 CYS A O 18
ATOM 16836 N N . PHE A 1 21 ? -2.277 -6.122 -6.012 1.00 0.00 21 PHE A N 18
ATOM 16837 C CA . PHE A 1 21 ? -3.153 -7.032 -6.737 1.00 0.00 21 PHE A CA 18
ATOM 16838 C C . PHE A 1 21 ? -3.744 -6.293 -7.935 1.00 0.00 21 PHE A C 18
ATOM 16839 O O . PHE A 1 21 ? -3.676 -5.065 -8.016 1.00 0.00 21 PHE A O 18
ATOM 16856 N N . MET A 1 22 ? -4.321 -7.062 -8.862 1.00 0.00 22 MET A N 18
ATOM 16857 C CA . MET A 1 22 ? -4.869 -6.575 -10.118 1.00 0.00 22 MET A CA 18
ATOM 16858 C C . MET A 1 22 ? -6.293 -7.100 -10.237 1.00 0.00 22 MET A C 18
ATOM 16859 O O . MET A 1 22 ? -6.490 -8.312 -10.192 1.00 0.00 22 MET A O 18
ATOM 16873 N N . VAL A 1 23 ? -7.272 -6.199 -10.382 1.00 0.00 23 VAL A N 18
ATOM 16874 C CA . VAL A 1 23 ? -8.683 -6.534 -10.508 1.00 0.00 23 VAL A CA 18
ATOM 16875 C C . VAL A 1 23 ? -8.933 -7.002 -11.943 1.00 0.00 23 VAL A C 18
ATOM 16876 O O . VAL A 1 23 ? -9.467 -6.263 -12.769 1.00 0.00 23 VAL A O 18
ATOM 16889 N N . LYS A 1 24 ? -8.521 -8.240 -12.232 1.00 0.00 24 LYS A N 18
ATOM 16890 C CA . LYS A 1 24 ? -8.566 -8.837 -13.548 1.00 0.00 24 LYS A CA 18
ATOM 16891 C C . LYS A 1 24 ? -10.018 -9.097 -13.948 1.00 0.00 24 LYS A C 18
ATOM 16892 O O . LYS A 1 24 ? -10.606 -10.107 -13.559 1.00 0.00 24 LYS A O 18
ATOM 16911 N N . ASP A 1 25 ? -10.582 -8.166 -14.725 1.00 0.00 25 ASP A N 18
ATOM 16912 C CA . ASP A 1 25 ? -11.928 -8.232 -15.272 1.00 0.00 25 ASP A CA 18
ATOM 16913 C C . ASP A 1 25 ? -11.845 -8.164 -16.795 1.00 0.00 25 ASP A C 18
ATOM 16914 O O . ASP A 1 25 ? -10.882 -7.637 -17.346 1.00 0.00 25 ASP A O 18
ATOM 16923 N N . LEU A 1 26 ? -12.868 -8.691 -17.474 1.00 0.00 26 LEU A N 18
ATOM 16924 C CA . LEU A 1 26 ? -12.983 -8.666 -18.926 1.00 0.00 26 LEU A CA 18
ATOM 16925 C C . LEU A 1 26 ? -12.881 -7.241 -19.488 1.00 0.00 26 LEU A C 18
ATOM 16926 O O . LEU A 1 26 ? -12.397 -7.059 -20.603 1.00 0.00 26 LEU A O 18
ATOM 16942 N N . SER A 1 27 ? -13.319 -6.235 -18.719 1.00 0.00 27 SER A N 18
ATOM 16943 C CA . SER A 1 27 ? -13.392 -4.852 -19.168 1.00 0.00 27 SER A CA 18
ATOM 16944 C C . SER A 1 27 ? -12.124 -4.027 -18.930 1.00 0.00 27 SER A C 18
ATOM 16945 O O . SER A 1 27 ? -12.161 -2.818 -19.154 1.00 0.00 27 SER A O 18
ATOM 16953 N N . ASN A 1 28 ? -11.008 -4.630 -18.494 1.00 0.00 28 ASN A N 18
ATOM 16954 C CA . ASN A 1 28 ? -9.790 -3.875 -18.213 1.00 0.00 28 ASN A CA 18
ATOM 16955 C C . ASN A 1 28 ? -8.570 -4.794 -18.079 1.00 0.00 28 ASN A C 18
ATOM 16956 O O . ASN A 1 28 ? -8.711 -5.937 -17.652 1.00 0.00 28 ASN A O 18
ATOM 16967 N N . PRO A 1 29 ? -7.363 -4.315 -18.428 1.00 0.00 29 PRO A N 18
ATOM 16968 C CA . PRO A 1 29 ? -6.152 -5.118 -18.391 1.00 0.00 29 PRO A CA 18
ATOM 16969 C C . PRO A 1 29 ? -5.709 -5.425 -16.957 1.00 0.00 29 PRO A C 18
ATOM 16970 O O . PRO A 1 29 ? -5.548 -6.594 -16.611 1.00 0.00 29 PRO A O 18
ATOM 16981 N N . SER A 1 30 ? -5.504 -4.393 -16.127 1.00 0.00 30 SER A N 18
ATOM 16982 C CA . SER A 1 30 ? -4.975 -4.559 -14.779 1.00 0.00 30 SER A CA 18
ATOM 16983 C C . SER A 1 30 ? -5.179 -3.301 -13.929 1.00 0.00 30 SER A C 18
ATOM 16984 O O . SER A 1 30 ? -4.238 -2.544 -13.694 1.00 0.00 30 SER A O 18
ATOM 16992 N N . ARG A 1 31 ? -6.411 -3.081 -13.452 1.00 0.00 31 ARG A N 18
ATOM 16993 C CA . ARG A 1 31 ? -6.703 -1.988 -12.533 1.00 0.00 31 ARG A CA 18
ATOM 16994 C C . ARG A 1 31 ? -6.092 -2.396 -11.196 1.00 0.00 31 ARG A C 18
ATOM 16995 O O . ARG A 1 31 ? -6.344 -3.503 -10.728 1.00 0.00 31 ARG A O 18
ATOM 17016 N N . TYR A 1 32 ? -5.301 -1.519 -10.575 1.00 0.00 32 TYR A N 18
ATOM 17017 C CA . TYR A 1 32 ? -4.571 -1.870 -9.368 1.00 0.00 32 TYR A CA 18
ATOM 17018 C C . TYR A 1 32 ? -5.368 -1.621 -8.093 1.00 0.00 32 TYR A C 18
ATOM 17019 O O . TYR A 1 32 ? -6.053 -0.610 -7.954 1.00 0.00 32 TYR A O 18
ATOM 17037 N N . LEU A 1 33 ? -5.247 -2.578 -7.167 1.00 0.00 33 LEU A N 18
ATOM 17038 C CA . LEU A 1 33 ? -5.808 -2.544 -5.827 1.00 0.00 33 LEU A CA 18
ATOM 17039 C C . LEU A 1 33 ? -4.734 -3.136 -4.923 1.00 0.00 33 LEU A C 18
ATOM 17040 O O . LEU A 1 33 ? -4.351 -4.290 -5.106 1.00 0.00 33 LEU A O 18
ATOM 17056 N N . CYS A 1 34 ? -4.237 -2.343 -3.967 1.00 0.00 34 CYS A N 18
ATOM 17057 C CA . CYS A 1 34 ? -3.131 -2.727 -3.105 1.00 0.00 34 CYS A CA 18
ATOM 17058 C C . CYS A 1 34 ? -3.564 -2.817 -1.647 1.00 0.00 34 CYS A C 18
ATOM 17059 O O . CYS A 1 34 ? -4.084 -1.850 -1.092 1.00 0.00 34 CYS A O 18
ATOM 17066 N N . LYS A 1 35 ? -3.331 -3.980 -1.029 1.00 0.00 35 LYS A N 18
ATOM 17067 C CA . LYS A 1 35 ? -3.569 -4.206 0.386 1.00 0.00 35 LYS A CA 18
ATOM 17068 C C . LYS A 1 35 ? -2.301 -3.728 1.095 1.00 0.00 35 LYS A C 18
ATOM 17069 O O . LYS A 1 35 ? -1.381 -4.505 1.347 1.00 0.00 35 LYS A O 18
ATOM 17088 N N . CYS A 1 36 ? -2.258 -2.422 1.378 1.00 0.00 36 CYS A N 18
ATOM 17089 C CA . CYS A 1 36 ? -1.093 -1.758 1.941 1.00 0.00 36 CYS A CA 18
ATOM 17090 C C . CYS A 1 36 ? -0.957 -1.950 3.446 1.00 0.00 36 CYS A C 18
ATOM 17091 O O . CYS A 1 36 ? -1.897 -2.355 4.127 1.00 0.00 36 CYS A O 18
ATOM 17098 N N . GLN A 1 37 ? 0.248 -1.659 3.948 1.00 0.00 37 GLN A N 18
ATOM 17099 C CA . GLN A 1 37 ? 0.609 -1.838 5.343 1.00 0.00 37 GLN A CA 18
ATOM 17100 C C . GLN A 1 37 ? -0.088 -0.768 6.191 1.00 0.00 37 GLN A C 18
ATOM 17101 O O . GLN A 1 37 ? -0.372 0.319 5.685 1.00 0.00 37 GLN A O 18
ATOM 17115 N N . PRO A 1 38 ? -0.383 -1.059 7.469 1.00 0.00 38 PRO A N 18
ATOM 17116 C CA . PRO A 1 38 ? -1.112 -0.154 8.340 1.00 0.00 38 PRO A CA 18
ATOM 17117 C C . PRO A 1 38 ? -0.297 1.112 8.603 1.00 0.00 38 PRO A C 18
ATOM 17118 O O . PRO A 1 38 ? 0.708 1.077 9.310 1.00 0.00 38 PRO A O 18
ATOM 17129 N N . GLY A 1 39 ? -0.756 2.224 8.020 1.00 0.00 39 GLY A N 18
ATOM 17130 C CA . GLY A 1 39 ? -0.202 3.552 8.206 1.00 0.00 39 GLY A CA 18
ATOM 17131 C C . GLY A 1 39 ? 0.428 4.106 6.928 1.00 0.00 39 GLY A C 18
ATOM 17132 O O . GLY A 1 39 ? 1.458 4.774 7.008 1.00 0.00 39 GLY A O 18
ATOM 17136 N N . PHE A 1 40 ? -0.191 3.848 5.765 1.00 0.00 40 PHE A N 18
ATOM 17137 C CA . PHE A 1 40 ? 0.222 4.396 4.478 1.00 0.00 40 PHE A CA 18
ATOM 17138 C C . PHE A 1 40 ? -0.998 4.867 3.691 1.00 0.00 40 PHE A C 18
ATOM 17139 O O . PHE A 1 40 ? -2.097 4.343 3.868 1.00 0.00 40 PHE A O 18
ATOM 17156 N N . THR A 1 41 ? -0.784 5.862 2.824 1.00 0.00 41 THR A N 18
ATOM 17157 C CA . THR A 1 41 ? -1.793 6.429 1.947 1.00 0.00 41 THR A CA 18
ATOM 17158 C C . THR A 1 41 ? -1.152 6.875 0.631 1.00 0.00 41 THR A C 18
ATOM 17159 O O . THR A 1 41 ? 0.074 6.915 0.494 1.00 0.00 41 THR A O 18
ATOM 17170 N N . GLY A 1 42 ? -2.017 7.207 -0.332 1.00 0.00 42 GLY A N 18
ATOM 17171 C CA . GLY A 1 42 ? -1.661 7.549 -1.697 1.00 0.00 42 GLY A CA 18
ATOM 17172 C C . GLY A 1 42 ? -1.903 6.327 -2.582 1.00 0.00 42 GLY A C 18
ATOM 17173 O O . GLY A 1 42 ? -1.947 5.200 -2.087 1.00 0.00 42 GLY A O 18
ATOM 17177 N N . ALA A 1 43 ? -2.060 6.547 -3.893 1.00 0.00 43 ALA A N 18
ATOM 17178 C CA . ALA A 1 43 ? -2.335 5.491 -4.863 1.00 0.00 43 ALA A CA 18
ATOM 17179 C C . ALA A 1 43 ? -1.296 4.369 -4.786 1.00 0.00 43 ALA A C 18
ATOM 17180 O O . ALA A 1 43 ? -1.648 3.194 -4.869 1.00 0.00 43 ALA A O 18
ATOM 17187 N N . ARG A 1 44 ? -0.023 4.746 -4.622 1.00 0.00 44 ARG A N 18
ATOM 17188 C CA . ARG A 1 44 ? 1.106 3.832 -4.540 1.00 0.00 44 ARG A CA 18
ATOM 17189 C C . ARG A 1 44 ? 1.541 3.563 -3.090 1.00 0.00 44 ARG A C 18
ATOM 17190 O O . ARG A 1 44 ? 2.576 2.932 -2.881 1.00 0.00 44 ARG A O 18
ATOM 17211 N N . CYS A 1 45 ? 0.773 4.026 -2.089 1.00 0.00 45 CYS A N 18
ATOM 17212 C CA . CYS A 1 45 ? 1.059 3.835 -0.667 1.00 0.00 45 CYS A CA 18
ATOM 17213 C C . CYS A 1 45 ? 2.471 4.305 -0.310 1.00 0.00 45 CYS A C 18
ATOM 17214 O O . CYS A 1 45 ? 3.199 3.629 0.414 1.00 0.00 45 CYS A O 18
ATOM 17221 N N . THR A 1 46 ? 2.844 5.476 -0.835 1.00 0.00 46 THR A N 18
ATOM 17222 C CA . THR A 1 46 ? 4.151 6.093 -0.675 1.00 0.00 46 THR A CA 18
ATOM 17223 C C . THR A 1 46 ? 4.193 6.964 0.578 1.00 0.00 46 THR A C 18
ATOM 17224 O O . THR A 1 46 ? 5.226 7.023 1.243 1.00 0.00 46 THR A O 18
ATOM 17235 N N . GLU A 1 47 ? 3.080 7.638 0.900 1.00 0.00 47 GLU A N 18
ATOM 17236 C CA . GLU A 1 47 ? 3.031 8.592 1.994 1.00 0.00 47 GLU A CA 18
ATOM 17237 C C . GLU A 1 47 ? 2.651 7.895 3.294 1.00 0.00 47 GLU A C 18
ATOM 17238 O O . GLU A 1 47 ? 1.550 7.364 3.406 1.00 0.00 47 GLU A O 18
ATOM 17250 N N . ASN A 1 48 ? 3.556 7.901 4.278 1.00 0.00 48 ASN A N 18
ATOM 17251 C CA . ASN A 1 48 ? 3.271 7.370 5.603 1.00 0.00 48 ASN A CA 18
ATOM 17252 C C . ASN A 1 48 ? 2.322 8.322 6.337 1.00 0.00 48 ASN A C 18
ATOM 17253 O O . ASN A 1 48 ? 2.337 9.527 6.086 1.00 0.00 48 ASN A O 18
ATOM 17264 N N . VAL A 1 49 ? 1.503 7.776 7.241 1.00 0.00 49 VAL A N 18
ATOM 17265 C CA . VAL A 1 49 ? 0.560 8.524 8.070 1.00 0.00 49 VAL A CA 18
ATOM 17266 C C . VAL A 1 49 ? 0.711 8.075 9.529 1.00 0.00 49 VAL A C 18
ATOM 17267 O O . VAL A 1 49 ? 1.413 7.097 9.783 1.00 0.00 49 VAL A O 18
ATOM 17280 N N . PRO A 1 50 ? 0.087 8.774 10.497 1.00 0.00 50 PRO A N 18
ATOM 17281 C CA . PRO A 1 50 ? 0.263 8.502 11.914 1.00 0.00 50 PRO A CA 18
ATOM 17282 C C . PRO A 1 50 ? -0.086 7.077 12.354 1.00 0.00 50 PRO A C 18
ATOM 17283 O O . PRO A 1 50 ? -1.254 6.715 12.483 1.00 0.00 50 PRO A O 18
ATOM 17294 N N . MET A 1 51 ? 0.959 6.277 12.586 1.00 0.00 51 MET A N 18
ATOM 17295 C CA . MET A 1 51 ? 0.872 4.931 13.137 1.00 0.00 51 MET A CA 18
ATOM 17296 C C . MET A 1 51 ? 0.694 5.142 14.641 1.00 0.00 51 MET A C 18
ATOM 17297 O O . MET A 1 51 ? -0.215 4.595 15.263 1.00 0.00 51 MET A O 18
ATOM 17311 N N . LYS A 1 52 ? 1.586 5.970 15.197 1.00 0.00 52 LYS A N 18
ATOM 17312 C CA . LYS A 1 52 ? 1.571 6.445 16.570 1.00 0.00 52 LYS A CA 18
ATOM 17313 C C . LYS A 1 52 ? 0.621 7.646 16.584 1.00 0.00 52 LYS A C 18
ATOM 17314 O O . LYS A 1 52 ? 0.405 8.273 15.547 1.00 0.00 52 LYS A O 18
ATOM 17333 N N . VAL A 1 53 ? 0.053 7.979 17.746 1.00 0.00 53 VAL A N 18
ATOM 17334 C CA . VAL A 1 53 ? -0.771 9.168 17.890 1.00 0.00 53 VAL A CA 18
ATOM 17335 C C . VAL A 1 53 ? 0.197 10.357 17.965 1.00 0.00 53 VAL A C 18
ATOM 17336 O O . VAL A 1 53 ? 0.562 10.800 19.055 1.00 0.00 53 VAL A O 18
ATOM 17349 N N . GLN A 1 54 ? 0.622 10.839 16.786 1.00 0.00 54 GLN A N 18
ATOM 17350 C CA . GLN A 1 54 ? 1.624 11.881 16.583 1.00 0.00 54 GLN A CA 18
ATOM 17351 C C . GLN A 1 54 ? 1.170 13.263 17.056 1.00 0.00 54 GLN A C 18
ATOM 17352 O O . GLN A 1 54 ? 0.931 14.162 16.253 1.00 0.00 54 GLN A O 18
ATOM 17366 N N . ASN A 1 55 ? 1.084 13.416 18.378 1.00 0.00 55 ASN A N 18
ATOM 17367 C CA . ASN A 1 55 ? 0.769 14.650 19.089 1.00 0.00 55 ASN A CA 18
ATOM 17368 C C . ASN A 1 55 ? 0.766 14.388 20.596 1.00 0.00 55 ASN A C 18
ATOM 17369 O O . ASN A 1 55 ? 1.175 15.258 21.360 1.00 0.00 55 ASN A O 18
ATOM 17380 N N . GLN A 1 56 ? 0.328 13.199 21.035 1.00 0.00 56 GLN A N 18
ATOM 17381 C CA . GLN A 1 56 ? 0.394 12.819 22.442 1.00 0.00 56 GLN A CA 18
ATOM 17382 C C . GLN A 1 56 ? 1.848 12.633 22.876 1.00 0.00 56 GLN A C 18
ATOM 17383 O O . GLN A 1 56 ? 2.196 12.952 24.010 1.00 0.00 56 GLN A O 18
ATOM 17397 N N . GLU A 1 57 ? 2.693 12.131 21.966 1.00 0.00 57 GLU A N 18
ATOM 17398 C CA . GLU A 1 57 ? 4.129 11.992 22.169 1.00 0.00 57 GLU A CA 18
ATOM 17399 C C . GLU A 1 57 ? 4.764 13.325 22.578 1.00 0.00 57 GLU A C 18
ATOM 17400 O O . GLU A 1 57 ? 5.668 13.354 23.410 1.00 0.00 57 GLU A O 18
ATOM 17412 N N . LYS A 1 58 ? 4.282 14.422 21.987 1.00 0.00 58 LYS A N 18
ATOM 17413 C CA . LYS A 1 58 ? 4.681 15.776 22.324 1.00 0.00 58 LYS A CA 18
ATOM 17414 C C . LYS A 1 58 ? 4.018 16.194 23.640 1.00 0.00 58 LYS A C 18
ATOM 17415 O O . LYS A 1 58 ? 4.696 16.662 24.555 1.00 0.00 58 LYS A O 18
ATOM 17434 N N . ALA A 1 59 ? 2.692 16.028 23.728 1.00 0.00 59 ALA A N 18
ATOM 17435 C CA . ALA A 1 59 ? 1.886 16.414 24.879 1.00 0.00 59 ALA A CA 18
ATOM 17436 C C . ALA A 1 59 ? 2.004 15.370 25.992 1.00 0.00 59 ALA A C 18
ATOM 17437 O O . ALA A 1 59 ? 1.072 14.602 26.230 1.00 0.00 59 ALA A O 18
ATOM 17444 N N . GLU A 1 60 ? 3.151 15.358 26.682 1.00 0.00 60 GLU A N 18
ATOM 17445 C CA . GLU A 1 60 ? 3.445 14.444 27.778 1.00 0.00 60 GLU A CA 18
ATOM 17446 C C . GLU A 1 60 ? 2.751 14.903 29.067 1.00 0.00 60 GLU A C 18
ATOM 17447 O O . GLU A 1 60 ? 3.404 15.158 30.078 1.00 0.00 60 GLU A O 18
ATOM 17459 N N . GLU A 1 61 ? 1.418 14.995 29.029 1.00 0.00 61 GLU A N 18
ATOM 17460 C CA . GLU A 1 61 ? 0.591 15.372 30.165 1.00 0.00 61 GLU A CA 18
ATOM 17461 C C . GLU A 1 61 ? 0.475 14.186 31.121 1.00 0.00 61 GLU A C 18
ATOM 17462 O O . GLU A 1 61 ? 0.680 14.330 32.325 1.00 0.00 61 GLU A O 18
ATOM 17474 N N . LEU A 1 62 ? 0.158 13.008 30.570 1.00 0.00 62 LEU A N 18
ATOM 17475 C CA . LEU A 1 62 ? -0.007 11.756 31.299 1.00 0.00 62 LEU A CA 18
ATOM 17476 C C . LEU A 1 62 ? 1.345 11.094 31.607 1.00 0.00 62 LEU A C 18
ATOM 17477 O O . LEU A 1 62 ? 1.511 9.892 31.406 1.00 0.00 62 LEU A O 18
ATOM 17493 N N . TYR A 1 63 ? 2.312 11.881 32.099 1.00 0.00 63 TYR A N 18
ATOM 17494 C CA . TYR A 1 63 ? 3.648 11.433 32.469 1.00 0.00 63 TYR A CA 18
ATOM 17495 C C . TYR A 1 63 ? 4.111 12.226 33.690 1.00 0.00 63 TYR A C 18
ATOM 17496 O O . TYR A 1 63 ? 4.625 11.581 34.630 1.00 0.00 63 TYR A O 18
ATOM 17515 N N . SER A 1 1 ? -13.622 -10.373 -11.563 1.00 0.00 1 SER A N 19
ATOM 17516 C CA . SER A 1 1 ? -12.955 -9.507 -10.573 1.00 0.00 1 SER A CA 19
ATOM 17517 C C . SER A 1 1 ? -12.072 -10.316 -9.618 1.00 0.00 1 SER A C 19
ATOM 17518 O O . SER A 1 1 ? -12.179 -10.190 -8.400 1.00 0.00 1 SER A O 19
ATOM 17528 N N . HIS A 1 2 ? -11.188 -11.147 -10.184 1.00 0.00 2 HIS A N 19
ATOM 17529 C CA . HIS A 1 2 ? -10.252 -11.965 -9.429 1.00 0.00 2 HIS A CA 19
ATOM 17530 C C . HIS A 1 2 ? -9.008 -11.132 -9.118 1.00 0.00 2 HIS A C 19
ATOM 17531 O O . HIS A 1 2 ? -8.423 -10.553 -10.029 1.00 0.00 2 HIS A O 19
ATOM 17545 N N . LEU A 1 3 ? -8.606 -11.078 -7.842 1.00 0.00 3 LEU A N 19
ATOM 17546 C CA . LEU A 1 3 ? -7.462 -10.302 -7.378 1.00 0.00 3 LEU A CA 19
ATOM 17547 C C . LEU A 1 3 ? -6.210 -11.173 -7.451 1.00 0.00 3 LEU A C 19
ATOM 17548 O O . LEU A 1 3 ? -5.920 -11.917 -6.515 1.00 0.00 3 LEU A O 19
ATOM 17564 N N . VAL A 1 4 ? -5.475 -11.077 -8.565 1.00 0.00 4 VAL A N 19
ATOM 17565 C CA . VAL A 1 4 ? -4.252 -11.840 -8.789 1.00 0.00 4 VAL A CA 19
ATOM 17566 C C . VAL A 1 4 ? -3.063 -10.957 -8.427 1.00 0.00 4 VAL A C 19
ATOM 17567 O O . VAL A 1 4 ? -3.026 -9.792 -8.814 1.00 0.00 4 VAL A O 19
ATOM 17580 N N . LYS A 1 5 ? -2.104 -11.501 -7.669 1.00 0.00 5 LYS A N 19
ATOM 17581 C CA . LYS A 1 5 ? -0.975 -10.734 -7.172 1.00 0.00 5 LYS A CA 19
ATOM 17582 C C . LYS A 1 5 ? -0.114 -10.241 -8.337 1.00 0.00 5 LYS A C 19
ATOM 17583 O O . LYS A 1 5 ? 0.142 -10.985 -9.283 1.00 0.00 5 LYS A O 19
ATOM 17602 N N . CYS A 1 6 ? 0.310 -8.975 -8.268 1.00 0.00 6 CYS A N 19
ATOM 17603 C CA . CYS A 1 6 ? 1.062 -8.315 -9.325 1.00 0.00 6 CYS A CA 19
ATOM 17604 C C . CYS A 1 6 ? 2.410 -9.002 -9.547 1.00 0.00 6 CYS A C 19
ATOM 17605 O O . CYS A 1 6 ? 3.074 -9.387 -8.585 1.00 0.00 6 CYS A O 19
ATOM 17612 N N . ALA A 1 7 ? 2.814 -9.146 -10.817 1.00 0.00 7 ALA A N 19
ATOM 17613 C CA . ALA A 1 7 ? 4.122 -9.681 -11.182 1.00 0.00 7 ALA A CA 19
ATOM 17614 C C . ALA A 1 7 ? 5.214 -8.723 -10.703 1.00 0.00 7 ALA A C 19
ATOM 17615 O O . ALA A 1 7 ? 4.925 -7.570 -10.411 1.00 0.00 7 ALA A O 19
ATOM 17622 N N . GLU A 1 8 ? 6.467 -9.180 -10.614 1.00 0.00 8 GLU A N 19
ATOM 17623 C CA . GLU A 1 8 ? 7.570 -8.391 -10.071 1.00 0.00 8 GLU A CA 19
ATOM 17624 C C . GLU A 1 8 ? 7.801 -7.052 -10.781 1.00 0.00 8 GLU A C 19
ATOM 17625 O O . GLU A 1 8 ? 8.238 -6.091 -10.152 1.00 0.00 8 GLU A O 19
ATOM 17637 N N . LYS A 1 9 ? 7.508 -6.978 -12.083 1.00 0.00 9 LYS A N 19
ATOM 17638 C CA . LYS A 1 9 ? 7.580 -5.738 -12.845 1.00 0.00 9 LYS A CA 19
ATOM 17639 C C . LYS A 1 9 ? 6.561 -4.716 -12.321 1.00 0.00 9 LYS A C 19
ATOM 17640 O O . LYS A 1 9 ? 6.801 -3.512 -12.383 1.00 0.00 9 LYS A O 19
ATOM 17659 N N . GLU A 1 10 ? 5.428 -5.213 -11.813 1.00 0.00 10 GLU A N 19
ATOM 17660 C CA . GLU A 1 10 ? 4.279 -4.449 -11.358 1.00 0.00 10 GLU A CA 19
ATOM 17661 C C . GLU A 1 10 ? 4.165 -4.374 -9.832 1.00 0.00 10 GLU A C 19
ATOM 17662 O O . GLU A 1 10 ? 3.425 -3.524 -9.348 1.00 0.00 10 GLU A O 19
ATOM 17674 N N . LYS A 1 11 ? 4.850 -5.232 -9.057 1.00 0.00 11 LYS A N 19
ATOM 17675 C CA . LYS A 1 11 ? 4.705 -5.224 -7.601 1.00 0.00 11 LYS A CA 19
ATOM 17676 C C . LYS A 1 11 ? 5.155 -3.888 -6.999 1.00 0.00 11 LYS A C 19
ATOM 17677 O O . LYS A 1 11 ? 4.729 -3.521 -5.907 1.00 0.00 11 LYS A O 19
ATOM 17696 N N . THR A 1 12 ? 6.008 -3.163 -7.732 1.00 0.00 12 THR A N 19
ATOM 17697 C CA . THR A 1 12 ? 6.526 -1.858 -7.360 1.00 0.00 12 THR A CA 19
ATOM 17698 C C . THR A 1 12 ? 5.451 -0.772 -7.439 1.00 0.00 12 THR A C 19
ATOM 17699 O O . THR A 1 12 ? 5.620 0.283 -6.831 1.00 0.00 12 THR A O 19
ATOM 17710 N N . PHE A 1 13 ? 4.357 -1.026 -8.173 1.00 0.00 13 PHE A N 19
ATOM 17711 C CA . PHE A 1 13 ? 3.222 -0.124 -8.325 1.00 0.00 13 PHE A CA 19
ATOM 17712 C C . PHE A 1 13 ? 2.711 0.389 -6.974 1.00 0.00 13 PHE A C 19
ATOM 17713 O O . PHE A 1 13 ? 2.171 1.489 -6.911 1.00 0.00 13 PHE A O 19
ATOM 17730 N N . CYS A 1 14 ? 2.892 -0.392 -5.902 1.00 0.00 14 CYS A N 19
ATOM 17731 C CA . CYS A 1 14 ? 2.561 0.001 -4.540 1.00 0.00 14 CYS A CA 19
ATOM 17732 C C . CYS A 1 14 ? 3.752 -0.355 -3.663 1.00 0.00 14 CYS A C 19
ATOM 17733 O O . CYS A 1 14 ? 4.104 -1.525 -3.524 1.00 0.00 14 CYS A O 19
ATOM 17740 N N . VAL A 1 15 ? 4.374 0.680 -3.092 1.00 0.00 15 VAL A N 19
ATOM 17741 C CA . VAL A 1 15 ? 5.599 0.578 -2.318 1.00 0.00 15 VAL A CA 19
ATOM 17742 C C . VAL A 1 15 ? 5.315 0.364 -0.826 1.00 0.00 15 VAL A C 19
ATOM 17743 O O . VAL A 1 15 ? 4.172 0.135 -0.432 1.00 0.00 15 VAL A O 19
ATOM 17756 N N . ASN A 1 16 ? 6.374 0.425 -0.006 1.00 0.00 16 ASN A N 19
ATOM 17757 C CA . ASN A 1 16 ? 6.342 0.224 1.440 1.00 0.00 16 ASN A CA 19
ATOM 17758 C C . ASN A 1 16 ? 5.653 -1.093 1.805 1.00 0.00 16 ASN A C 19
ATOM 17759 O O . ASN A 1 16 ? 4.805 -1.137 2.694 1.00 0.00 16 ASN A O 19
ATOM 17770 N N . GLY A 1 17 ? 6.028 -2.168 1.102 1.00 0.00 17 GLY A N 19
ATOM 17771 C CA . GLY A 1 17 ? 5.468 -3.496 1.294 1.00 0.00 17 GLY A CA 19
ATOM 17772 C C . GLY A 1 17 ? 4.004 -3.597 0.863 1.00 0.00 17 GLY A C 19
ATOM 17773 O O . GLY A 1 17 ? 3.316 -4.522 1.291 1.00 0.00 17 GLY A O 19
ATOM 17777 N N . GLY A 1 18 ? 3.515 -2.663 0.034 1.00 0.00 18 GLY A N 19
ATOM 17778 C CA . GLY A 1 18 ? 2.130 -2.657 -0.402 1.00 0.00 18 GLY A CA 19
ATOM 17779 C C . GLY A 1 18 ? 1.824 -3.892 -1.245 1.00 0.00 18 GLY A C 19
ATOM 17780 O O . GLY A 1 18 ? 2.444 -4.091 -2.289 1.00 0.00 18 GLY A O 19
ATOM 17784 N N . GLU A 1 19 ? 0.878 -4.725 -0.788 1.00 0.00 19 GLU A N 19
ATOM 17785 C CA . GLU A 1 19 ? 0.568 -5.990 -1.437 1.00 0.00 19 GLU A CA 19
ATOM 17786 C C . GLU A 1 19 ? -0.325 -5.719 -2.646 1.00 0.00 19 GLU A C 19
ATOM 17787 O O . GLU A 1 19 ? -1.543 -5.635 -2.522 1.00 0.00 19 GLU A O 19
ATOM 17799 N N . CYS A 1 20 ? 0.306 -5.563 -3.812 1.00 0.00 20 CYS A N 19
ATOM 17800 C CA . CYS A 1 20 ? -0.326 -5.206 -5.072 1.00 0.00 20 CYS A CA 19
ATOM 17801 C C . CYS A 1 20 ? -1.068 -6.399 -5.674 1.00 0.00 20 CYS A C 19
ATOM 17802 O O . CYS A 1 20 ? -0.496 -7.483 -5.785 1.00 0.00 20 CYS A O 19
ATOM 17809 N N . PHE A 1 21 ? -2.331 -6.188 -6.072 1.00 0.00 21 PHE A N 19
ATOM 17810 C CA . PHE A 1 21 ? -3.148 -7.162 -6.783 1.00 0.00 21 PHE A CA 19
ATOM 17811 C C . PHE A 1 21 ? -3.774 -6.471 -7.993 1.00 0.00 21 PHE A C 19
ATOM 17812 O O . PHE A 1 21 ? -3.781 -5.243 -8.081 1.00 0.00 21 PHE A O 19
ATOM 17829 N N . MET A 1 22 ? -4.294 -7.279 -8.921 1.00 0.00 22 MET A N 19
ATOM 17830 C CA . MET A 1 22 ? -4.839 -6.840 -10.194 1.00 0.00 22 MET A CA 19
ATOM 17831 C C . MET A 1 22 ? -6.263 -7.376 -10.302 1.00 0.00 22 MET A C 19
ATOM 17832 O O . MET A 1 22 ? -6.458 -8.588 -10.253 1.00 0.00 22 MET A O 19
ATOM 17846 N N . VAL A 1 23 ? -7.246 -6.482 -10.446 1.00 0.00 23 VAL A N 19
ATOM 17847 C CA . VAL A 1 23 ? -8.644 -6.837 -10.635 1.00 0.00 23 VAL A CA 19
ATOM 17848 C C . VAL A 1 23 ? -8.803 -7.378 -12.056 1.00 0.00 23 VAL A C 19
ATOM 17849 O O . VAL A 1 23 ? -8.761 -6.608 -13.015 1.00 0.00 23 VAL A O 19
ATOM 17862 N N . LYS A 1 24 ? -8.979 -8.697 -12.184 1.00 0.00 24 LYS A N 19
ATOM 17863 C CA . LYS A 1 24 ? -9.176 -9.369 -13.459 1.00 0.00 24 LYS A CA 19
ATOM 17864 C C . LYS A 1 24 ? -10.650 -9.709 -13.611 1.00 0.00 24 LYS A C 19
ATOM 17865 O O . LYS A 1 24 ? -11.125 -10.736 -13.126 1.00 0.00 24 LYS A O 19
ATOM 17884 N N . ASP A 1 25 ? -11.349 -8.807 -14.301 1.00 0.00 25 ASP A N 19
ATOM 17885 C CA . ASP A 1 25 ? -12.747 -8.919 -14.689 1.00 0.00 25 ASP A CA 19
ATOM 17886 C C . ASP A 1 25 ? -12.836 -8.771 -16.207 1.00 0.00 25 ASP A C 19
ATOM 17887 O O . ASP A 1 25 ? -11.949 -8.174 -16.817 1.00 0.00 25 ASP A O 19
ATOM 17896 N N . LEU A 1 26 ? -13.910 -9.290 -16.816 1.00 0.00 26 LEU A N 19
ATOM 17897 C CA . LEU A 1 26 ? -14.180 -9.131 -18.242 1.00 0.00 26 LEU A CA 19
ATOM 17898 C C . LEU A 1 26 ? -14.793 -7.744 -18.482 1.00 0.00 26 LEU A C 19
ATOM 17899 O O . LEU A 1 26 ? -15.900 -7.613 -19.002 1.00 0.00 26 LEU A O 19
ATOM 17915 N N . SER A 1 27 ? -14.062 -6.702 -18.069 1.00 0.00 27 SER A N 19
ATOM 17916 C CA . SER A 1 27 ? -14.428 -5.304 -18.216 1.00 0.00 27 SER A CA 19
ATOM 17917 C C . SER A 1 27 ? -13.156 -4.462 -18.311 1.00 0.00 27 SER A C 19
ATOM 17918 O O . SER A 1 27 ? -12.972 -3.713 -19.269 1.00 0.00 27 SER A O 19
ATOM 17926 N N . ASN A 1 28 ? -12.292 -4.598 -17.298 1.00 0.00 28 ASN A N 19
ATOM 17927 C CA . ASN A 1 28 ? -11.069 -3.826 -17.119 1.00 0.00 28 ASN A CA 19
ATOM 17928 C C . ASN A 1 28 ? -9.831 -4.687 -17.410 1.00 0.00 28 ASN A C 19
ATOM 17929 O O . ASN A 1 28 ? -9.850 -5.885 -17.133 1.00 0.00 28 ASN A O 19
ATOM 17940 N N . PRO A 1 29 ? -8.750 -4.101 -17.954 1.00 0.00 29 PRO A N 19
ATOM 17941 C CA . PRO A 1 29 ? -7.532 -4.827 -18.274 1.00 0.00 29 PRO A CA 19
ATOM 17942 C C . PRO A 1 29 ? -6.743 -5.190 -17.010 1.00 0.00 29 PRO A C 19
ATOM 17943 O O . PRO A 1 29 ? -6.585 -6.373 -16.715 1.00 0.00 29 PRO A O 19
ATOM 17954 N N . SER A 1 30 ? -6.246 -4.184 -16.276 1.00 0.00 30 SER A N 19
ATOM 17955 C CA . SER A 1 30 ? -5.386 -4.371 -15.114 1.00 0.00 30 SER A CA 19
ATOM 17956 C C . SER A 1 30 ? -5.573 -3.234 -14.106 1.00 0.00 30 SER A C 19
ATOM 17957 O O . SER A 1 30 ? -4.604 -2.571 -13.737 1.00 0.00 30 SER A O 19
ATOM 17965 N N . ARG A 1 31 ? -6.811 -3.001 -13.651 1.00 0.00 31 ARG A N 19
ATOM 17966 C CA . ARG A 1 31 ? -7.062 -2.020 -12.603 1.00 0.00 31 ARG A CA 19
ATOM 17967 C C . ARG A 1 31 ? -6.449 -2.574 -11.319 1.00 0.00 31 ARG A C 19
ATOM 17968 O O . ARG A 1 31 ? -6.742 -3.703 -10.936 1.00 0.00 31 ARG A O 19
ATOM 17989 N N . TYR A 1 32 ? -5.599 -1.784 -10.659 1.00 0.00 32 TYR A N 19
ATOM 17990 C CA . TYR A 1 32 ? -4.859 -2.233 -9.493 1.00 0.00 32 TYR A CA 19
ATOM 17991 C C . TYR A 1 32 ? -5.640 -1.996 -8.204 1.00 0.00 32 TYR A C 19
ATOM 17992 O O . TYR A 1 32 ? -6.377 -1.020 -8.078 1.00 0.00 32 TYR A O 19
ATOM 18010 N N . LEU A 1 33 ? -5.450 -2.914 -7.251 1.00 0.00 33 LEU A N 19
ATOM 18011 C CA . LEU A 1 33 ? -5.997 -2.865 -5.905 1.00 0.00 33 LEU A CA 19
ATOM 18012 C C . LEU A 1 33 ? -4.877 -3.339 -4.987 1.00 0.00 33 LEU A C 19
ATOM 18013 O O . LEU A 1 33 ? -4.454 -4.490 -5.080 1.00 0.00 33 LEU A O 19
ATOM 18029 N N . CYS A 1 34 ? -4.388 -2.448 -4.119 1.00 0.00 34 CYS A N 19
ATOM 18030 C CA . CYS A 1 34 ? -3.249 -2.713 -3.255 1.00 0.00 34 CYS A CA 19
ATOM 18031 C C . CYS A 1 34 ? -3.678 -2.807 -1.796 1.00 0.00 34 CYS A C 19
ATOM 18032 O O . CYS A 1 34 ? -4.192 -1.839 -1.238 1.00 0.00 34 CYS A O 19
ATOM 18039 N N . LYS A 1 35 ? -3.453 -3.974 -1.182 1.00 0.00 35 LYS A N 19
ATOM 18040 C CA . LYS A 1 35 ? -3.691 -4.187 0.234 1.00 0.00 35 LYS A CA 19
ATOM 18041 C C . LYS A 1 35 ? -2.442 -3.659 0.940 1.00 0.00 35 LYS A C 19
ATOM 18042 O O . LYS A 1 35 ? -1.517 -4.409 1.253 1.00 0.00 35 LYS A O 19
ATOM 18061 N N . CYS A 1 36 ? -2.411 -2.339 1.149 1.00 0.00 36 CYS A N 19
ATOM 18062 C CA . CYS A 1 36 ? -1.253 -1.657 1.702 1.00 0.00 36 CYS A CA 19
ATOM 18063 C C . CYS A 1 36 ? -1.075 -1.937 3.186 1.00 0.00 36 CYS A C 19
ATOM 18064 O O . CYS A 1 36 ? -2.009 -2.351 3.873 1.00 0.00 36 CYS A O 19
ATOM 18071 N N . GLN A 1 37 ? 0.149 -1.705 3.670 1.00 0.00 37 GLN A N 19
ATOM 18072 C CA . GLN A 1 37 ? 0.496 -1.916 5.062 1.00 0.00 37 GLN A CA 19
ATOM 18073 C C . GLN A 1 37 ? -0.227 -0.868 5.912 1.00 0.00 37 GLN A C 19
ATOM 18074 O O . GLN A 1 37 ? -0.483 0.236 5.430 1.00 0.00 37 GLN A O 19
ATOM 18088 N N . PRO A 1 38 ? -0.581 -1.196 7.164 1.00 0.00 38 PRO A N 19
ATOM 18089 C CA . PRO A 1 38 ? -1.312 -0.293 8.032 1.00 0.00 38 PRO A CA 19
ATOM 18090 C C . PRO A 1 38 ? -0.445 0.928 8.342 1.00 0.00 38 PRO A C 19
ATOM 18091 O O . PRO A 1 38 ? 0.670 0.792 8.844 1.00 0.00 38 PRO A O 19
ATOM 18102 N N . GLY A 1 39 ? -0.966 2.117 8.023 1.00 0.00 39 GLY A N 19
ATOM 18103 C CA . GLY A 1 39 ? -0.321 3.390 8.270 1.00 0.00 39 GLY A CA 19
ATOM 18104 C C . GLY A 1 39 ? 0.338 3.948 7.010 1.00 0.00 39 GLY A C 19
ATOM 18105 O O . GLY A 1 39 ? 1.418 4.527 7.111 1.00 0.00 39 GLY A O 19
ATOM 18109 N N . PHE A 1 40 ? -0.301 3.789 5.838 1.00 0.00 40 PHE A N 19
ATOM 18110 C CA . PHE A 1 40 ? 0.158 4.367 4.580 1.00 0.00 40 PHE A CA 19
ATOM 18111 C C . PHE A 1 40 ? -1.012 4.957 3.799 1.00 0.00 40 PHE A C 19
ATOM 18112 O O . PHE A 1 40 ? -2.155 4.531 3.954 1.00 0.00 40 PHE A O 19
ATOM 18129 N N . THR A 1 41 ? -0.699 5.948 2.957 1.00 0.00 41 THR A N 19
ATOM 18130 C CA . THR A 1 41 ? -1.637 6.643 2.093 1.00 0.00 41 THR A CA 19
ATOM 18131 C C . THR A 1 41 ? -0.904 7.151 0.848 1.00 0.00 41 THR A C 19
ATOM 18132 O O . THR A 1 41 ? 0.310 6.989 0.711 1.00 0.00 41 THR A O 19
ATOM 18143 N N . GLY A 1 42 ? -1.664 7.769 -0.059 1.00 0.00 42 GLY A N 19
ATOM 18144 C CA . GLY A 1 42 ? -1.191 8.223 -1.355 1.00 0.00 42 GLY A CA 19
ATOM 18145 C C . GLY A 1 42 ? -1.516 7.158 -2.402 1.00 0.00 42 GLY A C 19
ATOM 18146 O O . GLY A 1 42 ? -1.766 6.002 -2.058 1.00 0.00 42 GLY A O 19
ATOM 18150 N N . ALA A 1 43 ? -1.514 7.555 -3.680 1.00 0.00 43 ALA A N 19
ATOM 18151 C CA . ALA A 1 43 ? -1.903 6.713 -4.807 1.00 0.00 43 ALA A CA 19
ATOM 18152 C C . ALA A 1 43 ? -1.204 5.350 -4.793 1.00 0.00 43 ALA A C 19
ATOM 18153 O O . ALA A 1 43 ? -1.845 4.330 -5.039 1.00 0.00 43 ALA A O 19
ATOM 18160 N N . ARG A 1 44 ? 0.103 5.346 -4.505 1.00 0.00 44 ARG A N 19
ATOM 18161 C CA . ARG A 1 44 ? 0.942 4.156 -4.504 1.00 0.00 44 ARG A CA 19
ATOM 18162 C C . ARG A 1 44 ? 1.417 3.801 -3.086 1.00 0.00 44 ARG A C 19
ATOM 18163 O O . ARG A 1 44 ? 2.432 3.120 -2.941 1.00 0.00 44 ARG A O 19
ATOM 18184 N N . CYS A 1 45 ? 0.695 4.246 -2.043 1.00 0.00 45 CYS A N 19
ATOM 18185 C CA . CYS A 1 45 ? 1.010 3.967 -0.640 1.00 0.00 45 CYS A CA 19
ATOM 18186 C C . CYS A 1 45 ? 2.453 4.355 -0.310 1.00 0.00 45 CYS A C 19
ATOM 18187 O O . CYS A 1 45 ? 3.198 3.587 0.295 1.00 0.00 45 CYS A O 19
ATOM 18194 N N . THR A 1 46 ? 2.829 5.567 -0.731 1.00 0.00 46 THR A N 19
ATOM 18195 C CA . THR A 1 46 ? 4.159 6.142 -0.613 1.00 0.00 46 THR A CA 19
ATOM 18196 C C . THR A 1 46 ? 4.319 6.878 0.715 1.00 0.00 46 THR A C 19
ATOM 18197 O O . THR A 1 46 ? 5.365 6.776 1.355 1.00 0.00 46 THR A O 19
ATOM 18208 N N . GLU A 1 47 ? 3.280 7.614 1.122 1.00 0.00 47 GLU A N 19
ATOM 18209 C CA . GLU A 1 47 ? 3.310 8.469 2.295 1.00 0.00 47 GLU A CA 19
ATOM 18210 C C . GLU A 1 47 ? 2.882 7.693 3.535 1.00 0.00 47 GLU A C 19
ATOM 18211 O O . GLU A 1 47 ? 1.749 7.224 3.604 1.00 0.00 47 GLU A O 19
ATOM 18223 N N . ASN A 1 48 ? 3.781 7.566 4.516 1.00 0.00 48 ASN A N 19
ATOM 18224 C CA . ASN A 1 48 ? 3.460 6.953 5.797 1.00 0.00 48 ASN A CA 19
ATOM 18225 C C . ASN A 1 48 ? 2.585 7.921 6.598 1.00 0.00 48 ASN A C 19
ATOM 18226 O O . ASN A 1 48 ? 2.679 9.134 6.405 1.00 0.00 48 ASN A O 19
ATOM 18237 N N . VAL A 1 49 ? 1.743 7.393 7.494 1.00 0.00 49 VAL A N 19
ATOM 18238 C CA . VAL A 1 49 ? 0.899 8.192 8.377 1.00 0.00 49 VAL A CA 19
ATOM 18239 C C . VAL A 1 49 ? 0.961 7.654 9.811 1.00 0.00 49 VAL A C 19
ATOM 18240 O O . VAL A 1 49 ? 1.116 6.448 10.006 1.00 0.00 49 VAL A O 19
ATOM 18253 N N . PRO A 1 50 ? 0.846 8.538 10.818 1.00 0.00 50 PRO A N 19
ATOM 18254 C CA . PRO A 1 50 ? 0.959 8.181 12.220 1.00 0.00 50 PRO A CA 19
ATOM 18255 C C . PRO A 1 50 ? -0.340 7.553 12.729 1.00 0.00 50 PRO A C 19
ATOM 18256 O O . PRO A 1 50 ? -1.409 8.156 12.634 1.00 0.00 50 PRO A O 19
ATOM 18267 N N . MET A 1 51 ? -0.225 6.338 13.276 1.00 0.00 51 MET A N 19
ATOM 18268 C CA . MET A 1 51 ? -1.305 5.598 13.917 1.00 0.00 51 MET A CA 19
ATOM 18269 C C . MET A 1 51 ? -1.159 5.661 15.438 1.00 0.00 51 MET A C 19
ATOM 18270 O O . MET A 1 51 ? -2.153 5.793 16.148 1.00 0.00 51 MET A O 19
ATOM 18284 N N . LYS A 1 52 ? 0.083 5.547 15.927 1.00 0.00 52 LYS A N 19
ATOM 18285 C CA . LYS A 1 52 ? 0.407 5.491 17.350 1.00 0.00 52 LYS A CA 19
ATOM 18286 C C . LYS A 1 52 ? 0.789 6.858 17.908 1.00 0.00 52 LYS A C 19
ATOM 18287 O O . LYS A 1 52 ? 0.382 7.198 19.018 1.00 0.00 52 LYS A O 19
ATOM 18306 N N . VAL A 1 53 ? 1.554 7.656 17.151 1.00 0.00 53 VAL A N 19
ATOM 18307 C CA . VAL A 1 53 ? 1.894 9.025 17.526 1.00 0.00 53 VAL A CA 19
ATOM 18308 C C . VAL A 1 53 ? 0.766 9.933 17.021 1.00 0.00 53 VAL A C 19
ATOM 18309 O O . VAL A 1 53 ? 0.980 10.942 16.354 1.00 0.00 53 VAL A O 19
ATOM 18322 N N . GLN A 1 54 ? -0.459 9.517 17.361 1.00 0.00 54 GLN A N 19
ATOM 18323 C CA . GLN A 1 54 ? -1.723 10.100 16.948 1.00 0.00 54 GLN A CA 19
ATOM 18324 C C . GLN A 1 54 ? -2.618 10.158 18.179 1.00 0.00 54 GLN A C 19
ATOM 18325 O O . GLN A 1 54 ? -3.125 11.218 18.539 1.00 0.00 54 GLN A O 19
ATOM 18339 N N . ASN A 1 55 ? -2.788 9.000 18.830 1.00 0.00 55 ASN A N 19
ATOM 18340 C CA . ASN A 1 55 ? -3.518 8.891 20.089 1.00 0.00 55 ASN A CA 19
ATOM 18341 C C . ASN A 1 55 ? -2.740 9.574 21.223 1.00 0.00 55 ASN A C 19
ATOM 18342 O O . ASN A 1 55 ? -3.337 9.932 22.237 1.00 0.00 55 ASN A O 19
ATOM 18353 N N . GLN A 1 56 ? -1.421 9.768 21.054 1.00 0.00 56 GLN A N 19
ATOM 18354 C CA . GLN A 1 56 ? -0.573 10.498 21.987 1.00 0.00 56 GLN A CA 19
ATOM 18355 C C . GLN A 1 56 ? -0.790 12.001 21.786 1.00 0.00 56 GLN A C 19
ATOM 18356 O O . GLN A 1 56 ? 0.088 12.718 21.312 1.00 0.00 56 GLN A O 19
ATOM 18370 N N . GLU A 1 57 ? -1.989 12.448 22.162 1.00 0.00 57 GLU A N 19
ATOM 18371 C CA . GLU A 1 57 ? -2.465 13.822 22.126 1.00 0.00 57 GLU A CA 19
ATOM 18372 C C . GLU A 1 57 ? -2.732 14.259 23.566 1.00 0.00 57 GLU A C 19
ATOM 18373 O O . GLU A 1 57 ? -2.272 15.312 24.002 1.00 0.00 57 GLU A O 19
ATOM 18385 N N . LYS A 1 58 ? -3.475 13.424 24.304 1.00 0.00 58 LYS A N 19
ATOM 18386 C CA . LYS A 1 58 ? -3.749 13.605 25.720 1.00 0.00 58 LYS A CA 19
ATOM 18387 C C . LYS A 1 58 ? -2.450 13.485 26.523 1.00 0.00 58 LYS A C 19
ATOM 18388 O O . LYS A 1 58 ? -2.261 14.214 27.494 1.00 0.00 58 LYS A O 19
ATOM 18407 N N . ALA A 1 59 ? -1.560 12.572 26.107 1.00 0.00 59 ALA A N 19
ATOM 18408 C CA . ALA A 1 59 ? -0.234 12.403 26.688 1.00 0.00 59 ALA A CA 19
ATOM 18409 C C . ALA A 1 59 ? 0.540 13.720 26.616 1.00 0.00 59 ALA A C 19
ATOM 18410 O O . ALA A 1 59 ? 1.028 14.212 27.632 1.00 0.00 59 ALA A O 19
ATOM 18417 N N . GLU A 1 60 ? 0.638 14.287 25.409 1.00 0.00 60 GLU A N 19
ATOM 18418 C CA . GLU A 1 60 ? 1.237 15.586 25.152 1.00 0.00 60 GLU A CA 19
ATOM 18419 C C . GLU A 1 60 ? 0.839 16.061 23.759 1.00 0.00 60 GLU A C 19
ATOM 18420 O O . GLU A 1 60 ? 0.463 15.267 22.899 1.00 0.00 60 GLU A O 19
ATOM 18432 N N . GLU A 1 61 ? 0.931 17.377 23.560 1.00 0.00 61 GLU A N 19
ATOM 18433 C CA . GLU A 1 61 ? 0.721 18.036 22.294 1.00 0.00 61 GLU A CA 19
ATOM 18434 C C . GLU A 1 61 ? 2.084 17.940 21.628 1.00 0.00 61 GLU A C 19
ATOM 18435 O O . GLU A 1 61 ? 3.070 18.465 22.141 1.00 0.00 61 GLU A O 19
ATOM 18447 N N . LEU A 1 62 ? 2.116 17.231 20.505 1.00 0.00 62 LEU A N 19
ATOM 18448 C CA . LEU A 1 62 ? 3.312 16.899 19.756 1.00 0.00 62 LEU A CA 19
ATOM 18449 C C . LEU A 1 62 ? 3.977 18.143 19.170 1.00 0.00 62 LEU A C 19
ATOM 18450 O O . LEU A 1 62 ? 3.764 18.483 18.008 1.00 0.00 62 LEU A O 19
ATOM 18466 N N . TYR A 1 63 ? 4.806 18.797 19.993 1.00 0.00 63 TYR A N 19
ATOM 18467 C CA . TYR A 1 63 ? 5.610 19.943 19.592 1.00 0.00 63 TYR A CA 19
ATOM 18468 C C . TYR A 1 63 ? 6.954 19.452 19.053 1.00 0.00 63 TYR A C 19
ATOM 18469 O O . TYR A 1 63 ? 7.313 19.888 17.937 1.00 0.00 63 TYR A O 19
ATOM 18488 N N . SER A 1 1 ? -11.611 -13.402 -13.201 1.00 0.00 1 SER A N 20
ATOM 18489 C CA . SER A 1 1 ? -12.337 -12.135 -13.001 1.00 0.00 1 SER A CA 20
ATOM 18490 C C . SER A 1 1 ? -12.277 -11.677 -11.544 1.00 0.00 1 SER A C 20
ATOM 18491 O O . SER A 1 1 ? -13.310 -11.529 -10.893 1.00 0.00 1 SER A O 20
ATOM 18501 N N . HIS A 1 2 ? -11.059 -11.460 -11.033 1.00 0.00 2 HIS A N 20
ATOM 18502 C CA . HIS A 1 2 ? -10.829 -11.030 -9.662 1.00 0.00 2 HIS A CA 20
ATOM 18503 C C . HIS A 1 2 ? -9.408 -10.473 -9.519 1.00 0.00 2 HIS A C 20
ATOM 18504 O O . HIS A 1 2 ? -8.733 -10.218 -10.517 1.00 0.00 2 HIS A O 20
ATOM 18518 N N . LEU A 1 3 ? -8.965 -10.303 -8.269 1.00 0.00 3 LEU A N 20
ATOM 18519 C CA . LEU A 1 3 ? -7.700 -9.697 -7.891 1.00 0.00 3 LEU A CA 20
ATOM 18520 C C . LEU A 1 3 ? -6.596 -10.746 -7.821 1.00 0.00 3 LEU A C 20
ATOM 18521 O O . LEU A 1 3 ? -6.577 -11.564 -6.902 1.00 0.00 3 LEU A O 20
ATOM 18537 N N . VAL A 1 4 ? -5.663 -10.701 -8.776 1.00 0.00 4 VAL A N 20
ATOM 18538 C CA . VAL A 1 4 ? -4.487 -11.561 -8.786 1.00 0.00 4 VAL A CA 20
ATOM 18539 C C . VAL A 1 4 ? -3.298 -10.717 -8.344 1.00 0.00 4 VAL A C 20
ATOM 18540 O O . VAL A 1 4 ? -3.238 -9.533 -8.673 1.00 0.00 4 VAL A O 20
ATOM 18553 N N . LYS A 1 5 ? -2.362 -11.313 -7.597 1.00 0.00 5 LYS A N 20
ATOM 18554 C CA . LYS A 1 5 ? -1.193 -10.600 -7.105 1.00 0.00 5 LYS A CA 20
ATOM 18555 C C . LYS A 1 5 ? -0.344 -10.138 -8.293 1.00 0.00 5 LYS A C 20
ATOM 18556 O O . LYS A 1 5 ? -0.090 -10.917 -9.210 1.00 0.00 5 LYS A O 20
ATOM 18575 N N . CYS A 1 6 ? 0.074 -8.867 -8.278 1.00 0.00 6 CYS A N 20
ATOM 18576 C CA . CYS A 1 6 ? 0.827 -8.255 -9.369 1.00 0.00 6 CYS A CA 20
ATOM 18577 C C . CYS A 1 6 ? 2.138 -9.002 -9.618 1.00 0.00 6 CYS A C 20
ATOM 18578 O O . CYS A 1 6 ? 2.796 -9.436 -8.672 1.00 0.00 6 CYS A O 20
ATOM 18585 N N . ALA A 1 7 ? 2.519 -9.137 -10.894 1.00 0.00 7 ALA A N 20
ATOM 18586 C CA . ALA A 1 7 ? 3.793 -9.726 -11.287 1.00 0.00 7 ALA A CA 20
ATOM 18587 C C . ALA A 1 7 ? 4.937 -8.833 -10.806 1.00 0.00 7 ALA A C 20
ATOM 18588 O O . ALA A 1 7 ? 4.720 -7.658 -10.525 1.00 0.00 7 ALA A O 20
ATOM 18595 N N . GLU A 1 8 ? 6.154 -9.380 -10.709 1.00 0.00 8 GLU A N 20
ATOM 18596 C CA . GLU A 1 8 ? 7.305 -8.672 -10.162 1.00 0.00 8 GLU A CA 20
ATOM 18597 C C . GLU A 1 8 ? 7.635 -7.351 -10.866 1.00 0.00 8 GLU A C 20
ATOM 18598 O O . GLU A 1 8 ? 8.221 -6.465 -10.249 1.00 0.00 8 GLU A O 20
ATOM 18610 N N . LYS A 1 9 ? 7.252 -7.207 -12.139 1.00 0.00 9 LYS A N 20
ATOM 18611 C CA . LYS A 1 9 ? 7.410 -5.960 -12.873 1.00 0.00 9 LYS A CA 20
ATOM 18612 C C . LYS A 1 9 ? 6.578 -4.850 -12.220 1.00 0.00 9 LYS A C 20
ATOM 18613 O O . LYS A 1 9 ? 7.013 -3.702 -12.167 1.00 0.00 9 LYS A O 20
ATOM 18632 N N . GLU A 1 10 ? 5.381 -5.207 -11.736 1.00 0.00 10 GLU A N 20
ATOM 18633 C CA . GLU A 1 10 ? 4.396 -4.292 -11.182 1.00 0.00 10 GLU A CA 20
ATOM 18634 C C . GLU A 1 10 ? 4.178 -4.448 -9.676 1.00 0.00 10 GLU A C 20
ATOM 18635 O O . GLU A 1 10 ? 3.363 -3.706 -9.133 1.00 0.00 10 GLU A O 20
ATOM 18647 N N . LYS A 1 11 ? 4.873 -5.357 -8.973 1.00 0.00 11 LYS A N 20
ATOM 18648 C CA . LYS A 1 11 ? 4.736 -5.427 -7.520 1.00 0.00 11 LYS A CA 20
ATOM 18649 C C . LYS A 1 11 ? 5.163 -4.106 -6.866 1.00 0.00 11 LYS A C 20
ATOM 18650 O O . LYS A 1 11 ? 4.681 -3.759 -5.789 1.00 0.00 11 LYS A O 20
ATOM 18669 N N . THR A 1 12 ? 6.056 -3.369 -7.538 1.00 0.00 12 THR A N 20
ATOM 18670 C CA . THR A 1 12 ? 6.572 -2.083 -7.103 1.00 0.00 12 THR A CA 20
ATOM 18671 C C . THR A 1 12 ? 5.563 -0.949 -7.307 1.00 0.00 12 THR A C 20
ATOM 18672 O O . THR A 1 12 ? 5.800 0.156 -6.823 1.00 0.00 12 THR A O 20
ATOM 18683 N N . PHE A 1 13 ? 4.446 -1.204 -8.008 1.00 0.00 13 PHE A N 20
ATOM 18684 C CA . PHE A 1 13 ? 3.366 -0.240 -8.177 1.00 0.00 13 PHE A CA 20
ATOM 18685 C C . PHE A 1 13 ? 2.893 0.304 -6.825 1.00 0.00 13 PHE A C 20
ATOM 18686 O O . PHE A 1 13 ? 2.441 1.443 -6.754 1.00 0.00 13 PHE A O 20
ATOM 18703 N N . CYS A 1 14 ? 3.012 -0.497 -5.759 1.00 0.00 14 CYS A N 20
ATOM 18704 C CA . CYS A 1 14 ? 2.708 -0.089 -4.397 1.00 0.00 14 CYS A CA 20
ATOM 18705 C C . CYS A 1 14 ? 3.909 -0.416 -3.522 1.00 0.00 14 CYS A C 20
ATOM 18706 O O . CYS A 1 14 ? 4.304 -1.574 -3.403 1.00 0.00 14 CYS A O 20
ATOM 18713 N N . VAL A 1 15 ? 4.488 0.631 -2.930 1.00 0.00 15 VAL A N 20
ATOM 18714 C CA . VAL A 1 15 ? 5.709 0.567 -2.144 1.00 0.00 15 VAL A CA 20
ATOM 18715 C C . VAL A 1 15 ? 5.394 0.422 -0.650 1.00 0.00 15 VAL A C 20
ATOM 18716 O O . VAL A 1 15 ? 4.244 0.195 -0.274 1.00 0.00 15 VAL A O 20
ATOM 18729 N N . ASN A 1 16 ? 6.428 0.535 0.197 1.00 0.00 16 ASN A N 20
ATOM 18730 C CA . ASN A 1 16 ? 6.350 0.382 1.647 1.00 0.00 16 ASN A CA 20
ATOM 18731 C C . ASN A 1 16 ? 5.681 -0.942 2.028 1.00 0.00 16 ASN A C 20
ATOM 18732 O O . ASN A 1 16 ? 4.798 -0.985 2.884 1.00 0.00 16 ASN A O 20
ATOM 18743 N N . GLY A 1 17 ? 6.113 -2.025 1.371 1.00 0.00 17 GLY A N 20
ATOM 18744 C CA . GLY A 1 17 ? 5.588 -3.366 1.572 1.00 0.00 17 GLY A CA 20
ATOM 18745 C C . GLY A 1 17 ? 4.150 -3.529 1.073 1.00 0.00 17 GLY A C 20
ATOM 18746 O O . GLY A 1 17 ? 3.484 -4.484 1.470 1.00 0.00 17 GLY A O 20
ATOM 18750 N N . GLY A 1 18 ? 3.658 -2.618 0.222 1.00 0.00 18 GLY A N 20
ATOM 18751 C CA . GLY A 1 18 ? 2.282 -2.647 -0.237 1.00 0.00 18 GLY A CA 20
ATOM 18752 C C . GLY A 1 18 ? 2.027 -3.848 -1.144 1.00 0.00 18 GLY A C 20
ATOM 18753 O O . GLY A 1 18 ? 2.637 -3.960 -2.206 1.00 0.00 18 GLY A O 20
ATOM 18757 N N . GLU A 1 19 ? 1.129 -4.748 -0.720 1.00 0.00 19 GLU A N 20
ATOM 18758 C CA . GLU A 1 19 ? 0.859 -5.994 -1.423 1.00 0.00 19 GLU A CA 20
ATOM 18759 C C . GLU A 1 19 ? -0.072 -5.696 -2.599 1.00 0.00 19 GLU A C 20
ATOM 18760 O O . GLU A 1 19 ? -1.279 -5.577 -2.420 1.00 0.00 19 GLU A O 20
ATOM 18772 N N . CYS A 1 20 ? 0.506 -5.564 -3.796 1.00 0.00 20 CYS A N 20
ATOM 18773 C CA . CYS A 1 20 ? -0.180 -5.174 -5.020 1.00 0.00 20 CYS A CA 20
ATOM 18774 C C . CYS A 1 20 ? -0.990 -6.312 -5.637 1.00 0.00 20 CYS A C 20
ATOM 18775 O O . CYS A 1 20 ? -0.513 -7.444 -5.710 1.00 0.00 20 CYS A O 20
ATOM 18782 N N . PHE A 1 21 ? -2.208 -5.990 -6.095 1.00 0.00 21 PHE A N 20
ATOM 18783 C CA . PHE A 1 21 ? -3.087 -6.883 -6.840 1.00 0.00 21 PHE A CA 20
ATOM 18784 C C . PHE A 1 21 ? -3.674 -6.082 -8.000 1.00 0.00 21 PHE A C 20
ATOM 18785 O O . PHE A 1 21 ? -3.700 -4.852 -7.949 1.00 0.00 21 PHE A O 20
ATOM 18802 N N . MET A 1 22 ? -4.144 -6.779 -9.040 1.00 0.00 22 MET A N 20
ATOM 18803 C CA . MET A 1 22 ? -4.725 -6.168 -10.227 1.00 0.00 22 MET A CA 20
ATOM 18804 C C . MET A 1 22 ? -5.925 -6.994 -10.687 1.00 0.00 22 MET A C 20
ATOM 18805 O O . MET A 1 22 ? -5.898 -8.222 -10.591 1.00 0.00 22 MET A O 20
ATOM 18819 N N . VAL A 1 23 ? -6.976 -6.322 -11.178 1.00 0.00 23 VAL A N 20
ATOM 18820 C CA . VAL A 1 23 ? -8.181 -6.992 -11.656 1.00 0.00 23 VAL A CA 20
ATOM 18821 C C . VAL A 1 23 ? -7.895 -7.592 -13.036 1.00 0.00 23 VAL A C 20
ATOM 18822 O O . VAL A 1 23 ? -7.253 -6.944 -13.862 1.00 0.00 23 VAL A O 20
ATOM 18835 N N . LYS A 1 24 ? -8.362 -8.825 -13.274 1.00 0.00 24 LYS A N 20
ATOM 18836 C CA . LYS A 1 24 ? -8.172 -9.534 -14.538 1.00 0.00 24 LYS A CA 20
ATOM 18837 C C . LYS A 1 24 ? -9.494 -9.720 -15.273 1.00 0.00 24 LYS A C 20
ATOM 18838 O O . LYS A 1 24 ? -10.074 -10.803 -15.283 1.00 0.00 24 LYS A O 20
ATOM 18857 N N . ASP A 1 25 ? -9.938 -8.633 -15.905 1.00 0.00 25 ASP A N 20
ATOM 18858 C CA . ASP A 1 25 ? -11.111 -8.575 -16.770 1.00 0.00 25 ASP A CA 20
ATOM 18859 C C . ASP A 1 25 ? -10.756 -7.807 -18.045 1.00 0.00 25 ASP A C 20
ATOM 18860 O O . ASP A 1 25 ? -9.778 -7.061 -18.081 1.00 0.00 25 ASP A O 20
ATOM 18869 N N . LEU A 1 26 ? -11.560 -8.008 -19.095 1.00 0.00 26 LEU A N 20
ATOM 18870 C CA . LEU A 1 26 ? -11.332 -7.462 -20.427 1.00 0.00 26 LEU A CA 20
ATOM 18871 C C . LEU A 1 26 ? -11.220 -5.936 -20.426 1.00 0.00 26 LEU A C 20
ATOM 18872 O O . LEU A 1 26 ? -10.265 -5.391 -20.977 1.00 0.00 26 LEU A O 20
ATOM 18888 N N . SER A 1 27 ? -12.185 -5.246 -19.807 1.00 0.00 27 SER A N 20
ATOM 18889 C CA . SER A 1 27 ? -12.264 -3.789 -19.824 1.00 0.00 27 SER A CA 20
ATOM 18890 C C . SER A 1 27 ? -11.484 -3.181 -18.655 1.00 0.00 27 SER A C 20
ATOM 18891 O O . SER A 1 27 ? -12.001 -2.323 -17.941 1.00 0.00 27 SER A O 20
ATOM 18899 N N . ASN A 1 28 ? -10.236 -3.626 -18.460 1.00 0.00 28 ASN A N 20
ATOM 18900 C CA . ASN A 1 28 ? -9.323 -3.107 -17.449 1.00 0.00 28 ASN A CA 20
ATOM 18901 C C . ASN A 1 28 ? -8.069 -2.537 -18.111 1.00 0.00 28 ASN A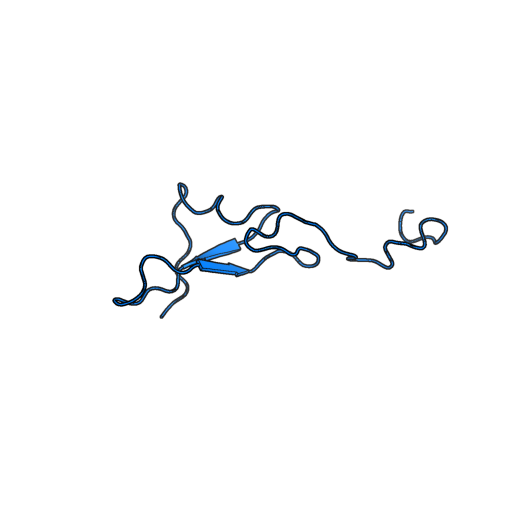 C 20
ATOM 18902 O O . ASN A 1 28 ? -7.352 -3.292 -18.766 1.00 0.00 28 ASN A O 20
ATOM 18913 N N . PRO A 1 29 ? -7.766 -1.236 -17.957 1.00 0.00 29 PRO A N 20
ATOM 18914 C CA . PRO A 1 29 ? -6.520 -0.677 -18.457 1.00 0.00 29 PRO A CA 20
ATOM 18915 C C . PRO A 1 29 ? -5.362 -1.207 -17.596 1.00 0.00 29 PRO A C 20
ATOM 18916 O O . PRO A 1 29 ? -4.266 -1.412 -18.111 1.00 0.00 29 PRO A O 20
ATOM 18927 N N . SER A 1 30 ? -5.635 -1.430 -16.299 1.00 0.00 30 SER A N 20
ATOM 18928 C CA . SER A 1 30 ? -4.789 -2.017 -15.262 1.00 0.00 30 SER A CA 20
ATOM 18929 C C . SER A 1 30 ? -5.299 -1.508 -13.913 1.00 0.00 30 SER A C 20
ATOM 18930 O O . SER A 1 30 ? -4.674 -0.661 -13.278 1.00 0.00 30 SER A O 20
ATOM 18938 N N . ARG A 1 31 ? -6.459 -2.019 -13.485 1.00 0.00 31 ARG A N 20
ATOM 18939 C CA . ARG A 1 31 ? -7.120 -1.571 -12.269 1.00 0.00 31 ARG A CA 20
ATOM 18940 C C . ARG A 1 31 ? -6.420 -2.189 -11.062 1.00 0.00 31 ARG A C 20
ATOM 18941 O O . ARG A 1 31 ? -6.660 -3.352 -10.741 1.00 0.00 31 ARG A O 20
ATOM 18962 N N . TYR A 1 32 ? -5.556 -1.409 -10.403 1.00 0.00 32 TYR A N 20
ATOM 18963 C CA . TYR A 1 32 ? -4.775 -1.862 -9.264 1.00 0.00 32 TYR A CA 20
ATOM 18964 C C . TYR A 1 32 ? -5.533 -1.637 -7.958 1.00 0.00 32 TYR A C 20
ATOM 18965 O O . TYR A 1 32 ? -6.260 -0.656 -7.808 1.00 0.00 32 TYR A O 20
ATOM 18983 N N . LEU A 1 33 ? -5.336 -2.562 -7.015 1.00 0.00 33 LEU A N 20
ATOM 18984 C CA . LEU A 1 33 ? -5.853 -2.511 -5.658 1.00 0.00 33 LEU A CA 20
ATOM 18985 C C . LEU A 1 33 ? -4.762 -3.134 -4.797 1.00 0.00 33 LEU A C 20
ATOM 18986 O O . LEU A 1 33 ? -4.385 -4.282 -5.024 1.00 0.00 33 LEU A O 20
ATOM 19002 N N . CYS A 1 34 ? -4.242 -2.370 -3.831 1.00 0.00 34 CYS A N 20
ATOM 19003 C CA . CYS A 1 34 ? -3.118 -2.782 -3.009 1.00 0.00 34 CYS A CA 20
ATOM 19004 C C . CYS A 1 34 ? -3.513 -2.925 -1.543 1.00 0.00 34 CYS A C 20
ATOM 19005 O O . CYS A 1 34 ? -4.062 -1.995 -0.952 1.00 0.00 34 CYS A O 20
ATOM 19012 N N . LYS A 1 35 ? -3.218 -4.093 -0.962 1.00 0.00 35 LYS A N 20
ATOM 19013 C CA . LYS A 1 35 ? -3.408 -4.367 0.451 1.00 0.00 35 LYS A CA 20
ATOM 19014 C C . LYS A 1 35 ? -2.177 -3.779 1.144 1.00 0.00 35 LYS A C 20
ATOM 19015 O O . LYS A 1 35 ? -1.208 -4.486 1.425 1.00 0.00 35 LYS A O 20
ATOM 19034 N N . CYS A 1 36 ? -2.203 -2.463 1.383 1.00 0.00 36 CYS A N 20
ATOM 19035 C CA . CYS A 1 36 ? -1.061 -1.751 1.930 1.00 0.00 36 CYS A CA 20
ATOM 19036 C C . CYS A 1 36 ? -0.921 -1.953 3.429 1.00 0.00 36 CYS A C 20
ATOM 19037 O O . CYS A 1 36 ? -1.874 -2.320 4.115 1.00 0.00 36 CYS A O 20
ATOM 19044 N N . GLN A 1 37 ? 0.298 -1.715 3.922 1.00 0.00 37 GLN A N 20
ATOM 19045 C CA . GLN A 1 37 ? 0.628 -1.912 5.319 1.00 0.00 37 GLN A CA 20
ATOM 19046 C C . GLN A 1 37 ? 0.027 -0.758 6.121 1.00 0.00 37 GLN A C 20
ATOM 19047 O O . GLN A 1 37 ? -0.034 0.363 5.612 1.00 0.00 37 GLN A O 20
ATOM 19061 N N . PRO A 1 38 ? -0.425 -1.005 7.362 1.00 0.00 38 PRO A N 20
ATOM 19062 C CA . PRO A 1 38 ? -0.980 0.033 8.208 1.00 0.00 38 PRO A CA 20
ATOM 19063 C C . PRO A 1 38 ? 0.106 1.077 8.453 1.00 0.00 38 PRO A C 20
ATOM 19064 O O . PRO A 1 38 ? 1.196 0.740 8.913 1.00 0.00 38 PRO A O 20
ATOM 19075 N N . GLY A 1 39 ? -0.198 2.331 8.110 1.00 0.00 39 GLY A N 20
ATOM 19076 C CA . GLY A 1 39 ? 0.721 3.452 8.177 1.00 0.00 39 GLY A CA 20
ATOM 19077 C C . GLY A 1 39 ? 1.055 4.017 6.802 1.00 0.00 39 GLY A C 20
ATOM 19078 O O . GLY A 1 39 ? 2.002 4.791 6.709 1.00 0.00 39 GLY A O 20
ATOM 19082 N N . PHE A 1 40 ? 0.301 3.658 5.749 1.00 0.00 40 PHE A N 20
ATOM 19083 C CA . PHE A 1 40 ? 0.492 4.204 4.409 1.00 0.00 40 PHE A CA 20
ATOM 19084 C C . PHE A 1 40 ? -0.829 4.511 3.717 1.00 0.00 40 PHE A C 20
ATOM 19085 O O . PHE A 1 40 ? -1.835 3.843 3.949 1.00 0.00 40 PHE A O 20
ATOM 19102 N N . THR A 1 41 ? -0.798 5.540 2.861 1.00 0.00 41 THR A N 20
ATOM 19103 C CA . THR A 1 41 ? -1.915 5.996 2.053 1.00 0.00 41 THR A CA 20
ATOM 19104 C C . THR A 1 41 ? -1.385 6.598 0.748 1.00 0.00 41 THR A C 20
ATOM 19105 O O . THR A 1 41 ? -0.189 6.869 0.613 1.00 0.00 41 THR A O 20
ATOM 19116 N N . GLY A 1 42 ? -2.296 6.793 -0.210 1.00 0.00 42 GLY A N 20
ATOM 19117 C CA . GLY A 1 42 ? -2.007 7.249 -1.559 1.00 0.00 42 GLY A CA 20
ATOM 19118 C C . GLY A 1 42 ? -2.150 6.079 -2.529 1.00 0.00 42 GLY A C 20
ATOM 19119 O O . GLY A 1 42 ? -2.162 4.921 -2.110 1.00 0.00 42 GLY A O 20
ATOM 19123 N N . ALA A 1 43 ? -2.257 6.384 -3.828 1.00 0.00 43 ALA A N 20
ATOM 19124 C CA . ALA A 1 43 ? -2.447 5.394 -4.884 1.00 0.00 43 ALA A CA 20
ATOM 19125 C C . ALA A 1 43 ? -1.380 4.298 -4.831 1.00 0.00 43 ALA A C 20
ATOM 19126 O O . ALA A 1 43 ? -1.699 3.119 -4.969 1.00 0.00 43 ALA A O 20
ATOM 19133 N N . ARG A 1 44 ? -0.121 4.701 -4.623 1.00 0.00 44 ARG A N 20
ATOM 19134 C CA . ARG A 1 44 ? 1.027 3.810 -4.542 1.00 0.00 44 ARG A CA 20
ATOM 19135 C C . ARG A 1 44 ? 1.482 3.580 -3.091 1.00 0.00 44 ARG A C 20
ATOM 19136 O O . ARG A 1 44 ? 2.544 2.995 -2.881 1.00 0.00 44 ARG A O 20
ATOM 19157 N N . CYS A 1 45 ? 0.702 4.026 -2.092 1.00 0.00 45 CYS A N 20
ATOM 19158 C CA . CYS A 1 45 ? 1.008 3.865 -0.670 1.00 0.00 45 CYS A CA 20
ATOM 19159 C C . CYS A 1 45 ? 2.404 4.393 -0.333 1.00 0.00 45 CYS A C 20
ATOM 19160 O O . CYS A 1 45 ? 3.168 3.758 0.391 1.00 0.00 45 CYS A O 20
ATOM 19167 N N . THR A 1 46 ? 2.717 5.574 -0.878 1.00 0.00 46 THR A N 20
ATOM 19168 C CA . THR A 1 46 ? 3.975 6.284 -0.719 1.00 0.00 46 THR A CA 20
ATOM 19169 C C . THR A 1 46 ? 3.946 7.196 0.508 1.00 0.00 46 THR A C 20
ATOM 19170 O O . THR A 1 46 ? 4.985 7.399 1.133 1.00 0.00 46 THR A O 20
ATOM 19181 N N . GLU A 1 47 ? 2.772 7.741 0.855 1.00 0.00 47 GLU A N 20
ATOM 19182 C CA . GLU A 1 47 ? 2.648 8.717 1.924 1.00 0.00 47 GLU A CA 20
ATOM 19183 C C . GLU A 1 47 ? 2.413 8.015 3.255 1.00 0.00 47 GLU A C 20
ATOM 19184 O O . GLU A 1 47 ? 1.400 7.343 3.431 1.00 0.00 47 GLU A O 20
ATOM 19196 N N . ASN A 1 48 ? 3.356 8.184 4.188 1.00 0.00 48 ASN A N 20
ATOM 19197 C CA . ASN A 1 48 ? 3.261 7.645 5.534 1.00 0.00 48 ASN A CA 20
ATOM 19198 C C . ASN A 1 48 ? 2.172 8.377 6.324 1.00 0.00 48 ASN A C 20
ATOM 19199 O O . ASN A 1 48 ? 2.001 9.585 6.168 1.00 0.00 48 ASN A O 20
ATOM 19210 N N . VAL A 1 49 ? 1.451 7.638 7.175 1.00 0.00 49 VAL A N 20
ATOM 19211 C CA . VAL A 1 49 ? 0.444 8.154 8.094 1.00 0.00 49 VAL A CA 20
ATOM 19212 C C . VAL A 1 49 ? 0.617 7.479 9.463 1.00 0.00 49 VAL A C 20
ATOM 19213 O O . VAL A 1 49 ? 1.285 6.449 9.544 1.00 0.00 49 VAL A O 20
ATOM 19226 N N . PRO A 1 50 ? 0.048 8.042 10.549 1.00 0.00 50 PRO A N 20
ATOM 19227 C CA . PRO A 1 50 ? 0.241 7.539 11.903 1.00 0.00 50 PRO A CA 20
ATOM 19228 C C . PRO A 1 50 ? -0.357 6.142 12.098 1.00 0.00 50 PRO A C 20
ATOM 19229 O O . PRO A 1 50 ? -1.567 5.982 12.262 1.00 0.00 50 PRO A O 20
ATOM 19240 N N . MET A 1 51 ? 0.513 5.130 12.096 1.00 0.00 51 MET A N 20
ATOM 19241 C CA . MET A 1 51 ? 0.163 3.745 12.369 1.00 0.00 51 MET A CA 20
ATOM 19242 C C . MET A 1 51 ? 0.073 3.521 13.877 1.00 0.00 51 MET A C 20
ATOM 19243 O O . MET A 1 51 ? 0.956 2.930 14.497 1.00 0.00 51 MET A O 20
ATOM 19257 N N . LYS A 1 52 ? -1.027 4.019 14.447 1.00 0.00 52 LYS A N 20
ATOM 19258 C CA . LYS A 1 52 ? -1.423 3.858 15.838 1.00 0.00 52 LYS A CA 20
ATOM 19259 C C . LYS A 1 52 ? -2.919 3.570 15.822 1.00 0.00 52 LYS A C 20
ATOM 19260 O O . LYS A 1 52 ? -3.354 2.507 16.260 1.00 0.00 52 LYS A O 20
ATOM 19279 N N . VAL A 1 53 ? -3.693 4.513 15.271 1.00 0.00 53 VAL A N 20
ATOM 19280 C CA . VAL A 1 53 ? -5.131 4.390 15.060 1.00 0.00 53 VAL A CA 20
ATOM 19281 C C . VAL A 1 53 ? -5.421 3.695 13.722 1.00 0.00 53 VAL A C 20
ATOM 19282 O O . VAL A 1 53 ? -6.312 4.090 12.974 1.00 0.00 53 VAL A O 20
ATOM 19295 N N . GLN A 1 54 ? -4.649 2.638 13.448 1.00 0.00 54 GLN A N 20
ATOM 19296 C CA . GLN A 1 54 ? -4.764 1.733 12.316 1.00 0.00 54 GLN A CA 20
ATOM 19297 C C . GLN A 1 54 ? -4.551 0.334 12.886 1.00 0.00 54 GLN A C 20
ATOM 19298 O O . GLN A 1 54 ? -5.417 -0.530 12.760 1.00 0.00 54 GLN A O 20
ATOM 19312 N N . ASN A 1 55 ? -3.396 0.135 13.533 1.00 0.00 55 ASN A N 20
ATOM 19313 C CA . ASN A 1 55 ? -3.053 -1.087 14.249 1.00 0.00 55 ASN A CA 20
ATOM 19314 C C . ASN A 1 55 ? -3.232 -0.794 15.737 1.00 0.00 55 ASN A C 20
ATOM 19315 O O . ASN A 1 55 ? -2.261 -0.585 16.464 1.00 0.00 55 ASN A O 20
ATOM 19326 N N . GLN A 1 56 ? -4.496 -0.768 16.182 1.00 0.00 56 GLN A N 20
ATOM 19327 C CA . GLN A 1 56 ? -4.878 -0.405 17.540 1.00 0.00 56 GLN A CA 20
ATOM 19328 C C . GLN A 1 56 ? -4.681 -1.573 18.505 1.00 0.00 56 GLN A C 20
ATOM 19329 O O . GLN A 1 56 ? -5.606 -2.016 19.179 1.00 0.00 56 GLN A O 20
ATOM 19343 N N . GLU A 1 57 ? -3.439 -2.045 18.562 1.00 0.00 57 GLU A N 20
ATOM 19344 C CA . GLU A 1 57 ? -3.001 -3.166 19.375 1.00 0.00 57 GLU A CA 20
ATOM 19345 C C . GLU A 1 57 ? -2.701 -2.632 20.769 1.00 0.00 57 GLU A C 20
ATOM 19346 O O . GLU A 1 57 ? -3.365 -2.995 21.736 1.00 0.00 57 GLU A O 20
ATOM 19358 N N . LYS A 1 58 ? -1.702 -1.749 20.853 1.00 0.00 58 LYS A N 20
ATOM 19359 C CA . LYS A 1 58 ? -1.340 -1.050 22.071 1.00 0.00 58 LYS A CA 20
ATOM 19360 C C . LYS A 1 58 ? -2.350 0.053 22.405 1.00 0.00 58 LYS A C 20
ATOM 19361 O O . LYS A 1 58 ? -2.551 0.360 23.578 1.00 0.00 58 LYS A O 20
ATOM 19380 N N . ALA A 1 59 ? -2.980 0.649 21.382 1.00 0.00 59 ALA A N 20
ATOM 19381 C CA . ALA A 1 59 ? -3.909 1.757 21.549 1.00 0.00 59 ALA A CA 20
ATOM 19382 C C . ALA A 1 59 ? -5.185 1.298 22.262 1.00 0.00 59 ALA A C 20
ATOM 19383 O O . ALA A 1 59 ? -5.554 1.881 23.279 1.00 0.00 59 ALA A O 20
ATOM 19390 N N . GLU A 1 60 ? -5.846 0.258 21.733 1.00 0.00 60 GLU A N 20
ATOM 19391 C CA . GLU A 1 60 ? -7.035 -0.335 22.333 1.00 0.00 60 GLU A CA 20
ATOM 19392 C C . GLU A 1 60 ? -6.644 -1.625 23.050 1.00 0.00 60 GLU A C 20
ATOM 19393 O O . GLU A 1 60 ? -6.545 -1.653 24.275 1.00 0.00 60 GLU A O 20
ATOM 19405 N N . GLU A 1 61 ? -6.441 -2.690 22.271 1.00 0.00 61 GLU A N 20
ATOM 19406 C CA . GLU A 1 61 ? -6.160 -4.043 22.712 1.00 0.00 61 GLU A CA 20
ATOM 19407 C C . GLU A 1 61 ? -6.014 -4.881 21.444 1.00 0.00 61 GLU A C 20
ATOM 19408 O O . GLU A 1 61 ? -6.409 -4.448 20.362 1.00 0.00 61 GLU A O 20
ATOM 19420 N N . LEU A 1 62 ? -5.461 -6.088 21.568 1.00 0.00 62 LEU A N 20
ATOM 19421 C CA . LEU A 1 62 ? -5.203 -6.957 20.431 1.00 0.00 62 LEU A CA 20
ATOM 19422 C C . LEU A 1 62 ? -6.462 -7.755 20.080 1.00 0.00 62 LEU A C 20
ATOM 19423 O O . LEU A 1 62 ? -6.417 -8.980 19.982 1.00 0.00 62 LEU A O 20
ATOM 19439 N N . TYR A 1 63 ? -7.583 -7.045 19.887 1.00 0.00 63 TYR A N 20
ATOM 19440 C CA . TYR A 1 63 ? -8.878 -7.609 19.532 1.00 0.00 63 TYR A CA 20
ATOM 19441 C C . TYR A 1 63 ? -9.657 -6.587 18.706 1.00 0.00 63 TYR A C 20
ATOM 19442 O O . TYR A 1 63 ? -9.668 -5.406 19.119 1.00 0.00 63 TYR 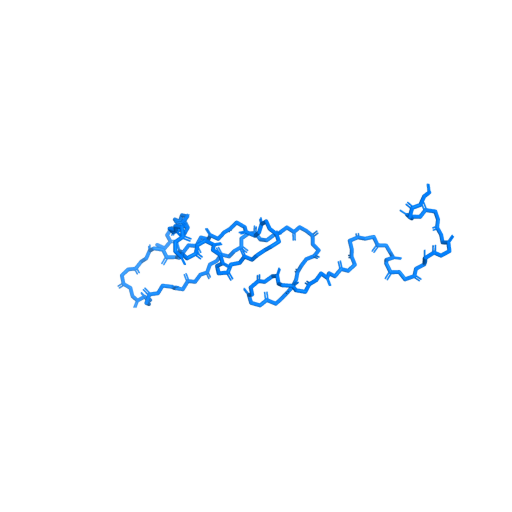A O 20
#

InterPro domains:
  IPR000742 EGF-like domain [PF00008] (187-220)
  IPR000742 EGF-like domain [PS00022] (210-221)
  IPR000742 EGF-like domain [PS01186] (210-221)
  IPR000742 EGF-like domain [PS50026] (178-222)
  IPR000742 EGF-like domain [SM00181] (181-222)
  IPR002154 Neuregulin, C-terminal [PF02158] (267-622)
  IPR003598 Immunoglobulin subtype 2 [SM00408] (48-119)
  IPR003599 Immunoglobulin domain subtype [SM00409] (42-130)
  IPR007110 Immunoglobulin-like domain [PS50835] (37-128)
  IPR013098 Immunoglobulin I-set [PF07679] (40-129)
  IPR013783 Immunoglobulin-like fold [G3DSA:2.60.40.10] (32-142)
  IPR018250 Neuregulin-1 [PR01089] (308-321)
  IPR018250 Neuregulin-1 [PR01089] (329-340)
  IPR018250 Neuregulin-1 [PR01089] (346-363)
  IPR018250 Neuregulin-1 [PR01089] (374-384)
  IPR036179 Immunoglobulin-like domain superfamily [SSF48726] (36-135)
  IPR040180 Neuregulin [PTHR11100] (28-640)

Solvent-accessible surface area: 4903 Å² total; per-residue (Å²): 93,144,62,66,127,10,46,150,166,37,94,83,63,5,52,66,56,7,87,2,33,47,25,109,34,173,104,28,137,38,122,74,69,29,103,38,68,114,19,49,66,39,92,110,12,62,99,87,54,84,113,88,82,71,103,96,82,193,35,150,41,80,236

Foldseek 3Di:
DAWDFDDPVCCQLADPPWGKTWDDDDPGPTHIDTPGDQQFDDRNRPDGHDNCVRCVCVVPHND

Sequence (63 aa):
SHLVKCAEKEKTFCVNGGECFMVKDLSNPSRYLCKCQPGFTGARCTENVPMKVQNQEKAEELYSHLVKCAEKEKTFCVNGGECFMVKDLSNPSRYLCKCQPGFTGARCTENVPMKVQNQEKAEELYSHLVKCAEKEKTFCVNGGECFMVKDLSNPSRYLCKCQPGFTGARCTENVPMKVQNQEKAEELYSHLVKCAEKEKTFCVNGGECFMVKDLSNPSRYLCKCQPGFTGARCTENVPMKVQNQEKAEELYSHLVKCAEKEKTFCVNGGECFMVKDLSNPSRYLCKCQPGFTGARCTENVPMKVQNQEKAEELYSHLVKCAEKEKTFCVNGGECFMVKDLSNPSRYLCKCQPGFTGARCTENVPMKVQNQEKAEELYSHLVKCAEKEKTFCVNGGECFMVKDLSNPSRYLCKCQPGFTGARCTENVPMKVQNQEKAEELYSHLVKCAEKEKTFCVNGGECFMVKDLSNPSRYLCKCQPGFTGARCTENVPMKVQNQEKAEELYSHLVKCAEKEKTFCVNGGECFMVKDLSNPSRYLCKCQPGFTGARCTENVPMKVQNQEKAEELYSHLVKCAEKEKTFCVNGGECFMVKDLSNPSRYLCKCQPGFTGARCTENVPMKVQNQEKAEELYSHLVKCAEKEKTFCVNGGECFMVKDLSNPSRYLCKCQPGFTGARCTENVPMKVQNQEKAEELYSHLVKCAEKEKTFCVNGGECFMVKDLSNPSRYLCKCQPGFTGARCTENVPMKVQNQEKAEELYSHLVKCAEKEKTFCVNGGECFMVKDLSNPSRYLCKCQPGFTGARCTENVPMKVQNQEKAEELYSHLVKCAEKEKTFCVNGGECFMVKDLSNPSRYLCKCQPGFTGARCTENVPMKVQNQEKAEELYSHLVKCAEKEKTFCVNGGECFMVKDLSNPSRYLCKCQPGFTGARCTENVPMKVQNQEKAEELYSHLVKCAEKEKTFCVNGGECFMVKDLSNPSRYLCKCQPGFTGARCTENVPMKVQNQEKAEELYSHLVKCAEKEKTFCVNGGECFMVKDLSNPSRYLCKCQPGFTGARCTENVPMKVQNQEKAEELYSHLVKCAEKEKTFCVNGGECFMVKDLSNPSRYLCKCQPGFTGARCTENVPMKVQNQEKAEELYSHLVKCAEKEKTFCVNGGECFMVKDLSNPSRYLCKCQPGFTGARCTENVPMKVQNQEKAEELYSHLVKCAEKEKTFCVNGGECFMVKDLSNPSRYLCKCQPGFTGARCTENVPMKVQNQEKAEELY